Protein AF-A0A974NBP9-F1 (afdb_monomer_lite)

Radius of gyration: 50.94 Å; chains: 1; bounding box: 132×87×155 Å

pLDDT: mean 80.87, std 20.71, range [24.27, 98.38]

Sequence (770 aa):
MTFSFFDFTMAVTKWLSTAPDEARERLKPSSWKTIYSTADKQGEHLAFSPDTIARVALDGDAGLRDRVAVPLADMLNQRFGAPQASPSAEPPAASSPAAEPPAAESPASRQGTPPPAQVPPPRQEAAAPTPAPPAQPAPPQAAPAPQAPQARPVDGPAPVTGPAVPAPAALPEPAPEAPQPAPAWVFPDFDYSRPDRDQVGVDGGTHHAVTVQRVDGTLLYRWEDPGEDEVYRVVVSDTEDPYVPDDFEQVAVTEDLEARDTTPPTTAVRFVTVWGYTRPSSKTSVLGQGRRVASAVVVHPLQGWTLSFDTMTRAVEGRWNPPTAPADGQVTVLTARLPVDKPVGRYLRGMAWLSCQIPNNGAGFQDSDGLVGGRKHTYVAAVEVTVSGQTYTSAPQVAHITPELVREAVTDLSAHQQAQGAEGVRGTLLSVTWTQNPLSDVVVYRTDSPVDAAALAQGTLATSQLESAGLKESDVITSAAGLSATEDPNRQLRTLEKVVWPEGSQWDTCYLTPVTRHEDGTSTIGTPVQLKRAGGIRNATLRRRGSWDLVTFTWPGDATSVELRALPVDQPFDPDVPPLVSVNQDRYRTDGGCMVPGGLPAEGSTVYLNSLTYHGGQQITSAPVSLEAPPLWRYRYTLKWPLMKKVTLFGALVEVEVVSQVGITRQDDAVGMSLVYNPDHFPLHAGDGQPVPLYLERPTKDGGQETHTAVLLPPHGVPMSMWFDHKDLGPGYVRLLVNARPAVAGTEGHGHALECYALTDPPLSLLRKR

Structure (mmCIF, N/CA/C/O backbone):
data_AF-A0A974NBP9-F1
#
_entry.id   AF-A0A974NBP9-F1
#
loop_
_atom_site.group_PDB
_atom_site.id
_atom_site.type_symbol
_atom_site.label_atom_id
_atom_site.label_alt_id
_atom_site.label_comp_id
_atom_site.label_asym_id
_atom_site.label_entity_id
_atom_site.label_seq_id
_atom_site.pdbx_PDB_ins_code
_atom_site.Cartn_x
_atom_site.Cartn_y
_atom_site.Cartn_z
_atom_site.occupancy
_atom_site.B_iso_or_equiv
_atom_site.auth_seq_id
_atom_site.auth_comp_id
_atom_site.auth_asym_id
_atom_site.auth_atom_id
_atom_site.pdbx_PDB_model_num
ATOM 1 N N . MET A 1 1 ? 0.493 25.923 20.520 1.00 47.50 1 MET A N 1
ATOM 2 C CA . MET A 1 1 ? 0.220 24.508 20.807 1.00 47.50 1 MET A CA 1
ATOM 3 C C . MET A 1 1 ? 0.883 24.159 22.128 1.00 47.50 1 MET A C 1
ATOM 5 O O . MET A 1 1 ? 2.101 24.133 22.199 1.00 47.50 1 MET A O 1
ATOM 9 N N . THR A 1 2 ? 0.107 23.869 23.167 1.00 55.94 2 THR A N 1
ATOM 10 C CA . THR A 1 2 ? 0.637 23.285 24.401 1.00 55.94 2 THR A CA 1
ATOM 11 C C . THR A 1 2 ? 0.953 21.810 24.153 1.00 55.94 2 THR A C 1
ATOM 13 O O . THR A 1 2 ? 0.047 21.005 23.956 1.00 55.94 2 THR A O 1
ATOM 16 N N . PHE A 1 3 ? 2.237 21.446 24.120 1.00 71.38 3 PHE A N 1
ATOM 17 C CA . PHE A 1 3 ? 2.643 20.046 23.973 1.00 71.38 3 PHE A CA 1
ATOM 18 C C . PHE A 1 3 ? 2.135 19.224 25.160 1.00 71.38 3 PHE A C 1
ATOM 20 O O . PHE A 1 3 ? 2.307 19.617 26.315 1.00 71.38 3 PHE A O 1
ATOM 27 N N . SER A 1 4 ? 1.469 18.103 24.883 1.00 79.81 4 SER A N 1
ATOM 28 C CA . SER A 1 4 ? 0.936 17.234 25.929 1.00 79.81 4 SER A CA 1
ATOM 29 C C . SER A 1 4 ? 1.982 16.206 26.371 1.00 79.81 4 SER A C 1
ATOM 31 O O . SER A 1 4 ? 2.891 15.841 25.622 1.00 79.81 4 SER A O 1
ATOM 33 N N . PHE A 1 5 ? 1.832 15.667 27.586 1.00 81.50 5 PHE A N 1
ATOM 34 C CA . PHE A 1 5 ? 2.655 14.533 28.021 1.00 81.50 5 PHE A CA 1
ATOM 35 C C . PHE A 1 5 ? 2.480 13.318 27.090 1.00 81.50 5 PHE A C 1
ATOM 37 O O . PHE A 1 5 ? 3.430 12.572 26.868 1.00 81.50 5 PHE A O 1
ATOM 44 N N . PHE A 1 6 ? 1.301 13.155 26.481 1.00 66.94 6 PHE A N 1
ATOM 45 C CA . PHE A 1 6 ? 1.045 12.115 25.487 1.00 66.94 6 PHE A CA 1
ATOM 46 C C . PHE A 1 6 ? 1.960 12.259 24.257 1.00 66.94 6 PHE A C 1
ATOM 48 O O . PHE A 1 6 ? 2.633 11.294 23.884 1.00 66.94 6 PHE A O 1
ATOM 55 N N . ASP A 1 7 ? 2.096 13.466 23.699 1.00 79.00 7 ASP A N 1
ATOM 56 C CA . ASP A 1 7 ? 2.986 13.735 22.556 1.00 79.00 7 ASP A CA 1
ATOM 57 C C . ASP A 1 7 ? 4.450 13.419 22.882 1.00 79.00 7 ASP A C 1
ATOM 59 O O . ASP A 1 7 ? 5.169 12.827 22.068 1.00 79.00 7 ASP A O 1
ATOM 63 N N . PHE A 1 8 ? 4.878 13.761 24.101 1.00 88.06 8 PHE A N 1
ATOM 64 C CA . PHE A 1 8 ? 6.192 13.406 24.629 1.00 88.06 8 PHE A CA 1
ATOM 65 C C . PHE A 1 8 ? 6.388 11.885 24.691 1.00 88.06 8 PHE A C 1
ATOM 67 O O . PHE A 1 8 ? 7.379 11.372 24.167 1.00 88.06 8 PHE A O 1
ATOM 74 N N . THR A 1 9 ? 5.434 11.136 25.260 1.00 85.31 9 THR A N 1
ATOM 75 C CA . THR A 1 9 ? 5.545 9.669 25.347 1.00 85.31 9 THR A CA 1
ATOM 76 C C . THR A 1 9 ? 5.606 9.000 23.973 1.00 85.31 9 THR A C 1
ATOM 78 O O . THR A 1 9 ? 6.377 8.057 23.786 1.00 85.31 9 THR A O 1
ATOM 81 N N . MET A 1 10 ? 4.870 9.515 22.983 1.00 83.75 10 MET A N 1
ATOM 82 C CA . MET A 1 10 ? 4.924 9.027 21.603 1.00 83.75 10 MET A CA 1
ATOM 83 C C . MET A 1 10 ? 6.278 9.293 20.945 1.00 83.75 10 MET A C 1
ATOM 85 O O . MET A 1 10 ? 6.823 8.408 20.281 1.00 83.75 10 MET A O 1
ATOM 89 N N . ALA A 1 11 ? 6.859 10.475 21.165 1.00 86.00 11 ALA A N 1
ATOM 90 C CA . ALA A 1 11 ? 8.184 10.814 20.654 1.00 86.00 11 ALA A CA 1
ATOM 91 C C . ALA A 1 11 ? 9.279 9.904 21.235 1.00 86.00 11 ALA A C 1
ATOM 93 O O . ALA A 1 11 ? 10.072 9.340 20.479 1.00 86.00 11 ALA A O 1
ATOM 94 N N . VAL A 1 12 ? 9.276 9.692 22.556 1.00 86.50 12 VAL A N 1
ATOM 95 C CA . VAL A 1 12 ? 10.245 8.816 23.234 1.00 86.50 12 VAL A CA 1
ATOM 96 C C . VAL A 1 12 ? 10.066 7.357 22.806 1.00 86.50 12 VAL A C 1
ATOM 98 O O . VAL A 1 12 ? 11.048 6.696 22.476 1.00 86.50 12 VAL A O 1
ATOM 101 N N . THR A 1 13 ? 8.824 6.865 22.715 1.00 86.75 13 THR A N 1
ATOM 102 C CA . THR A 1 13 ? 8.528 5.493 22.256 1.00 86.75 13 THR A CA 1
ATOM 103 C C . THR A 1 13 ? 9.034 5.258 20.833 1.00 86.75 13 THR A C 1
ATOM 105 O O . THR A 1 13 ? 9.674 4.243 20.556 1.00 86.75 13 THR A O 1
ATOM 108 N N . LYS A 1 14 ? 8.797 6.215 19.927 1.00 87.50 14 LYS A N 1
ATOM 109 C CA . LYS A 1 14 ? 9.281 6.139 18.545 1.00 87.50 14 LYS A CA 1
ATOM 110 C C . LYS A 1 14 ? 10.806 6.146 18.488 1.00 87.50 14 LYS A C 1
ATOM 112 O O . LYS A 1 14 ? 11.384 5.324 17.785 1.00 87.50 14 LYS A O 1
ATOM 117 N N . TRP A 1 15 ? 11.459 7.028 19.239 1.00 91.75 15 TRP A N 1
ATOM 118 C CA . TRP A 1 15 ? 12.918 7.114 19.265 1.00 91.75 15 TRP A CA 1
ATOM 119 C C . TRP A 1 15 ? 13.574 5.847 19.835 1.00 91.75 15 TRP A C 1
ATOM 121 O O . TRP A 1 15 ? 14.538 5.350 19.257 1.00 91.75 15 TRP A O 1
ATOM 131 N N . LEU A 1 16 ? 13.001 5.247 20.887 1.00 88.31 16 LEU A N 1
ATOM 132 C CA . LEU A 1 16 ? 13.494 3.994 21.475 1.00 88.31 16 LEU A CA 1
ATOM 133 C C . LEU A 1 16 ? 13.474 2.808 20.495 1.00 88.31 16 LEU A C 1
ATOM 135 O O . LEU A 1 16 ? 14.290 1.895 20.631 1.00 88.31 16 LEU A O 1
ATOM 139 N N . SER A 1 17 ? 12.606 2.822 19.476 1.00 83.06 17 SER A N 1
ATOM 140 C CA . SER A 1 17 ? 12.603 1.786 18.429 1.00 83.06 17 SER A CA 1
ATOM 141 C C . SER A 1 17 ? 13.889 1.779 17.590 1.00 83.06 17 SER A C 1
ATOM 143 O O . SER A 1 17 ? 14.309 0.723 17.124 1.00 83.06 17 SER A O 1
ATOM 145 N N . THR A 1 18 ? 14.570 2.924 17.485 1.00 83.19 18 THR A N 1
ATOM 146 C CA . THR A 1 18 ? 15.807 3.117 16.709 1.00 83.19 18 THR A CA 1
ATOM 147 C C . THR A 1 18 ? 17.044 3.401 17.570 1.00 83.19 18 THR A C 1
ATOM 149 O O . THR A 1 18 ? 18.138 3.530 17.030 1.00 83.19 18 THR A O 1
ATOM 152 N N . ALA A 1 19 ? 16.884 3.526 18.891 1.00 84.56 19 ALA A N 1
ATOM 153 C CA . ALA A 1 19 ? 17.963 3.842 19.827 1.00 84.56 19 ALA A CA 1
ATOM 154 C C . ALA A 1 19 ? 18.819 2.605 20.198 1.00 84.56 19 ALA A C 1
ATOM 156 O O . ALA A 1 19 ? 18.340 1.475 20.050 1.00 84.56 19 ALA A O 1
ATOM 157 N N . PRO A 1 20 ? 20.054 2.802 20.711 1.00 78.94 20 PRO A N 1
ATOM 158 C CA . PRO A 1 20 ? 20.903 1.729 21.240 1.00 78.94 20 PRO A CA 1
ATOM 159 C C . PRO A 1 20 ? 20.236 0.950 22.383 1.00 78.94 20 PRO A C 1
ATOM 161 O O . PRO A 1 20 ? 19.397 1.497 23.106 1.00 78.94 20 PRO A O 1
ATOM 164 N N . ASP A 1 21 ? 20.632 -0.308 22.587 1.00 78.50 21 ASP A N 1
ATOM 165 C CA . ASP A 1 21 ? 20.047 -1.168 23.625 1.00 78.50 21 ASP A CA 1
ATOM 166 C C . ASP A 1 21 ? 20.217 -0.577 25.034 1.00 78.50 21 ASP A C 1
ATOM 168 O O . ASP A 1 21 ? 19.291 -0.654 25.845 1.00 78.50 21 ASP A O 1
ATOM 172 N N . GLU A 1 22 ? 21.316 0.144 25.299 1.00 80.19 22 GLU A N 1
ATOM 173 C CA . GLU A 1 22 ? 21.522 0.819 26.586 1.00 80.19 22 GLU A CA 1
ATOM 174 C C . GLU A 1 22 ? 20.442 1.877 26.879 1.00 80.19 22 GLU A C 1
ATOM 176 O O . GLU A 1 22 ? 20.064 2.080 28.035 1.00 80.19 22 GLU A O 1
ATOM 181 N N . ALA A 1 23 ? 19.894 2.529 25.846 1.00 82.75 23 ALA A N 1
ATOM 182 C CA . ALA A 1 23 ? 18.795 3.480 26.000 1.00 82.75 23 ALA A CA 1
ATOM 183 C C . ALA A 1 23 ? 17.492 2.768 26.394 1.00 82.75 23 ALA A C 1
ATOM 185 O O . ALA A 1 23 ? 16.765 3.259 27.255 1.00 82.75 23 ALA A O 1
ATOM 186 N N . ARG A 1 24 ? 17.211 1.591 25.819 1.00 80.25 24 ARG A N 1
ATOM 187 C CA . ARG A 1 24 ? 15.999 0.801 26.110 1.00 80.25 24 ARG A CA 1
ATOM 188 C C . ARG A 1 24 ? 16.023 0.193 27.509 1.00 80.25 24 ARG A C 1
ATOM 190 O O . ARG A 1 24 ? 14.988 0.140 28.168 1.00 80.25 24 ARG A O 1
ATOM 197 N N . GLU A 1 25 ? 17.193 -0.237 27.973 1.00 80.44 25 GLU A N 1
ATOM 198 C CA . GLU A 1 25 ? 17.358 -0.815 29.310 1.00 80.44 25 GLU A CA 1
ATOM 199 C C . GLU A 1 25 ? 17.275 0.234 30.428 1.00 80.44 25 GLU A C 1
ATOM 201 O O . GLU A 1 25 ? 16.779 -0.054 31.524 1.00 80.44 25 GLU A O 1
ATOM 206 N N . ARG A 1 26 ? 17.762 1.456 30.169 1.00 80.75 26 ARG A N 1
ATOM 207 C CA . ARG A 1 26 ? 17.920 2.498 31.196 1.00 80.75 26 ARG A CA 1
ATOM 208 C C . ARG A 1 26 ? 16.804 3.547 31.202 1.00 80.75 26 ARG A C 1
ATOM 210 O O . ARG A 1 26 ? 16.419 3.990 32.282 1.00 80.75 26 ARG A O 1
ATOM 217 N N . LEU A 1 27 ? 16.200 3.892 30.060 1.00 80.75 27 LEU A N 1
ATOM 218 C CA . LEU A 1 27 ? 15.061 4.828 29.995 1.00 80.75 27 LEU A CA 1
ATOM 219 C C . LEU A 1 27 ? 13.720 4.124 30.238 1.00 80.75 27 LEU A C 1
ATOM 221 O O . LEU A 1 27 ? 12.879 3.998 29.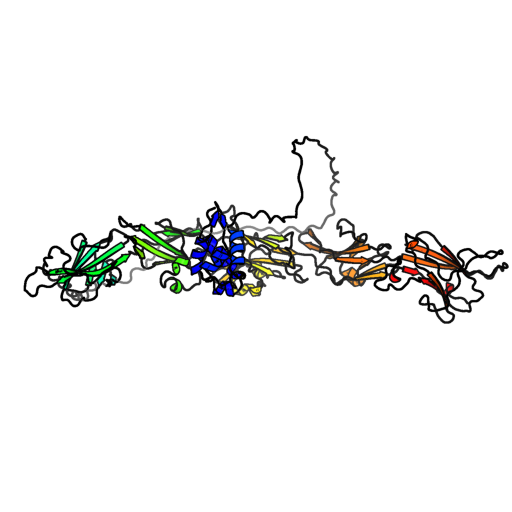344 1.00 80.75 27 LEU A O 1
ATOM 225 N N . LYS A 1 28 ? 13.496 3.691 31.480 1.00 78.25 28 LYS A N 1
ATOM 226 C CA . LYS A 1 28 ? 12.234 3.058 31.891 1.00 78.25 28 LYS A CA 1
ATOM 227 C C . LYS A 1 28 ? 11.048 4.028 31.748 1.00 78.25 28 LYS A C 1
ATOM 229 O O . LYS A 1 28 ? 11.196 5.196 32.095 1.00 78.25 28 LYS A O 1
ATOM 234 N N . PRO A 1 29 ? 9.840 3.562 31.372 1.00 76.88 29 PRO A N 1
ATOM 235 C CA . PRO A 1 29 ? 8.644 4.412 31.295 1.00 76.88 29 PRO A CA 1
ATOM 236 C C . PRO A 1 29 ? 8.350 5.230 32.563 1.00 76.88 29 PRO A C 1
ATOM 238 O O . PRO A 1 29 ? 7.790 6.321 32.491 1.00 76.88 29 PRO A O 1
ATOM 241 N N . SER A 1 30 ? 8.781 4.744 33.731 1.00 72.81 30 SER A N 1
ATOM 242 C CA . SER A 1 30 ? 8.669 5.451 35.008 1.00 72.81 30 SER A CA 1
ATOM 243 C C . SER A 1 30 ? 9.470 6.760 35.076 1.00 72.81 30 SER A C 1
ATOM 245 O O . SER A 1 30 ? 9.080 7.651 35.824 1.00 72.81 30 SER A O 1
ATOM 247 N N . SER A 1 31 ? 10.560 6.915 34.313 1.00 78.00 31 SER A N 1
ATOM 248 C CA . SER A 1 31 ? 11.373 8.144 34.302 1.00 78.00 31 SER A CA 1
ATOM 249 C C . SER A 1 31 ? 10.857 9.201 33.323 1.00 78.00 31 SER A C 1
ATOM 251 O O . SER A 1 31 ? 11.237 10.365 33.417 1.00 78.00 31 SER A O 1
ATOM 253 N N . TRP A 1 32 ? 9.950 8.842 32.410 1.00 86.44 32 TRP A N 1
ATOM 254 C CA . TRP A 1 32 ? 9.483 9.721 31.333 1.00 86.44 32 TRP A CA 1
ATOM 255 C C . TRP A 1 32 ? 8.728 10.939 31.857 1.00 86.44 32 TRP A C 1
ATOM 257 O O . TRP A 1 32 ? 8.945 12.051 31.382 1.00 86.44 32 TRP A O 1
ATOM 267 N N . LYS A 1 33 ? 7.885 10.750 32.879 1.00 81.75 33 LYS A N 1
ATOM 268 C CA . LYS A 1 33 ? 7.174 11.859 33.533 1.00 81.75 33 LYS A CA 1
ATOM 269 C C . LYS A 1 33 ? 8.150 12.830 34.197 1.00 81.75 33 LYS A C 1
ATOM 271 O O . LYS A 1 33 ? 7.977 14.041 34.084 1.00 81.75 33 LYS A O 1
ATOM 276 N N . THR A 1 34 ? 9.201 12.300 34.817 1.00 84.44 34 THR A N 1
ATOM 277 C CA . THR A 1 34 ? 10.263 13.094 35.439 1.00 84.44 34 THR A CA 1
ATOM 278 C C . THR A 1 34 ? 11.048 13.875 34.387 1.00 84.44 34 THR A C 1
ATOM 280 O O . THR A 1 34 ? 11.182 15.086 34.520 1.00 84.44 34 THR A O 1
ATOM 283 N N . ILE A 1 35 ? 11.475 13.237 33.292 1.00 86.31 35 ILE A N 1
ATOM 284 C CA . ILE A 1 35 ? 12.168 13.912 32.180 1.00 86.31 35 ILE A CA 1
ATOM 285 C C . ILE A 1 35 ? 11.296 15.026 31.591 1.00 86.31 35 ILE A C 1
ATOM 287 O O . ILE A 1 35 ? 11.756 16.156 31.443 1.00 86.31 35 ILE A O 1
ATOM 291 N N . TYR A 1 36 ? 10.024 14.742 31.310 1.00 87.25 36 TYR A N 1
ATOM 292 C CA . TYR A 1 36 ? 9.093 15.737 30.786 1.00 87.25 36 TYR A CA 1
ATOM 293 C C . TYR A 1 36 ? 8.952 16.947 31.717 1.00 87.25 36 TYR A C 1
ATOM 295 O O . TYR A 1 36 ? 8.978 18.089 31.267 1.00 87.25 36 TYR A O 1
ATOM 303 N N . SER A 1 37 ? 8.873 16.709 33.030 1.00 85.44 37 SER A N 1
ATOM 304 C CA . SER A 1 37 ? 8.779 17.784 34.024 1.00 85.44 37 SER A CA 1
ATOM 305 C C . SER A 1 37 ? 10.046 18.636 34.159 1.00 85.44 37 SER A C 1
ATOM 307 O O . SER A 1 37 ? 9.969 19.737 34.694 1.00 85.44 37 SER A O 1
ATOM 309 N N . THR A 1 38 ? 11.192 18.156 33.663 1.00 85.56 38 THR A N 1
ATOM 310 C CA . THR A 1 38 ? 12.460 18.908 33.669 1.00 85.56 38 THR A CA 1
ATOM 311 C C . THR A 1 38 ? 12.650 19.820 32.460 1.00 85.56 38 THR A C 1
ATOM 313 O O . THR A 1 38 ? 13.661 20.517 32.389 1.00 85.56 38 THR A O 1
ATOM 316 N N . ALA A 1 39 ? 11.710 19.814 31.513 1.00 87.62 39 ALA A N 1
ATOM 317 C CA . ALA A 1 39 ? 11.757 20.695 30.357 1.00 87.62 39 ALA A CA 1
ATOM 318 C C . ALA A 1 39 ? 11.651 22.166 30.780 1.00 87.62 39 ALA A C 1
ATOM 320 O O . ALA A 1 39 ? 10.725 22.545 31.504 1.00 87.62 39 ALA A O 1
ATOM 321 N N . ASP A 1 40 ? 12.562 22.998 30.283 1.00 85.81 40 ASP A N 1
ATOM 322 C CA . ASP A 1 40 ? 12.451 24.447 30.401 1.00 85.81 40 ASP A CA 1
ATOM 323 C C . ASP A 1 40 ? 11.389 24.952 29.416 1.00 85.81 40 ASP A C 1
ATOM 325 O O . ASP A 1 40 ? 11.420 24.633 28.223 1.00 85.81 40 ASP A O 1
ATOM 329 N N . LYS A 1 41 ? 10.405 25.696 29.924 1.00 83.88 41 LYS A N 1
ATOM 330 C CA . LYS A 1 41 ? 9.260 26.164 29.134 1.00 83.88 41 LYS A CA 1
ATOM 331 C C . LYS A 1 41 ? 9.570 27.542 28.565 1.00 83.88 41 LYS A C 1
ATOM 333 O O . LYS A 1 41 ? 9.526 28.536 29.284 1.00 83.88 41 LYS A O 1
ATOM 338 N N . GLN A 1 42 ? 9.824 27.604 27.261 1.00 79.00 42 GLN A N 1
ATOM 339 C CA . GLN A 1 42 ? 10.123 28.840 26.540 1.00 79.00 42 GLN A CA 1
ATOM 340 C C . GLN A 1 42 ? 8.940 29.211 25.640 1.00 79.00 42 GLN A C 1
ATOM 342 O O . GLN A 1 42 ? 8.890 28.866 24.459 1.00 79.00 42 GLN A O 1
ATOM 347 N N . GLY A 1 43 ? 7.946 29.888 26.221 1.00 75.12 43 GLY A N 1
ATOM 348 C CA . GLY A 1 43 ? 6.691 30.195 25.531 1.00 75.12 43 GLY A CA 1
ATOM 349 C C . GLY A 1 43 ? 5.932 28.918 25.160 1.00 75.12 43 GLY A C 1
ATOM 350 O O . GLY A 1 43 ? 5.579 28.134 26.037 1.00 75.12 43 GLY A O 1
ATOM 351 N N . GLU A 1 44 ? 5.709 28.701 23.862 1.00 77.75 44 GLU A N 1
ATOM 352 C CA . GLU A 1 44 ? 5.043 27.503 23.320 1.00 77.75 44 GLU A CA 1
ATOM 353 C C . GLU A 1 44 ? 6.014 26.332 23.060 1.00 77.75 44 GLU A C 1
ATOM 355 O O . GLU A 1 44 ? 5.601 25.311 22.517 1.00 77.75 44 GLU A O 1
ATOM 360 N N . HIS A 1 45 ? 7.295 26.460 23.425 1.00 85.81 45 HIS A N 1
ATOM 361 C CA . HIS A 1 45 ? 8.340 25.462 23.176 1.00 85.81 45 HIS A CA 1
ATOM 362 C C . HIS A 1 45 ? 8.902 24.862 24.469 1.00 85.81 45 HIS A C 1
ATOM 364 O O . HIS A 1 45 ? 8.866 25.476 25.538 1.00 85.81 45 HIS A O 1
ATOM 370 N N . LEU A 1 46 ? 9.453 23.653 24.355 1.00 88.62 46 LEU A N 1
ATOM 371 C CA . LEU A 1 46 ? 10.132 22.940 25.434 1.00 88.62 46 LEU A CA 1
ATOM 372 C C . LEU A 1 46 ? 11.611 22.757 25.093 1.00 88.62 46 LEU A C 1
ATOM 374 O O . LEU A 1 46 ? 11.941 22.288 24.004 1.00 88.62 46 LEU A O 1
ATOM 378 N N . ALA A 1 47 ? 12.485 23.082 26.043 1.00 89.50 47 ALA A N 1
ATOM 379 C CA . ALA A 1 47 ? 13.918 22.846 25.946 1.00 89.50 47 ALA A CA 1
ATOM 380 C C . ALA A 1 47 ? 14.367 21.798 26.974 1.00 89.50 47 ALA A C 1
ATOM 382 O O . ALA A 1 47 ? 14.113 21.906 28.173 1.00 89.50 47 ALA A O 1
ATOM 383 N N . PHE A 1 48 ? 15.059 20.773 26.495 1.00 92.81 48 PHE A N 1
ATOM 384 C CA . PHE A 1 48 ? 15.545 19.643 27.271 1.00 92.81 48 PHE A CA 1
ATOM 385 C C . PHE A 1 48 ? 17.070 19.682 27.355 1.00 92.81 48 PHE A C 1
ATOM 387 O O . PHE A 1 48 ? 17.764 19.751 26.341 1.00 92.81 48 PHE A O 1
ATOM 394 N N . SER A 1 49 ? 17.594 19.613 28.578 1.00 91.62 49 SER A N 1
ATOM 395 C CA . SER A 1 49 ? 19.033 19.584 28.846 1.00 91.62 49 SER A CA 1
ATOM 396 C C . SER A 1 49 ? 19.535 18.134 28.944 1.00 91.62 49 SER A C 1
ATOM 398 O O . SER A 1 49 ? 19.024 17.388 29.789 1.00 91.62 49 SER A O 1
ATOM 400 N N . PRO A 1 50 ? 20.563 17.735 28.164 1.00 90.75 50 PRO A N 1
ATOM 401 C CA . PRO A 1 50 ? 21.203 16.423 28.299 1.00 90.75 50 PRO A CA 1
ATOM 402 C C . PRO A 1 50 ? 21.696 16.150 29.727 1.00 90.75 50 PRO A C 1
ATOM 404 O O . PRO A 1 50 ? 21.519 15.059 30.258 1.00 90.75 50 PRO A O 1
ATOM 407 N N . ASP A 1 51 ? 22.264 17.160 30.383 1.00 87.56 51 ASP A N 1
ATOM 408 C CA . ASP A 1 51 ? 22.803 17.102 31.747 1.00 87.56 51 ASP A CA 1
ATOM 409 C C . ASP A 1 51 ? 21.709 16.783 32.759 1.00 87.56 51 ASP A C 1
ATOM 411 O O . ASP A 1 51 ? 21.886 15.979 33.676 1.00 87.56 51 ASP A O 1
ATOM 415 N N . THR A 1 52 ? 20.553 17.414 32.570 1.00 88.00 52 THR A N 1
ATOM 416 C CA . THR A 1 52 ? 19.406 17.221 33.447 1.00 88.00 52 THR A CA 1
ATOM 417 C C . THR A 1 52 ? 18.813 15.835 33.241 1.00 88.00 52 THR A C 1
ATOM 419 O O . THR A 1 52 ? 18.587 15.141 34.229 1.00 88.00 52 THR A O 1
ATOM 422 N N . ILE A 1 53 ? 18.663 15.390 31.988 1.00 88.62 53 ILE A N 1
ATOM 423 C CA . ILE A 1 53 ? 18.207 14.037 31.639 1.00 88.62 53 ILE A CA 1
ATOM 424 C C . ILE A 1 53 ? 19.134 12.974 32.230 1.00 88.62 53 ILE A C 1
ATOM 426 O O . ILE A 1 53 ? 18.657 12.043 32.879 1.00 88.62 53 ILE A O 1
ATOM 430 N N . ALA A 1 54 ? 20.450 13.123 32.060 1.00 88.81 54 ALA A N 1
ATOM 431 C CA . ALA A 1 54 ? 21.422 12.180 32.600 1.00 88.81 54 ALA A CA 1
ATOM 432 C C . ALA A 1 54 ? 21.300 12.061 34.125 1.00 88.81 54 ALA A C 1
ATOM 434 O O . ALA A 1 54 ? 21.312 10.960 34.670 1.00 88.81 54 ALA A O 1
ATOM 435 N N . ARG A 1 55 ? 21.094 13.186 34.817 1.00 86.06 55 ARG A N 1
ATOM 436 C CA . ARG A 1 55 ? 20.910 13.211 36.270 1.00 86.06 55 ARG A CA 1
ATOM 437 C C . ARG A 1 55 ? 19.589 12.584 36.727 1.00 86.06 55 ARG A C 1
ATOM 439 O O . ARG A 1 55 ? 19.593 11.881 37.729 1.00 86.06 55 ARG A O 1
ATOM 446 N N . VAL A 1 56 ? 18.467 12.858 36.053 1.00 83.44 56 VAL A N 1
ATOM 447 C CA . VAL A 1 56 ? 17.135 12.426 36.531 1.00 83.44 56 VAL A CA 1
ATOM 448 C C . VAL A 1 56 ? 16.700 11.048 36.041 1.00 83.44 56 VAL A C 1
ATOM 450 O O . VAL A 1 56 ? 15.785 10.466 36.618 1.00 83.44 56 VAL A O 1
ATOM 453 N N . ALA A 1 57 ? 17.314 10.538 34.972 1.00 83.81 57 ALA A N 1
ATOM 454 C CA . ALA A 1 57 ? 16.896 9.292 34.336 1.00 83.81 57 ALA A CA 1
ATOM 455 C C . ALA A 1 57 ? 18.016 8.264 34.150 1.00 83.81 57 ALA A C 1
ATOM 457 O O . ALA A 1 57 ? 17.702 7.107 33.886 1.00 83.81 57 ALA A O 1
ATOM 458 N N . LEU A 1 58 ? 19.289 8.663 34.271 1.00 85.62 58 LEU A N 1
ATOM 459 C CA . LEU A 1 58 ? 20.456 7.801 34.031 1.00 85.62 58 LEU A CA 1
ATOM 460 C C . LEU A 1 58 ? 21.447 7.817 35.211 1.00 85.62 58 LEU A C 1
ATOM 462 O O . LEU A 1 58 ? 22.637 7.577 35.018 1.00 85.62 58 LEU A O 1
ATOM 466 N N . ASP A 1 59 ? 20.969 8.147 36.415 1.00 80.88 59 ASP A N 1
ATOM 467 C CA . ASP A 1 59 ? 21.737 8.161 37.671 1.00 80.88 59 ASP A CA 1
ATOM 468 C C . ASP A 1 59 ? 23.035 9.004 37.645 1.00 80.88 59 ASP A C 1
ATOM 470 O O . ASP A 1 59 ? 23.923 8.825 38.476 1.00 80.88 59 ASP A O 1
ATOM 474 N N . GLY A 1 60 ? 23.163 9.950 36.705 1.00 70.94 60 GLY A N 1
ATOM 475 C CA . GLY A 1 60 ? 24.352 10.794 36.551 1.00 70.94 60 GLY A CA 1
ATOM 476 C C . GLY A 1 60 ? 25.562 10.111 35.898 1.00 70.94 60 GLY A C 1
ATOM 477 O O . GLY A 1 60 ? 26.666 10.649 35.982 1.00 70.94 60 GLY A O 1
ATOM 478 N N . ASP A 1 61 ? 25.385 8.961 35.238 1.00 77.19 61 ASP A N 1
ATOM 479 C CA . ASP A 1 61 ? 26.473 8.239 34.564 1.00 77.19 61 ASP A CA 1
ATOM 480 C C . ASP A 1 61 ? 27.008 9.014 33.340 1.00 77.19 61 ASP A C 1
ATOM 482 O O . ASP A 1 61 ? 26.318 9.209 32.332 1.00 77.19 61 ASP A O 1
ATOM 486 N N . ALA A 1 62 ? 28.276 9.435 33.413 1.00 73.31 62 ALA A N 1
ATOM 487 C CA . ALA A 1 62 ? 28.953 10.180 32.353 1.00 73.31 62 ALA A CA 1
ATOM 488 C C . ALA A 1 62 ? 29.066 9.390 31.034 1.00 73.31 62 ALA A C 1
ATOM 490 O O . ALA A 1 62 ? 29.031 9.990 29.963 1.00 73.31 62 ALA A O 1
ATOM 491 N N . GLY A 1 63 ? 29.147 8.056 31.084 1.00 75.38 63 GLY A N 1
ATOM 492 C CA . GLY A 1 63 ? 29.220 7.204 29.894 1.00 75.38 63 GLY A CA 1
ATOM 493 C C . GLY A 1 63 ? 27.888 7.068 29.151 1.00 75.38 63 GLY A C 1
ATOM 494 O O . GLY A 1 63 ? 27.891 6.817 27.940 1.00 75.38 63 GLY A O 1
ATOM 495 N N . LEU A 1 64 ? 26.765 7.253 29.857 1.00 82.25 64 LEU A N 1
ATOM 496 C CA . LEU A 1 64 ? 25.408 7.235 29.299 1.00 82.25 64 LEU A CA 1
ATOM 497 C C . LEU A 1 64 ? 24.924 8.624 28.879 1.00 82.25 64 LEU A C 1
ATOM 499 O O . LEU A 1 64 ? 24.036 8.734 28.033 1.00 82.25 64 LEU A O 1
ATOM 503 N N . ARG A 1 65 ? 25.523 9.692 29.409 1.00 86.88 65 ARG A N 1
ATOM 504 C CA . ARG A 1 65 ? 25.231 11.064 28.987 1.00 86.88 65 ARG A CA 1
ATOM 505 C C . ARG A 1 65 ? 25.403 11.237 27.476 1.00 86.88 65 ARG A C 1
ATOM 507 O O . ARG A 1 65 ? 24.443 11.595 26.801 1.00 86.88 65 ARG A O 1
ATOM 514 N N . ASP A 1 66 ? 26.581 10.923 26.944 1.00 86.31 66 ASP A N 1
ATOM 515 C CA . ASP A 1 66 ? 26.885 11.165 25.525 1.00 86.31 66 ASP A CA 1
ATOM 516 C C . ASP A 1 66 ? 26.173 10.175 24.593 1.00 86.31 66 ASP A C 1
ATOM 518 O O . ASP A 1 66 ? 25.835 10.508 23.461 1.00 86.31 66 ASP A O 1
ATOM 522 N N . ARG A 1 67 ? 25.905 8.954 25.073 1.00 84.12 67 ARG A N 1
ATOM 523 C CA . ARG A 1 67 ? 25.292 7.883 24.271 1.00 84.12 67 ARG A CA 1
ATOM 524 C C . ARG A 1 67 ? 23.766 7.860 24.304 1.00 84.12 67 ARG A C 1
ATOM 526 O O . ARG A 1 67 ? 23.153 7.352 23.371 1.00 84.12 67 ARG A O 1
ATOM 533 N N . VAL A 1 68 ? 23.153 8.379 25.367 1.00 87.88 68 VAL A N 1
ATOM 534 C CA . VAL A 1 68 ? 21.705 8.287 25.601 1.00 87.88 68 VAL A CA 1
ATOM 535 C C . VAL A 1 68 ? 21.094 9.661 25.852 1.00 87.88 68 VAL A C 1
ATOM 537 O O . VAL A 1 68 ? 20.133 10.018 25.177 1.00 87.88 68 VAL A O 1
ATOM 540 N N . ALA A 1 69 ? 21.639 10.458 26.776 1.00 89.75 69 ALA A N 1
ATOM 541 C CA . ALA A 1 69 ? 21.025 11.738 27.137 1.00 89.75 69 ALA A CA 1
ATOM 542 C C . ALA A 1 69 ? 21.153 12.808 26.042 1.00 89.75 69 ALA A C 1
ATOM 544 O O . ALA A 1 69 ? 20.182 13.519 25.795 1.00 89.75 69 ALA A O 1
ATOM 545 N N . VAL A 1 70 ? 22.311 12.910 25.378 1.00 90.00 70 VAL A N 1
ATOM 546 C CA . VAL A 1 70 ? 22.539 13.867 24.279 1.00 90.00 70 VAL A CA 1
ATOM 547 C C . VAL A 1 70 ? 21.638 13.552 23.076 1.00 90.00 70 VAL A C 1
ATOM 549 O O . VAL A 1 70 ? 20.837 14.416 22.719 1.00 90.00 70 VAL A O 1
ATOM 552 N N . PRO A 1 71 ? 21.620 12.322 22.519 1.00 91.38 71 PRO A N 1
ATOM 553 C CA . PRO A 1 71 ? 20.752 12.024 21.380 1.00 91.38 71 PRO A CA 1
ATOM 554 C C . PRO A 1 71 ? 19.255 12.103 21.718 1.00 91.38 71 PRO A C 1
ATOM 556 O O . PRO A 1 71 ? 18.445 12.461 20.861 1.00 91.38 71 PRO A O 1
ATOM 559 N N . LEU A 1 72 ? 18.870 11.790 22.965 1.00 91.62 72 LEU A N 1
ATOM 560 C CA . LEU A 1 72 ? 17.491 11.953 23.429 1.00 91.62 72 LEU A CA 1
ATOM 561 C C . LEU A 1 72 ? 17.103 13.435 23.509 1.00 91.62 72 LEU A C 1
ATOM 563 O O . LEU A 1 72 ? 16.037 13.806 23.022 1.00 91.62 72 LEU A O 1
ATOM 567 N N . ALA A 1 73 ? 17.949 14.280 24.103 1.00 92.75 73 ALA A N 1
ATOM 568 C CA . ALA A 1 73 ? 17.710 15.717 24.196 1.00 92.75 73 ALA A CA 1
ATOM 569 C C . ALA A 1 73 ? 17.630 16.368 22.810 1.00 92.75 73 ALA A C 1
ATOM 571 O O . ALA A 1 73 ? 16.720 17.156 22.576 1.00 92.75 73 ALA A O 1
ATOM 572 N N . ASP A 1 74 ? 18.515 16.001 21.879 1.00 91.75 74 ASP A N 1
ATOM 573 C CA . ASP A 1 74 ? 18.502 16.516 20.505 1.00 91.75 74 ASP A CA 1
ATOM 574 C C . ASP A 1 74 ? 17.195 16.173 19.790 1.00 91.75 74 ASP A C 1
ATOM 576 O O . ASP A 1 74 ? 16.555 17.046 19.206 1.00 91.75 74 ASP A O 1
ATOM 580 N N . MET A 1 75 ? 16.743 14.920 19.890 1.00 93.94 75 MET A N 1
ATOM 581 C CA . MET A 1 75 ? 15.463 14.495 19.321 1.00 93.94 75 MET A CA 1
ATOM 582 C C . MET A 1 75 ? 14.283 15.258 19.938 1.00 93.94 75 MET A C 1
ATOM 584 O O . MET A 1 75 ? 13.405 15.736 19.214 1.00 93.94 75 MET A O 1
ATOM 588 N N . LEU A 1 76 ? 14.260 15.404 21.267 1.00 92.44 76 LEU A N 1
ATOM 589 C CA . LEU A 1 76 ? 13.199 16.128 21.964 1.00 92.44 76 LEU A CA 1
ATOM 590 C C . LEU A 1 76 ? 13.206 17.620 21.602 1.00 92.44 76 LEU A C 1
ATOM 592 O O . LEU A 1 76 ? 12.148 18.184 21.344 1.00 92.44 76 LEU A O 1
ATOM 596 N N . ASN A 1 77 ? 14.376 18.247 21.505 1.00 92.00 77 ASN A N 1
ATOM 597 C CA . ASN A 1 77 ? 14.518 19.657 21.145 1.00 92.00 77 ASN A CA 1
ATOM 598 C C . ASN A 1 77 ? 14.197 19.918 19.669 1.00 92.00 77 ASN A C 1
ATOM 600 O O . ASN A 1 77 ? 13.611 20.947 19.357 1.00 92.00 77 ASN A O 1
ATOM 604 N N . GLN A 1 78 ? 14.490 18.987 18.757 1.00 88.81 78 GLN A N 1
ATOM 605 C CA . GLN A 1 78 ? 14.039 19.085 17.362 1.00 88.81 78 GLN A CA 1
ATOM 606 C C . GLN A 1 78 ? 12.514 19.005 17.238 1.00 88.81 78 GLN A C 1
ATOM 608 O O . GLN A 1 78 ? 11.934 19.597 16.329 1.00 88.81 78 GLN A O 1
ATOM 613 N N . ARG A 1 79 ? 11.858 18.247 18.124 1.00 88.81 79 ARG A N 1
ATOM 614 C CA . ARG A 1 79 ? 10.415 17.992 18.046 1.00 88.81 79 ARG A CA 1
ATOM 615 C C . ARG A 1 79 ? 9.562 18.971 18.851 1.00 88.81 79 ARG A C 1
ATOM 617 O O . ARG A 1 79 ? 8.442 19.255 18.439 1.00 88.81 79 ARG A O 1
ATOM 624 N N . PHE A 1 80 ? 10.072 19.450 19.980 1.00 89.06 80 PHE A N 1
ATOM 625 C CA . PHE A 1 80 ? 9.347 20.299 20.930 1.00 89.06 80 PHE A CA 1
ATOM 626 C C . PHE A 1 80 ? 9.994 21.678 21.134 1.00 89.06 80 PHE A C 1
ATOM 628 O O . PHE A 1 80 ? 9.354 22.572 21.688 1.00 89.06 80 PHE A O 1
ATOM 635 N N . GLY A 1 81 ? 11.241 21.866 20.697 1.00 84.75 81 GLY A N 1
ATOM 636 C CA . GLY A 1 81 ? 11.968 23.129 20.806 1.00 84.75 81 GLY A CA 1
ATOM 637 C C . GLY A 1 81 ? 11.586 24.140 19.725 1.00 84.75 81 GLY A C 1
ATOM 638 O O . GLY A 1 81 ? 10.806 23.860 18.813 1.00 84.75 81 GLY A O 1
ATOM 639 N N . ALA A 1 82 ? 12.128 25.351 19.846 1.00 75.25 82 ALA A N 1
ATOM 640 C CA . ALA A 1 82 ? 11.966 26.392 18.836 1.00 75.25 82 ALA A CA 1
ATOM 641 C C . ALA A 1 82 ? 12.734 26.028 17.545 1.00 75.25 82 ALA A C 1
ATOM 643 O O . ALA A 1 82 ? 13.780 25.377 17.634 1.00 75.25 82 ALA A O 1
ATOM 644 N N . PRO A 1 83 ? 12.277 26.465 16.351 1.00 61.91 83 PRO A N 1
ATOM 645 C CA . PRO A 1 83 ? 13.030 26.297 15.111 1.00 61.91 83 PRO A CA 1
ATOM 646 C C . PRO A 1 83 ? 14.417 26.923 15.271 1.00 61.91 83 PRO A C 1
ATOM 648 O O . PRO A 1 83 ? 14.540 28.139 15.426 1.00 61.91 83 PRO A O 1
ATOM 651 N N . GLN A 1 84 ? 15.465 26.101 15.288 1.00 50.16 84 GLN A N 1
ATOM 652 C CA . GLN A 1 84 ? 16.818 26.619 15.433 1.00 50.16 84 GLN A CA 1
ATOM 653 C C . GLN A 1 84 ? 17.209 27.390 14.169 1.00 50.16 84 GLN A C 1
ATOM 655 O O . GLN A 1 84 ? 17.241 26.829 13.074 1.00 50.16 84 GLN A O 1
ATOM 660 N N . ALA A 1 85 ? 17.525 28.678 14.325 1.00 37.88 85 ALA A N 1
ATOM 661 C CA . ALA A 1 85 ? 18.353 29.383 13.358 1.00 37.88 85 ALA A CA 1
ATOM 662 C C . ALA A 1 85 ? 19.700 28.650 13.286 1.00 37.88 85 ALA A C 1
ATOM 664 O O . ALA A 1 85 ? 20.279 28.325 14.323 1.00 37.88 85 ALA A O 1
ATOM 665 N N . SER A 1 86 ? 20.156 28.334 12.072 1.00 30.30 86 SER A N 1
ATOM 666 C CA . SER A 1 86 ? 21.398 27.597 11.823 1.00 30.30 86 SER A CA 1
ATOM 667 C C . SER A 1 86 ? 22.564 28.137 12.667 1.00 30.30 86 SER A C 1
ATOM 669 O O . SER A 1 86 ? 22.666 29.355 12.835 1.00 30.30 86 SER A O 1
ATOM 671 N N . PRO A 1 87 ? 23.460 27.276 13.185 1.00 32.00 87 PRO A N 1
ATOM 672 C CA . PRO A 1 87 ? 24.577 27.737 13.991 1.00 32.00 87 PRO A CA 1
ATOM 673 C C . PRO A 1 87 ? 25.483 28.637 13.149 1.00 32.00 87 PRO A C 1
ATOM 675 O O . PRO A 1 87 ? 26.020 28.236 12.115 1.00 32.00 87 PRO A O 1
ATOM 678 N N . SER A 1 88 ? 25.613 29.876 13.615 1.00 26.19 88 SER A N 1
ATOM 679 C CA . SER A 1 88 ? 26.528 30.876 13.091 1.00 26.19 88 SER A CA 1
ATOM 680 C C . SER A 1 88 ? 27.954 30.342 13.221 1.00 26.19 88 SER A C 1
ATOM 682 O O . SER A 1 88 ? 28.460 30.167 14.328 1.00 26.19 88 SER A O 1
ATOM 684 N N . ALA A 1 89 ? 28.604 30.073 12.090 1.00 30.70 89 ALA A N 1
ATOM 685 C CA . ALA A 1 89 ? 30.053 29.980 12.044 1.00 30.70 89 ALA A CA 1
ATOM 686 C C . ALA A 1 89 ? 30.602 31.366 12.401 1.00 30.70 89 ALA A C 1
ATOM 688 O O . ALA A 1 89 ? 30.324 32.339 11.703 1.00 30.70 89 ALA A O 1
ATOM 689 N N . GLU A 1 90 ? 31.320 31.469 13.514 1.00 27.31 90 GLU A N 1
ATOM 690 C CA . GLU A 1 90 ? 32.033 32.680 13.909 1.00 27.31 90 GLU A CA 1
ATOM 691 C C . GLU A 1 90 ? 33.396 32.707 13.182 1.00 27.31 90 GLU A C 1
ATOM 693 O O . GLU A 1 90 ? 34.207 31.797 13.373 1.00 27.31 90 GLU A O 1
ATOM 698 N N . PRO A 1 91 ? 33.664 33.694 12.307 1.00 30.94 91 PRO A N 1
ATOM 699 C CA . PRO A 1 91 ? 34.982 33.925 11.722 1.00 30.94 91 PRO A CA 1
ATOM 700 C C . PRO A 1 91 ? 35.820 34.859 12.617 1.00 30.94 91 PRO A C 1
ATOM 702 O O . PRO A 1 91 ? 35.258 35.697 13.328 1.00 30.94 91 PRO A O 1
ATOM 705 N N . PRO A 1 92 ? 37.166 34.802 12.578 1.00 29.30 92 PRO A N 1
ATOM 706 C CA . PRO A 1 92 ? 37.976 35.732 13.347 1.00 29.30 92 PRO A CA 1
ATOM 707 C C . PRO A 1 92 ? 38.043 37.112 12.668 1.00 29.30 92 PRO A C 1
ATOM 709 O O . PRO A 1 92 ? 38.399 37.232 11.500 1.00 29.30 92 PRO A O 1
ATOM 712 N N . ALA A 1 93 ? 37.697 38.126 13.465 1.00 27.25 93 ALA A N 1
ATOM 713 C CA . ALA A 1 93 ? 38.129 39.531 13.490 1.00 27.25 93 ALA A CA 1
ATOM 714 C C . ALA A 1 93 ? 38.553 40.246 12.183 1.00 27.25 93 ALA A C 1
ATOM 716 O O . ALA A 1 93 ? 39.614 39.967 11.634 1.00 27.25 93 ALA A O 1
ATOM 717 N N . ALA A 1 94 ? 37.839 41.330 11.833 1.00 27.02 94 ALA A N 1
ATOM 718 C CA . ALA A 1 94 ? 38.333 42.720 11.942 1.00 27.02 94 ALA A CA 1
ATOM 719 C C . ALA A 1 94 ? 37.366 43.752 11.301 1.00 27.02 94 ALA A C 1
ATOM 721 O O . ALA A 1 94 ? 37.023 43.645 10.132 1.00 27.02 94 ALA A O 1
ATOM 722 N N . SER A 1 95 ? 37.028 44.784 12.087 1.00 25.97 95 SER A N 1
ATOM 723 C CA . SER A 1 95 ? 36.799 46.198 11.709 1.00 25.97 95 SER A CA 1
ATOM 724 C C . SER A 1 95 ? 35.698 46.591 10.694 1.00 25.97 95 SER A C 1
ATOM 726 O O . SER A 1 95 ? 35.824 46.401 9.490 1.00 25.97 95 SER A O 1
ATOM 728 N N . SER A 1 96 ? 34.673 47.288 11.207 1.00 25.03 96 SER A N 1
ATOM 729 C CA . SER A 1 96 ? 33.642 48.098 10.511 1.00 25.03 96 SER A CA 1
ATOM 730 C C . SER A 1 96 ? 34.223 49.268 9.671 1.00 25.03 96 SER A C 1
ATOM 732 O O . SER A 1 96 ? 35.434 49.487 9.754 1.00 25.03 96 SER A O 1
ATOM 734 N N . PRO A 1 97 ? 33.424 50.156 9.011 1.00 45.06 97 PRO A N 1
ATOM 735 C CA . PRO A 1 97 ? 31.964 50.183 8.755 1.00 45.06 97 PRO A CA 1
ATOM 736 C C . PRO A 1 97 ? 31.577 50.575 7.294 1.00 45.06 97 PRO A C 1
ATOM 738 O O . PRO A 1 97 ? 32.428 51.006 6.524 1.00 45.06 97 PRO A O 1
ATOM 741 N N . ALA A 1 98 ? 30.282 50.518 6.935 1.00 24.27 98 ALA A N 1
ATOM 742 C CA . ALA A 1 98 ? 29.493 51.685 6.473 1.00 24.27 98 ALA A CA 1
ATOM 743 C C . ALA A 1 98 ? 28.261 51.342 5.600 1.00 24.27 98 ALA A C 1
ATOM 745 O O . ALA A 1 98 ? 28.348 50.590 4.636 1.00 24.27 98 ALA A O 1
ATOM 746 N N . ALA A 1 99 ? 27.194 52.091 5.902 1.00 25.88 99 ALA A N 1
ATOM 747 C CA . ALA A 1 99 ? 26.155 52.632 5.021 1.00 25.88 99 ALA A CA 1
ATOM 748 C C . ALA A 1 99 ? 24.830 51.866 4.806 1.00 25.88 99 ALA A C 1
ATOM 750 O O . ALA A 1 99 ? 24.761 50.705 4.422 1.00 25.88 99 ALA A O 1
ATOM 751 N N . GLU A 1 100 ? 23.786 52.648 5.078 1.00 24.83 100 GLU A N 1
ATOM 752 C CA . GLU A 1 100 ? 22.334 52.473 5.026 1.00 24.83 100 GLU A CA 1
ATOM 753 C C . GLU A 1 100 ? 21.741 52.485 3.580 1.00 24.83 100 GLU A C 1
ATOM 755 O O . GLU A 1 100 ? 22.490 52.672 2.621 1.00 24.83 100 GLU A O 1
ATOM 760 N N . PRO A 1 101 ? 20.409 52.268 3.417 1.00 42.66 101 PRO A N 1
ATOM 761 C CA . PRO A 1 101 ? 19.706 51.755 2.218 1.00 42.66 101 PRO A CA 1
ATOM 762 C C . PRO A 1 101 ? 19.161 52.927 1.333 1.00 42.66 101 PRO A C 1
ATOM 764 O O . PRO A 1 101 ? 19.629 54.037 1.595 1.00 42.66 101 PRO A O 1
ATOM 767 N N . PRO A 1 102 ? 18.242 52.826 0.313 1.00 38.38 102 PRO A N 1
ATOM 768 C CA . PRO A 1 102 ? 16.884 52.220 0.372 1.00 38.38 102 PRO A CA 1
ATOM 769 C C . PRO A 1 102 ? 16.202 51.745 -0.964 1.00 38.38 102 PRO A C 1
ATOM 771 O O . PRO A 1 102 ? 16.720 51.895 -2.062 1.00 38.38 102 PRO A O 1
ATOM 774 N N . ALA A 1 103 ? 14.982 51.203 -0.795 1.00 26.47 103 ALA A N 1
ATOM 775 C CA . ALA A 1 103 ? 13.712 51.426 -1.532 1.00 26.47 103 ALA A CA 1
ATOM 776 C C . ALA A 1 103 ? 13.448 51.020 -3.015 1.00 26.47 103 ALA A C 1
ATOM 778 O O . ALA A 1 103 ? 14.068 51.512 -3.945 1.00 26.47 103 ALA A O 1
ATOM 779 N N . ALA A 1 104 ? 12.349 50.245 -3.145 1.00 28.67 104 ALA A N 1
ATOM 780 C CA . ALA A 1 104 ? 11.136 50.400 -3.986 1.00 28.67 104 ALA A CA 1
ATOM 781 C C . ALA A 1 104 ? 11.205 50.486 -5.532 1.00 28.67 104 ALA A C 1
ATOM 783 O O . ALA A 1 104 ? 11.854 51.361 -6.080 1.00 28.67 104 ALA A O 1
ATOM 784 N N . GLU A 1 105 ? 10.398 49.665 -6.233 1.00 25.55 105 GLU A N 1
ATOM 785 C CA . GLU A 1 105 ? 9.143 50.067 -6.926 1.00 25.55 105 GLU A CA 1
ATOM 786 C C . GLU A 1 105 ? 8.549 48.948 -7.826 1.00 25.55 105 GLU A C 1
ATOM 788 O O . GLU A 1 105 ? 9.234 48.024 -8.261 1.00 25.55 105 GLU A O 1
ATOM 793 N N . SER A 1 106 ? 7.230 49.033 -8.044 1.00 27.03 106 SER A N 1
ATOM 794 C CA . SER A 1 106 ? 6.314 48.103 -8.737 1.00 27.03 106 SER A CA 1
ATOM 795 C C . SER A 1 106 ? 6.509 47.966 -10.266 1.00 27.03 106 SER A C 1
ATOM 797 O O . SER A 1 106 ? 7.070 48.864 -10.889 1.00 27.03 106 SER A O 1
ATOM 799 N N . PRO A 1 107 ? 5.944 46.923 -10.924 1.00 37.12 107 PRO A N 1
ATOM 800 C CA . PRO A 1 107 ? 6.002 46.763 -12.380 1.00 37.12 107 PRO A CA 1
ATOM 801 C C . PRO A 1 107 ? 4.717 47.191 -13.120 1.00 37.12 107 PRO A C 1
ATOM 803 O O . PRO A 1 107 ? 3.603 47.072 -12.609 1.00 37.12 107 PRO A O 1
ATOM 806 N N . ALA A 1 108 ? 4.891 47.615 -14.378 1.00 28.20 108 ALA A N 1
ATOM 807 C CA . ALA A 1 108 ? 3.838 47.856 -15.366 1.00 28.20 108 ALA A CA 1
ATOM 808 C C . ALA A 1 108 ? 4.080 47.056 -16.666 1.00 28.20 108 ALA A C 1
ATOM 810 O O . ALA A 1 108 ? 5.202 46.705 -17.020 1.00 28.20 108 ALA A O 1
ATOM 811 N N . SER A 1 109 ? 2.969 46.785 -17.347 1.00 29.62 109 SER A N 1
ATOM 812 C CA . SER A 1 109 ? 2.690 45.870 -18.462 1.00 29.62 109 SER A CA 1
ATOM 813 C C . SER A 1 109 ? 3.462 46.067 -19.778 1.00 29.62 109 SER A C 1
ATOM 815 O O . SER A 1 109 ? 3.794 47.195 -20.133 1.00 29.62 109 SER A O 1
ATOM 817 N N . ARG A 1 110 ? 3.526 45.005 -20.611 1.00 28.84 110 ARG A N 1
ATOM 818 C CA . ARG A 1 110 ? 3.187 45.052 -22.057 1.00 28.84 110 ARG A CA 1
ATOM 819 C C . ARG A 1 110 ? 2.987 43.666 -22.697 1.00 28.84 110 ARG A C 1
ATOM 821 O O . ARG A 1 110 ? 3.647 42.697 -22.350 1.00 28.84 110 ARG A O 1
ATOM 828 N N . GLN A 1 111 ? 2.031 43.643 -23.626 1.00 29.19 111 GLN A N 1
ATOM 829 C CA . GLN A 1 111 ? 1.505 42.532 -24.426 1.00 29.19 111 GLN A CA 1
ATOM 830 C C . GLN A 1 111 ? 2.390 42.169 -25.634 1.00 29.19 111 GLN A C 1
ATOM 832 O O . GLN A 1 111 ? 3.091 43.027 -26.167 1.00 29.19 111 GLN A O 1
ATOM 837 N N . GLY A 1 112 ? 2.222 40.940 -26.141 1.00 26.55 112 GLY A N 1
ATOM 838 C CA . GLY A 1 112 ? 2.618 40.514 -27.488 1.00 26.55 112 GLY A CA 1
ATOM 839 C C . GLY A 1 112 ? 2.055 39.127 -27.838 1.00 26.55 112 GLY A C 1
ATOM 840 O O . GLY A 1 112 ? 2.496 38.123 -27.293 1.00 26.55 112 GLY A O 1
ATOM 841 N N . THR A 1 113 ? 1.053 39.091 -28.714 1.00 29.98 113 THR A N 1
ATOM 842 C CA . THR A 1 113 ? 0.295 37.922 -29.210 1.00 29.98 113 THR A CA 1
ATOM 843 C C . THR A 1 113 ? 1.021 37.194 -30.360 1.00 29.98 113 THR A C 1
ATOM 845 O O . THR A 1 113 ? 1.626 37.885 -31.180 1.00 29.98 113 THR A O 1
ATOM 848 N N . PRO A 1 114 ? 0.883 35.860 -30.538 1.00 35.38 114 PRO A N 1
ATOM 849 C CA . PRO A 1 114 ? 1.204 35.177 -31.799 1.00 35.38 114 PRO A CA 1
ATOM 850 C C . PRO A 1 114 ? -0.055 34.712 -32.587 1.00 35.38 114 PRO A C 1
ATOM 852 O O . PRO A 1 114 ? -1.124 34.551 -31.993 1.00 35.38 114 PRO A O 1
ATOM 855 N N . PRO A 1 115 ? 0.036 34.515 -33.923 1.00 38.06 115 PRO A N 1
ATOM 856 C CA . PRO A 1 115 ? -1.094 34.165 -34.801 1.00 38.06 115 PRO A CA 1
ATOM 857 C C . PRO A 1 115 ? -1.379 32.642 -34.915 1.00 38.06 115 PRO A C 1
ATOM 859 O O . PRO A 1 115 ? -0.533 31.833 -34.533 1.00 38.06 115 PRO A O 1
ATOM 862 N N . PRO A 1 116 ? -2.564 32.236 -35.437 1.00 38.72 116 PRO A N 1
ATOM 863 C CA . PRO A 1 116 ? -3.121 30.889 -35.267 1.00 38.72 116 PRO A CA 1
ATOM 864 C C . PRO A 1 116 ? -2.737 29.858 -36.345 1.00 38.72 116 PRO A C 1
ATOM 866 O O . PRO A 1 116 ? -2.457 30.182 -37.500 1.00 38.72 116 PRO A O 1
ATOM 869 N N . ALA A 1 117 ? -2.799 28.591 -35.928 1.00 31.50 117 ALA A N 1
ATOM 870 C CA . ALA A 1 117 ? -2.531 27.379 -36.695 1.00 31.50 117 ALA A CA 1
ATOM 871 C C . ALA A 1 117 ? -3.573 27.099 -37.797 1.00 31.50 117 ALA A C 1
ATOM 873 O O . ALA A 1 117 ? -4.777 27.271 -37.605 1.00 31.50 117 ALA A O 1
ATOM 874 N N . GLN A 1 118 ? -3.093 26.616 -38.946 1.00 33.75 118 GLN A N 1
ATOM 875 C CA . GLN A 1 118 ? -3.904 26.153 -40.071 1.00 33.75 118 GLN A CA 1
ATOM 876 C C . GLN A 1 118 ? -4.320 24.687 -39.879 1.00 33.75 118 GLN A C 1
ATOM 878 O O . GLN A 1 118 ? -3.488 23.817 -39.632 1.00 33.75 118 GLN A O 1
ATOM 883 N N . VAL A 1 119 ? -5.619 24.428 -40.028 1.00 36.22 119 VAL A N 1
ATOM 884 C CA . VAL A 1 119 ? -6.257 23.104 -39.998 1.00 36.22 119 VAL A CA 1
ATOM 885 C C . VAL A 1 119 ? -6.316 22.540 -41.428 1.00 36.22 119 VAL A C 1
ATOM 887 O O . VAL A 1 119 ? -6.827 23.238 -42.308 1.00 36.22 119 VAL A O 1
ATOM 890 N N . PRO A 1 120 ? -5.857 21.304 -41.703 1.00 37.25 120 PRO A N 1
ATOM 891 C CA . PRO A 1 120 ? -6.128 20.635 -42.972 1.00 37.25 120 PRO A CA 1
ATOM 892 C C . PRO A 1 120 ? -7.496 19.913 -42.961 1.00 37.25 120 PRO A C 1
ATOM 894 O O . PRO A 1 120 ? -7.948 19.463 -41.908 1.00 37.25 120 PRO A O 1
ATOM 897 N N . PRO A 1 121 ? -8.166 19.781 -44.123 1.00 40.34 121 PRO A N 1
ATOM 898 C CA . PRO A 1 121 ? -9.523 19.240 -44.234 1.00 40.34 121 PRO A CA 1
ATOM 899 C C . PRO A 1 121 ? -9.576 17.701 -44.128 1.00 40.34 121 PRO A C 1
ATOM 901 O O . PRO A 1 121 ? -8.580 17.027 -44.408 1.00 40.34 121 PRO A O 1
ATOM 904 N N . PRO A 1 122 ? -10.741 17.117 -43.779 1.00 33.38 122 PRO A N 1
ATOM 905 C CA . PRO A 1 122 ? -10.902 15.671 -43.654 1.00 33.38 122 PRO A CA 1
ATOM 906 C C . PRO A 1 122 ? -10.939 14.994 -45.034 1.00 33.38 122 PRO A C 1
ATOM 908 O O . PRO A 1 122 ? -11.675 15.411 -45.928 1.00 33.38 122 PRO A O 1
ATOM 911 N N . ARG A 1 123 ? -10.158 13.919 -45.204 1.00 32.09 123 ARG A N 1
ATOM 912 C CA . ARG A 1 123 ? -10.280 12.997 -46.346 1.00 32.09 123 ARG A CA 1
ATOM 913 C C . ARG A 1 123 ? -11.408 11.997 -46.096 1.00 32.09 123 ARG A C 1
ATOM 915 O O . ARG A 1 123 ? -11.452 11.363 -45.046 1.00 32.09 123 ARG A O 1
ATOM 922 N N . GLN A 1 124 ? -12.274 11.854 -47.094 1.00 32.38 124 GLN A N 1
ATOM 923 C CA . GLN A 1 124 ? -13.301 10.821 -47.192 1.00 32.38 124 GLN A CA 1
ATOM 924 C C . GLN A 1 124 ? -12.705 9.437 -47.511 1.00 32.38 124 GLN A C 1
ATOM 926 O O . GLN A 1 124 ? -11.779 9.320 -48.310 1.00 32.38 124 GLN A O 1
ATOM 931 N N . GLU A 1 125 ? -13.309 8.436 -46.867 1.00 27.11 125 GLU A N 1
ATOM 932 C CA . GLU A 1 125 ? -13.610 7.061 -47.302 1.00 27.11 125 GLU A CA 1
ATOM 933 C C . GLU A 1 125 ? -12.536 6.192 -47.983 1.00 27.11 125 GLU A C 1
ATOM 935 O O . GLU A 1 125 ? -12.234 6.314 -49.167 1.00 27.11 125 GLU A O 1
ATOM 940 N N . ALA A 1 126 ? -12.137 5.139 -47.260 1.00 29.45 126 ALA A N 1
ATOM 941 C CA . ALA A 1 126 ? -11.965 3.808 -47.832 1.00 29.45 126 ALA A CA 1
ATOM 942 C C . ALA A 1 126 ? -12.697 2.796 -46.934 1.00 29.45 126 ALA A C 1
ATOM 944 O O . ALA A 1 126 ? -12.461 2.720 -45.729 1.00 29.45 126 ALA A O 1
ATOM 945 N N . ALA A 1 127 ? -13.639 2.079 -47.540 1.00 32.50 127 ALA A N 1
ATOM 946 C CA . ALA A 1 127 ? -14.569 1.159 -46.908 1.00 32.50 127 ALA A CA 1
ATOM 947 C C . ALA A 1 127 ? -13.877 -0.076 -46.302 1.00 32.50 127 ALA A C 1
ATOM 949 O O . ALA A 1 127 ? -13.085 -0.743 -46.966 1.00 32.50 127 ALA A O 1
ATOM 950 N N . ALA A 1 128 ? -14.255 -0.419 -45.070 1.00 31.64 128 ALA A N 1
ATOM 951 C CA . ALA A 1 128 ? -14.108 -1.758 -44.504 1.00 31.64 128 ALA A CA 1
ATOM 952 C C . ALA A 1 128 ? -15.472 -2.482 -44.575 1.00 31.64 128 ALA A C 1
ATOM 954 O O . ALA A 1 128 ? -16.512 -1.822 -44.497 1.00 31.64 128 ALA A O 1
ATOM 955 N N . PRO A 1 129 ? -15.496 -3.812 -44.768 1.00 36.66 129 PRO A N 1
ATOM 956 C CA . PRO A 1 129 ? -16.706 -4.548 -45.111 1.00 36.66 129 PRO A CA 1
ATOM 957 C C . PRO A 1 129 ? -17.679 -4.671 -43.931 1.00 36.66 129 PRO A C 1
ATOM 959 O O . PRO A 1 129 ? -17.298 -4.902 -42.786 1.00 36.66 129 PRO A O 1
ATOM 962 N N . THR A 1 130 ? -18.959 -4.542 -44.262 1.00 32.88 130 THR A N 1
ATOM 963 C CA . THR A 1 130 ? -20.143 -4.707 -43.416 1.00 32.88 130 THR A CA 1
ATOM 964 C C . THR A 1 130 ? -20.171 -6.054 -42.672 1.00 32.88 130 THR A C 1
ATOM 966 O O . THR A 1 130 ? -20.156 -7.098 -43.326 1.00 32.88 130 THR A O 1
ATOM 969 N N . PRO A 1 131 ? -20.322 -6.076 -41.334 1.00 38.50 131 PRO A N 1
ATOM 970 C CA . PRO A 1 131 ? -20.860 -7.224 -40.611 1.00 38.50 131 PRO A CA 1
ATOM 971 C C . PRO A 1 131 ? -22.391 -7.234 -40.724 1.00 38.50 131 PRO A C 1
ATOM 973 O O . PRO A 1 131 ? -23.043 -6.197 -40.597 1.00 38.50 131 PRO A O 1
ATOM 976 N N . ALA A 1 132 ? -22.964 -8.409 -40.979 1.00 35.94 132 ALA A N 1
ATOM 977 C CA . ALA A 1 132 ? -24.404 -8.614 -41.094 1.00 35.94 132 ALA A CA 1
ATOM 978 C C . ALA A 1 132 ? -25.160 -8.217 -39.800 1.00 35.94 132 ALA A C 1
ATOM 980 O O . ALA A 1 132 ? -24.659 -8.486 -38.705 1.00 35.94 132 ALA A O 1
ATOM 981 N N . PRO A 1 133 ? -26.366 -7.620 -39.894 1.00 41.81 133 PRO A N 1
ATOM 982 C CA . PRO A 1 133 ? -27.166 -7.268 -38.725 1.00 41.81 133 PRO A CA 1
ATOM 983 C C . PRO A 1 133 ? -27.713 -8.492 -37.966 1.00 41.81 133 PRO A C 1
ATOM 985 O O . PRO A 1 133 ? -27.960 -9.540 -38.569 1.00 41.81 133 PRO A O 1
ATOM 988 N N . PRO A 1 134 ? -27.959 -8.343 -36.653 1.00 36.59 134 PRO A N 1
ATOM 989 C CA . PRO A 1 134 ? -28.462 -9.392 -35.774 1.00 36.59 134 PRO A CA 1
ATOM 990 C C . PRO A 1 134 ? -29.928 -9.735 -36.068 1.00 36.59 134 PRO A C 1
ATOM 992 O O . PRO A 1 134 ? -30.759 -8.858 -36.303 1.00 36.59 134 PRO A O 1
ATOM 995 N N . ALA A 1 135 ? -30.264 -11.022 -35.984 1.00 32.88 135 ALA A N 1
ATOM 996 C CA . ALA A 1 135 ? -31.649 -11.469 -35.947 1.00 32.88 135 ALA A CA 1
ATOM 997 C C . ALA A 1 135 ? -32.285 -11.048 -34.610 1.00 32.88 135 ALA A C 1
ATOM 999 O O . ALA A 1 135 ? -31.894 -11.520 -33.543 1.00 32.88 135 ALA A O 1
ATOM 1000 N N . GLN A 1 136 ? -33.254 -10.140 -34.685 1.00 34.97 136 GLN A N 1
ATOM 1001 C CA . GLN A 1 136 ? -34.137 -9.736 -33.592 1.00 34.97 136 GLN A CA 1
ATOM 1002 C C . GLN A 1 136 ? -35.533 -10.394 -33.748 1.00 34.97 136 GLN A C 1
ATOM 1004 O O . GLN A 1 136 ? -35.818 -11.001 -34.780 1.00 34.97 136 GLN A O 1
ATOM 1009 N N . PRO A 1 137 ? -36.370 -10.363 -32.695 1.00 38.94 137 PRO A N 1
ATOM 1010 C CA . PRO A 1 137 ? -37.063 -11.526 -32.141 1.00 38.94 137 PRO A CA 1
ATOM 1011 C C . PRO A 1 137 ? -38.506 -11.703 -32.637 1.00 38.94 137 PRO A C 1
ATOM 1013 O O . PRO A 1 137 ? -39.160 -10.749 -33.053 1.00 38.94 137 PRO A O 1
ATOM 1016 N N . ALA A 1 138 ? -39.042 -12.917 -32.487 1.00 31.77 138 ALA A N 1
ATOM 1017 C CA . ALA A 1 138 ? -40.479 -13.177 -32.577 1.00 31.77 138 ALA A CA 1
ATOM 1018 C C . ALA A 1 138 ? -41.130 -13.134 -31.167 1.00 31.77 138 ALA A C 1
ATOM 1020 O O . ALA A 1 138 ? -40.609 -13.783 -30.258 1.00 31.77 138 ALA A O 1
ATOM 1021 N N . PRO A 1 139 ? -42.238 -12.386 -30.967 1.00 37.94 139 PRO A N 1
ATOM 1022 C CA . PRO A 1 139 ? -42.926 -12.209 -29.681 1.00 37.94 139 PRO A CA 1
ATOM 1023 C C . PRO A 1 139 ? -44.230 -13.054 -29.600 1.00 37.94 139 PRO A C 1
ATOM 1025 O O . PRO A 1 139 ? -44.448 -13.934 -30.429 1.00 37.94 139 PRO A O 1
ATOM 1028 N N . PRO A 1 140 ? -45.131 -12.791 -28.636 1.00 37.16 140 PRO A N 1
ATOM 1029 C CA . PRO A 1 140 ? -45.286 -13.471 -27.353 1.00 37.16 140 PRO A CA 1
ATOM 1030 C C . PRO A 1 140 ? -46.455 -14.481 -27.345 1.00 37.16 140 PRO A C 1
ATOM 1032 O O . PRO A 1 140 ? -47.429 -14.327 -28.081 1.00 37.16 140 PRO A O 1
ATOM 1035 N N . GLN A 1 141 ? -46.441 -15.455 -26.430 1.00 31.20 141 GLN A N 1
ATOM 1036 C CA . GLN A 1 141 ? -47.672 -16.149 -26.033 1.00 31.20 141 GLN A CA 1
ATOM 1037 C C . GLN A 1 141 ? -48.032 -15.818 -24.588 1.00 31.20 141 GLN A C 1
ATOM 1039 O O . GLN A 1 141 ? -47.253 -16.012 -23.658 1.00 31.20 141 GLN A O 1
ATOM 1044 N N . ALA A 1 142 ? -49.225 -15.241 -24.466 1.00 31.52 142 ALA A N 1
ATOM 1045 C CA . ALA A 1 142 ? -49.854 -14.769 -23.252 1.00 31.52 142 ALA A CA 1
ATOM 1046 C C . ALA A 1 142 ? -50.514 -15.909 -22.459 1.00 31.52 142 ALA A C 1
ATOM 1048 O O . ALA A 1 142 ? -50.851 -16.965 -22.990 1.00 31.52 142 ALA A O 1
ATOM 1049 N N . ALA A 1 143 ? -50.682 -15.613 -21.172 1.00 34.28 143 ALA A N 1
ATOM 1050 C CA . ALA A 1 143 ? -51.187 -16.426 -20.074 1.00 34.28 143 ALA A CA 1
ATOM 1051 C C . ALA A 1 143 ? -52.561 -17.089 -20.282 1.00 34.28 143 ALA A C 1
ATOM 1053 O O . ALA A 1 143 ? -53.349 -16.689 -21.140 1.00 34.28 143 ALA A O 1
ATOM 1054 N N . PRO A 1 144 ? -52.926 -17.961 -19.328 1.00 32.56 144 PRO A N 1
ATOM 1055 C CA . PRO A 1 144 ? -54.232 -17.801 -18.707 1.00 32.56 144 PRO A CA 1
ATOM 1056 C C . PRO A 1 144 ? -54.152 -17.756 -17.171 1.00 32.56 144 PRO A C 1
ATOM 1058 O O . PRO A 1 144 ? -53.676 -18.673 -16.511 1.00 32.56 144 PRO A O 1
ATOM 1061 N N . ALA A 1 145 ? -54.705 -16.685 -16.611 1.00 33.31 145 ALA A N 1
ATOM 1062 C CA . ALA A 1 145 ? -55.402 -16.644 -15.324 1.00 33.31 145 ALA A CA 1
ATOM 1063 C C . ALA A 1 145 ? -56.774 -16.013 -15.647 1.00 33.31 145 ALA A C 1
ATOM 1065 O O . ALA A 1 145 ? -56.802 -15.171 -16.551 1.00 33.31 145 ALA A O 1
ATOM 1066 N N . PRO A 1 146 ? -57.904 -16.369 -14.998 1.00 40.34 146 PRO A N 1
ATOM 1067 C CA . PRO A 1 146 ? -58.023 -16.406 -13.532 1.00 40.34 146 PRO A CA 1
ATOM 1068 C C . PRO A 1 146 ? -58.972 -17.495 -12.969 1.00 40.34 146 PRO A C 1
ATOM 1070 O O . PRO A 1 146 ? -59.802 -18.017 -13.702 1.00 40.34 146 PRO A O 1
ATOM 1073 N N . GLN A 1 147 ? -58.895 -17.781 -11.657 1.00 27.56 147 GLN A N 1
ATOM 1074 C CA . GLN A 1 147 ? -60.044 -17.903 -10.722 1.00 27.56 147 GLN A CA 1
ATOM 1075 C C . GLN A 1 147 ? -59.659 -18.573 -9.380 1.00 27.56 147 GLN A C 1
ATOM 1077 O O . GLN A 1 147 ? -59.289 -19.740 -9.321 1.00 27.56 147 GLN A O 1
ATOM 1082 N N . ALA A 1 148 ? -59.828 -17.820 -8.290 1.00 30.59 148 ALA A N 1
ATOM 1083 C CA . ALA A 1 148 ? -60.354 -18.295 -6.998 1.00 30.59 148 ALA A CA 1
ATOM 1084 C C . ALA A 1 148 ? -61.877 -17.971 -6.980 1.00 30.59 148 ALA A C 1
ATOM 1086 O O . ALA A 1 148 ? -62.280 -17.208 -7.866 1.00 30.59 148 ALA A O 1
ATOM 1087 N N . PRO A 1 149 ? -62.740 -18.406 -6.025 1.00 40.47 149 PRO A N 1
ATOM 1088 C CA . PRO A 1 149 ? -62.487 -19.076 -4.734 1.00 40.47 149 PRO A CA 1
ATOM 1089 C C . PRO A 1 149 ? -63.450 -20.255 -4.397 1.00 40.47 149 PRO A C 1
ATOM 1091 O O . PRO A 1 149 ? -64.522 -20.348 -4.981 1.00 40.47 149 PRO A O 1
ATOM 1094 N N . GLN A 1 150 ? -63.100 -21.102 -3.408 1.00 28.55 150 GLN A N 1
ATOM 1095 C CA . GLN A 1 150 ? -63.977 -21.844 -2.450 1.00 28.55 150 GLN A CA 1
ATOM 1096 C C . GLN A 1 150 ? -63.137 -22.945 -1.751 1.00 28.55 150 GLN A C 1
ATOM 1098 O O . GLN A 1 150 ? -62.526 -23.769 -2.414 1.00 28.55 150 GLN A O 1
ATOM 1103 N N . ALA A 1 151 ? -62.820 -22.836 -0.456 1.00 26.66 151 ALA A N 1
ATOM 1104 C CA . ALA A 1 151 ? -63.615 -23.210 0.728 1.00 26.66 151 ALA A CA 1
ATOM 1105 C C . ALA A 1 151 ? -63.428 -24.682 1.187 1.00 26.66 151 ALA A C 1
ATOM 1107 O O . ALA A 1 151 ? -64.110 -25.568 0.700 1.00 26.66 151 ALA A O 1
ATOM 1108 N N . ARG A 1 152 ? -62.519 -24.852 2.172 1.00 30.39 152 ARG A N 1
ATOM 1109 C CA . ARG A 1 152 ? -62.455 -25.786 3.335 1.00 30.39 152 ARG A CA 1
ATOM 1110 C C . ARG A 1 152 ? -62.849 -27.277 3.193 1.00 30.39 152 ARG A C 1
ATOM 1112 O O . ARG A 1 152 ? -63.900 -27.609 2.664 1.00 30.39 152 ARG A O 1
ATOM 1119 N N . PRO A 1 153 ? -62.070 -28.165 3.841 1.00 29.08 153 PRO A N 1
ATOM 1120 C CA . PRO A 1 153 ? -62.357 -28.577 5.232 1.00 29.08 153 PRO A CA 1
ATOM 1121 C C . PRO A 1 153 ? -61.125 -28.337 6.126 1.00 29.08 153 PRO A C 1
ATOM 1123 O O . PRO A 1 153 ? -60.019 -28.724 5.787 1.00 29.08 153 PRO A O 1
ATOM 1126 N N . VAL A 1 154 ? -61.187 -27.472 7.142 1.00 33.00 154 VAL A N 1
ATOM 1127 C CA . VAL A 1 154 ? -61.347 -27.856 8.563 1.00 33.00 154 VAL A CA 1
ATOM 1128 C C . VAL A 1 154 ? -61.130 -29.346 8.834 1.00 33.00 154 VAL A C 1
ATOM 1130 O O . VAL A 1 154 ? -62.084 -30.117 8.809 1.00 33.00 154 VAL A O 1
ATOM 1133 N N . ASP A 1 155 ? -59.900 -29.720 9.174 1.00 32.69 155 ASP A N 1
ATOM 1134 C CA . ASP A 1 155 ? -59.704 -30.822 10.108 1.00 32.69 155 ASP A CA 1
ATOM 1135 C C . ASP A 1 155 ? -59.986 -30.291 11.515 1.00 32.69 155 ASP A C 1
ATOM 1137 O O . ASP A 1 155 ? -59.369 -29.341 12.004 1.00 32.69 155 ASP A O 1
ATOM 1141 N N . GLY A 1 156 ? -61.043 -30.854 12.095 1.00 30.50 156 GLY A N 1
ATOM 1142 C CA . GLY A 1 156 ? -61.487 -30.622 13.456 1.00 30.50 156 GLY A CA 1
ATOM 1143 C C . GLY A 1 156 ? -60.585 -31.292 14.499 1.00 30.50 156 GLY A C 1
ATOM 1144 O O . GLY A 1 156 ? -59.568 -31.903 14.179 1.00 30.50 156 GLY A O 1
ATOM 1145 N N . PRO A 1 157 ? -60.952 -31.139 15.775 1.00 36.00 157 PRO A N 1
ATOM 1146 C CA . PRO A 1 157 ? -60.021 -31.059 16.887 1.00 36.00 157 PRO A CA 1
ATOM 1147 C C . PRO A 1 157 ? -59.558 -32.436 17.368 1.00 36.00 157 PRO A C 1
ATOM 1149 O O . PRO A 1 157 ? -60.359 -33.348 17.562 1.00 36.00 157 PRO A O 1
ATOM 1152 N N . ALA A 1 158 ? -58.264 -32.551 17.657 1.00 30.95 158 ALA A N 1
ATOM 1153 C CA . ALA A 1 158 ? -57.754 -33.563 18.576 1.00 30.95 158 ALA A CA 1
ATOM 1154 C C . ALA A 1 158 ? -57.996 -33.101 20.036 1.00 30.95 158 ALA A C 1
ATOM 1156 O O . ALA A 1 158 ? -58.186 -31.911 20.287 1.00 30.95 158 ALA A O 1
ATOM 1157 N N . PRO A 1 159 ? -58.089 -34.035 20.990 1.00 36.22 159 PRO A N 1
ATOM 1158 C CA . PRO A 1 159 ? -59.217 -34.138 21.908 1.00 36.22 159 PRO A CA 1
ATOM 1159 C C . PRO A 1 159 ? -59.178 -33.181 23.103 1.00 36.22 159 PRO A C 1
ATOM 1161 O O . PRO A 1 159 ? -58.150 -32.965 23.737 1.00 36.22 159 PRO A O 1
ATOM 1164 N N . VAL A 1 160 ? -60.375 -32.726 23.477 1.00 35.84 160 VAL A N 1
ATOM 1165 C CA . VAL A 1 160 ? -60.726 -32.301 24.835 1.00 35.84 160 VAL A CA 1
ATOM 1166 C C . VAL A 1 160 ? -60.470 -33.455 25.806 1.00 35.84 160 VAL A C 1
ATOM 1168 O O . VAL A 1 160 ? -61.290 -34.358 25.960 1.00 35.84 160 VAL A O 1
ATOM 1171 N N . THR A 1 161 ? -59.333 -33.418 26.491 1.00 33.00 161 THR A N 1
ATOM 1172 C CA . THR A 1 161 ? -59.207 -34.032 27.811 1.00 33.00 161 THR A CA 1
ATOM 1173 C C . THR A 1 161 ? -59.887 -33.113 28.816 1.00 33.00 161 THR A C 1
ATOM 1175 O O . THR A 1 161 ? -59.516 -31.948 28.961 1.00 33.00 161 THR A O 1
ATOM 1178 N N . GLY A 1 162 ? -60.915 -33.647 29.475 1.00 36.09 162 GLY A N 1
ATOM 1179 C CA . GLY A 1 162 ? -61.554 -33.034 30.631 1.00 36.09 162 GLY A CA 1
ATOM 1180 C C . GLY A 1 162 ? -60.567 -32.764 31.775 1.00 36.09 162 GLY A C 1
ATOM 1181 O O . GLY A 1 162 ? -59.396 -33.140 31.702 1.00 36.09 162 GLY A O 1
ATOM 1182 N N . PRO A 1 163 ? -61.042 -32.084 32.826 1.00 37.97 163 PRO A N 1
ATOM 1183 C CA . PRO A 1 163 ? -60.198 -31.457 33.828 1.00 37.97 163 PRO A CA 1
ATOM 1184 C C . PRO A 1 163 ? -59.333 -32.508 34.520 1.00 37.97 163 PRO A C 1
ATOM 1186 O O . PRO A 1 163 ? -59.844 -33.429 35.159 1.00 37.97 163 PRO A O 1
ATOM 1189 N N . ALA A 1 164 ? -58.015 -32.356 34.404 1.00 33.00 164 ALA A N 1
ATOM 1190 C CA . ALA A 1 164 ? -57.107 -33.031 35.306 1.00 33.00 164 ALA A CA 1
ATOM 1191 C C . ALA A 1 164 ? -57.419 -32.520 36.715 1.00 33.00 164 ALA A C 1
ATOM 1193 O O . ALA A 1 164 ? -57.249 -31.338 37.021 1.00 33.00 164 ALA A O 1
ATOM 1194 N N . VAL A 1 165 ? -57.933 -33.423 37.549 1.00 40.34 165 VAL A N 1
ATOM 1195 C CA . VAL A 1 165 ? -57.947 -33.271 39.001 1.00 40.34 165 VAL A CA 1
ATOM 1196 C C . VAL A 1 165 ? -56.544 -32.812 39.414 1.00 40.34 165 VAL A C 1
ATOM 1198 O O . VAL A 1 165 ? -55.568 -33.423 38.965 1.00 40.34 165 VAL A O 1
ATOM 1201 N N . PRO A 1 166 ? -56.413 -31.744 40.218 1.00 39.03 166 PRO A N 1
ATOM 1202 C CA . PRO A 1 166 ? -55.110 -31.307 40.676 1.00 39.03 166 PRO A CA 1
ATOM 1203 C C . PRO A 1 166 ? -54.455 -32.469 41.422 1.00 39.03 166 PRO A C 1
ATOM 1205 O O . PRO A 1 166 ? -55.043 -33.029 42.351 1.00 39.03 166 PRO A O 1
ATOM 1208 N N . ALA A 1 167 ? -53.237 -32.830 41.019 1.00 37.69 167 ALA A N 1
ATOM 1209 C CA . ALA A 1 167 ? -52.345 -33.560 41.906 1.00 37.69 167 ALA A CA 1
ATOM 1210 C C . ALA A 1 167 ? -52.266 -32.778 43.231 1.00 37.69 167 ALA A C 1
ATOM 1212 O O . ALA A 1 167 ? -52.334 -31.543 43.187 1.00 37.69 167 ALA A O 1
ATOM 1213 N N . PRO A 1 168 ? -52.185 -33.455 44.393 1.00 37.81 168 PRO A N 1
ATOM 1214 C CA . PRO A 1 168 ? -52.222 -32.785 45.682 1.00 37.81 168 PRO A CA 1
ATOM 1215 C C . PRO A 1 168 ? -51.193 -31.670 45.657 1.00 37.81 168 PRO A C 1
ATOM 1217 O O . PRO A 1 168 ? -50.036 -31.920 45.311 1.00 37.81 168 PRO A O 1
ATOM 1220 N N . ALA A 1 169 ? -51.639 -30.453 45.974 1.00 35.84 169 ALA A N 1
ATOM 1221 C CA . ALA A 1 169 ? -50.737 -29.374 46.309 1.00 35.84 169 ALA A CA 1
ATOM 1222 C C . ALA A 1 169 ? -49.671 -29.982 47.219 1.00 35.84 169 ALA A C 1
ATOM 1224 O O . ALA A 1 169 ? -50.006 -30.539 48.271 1.00 35.84 169 ALA A O 1
ATOM 1225 N N . ALA A 1 170 ? -48.412 -29.952 46.773 1.00 39.31 170 ALA A N 1
ATOM 1226 C CA . ALA A 1 170 ? -47.317 -30.080 47.706 1.00 39.31 170 ALA A CA 1
ATOM 1227 C C . ALA A 1 170 ? -47.672 -29.115 48.834 1.00 39.31 170 ALA A C 1
ATOM 1229 O O . ALA A 1 170 ? -47.975 -27.946 48.564 1.00 39.31 170 ALA A O 1
ATOM 1230 N N . LEU A 1 171 ? -47.799 -29.658 50.049 1.00 39.66 171 LEU A N 1
ATOM 1231 C CA . LEU A 1 171 ? -48.000 -28.858 51.246 1.00 39.66 171 LEU A CA 1
ATOM 1232 C C . LEU A 1 171 ? -47.081 -27.644 51.110 1.00 39.66 171 LEU A C 1
ATOM 1234 O O . LEU A 1 171 ? -45.917 -27.855 50.749 1.00 39.66 171 LEU A O 1
ATOM 1238 N N . PRO A 1 172 ? -47.592 -26.416 51.310 1.00 40.94 172 PRO A N 1
ATOM 1239 C CA . PRO A 1 172 ? -46.739 -25.247 51.328 1.00 40.94 172 PRO A CA 1
ATOM 1240 C C . PRO A 1 172 ? -45.546 -25.605 52.198 1.00 40.94 172 PRO A C 1
ATOM 1242 O O . PRO A 1 172 ? -45.731 -26.062 53.333 1.00 40.94 172 PRO A O 1
ATOM 1245 N N . GLU A 1 173 ? -44.345 -25.480 51.638 1.00 41.09 173 GLU A N 1
ATOM 1246 C CA . GLU A 1 173 ? -43.152 -25.397 52.461 1.00 41.09 173 GLU A CA 1
ATOM 1247 C C . GLU A 1 173 ? -43.511 -24.402 53.571 1.00 41.09 173 GLU A C 1
ATOM 1249 O O . GLU A 1 173 ? -44.084 -23.351 53.243 1.00 41.09 173 GLU A O 1
ATOM 1254 N N . PRO A 1 174 ? -43.385 -24.780 54.859 1.00 37.56 174 PRO A N 1
ATOM 1255 C CA . PRO A 1 174 ? -43.829 -23.920 55.939 1.00 37.56 174 PRO A CA 1
ATOM 1256 C C . PRO A 1 174 ? -43.229 -22.550 55.669 1.00 37.56 174 PRO A C 1
ATOM 1258 O O . PRO A 1 174 ? -42.014 -22.433 55.505 1.00 37.56 174 PRO A O 1
ATOM 1261 N N . ALA A 1 175 ? -44.105 -21.548 55.515 1.00 41.81 175 ALA A N 1
ATOM 1262 C CA . ALA A 1 175 ? -43.675 -20.168 55.387 1.00 41.81 175 ALA A CA 1
ATOM 1263 C C . ALA A 1 175 ? -42.616 -19.954 56.472 1.00 41.81 175 ALA A C 1
ATOM 1265 O O . ALA A 1 175 ? -42.878 -20.394 57.601 1.00 41.81 175 ALA A O 1
ATOM 1266 N N . PRO A 1 176 ? -41.438 -19.385 56.144 1.00 41.62 176 PRO A N 1
ATOM 1267 C CA . PRO A 1 176 ? -40.422 -19.132 57.149 1.00 41.62 176 PRO A CA 1
ATOM 1268 C C . PRO A 1 176 ? -41.135 -18.475 58.319 1.00 41.62 176 PRO A C 1
ATOM 1270 O O . PRO A 1 176 ? -41.873 -17.502 58.128 1.00 41.62 176 PRO A O 1
ATOM 1273 N N . GLU A 1 177 ? -41.034 -19.127 59.477 1.00 35.12 177 GLU A N 1
ATOM 1274 C CA . GLU A 1 177 ? -41.613 -18.651 60.720 1.00 35.12 177 GLU A CA 1
ATOM 1275 C C . GLU A 1 177 ? -41.288 -17.163 60.786 1.00 35.12 177 GLU A C 1
ATOM 1277 O O . GLU A 1 177 ? -40.120 -16.792 60.641 1.00 35.12 177 GLU A O 1
ATOM 1282 N N . ALA A 1 178 ? -42.328 -16.317 60.830 1.00 38.34 178 ALA A N 1
ATOM 1283 C CA . ALA A 1 178 ? -42.138 -14.874 60.841 1.00 38.34 178 ALA A CA 1
ATOM 1284 C C . ALA A 1 178 ? -41.067 -14.593 61.899 1.00 38.34 178 ALA A C 1
ATOM 1286 O O . ALA A 1 178 ? -41.261 -15.060 63.029 1.00 38.34 178 ALA A O 1
ATOM 1287 N N . PRO A 1 179 ? -39.934 -13.951 61.543 1.00 39.62 179 PRO A N 1
ATOM 1288 C CA . PRO A 1 179 ? -38.846 -13.770 62.485 1.00 39.62 179 PRO A CA 1
ATOM 1289 C C . PRO A 1 179 ? -39.459 -13.190 63.749 1.00 39.62 179 PRO A C 1
ATOM 1291 O O . PRO A 1 179 ? -40.196 -12.199 63.678 1.00 39.62 179 PRO A O 1
ATOM 1294 N N . GLN A 1 180 ? -39.246 -13.872 64.882 1.00 36.88 180 GLN A N 1
ATOM 1295 C CA . GLN A 1 180 ? -39.609 -13.308 66.175 1.00 36.88 180 GLN A CA 1
ATOM 1296 C C . GLN A 1 180 ? -39.100 -11.866 66.156 1.00 36.88 180 GLN A C 1
ATOM 1298 O O . GLN A 1 180 ? -37.947 -11.672 65.755 1.00 36.88 180 GLN A O 1
ATOM 1303 N N . PRO A 1 181 ? -39.938 -10.858 66.471 1.00 44.84 181 PRO A N 1
ATOM 1304 C CA . PRO A 1 181 ? -39.488 -9.478 66.435 1.00 44.84 181 PRO A CA 1
ATOM 1305 C C . PRO A 1 181 ? -38.209 -9.421 67.257 1.00 44.84 181 PRO A C 1
ATOM 1307 O O . PRO A 1 181 ? -38.225 -9.816 68.428 1.00 44.84 181 PRO A O 1
ATOM 1310 N N . ALA A 1 182 ? -37.106 -9.041 66.602 1.00 52.28 182 ALA A N 1
ATOM 1311 C CA . ALA A 1 182 ? -35.814 -8.948 67.254 1.00 52.28 182 ALA A CA 1
ATOM 1312 C C . ALA A 1 182 ? -36.018 -8.178 68.566 1.00 52.28 182 ALA A C 1
ATOM 1314 O O . ALA A 1 182 ? -36.809 -7.221 68.576 1.00 52.28 182 ALA A O 1
ATOM 1315 N N . PRO A 1 183 ? -35.400 -8.608 69.681 1.00 57.28 183 PRO A N 1
ATOM 1316 C CA . PRO A 1 183 ? -35.509 -7.869 70.928 1.00 57.28 183 PRO A CA 1
ATOM 1317 C C . PRO A 1 183 ? -35.239 -6.395 70.625 1.00 57.28 183 PRO A C 1
ATOM 1319 O O . PRO A 1 183 ? -34.260 -6.072 69.956 1.00 57.28 183 PRO A O 1
ATOM 1322 N N . ALA A 1 184 ? -36.166 -5.517 71.022 1.00 73.19 184 ALA A N 1
ATOM 1323 C CA . ALA A 1 184 ? -36.056 -4.087 70.769 1.00 73.19 184 ALA A CA 1
ATOM 1324 C C . ALA A 1 184 ? -34.883 -3.549 71.595 1.00 73.19 184 ALA A C 1
ATOM 1326 O O . ALA A 1 184 ? -35.044 -3.138 72.749 1.00 73.19 184 ALA A O 1
ATOM 1327 N N . TRP A 1 185 ? -33.689 -3.657 71.022 1.00 86.19 185 TRP A N 1
ATOM 1328 C CA . TRP A 1 185 ? -32.463 -3.150 71.593 1.00 86.19 185 TRP A CA 1
ATOM 1329 C C . TRP A 1 185 ? -32.550 -1.630 71.663 1.00 86.19 185 TRP A C 1
ATOM 1331 O O . TRP A 1 185 ? -32.961 -0.963 70.714 1.00 86.19 185 TRP A O 1
ATOM 1341 N N . VAL A 1 186 ? -32.182 -1.087 72.815 1.00 87.06 186 VAL A N 1
ATOM 1342 C CA . VAL A 1 186 ? -32.075 0.348 73.039 1.00 87.06 186 VAL A CA 1
ATOM 1343 C C . VAL A 1 186 ? -30.601 0.699 72.936 1.00 87.06 186 VAL A C 1
ATOM 1345 O O . VAL A 1 186 ? -29.796 0.245 73.753 1.00 87.06 186 VAL A O 1
ATOM 1348 N N . PHE A 1 187 ? -30.256 1.474 71.913 1.00 89.19 187 PHE A N 1
ATOM 1349 C CA . PHE A 1 187 ? -28.899 1.961 71.693 1.00 89.19 187 PHE A CA 1
ATOM 1350 C C . PHE A 1 187 ? -28.623 3.162 72.610 1.00 89.19 187 PHE A C 1
ATOM 1352 O O . PHE A 1 187 ? -29.495 4.026 72.734 1.00 89.19 187 PHE A O 1
ATOM 1359 N N . PRO A 1 188 ? -27.458 3.224 73.278 1.00 88.69 188 PRO A N 1
ATOM 1360 C CA . PRO A 1 188 ? -27.024 4.444 73.948 1.00 88.69 188 PRO A CA 1
ATOM 1361 C C . PRO A 1 188 ? -26.594 5.496 72.916 1.00 88.69 188 PRO A C 1
ATOM 1363 O O . PRO A 1 188 ? -26.216 5.136 71.799 1.00 88.69 188 PRO A O 1
ATOM 1366 N N . ASP A 1 189 ? -26.590 6.771 73.316 1.00 86.25 189 ASP A N 1
ATOM 1367 C CA . ASP A 1 189 ? -25.965 7.838 72.525 1.00 86.25 189 ASP A CA 1
ATOM 1368 C C . ASP A 1 189 ? -24.492 7.485 72.287 1.00 86.25 189 ASP A C 1
ATOM 1370 O O . ASP A 1 189 ? -23.762 7.156 73.233 1.00 86.25 189 ASP A O 1
ATOM 1374 N N . PHE A 1 190 ? -24.061 7.533 71.027 1.00 87.75 190 PHE A N 1
ATOM 1375 C CA . PHE A 1 190 ? -22.709 7.147 70.651 1.00 87.75 190 PHE A CA 1
ATOM 1376 C C . PHE A 1 190 ? -21.673 8.137 71.211 1.00 87.75 190 PHE A C 1
ATOM 1378 O O . PHE A 1 190 ? -21.719 9.331 70.913 1.00 87.75 190 PHE A O 1
ATOM 1385 N N . ASP A 1 191 ? -20.725 7.650 72.021 1.00 85.44 191 ASP A N 1
ATOM 1386 C CA . ASP A 1 191 ? -19.798 8.504 72.788 1.00 85.44 191 ASP A CA 1
ATOM 1387 C C . ASP A 1 191 ? -1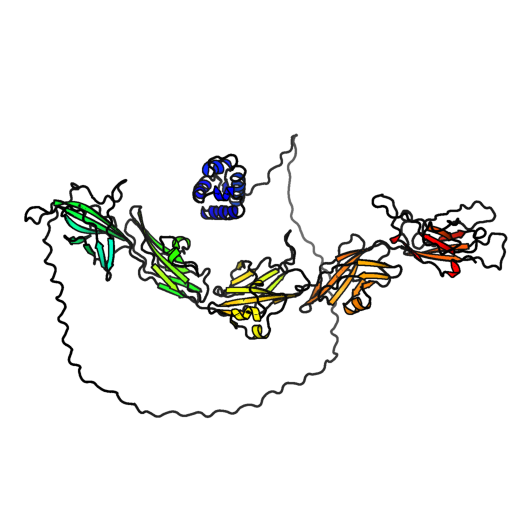8.304 8.304 72.474 1.00 85.44 191 ASP A C 1
ATOM 1389 O O . ASP A 1 191 ? -17.454 8.891 73.148 1.00 85.44 191 ASP A O 1
ATOM 1393 N N . TYR A 1 192 ? -17.968 7.505 71.454 1.00 84.94 192 TYR A N 1
ATOM 1394 C CA . TYR A 1 192 ? -16.589 7.196 71.038 1.00 84.94 192 TYR A CA 1
ATOM 1395 C C . TYR A 1 192 ? -15.721 6.521 72.122 1.00 84.94 192 TYR A C 1
ATOM 1397 O O . TYR A 1 192 ? -14.496 6.465 71.998 1.00 84.94 192 TYR A O 1
ATOM 1405 N N . SER A 1 193 ? -16.316 5.997 73.201 1.00 87.19 193 SER A N 1
ATOM 1406 C CA . SER A 1 193 ? -15.563 5.390 74.310 1.00 87.19 193 SER A CA 1
ATOM 1407 C C . SER A 1 193 ? -14.917 4.047 73.964 1.00 87.19 193 SER A C 1
ATOM 1409 O O . SER A 1 193 ? -13.944 3.653 74.617 1.00 87.19 193 SER A O 1
ATOM 1411 N N . ARG A 1 194 ? -15.428 3.337 72.949 1.00 90.06 194 ARG A N 1
ATOM 1412 C CA . ARG A 1 194 ? -14.814 2.110 72.431 1.00 90.06 194 ARG A CA 1
ATOM 1413 C C . ARG A 1 194 ? -14.023 2.408 71.157 1.00 90.06 194 ARG A C 1
ATOM 1415 O O . ARG A 1 194 ? -14.553 3.047 70.255 1.00 90.06 194 ARG A O 1
ATOM 1422 N N . PRO A 1 195 ? -12.773 1.924 71.056 1.00 87.62 195 PRO A N 1
ATOM 1423 C CA . PRO A 1 195 ? -11.978 2.105 69.854 1.00 87.62 195 PRO A CA 1
ATOM 1424 C C . PRO A 1 195 ? -12.553 1.286 68.697 1.00 87.62 195 PRO A C 1
ATOM 1426 O O . PRO A 1 195 ? -12.888 0.107 68.865 1.00 87.62 195 PRO A O 1
ATOM 1429 N N . ASP A 1 196 ? -12.600 1.904 67.520 1.00 91.81 196 ASP A N 1
ATOM 1430 C CA . ASP A 1 196 ? -13.005 1.240 66.288 1.00 91.81 196 ASP A CA 1
ATOM 1431 C C . ASP A 1 196 ? -12.056 0.095 65.939 1.00 91.81 196 ASP A C 1
ATOM 1433 O O . ASP A 1 196 ? -10.825 0.208 66.016 1.00 91.81 196 ASP A O 1
ATOM 1437 N N . ARG A 1 197 ? -12.656 -1.026 65.543 1.00 92.06 197 ARG A N 1
ATOM 1438 C CA . ARG A 1 197 ? -11.938 -2.172 64.990 1.00 92.06 197 ARG A CA 1
ATOM 1439 C C . ARG A 1 197 ? -11.569 -1.895 63.534 1.00 92.06 197 ARG A C 1
ATOM 1441 O O . ARG A 1 197 ? -10.440 -2.156 63.133 1.00 92.06 197 ARG A O 1
ATOM 1448 N N . ASP A 1 198 ? -12.515 -1.362 62.766 1.00 91.75 198 ASP A N 1
ATOM 1449 C CA . ASP A 1 198 ? -12.315 -0.950 61.378 1.00 91.75 198 ASP A CA 1
ATOM 1450 C C . ASP A 1 198 ? -11.914 0.529 61.317 1.00 91.75 198 ASP A C 1
ATOM 1452 O O . ASP A 1 198 ? -12.736 1.417 61.512 1.00 91.75 198 ASP A O 1
ATOM 1456 N N . GLN A 1 199 ? -10.631 0.786 61.070 1.00 86.81 199 GLN A N 1
ATOM 1457 C CA . GLN A 1 199 ? -10.001 2.110 61.106 1.00 86.81 199 GLN A CA 1
ATOM 1458 C C . GLN A 1 199 ? -9.676 2.601 59.689 1.00 86.81 199 GLN A C 1
ATOM 1460 O O . GLN A 1 199 ? -8.534 2.939 59.365 1.00 86.81 199 GLN A O 1
ATOM 1465 N N . VAL A 1 200 ? -10.682 2.599 58.811 1.00 82.19 200 VAL A N 1
ATOM 1466 C CA . VAL A 1 200 ? -10.542 3.083 57.428 1.00 82.19 200 VAL A CA 1
ATOM 1467 C C . VAL A 1 200 ? -10.158 4.561 57.417 1.00 82.19 200 VAL A C 1
ATOM 1469 O O . VAL A 1 200 ? -10.730 5.370 58.138 1.00 82.19 200 VAL A O 1
ATOM 1472 N N . GLY A 1 201 ? -9.175 4.919 56.587 1.00 73.31 201 GLY A N 1
ATOM 1473 C CA . GLY A 1 201 ? -8.701 6.301 56.449 1.00 73.31 201 GLY A CA 1
ATOM 1474 C C . GLY A 1 201 ? -7.708 6.756 57.526 1.00 73.31 201 GLY A C 1
ATOM 1475 O O . GLY A 1 201 ? -7.196 7.870 57.433 1.00 73.31 201 GLY A O 1
ATOM 1476 N N . VAL A 1 202 ? -7.386 5.902 58.504 1.00 80.00 202 VAL A N 1
ATOM 1477 C CA . VAL A 1 202 ? -6.345 6.154 59.511 1.00 80.00 202 VAL A CA 1
ATOM 1478 C C . VAL A 1 202 ? -5.017 5.562 59.037 1.00 80.00 202 VAL A C 1
ATOM 1480 O O . VAL A 1 202 ? -4.953 4.398 58.642 1.00 80.00 202 VAL A O 1
ATOM 1483 N N . ASP A 1 203 ? -3.940 6.351 59.078 1.00 77.75 203 ASP A N 1
ATOM 1484 C CA . ASP A 1 203 ? -2.606 5.884 58.682 1.00 77.75 203 ASP A CA 1
ATOM 1485 C C . ASP A 1 203 ? -2.127 4.753 59.612 1.00 77.75 203 ASP A C 1
ATOM 1487 O O . ASP A 1 203 ? -2.092 4.907 60.834 1.00 77.75 203 ASP A O 1
ATOM 1491 N N . GLY A 1 204 ? -1.811 3.590 59.037 1.00 79.44 204 GLY A N 1
ATOM 1492 C CA . GLY A 1 204 ? -1.515 2.359 59.783 1.00 79.44 204 GLY A CA 1
ATOM 1493 C C . GLY A 1 204 ? -2.726 1.654 60.420 1.00 79.44 204 GLY A C 1
ATOM 1494 O O . GLY A 1 204 ? -2.531 0.681 61.149 1.00 79.44 204 GLY A O 1
ATOM 1495 N N . GLY A 1 205 ? -3.954 2.113 60.154 1.00 83.06 205 GLY A N 1
ATOM 1496 C CA . GLY A 1 205 ? -5.197 1.505 60.633 1.00 83.06 205 GLY A CA 1
ATOM 1497 C C . GLY A 1 205 ? -5.500 0.145 59.991 1.00 83.06 205 GLY A C 1
ATOM 1498 O O . GLY A 1 205 ? -5.052 -0.166 58.886 1.00 83.06 205 GLY A O 1
ATOM 1499 N N . THR A 1 206 ? -6.275 -0.688 60.691 1.00 89.88 206 THR A N 1
ATOM 1500 C CA . THR A 1 206 ? -6.729 -1.992 60.174 1.00 89.88 206 THR A CA 1
ATOM 1501 C C . THR A 1 206 ? -8.081 -1.837 59.484 1.00 89.88 206 THR A C 1
ATOM 1503 O O . THR A 1 206 ? -8.993 -1.268 60.074 1.00 89.88 206 THR A O 1
ATOM 1506 N N . HIS A 1 207 ? -8.225 -2.356 58.261 1.00 91.50 207 HIS A N 1
ATOM 1507 C CA . HIS A 1 207 ? -9.510 -2.395 57.558 1.00 91.50 207 HIS A CA 1
ATOM 1508 C C . HIS A 1 207 ? -10.140 -3.792 57.625 1.00 91.50 207 HIS A C 1
ATOM 1510 O O . HIS A 1 207 ? -9.504 -4.779 57.250 1.00 91.50 207 HIS A O 1
ATOM 1516 N N . HIS A 1 208 ? -11.402 -3.859 58.044 1.00 93.31 208 HIS A N 1
ATOM 1517 C CA . HIS A 1 208 ? -12.236 -5.056 58.013 1.00 93.31 208 HIS A CA 1
ATOM 1518 C C . HIS A 1 208 ? -13.369 -4.867 57.001 1.00 93.31 208 HIS A C 1
ATOM 1520 O O . HIS A 1 208 ? -14.283 -4.068 57.202 1.00 93.31 208 HIS A O 1
ATOM 1526 N N . ALA A 1 209 ? -13.303 -5.607 55.895 1.00 93.25 209 ALA A N 1
ATOM 1527 C CA . ALA A 1 209 ? -14.226 -5.434 54.782 1.00 93.25 209 ALA A CA 1
ATOM 1528 C C . ALA A 1 209 ? -15.572 -6.139 55.014 1.00 93.25 209 ALA A C 1
ATOM 1530 O O . ALA A 1 209 ? -15.623 -7.296 55.438 1.00 93.25 209 ALA A O 1
ATOM 1531 N N . VAL A 1 210 ? -16.665 -5.480 54.627 1.00 96.50 210 VAL A N 1
ATOM 1532 C CA . VAL A 1 210 ? -17.965 -6.134 54.427 1.00 96.50 210 VAL A CA 1
ATOM 1533 C C . VAL A 1 210 ? -17.976 -6.791 53.046 1.00 96.50 210 VAL A C 1
ATOM 1535 O O . VAL A 1 210 ? -17.782 -6.146 52.016 1.00 96.50 210 VAL A O 1
ATOM 1538 N N . THR A 1 211 ? -18.238 -8.092 53.002 1.00 95.69 211 THR A N 1
ATOM 1539 C CA . THR A 1 211 ? -18.490 -8.809 51.751 1.00 95.69 211 THR A CA 1
ATOM 1540 C C . THR A 1 211 ? -19.901 -8.499 51.269 1.00 95.69 211 THR A C 1
ATOM 1542 O O . THR A 1 211 ? -20.870 -8.700 51.999 1.00 95.69 211 THR A O 1
ATOM 1545 N N . VAL A 1 212 ? -20.023 -8.052 50.019 1.00 94.75 212 VAL A N 1
ATOM 1546 C CA . VAL A 1 212 ? -21.306 -7.663 49.422 1.00 94.75 212 VAL A CA 1
ATOM 1547 C C . VAL A 1 212 ? -21.681 -8.614 48.293 1.00 94.75 212 VAL A C 1
ATOM 1549 O O . VAL A 1 212 ? -20.915 -8.817 47.350 1.00 94.75 212 VAL A O 1
ATOM 1552 N N . GLN A 1 213 ? -22.884 -9.179 48.366 1.00 93.06 213 GLN A N 1
ATOM 1553 C CA . GLN A 1 213 ? -23.464 -10.027 47.326 1.00 93.06 213 GLN A CA 1
ATOM 1554 C C . GLN A 1 213 ? -24.772 -9.415 46.821 1.00 93.06 213 GLN A C 1
ATOM 1556 O O . GLN A 1 213 ? -25.554 -8.878 47.597 1.00 93.06 213 GLN A O 1
ATOM 1561 N N . ARG A 1 214 ? -25.031 -9.489 45.512 1.00 89.19 214 ARG A N 1
ATOM 1562 C CA . ARG A 1 214 ? -26.318 -9.086 44.924 1.00 89.19 214 ARG A CA 1
ATOM 1563 C C . ARG A 1 214 ? -27.196 -10.322 44.763 1.00 89.19 214 ARG A C 1
ATOM 1565 O O . ARG A 1 214 ? -26.806 -11.240 44.046 1.00 89.19 214 ARG A O 1
ATOM 1572 N N . VAL A 1 215 ? -28.359 -10.332 45.411 1.00 87.00 215 VAL A N 1
ATOM 1573 C CA . VAL A 1 215 ? -29.319 -11.449 45.399 1.00 87.00 215 VAL A CA 1
ATOM 1574 C C . VAL A 1 215 ? -30.717 -10.885 45.155 1.00 87.00 215 VAL A C 1
ATOM 1576 O O . VAL A 1 215 ? -31.171 -10.033 45.913 1.00 87.00 215 VAL A O 1
ATOM 1579 N N . ASP A 1 216 ? -31.385 -11.313 44.082 1.00 82.56 216 ASP A N 1
ATOM 1580 C CA . ASP A 1 216 ? -32.756 -10.903 43.719 1.00 82.56 216 ASP A CA 1
ATOM 1581 C C . ASP A 1 216 ? -33.009 -9.381 43.749 1.00 82.56 216 ASP A C 1
ATOM 1583 O O . ASP A 1 216 ? -34.034 -8.911 44.233 1.00 82.56 216 ASP A O 1
ATOM 1587 N N . GLY A 1 217 ? -32.044 -8.584 43.275 1.00 77.94 217 GLY A N 1
ATOM 1588 C CA . GLY A 1 217 ? -32.148 -7.116 43.260 1.00 77.94 217 GLY A CA 1
ATOM 1589 C C . GLY A 1 217 ? -31.888 -6.427 44.607 1.00 77.94 217 GLY A C 1
ATOM 1590 O O . GLY A 1 217 ? -31.953 -5.205 44.677 1.00 77.94 217 GLY A O 1
ATOM 1591 N N . THR A 1 218 ? -31.542 -7.186 45.647 1.00 88.25 218 THR A N 1
ATOM 1592 C CA . THR A 1 218 ? -31.182 -6.696 46.990 1.00 88.25 218 THR A CA 1
ATOM 1593 C C . THR A 1 218 ? -29.692 -6.909 47.265 1.00 88.25 218 THR A C 1
ATOM 1595 O O . THR A 1 218 ? -29.056 -7.752 46.618 1.00 88.25 218 THR A O 1
ATOM 1598 N N . LEU A 1 219 ? -29.118 -6.154 48.203 1.00 93.75 219 LEU A N 1
ATOM 1599 C CA . LEU A 1 219 ? -27.735 -6.355 48.645 1.00 93.75 219 LEU A CA 1
ATOM 1600 C C . LEU A 1 219 ? -27.723 -7.202 49.920 1.00 93.75 219 LEU A C 1
ATOM 1602 O O . LEU A 1 219 ? -28.492 -6.969 50.843 1.00 93.75 219 LEU A O 1
ATOM 1606 N N . LEU A 1 220 ? -26.860 -8.209 49.960 1.00 95.50 220 LEU A N 1
ATOM 1607 C CA . LEU A 1 220 ? -26.584 -9.019 51.139 1.00 95.50 220 LEU A CA 1
ATOM 1608 C C . LEU A 1 220 ? -25.187 -8.665 51.640 1.00 95.50 220 LEU A C 1
ATOM 1610 O O . LEU A 1 220 ? -24.202 -8.826 50.914 1.00 95.50 220 LEU A O 1
ATOM 1614 N N . TYR A 1 221 ? -25.125 -8.185 52.872 1.00 97.00 221 TYR A N 1
ATOM 1615 C CA . TYR A 1 221 ? -23.909 -7.799 53.570 1.00 97.00 221 TYR A CA 1
ATOM 1616 C C . TYR A 1 221 ? -23.482 -8.912 54.515 1.00 97.00 221 TYR A C 1
ATOM 1618 O O . TYR A 1 221 ? -24.323 -9.464 55.219 1.00 97.00 221 TYR A O 1
ATOM 1626 N N . ARG A 1 222 ? -22.187 -9.237 54.532 1.00 97.06 222 ARG A N 1
ATOM 1627 C CA . ARG A 1 222 ? -21.575 -10.217 55.440 1.00 97.06 222 ARG A CA 1
ATOM 1628 C C . ARG A 1 222 ? -20.264 -9.687 55.995 1.00 97.06 222 ARG A C 1
ATOM 1630 O O . ARG A 1 222 ? -19.478 -9.126 55.234 1.00 97.06 222 ARG A O 1
ATOM 1637 N N . TRP A 1 223 ? -20.003 -9.890 57.278 1.00 96.69 223 TRP A N 1
ATOM 1638 C CA . TRP A 1 223 ? -18.762 -9.455 57.927 1.00 96.69 223 TRP A CA 1
ATOM 1639 C C . TRP A 1 223 ? -18.182 -10.553 58.819 1.00 96.69 223 TRP A C 1
ATOM 1641 O O . TRP A 1 223 ? -18.844 -11.538 59.137 1.00 96.69 223 TRP A O 1
ATOM 1651 N N . GLU A 1 224 ? -16.908 -10.408 59.173 1.00 94.62 224 GLU A N 1
ATOM 1652 C CA . GLU A 1 224 ? -16.240 -11.331 60.089 1.00 94.62 224 GLU A CA 1
ATOM 1653 C C . GLU A 1 224 ? -16.665 -11.071 61.537 1.00 94.62 224 GLU A C 1
ATOM 1655 O O . GLU A 1 224 ? -16.829 -9.920 61.945 1.00 94.62 224 GLU A O 1
ATOM 1660 N N . ASP A 1 225 ? -16.787 -12.142 62.324 1.00 91.19 225 ASP A N 1
ATOM 1661 C CA . ASP A 1 225 ? -17.065 -12.048 63.757 1.00 91.19 225 ASP A CA 1
ATOM 1662 C C . ASP A 1 225 ? -15.896 -11.371 64.498 1.00 91.19 225 ASP A C 1
ATOM 1664 O O . ASP A 1 225 ? -14.760 -11.863 64.443 1.00 91.19 225 ASP A O 1
ATOM 1668 N N . PRO A 1 226 ? -16.130 -10.270 65.231 1.00 89.00 226 PRO A N 1
ATOM 1669 C CA . PRO A 1 226 ? -15.122 -9.655 66.075 1.00 89.00 226 PRO A CA 1
ATOM 1670 C C . PRO A 1 226 ? -14.724 -10.495 67.286 1.00 89.00 226 PRO A C 1
ATOM 1672 O O . PRO A 1 226 ? -13.634 -10.268 67.816 1.00 89.00 226 PRO A O 1
ATOM 1675 N N . GLY A 1 227 ? -15.573 -11.439 67.712 1.00 84.56 227 GLY A N 1
ATOM 1676 C CA . GLY A 1 227 ? -15.344 -12.320 68.859 1.00 84.56 227 GLY A CA 1
ATOM 1677 C C . GLY A 1 227 ? -15.653 -11.693 70.224 1.00 84.56 227 GLY A C 1
ATOM 1678 O O . GLY A 1 227 ? -15.160 -12.185 71.237 1.00 84.56 227 GLY A O 1
ATOM 1679 N N . GLU A 1 228 ? -16.436 -10.609 70.268 1.00 85.31 228 GLU A N 1
ATOM 1680 C CA . GLU A 1 228 ? -16.744 -9.848 71.496 1.00 85.31 228 GLU A CA 1
ATOM 1681 C C . GLU A 1 228 ? -18.226 -9.921 71.930 1.00 85.31 228 GLU A C 1
ATOM 1683 O O . GLU A 1 228 ? -18.650 -9.111 72.750 1.00 85.31 228 GLU A O 1
ATOM 1688 N N . ASP A 1 229 ? -18.996 -10.898 71.419 1.00 87.12 229 ASP A N 1
ATOM 1689 C CA . ASP A 1 229 ? -20.439 -11.088 71.700 1.00 87.12 229 ASP A CA 1
ATOM 1690 C C . ASP A 1 229 ? -21.235 -9.772 71.576 1.00 87.12 229 ASP A C 1
ATOM 1692 O O . ASP A 1 229 ? -21.750 -9.208 72.546 1.00 87.12 229 ASP A O 1
ATOM 1696 N N . GLU A 1 230 ? -21.269 -9.238 70.353 1.00 92.38 230 GLU A N 1
ATOM 1697 C CA . GLU A 1 230 ? -21.839 -7.929 70.030 1.00 92.38 230 GLU A CA 1
ATOM 1698 C C . GLU A 1 230 ? -23.193 -8.066 69.314 1.00 92.38 230 GLU A C 1
ATOM 1700 O O . GLU A 1 230 ? -23.461 -9.050 68.62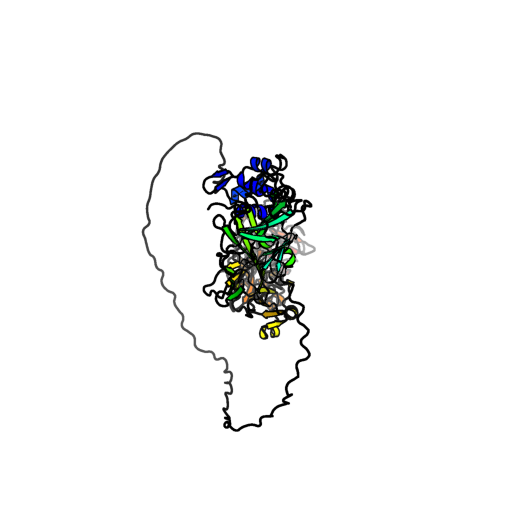6 1.00 92.38 230 GLU A O 1
ATOM 1705 N N . VAL A 1 231 ? -24.049 -7.054 69.464 1.00 92.81 231 VAL A N 1
ATOM 1706 C CA . VAL A 1 231 ? -25.232 -6.853 68.614 1.00 92.81 231 VAL A CA 1
ATOM 1707 C C . VAL A 1 231 ? -24.863 -5.854 67.524 1.00 92.81 231 VAL A C 1
ATOM 1709 O O . VAL A 1 231 ? -24.301 -4.797 67.822 1.00 92.81 231 VAL A O 1
ATOM 1712 N N . TYR A 1 232 ? -25.180 -6.167 66.271 1.00 94.56 232 TYR A N 1
ATOM 1713 C CA . TYR A 1 232 ? -24.760 -5.375 65.121 1.00 94.56 232 TYR A CA 1
ATOM 1714 C C . TYR A 1 232 ? -25.871 -4.463 64.620 1.00 94.56 232 TYR A C 1
ATOM 1716 O O . TYR A 1 232 ? -26.996 -4.898 64.370 1.00 94.56 232 TYR A O 1
ATOM 1724 N N . ARG A 1 233 ? -25.523 -3.197 64.404 1.00 94.94 233 ARG A N 1
ATOM 1725 C CA . ARG A 1 233 ? -26.335 -2.217 63.682 1.00 94.94 233 ARG A CA 1
ATOM 1726 C C . ARG A 1 233 ? -25.681 -1.951 62.331 1.00 94.94 233 ARG A C 1
ATOM 1728 O O . ARG A 1 233 ? -24.527 -1.528 62.275 1.00 94.94 233 ARG A O 1
ATOM 1735 N N . VAL A 1 234 ? -26.409 -2.213 61.250 1.00 96.19 234 VAL A N 1
ATOM 1736 C CA . VAL A 1 234 ? -25.936 -1.992 59.879 1.00 96.19 234 VAL A CA 1
ATOM 1737 C C . VAL A 1 234 ? -26.541 -0.706 59.349 1.00 96.19 234 VAL A C 1
ATOM 1739 O O . VAL A 1 234 ? -27.765 -0.561 59.291 1.00 96.19 234 VAL A O 1
ATOM 1742 N N . VAL A 1 235 ? -25.665 0.216 58.973 1.00 95.50 235 VAL A N 1
ATOM 1743 C CA . VAL A 1 235 ? -26.005 1.578 58.582 1.00 95.50 235 VAL A CA 1
ATOM 1744 C C . VAL A 1 235 ? -25.459 1.848 57.187 1.00 95.50 235 VAL A C 1
ATOM 1746 O O . VAL A 1 235 ? -24.323 1.473 56.877 1.00 95.50 235 VAL A O 1
ATOM 1749 N N . VAL A 1 236 ? -26.270 2.481 56.343 1.00 95.06 236 VAL A N 1
ATOM 1750 C CA . VAL A 1 236 ? -25.910 2.822 54.967 1.00 95.06 236 VAL A CA 1
ATOM 1751 C C . VAL A 1 236 ? -26.063 4.308 54.691 1.00 95.06 236 VAL A C 1
ATOM 1753 O O . VAL A 1 236 ? -26.829 5.016 55.343 1.00 95.06 236 VAL A O 1
ATOM 1756 N N . SER A 1 237 ? -25.322 4.767 53.694 1.00 92.38 237 SER A N 1
ATOM 1757 C CA . SER A 1 237 ? -25.386 6.129 53.183 1.00 92.38 237 SER A CA 1
ATOM 1758 C C . SER A 1 237 ? -25.052 6.124 51.702 1.00 92.38 237 SER A C 1
ATOM 1760 O O . SER A 1 237 ? -24.124 5.440 51.275 1.00 92.38 237 SER A O 1
ATOM 1762 N N . ASP A 1 238 ? -25.784 6.902 50.915 1.00 92.25 238 ASP A N 1
ATOM 1763 C CA . ASP A 1 238 ? -25.526 7.041 49.478 1.00 92.25 238 ASP A CA 1
ATOM 1764 C C . ASP A 1 238 ? -24.721 8.311 49.155 1.00 92.25 238 ASP A C 1
ATOM 1766 O O . ASP A 1 238 ? -24.467 8.613 47.989 1.00 92.25 238 ASP A O 1
ATOM 1770 N N . THR A 1 239 ? -24.331 9.090 50.166 1.00 86.19 239 THR A N 1
ATOM 1771 C CA . THR A 1 239 ? -23.675 10.393 49.979 1.00 86.19 239 THR A CA 1
ATOM 1772 C C . THR A 1 239 ? -22.258 10.428 50.529 1.00 86.19 239 THR A C 1
ATOM 1774 O O . THR A 1 239 ? -21.372 10.964 49.867 1.00 86.19 239 THR A O 1
ATOM 1777 N N . GLU A 1 240 ? -22.027 9.836 51.698 1.00 87.25 240 GLU A N 1
ATOM 1778 C CA . GLU A 1 240 ? -20.749 9.896 52.415 1.00 87.25 240 GLU A CA 1
ATOM 1779 C C . GLU A 1 240 ? -20.537 8.681 53.327 1.00 87.25 240 GLU A C 1
ATOM 1781 O O . GLU A 1 240 ? -21.491 7.970 53.639 1.00 87.25 240 GLU A O 1
ATOM 1786 N N . ASP A 1 241 ? -19.295 8.444 53.759 1.00 87.50 241 ASP A N 1
ATOM 1787 C CA . ASP A 1 241 ? -18.973 7.377 54.715 1.00 87.50 241 ASP A CA 1
ATOM 1788 C C . ASP A 1 241 ? -19.558 7.713 56.100 1.00 87.50 241 ASP A C 1
ATOM 1790 O O . ASP A 1 241 ? -19.210 8.760 56.654 1.00 87.50 241 ASP A O 1
ATOM 1794 N N . PRO A 1 242 ? -20.423 6.860 56.679 1.00 87.88 242 PRO A N 1
ATOM 1795 C CA . PRO A 1 242 ? -20.999 7.110 57.992 1.00 87.88 242 PRO A CA 1
ATOM 1796 C C . PRO A 1 242 ? -19.937 7.260 59.087 1.00 87.88 242 PRO A C 1
ATOM 1798 O O . PRO A 1 242 ? -19.240 6.303 59.428 1.00 87.88 242 PRO A O 1
ATOM 1801 N N . TYR A 1 243 ? -19.843 8.457 59.673 1.00 84.06 243 TYR A N 1
ATOM 1802 C CA . TYR A 1 243 ? -18.926 8.732 60.786 1.00 84.06 243 TYR A CA 1
ATOM 1803 C C . TYR A 1 243 ? -19.487 8.300 62.152 1.00 84.06 243 TYR A C 1
ATOM 1805 O O . TYR A 1 243 ? -18.736 7.906 63.038 1.00 84.06 243 TYR A O 1
ATOM 1813 N N . VAL A 1 244 ? -20.811 8.350 62.315 1.00 88.12 244 VAL A N 1
ATOM 1814 C CA . VAL A 1 244 ? -21.554 7.968 63.526 1.00 88.12 244 VAL A CA 1
ATOM 1815 C C . VAL A 1 244 ? -22.802 7.183 63.100 1.00 88.12 244 VAL A C 1
ATOM 1817 O O . VAL A 1 244 ? -23.417 7.545 62.100 1.00 88.12 244 VAL A O 1
ATOM 1820 N N . PRO A 1 245 ? -23.213 6.115 63.805 1.00 88.38 245 PRO A N 1
ATOM 1821 C CA . PRO A 1 245 ? -24.347 5.286 63.381 1.00 88.38 245 PRO A CA 1
ATOM 1822 C C . PRO A 1 245 ? -25.721 5.974 63.465 1.00 88.38 245 PRO A C 1
ATOM 1824 O O . PRO A 1 245 ? -26.692 5.446 62.924 1.00 88.38 245 PRO A O 1
ATOM 1827 N N . ASP A 1 246 ? -25.826 7.108 64.160 1.00 86.94 246 ASP A N 1
ATOM 1828 C CA . ASP A 1 246 ? -27.101 7.758 64.487 1.00 86.94 246 ASP A CA 1
ATOM 1829 C C . ASP A 1 246 ? -27.641 8.682 63.384 1.00 86.94 246 ASP A C 1
ATOM 1831 O O . ASP A 1 246 ? -28.854 8.863 63.294 1.00 86.94 246 ASP A O 1
ATOM 1835 N N . ASP A 1 247 ? -26.771 9.197 62.512 1.00 84.75 247 ASP A N 1
ATOM 1836 C CA . ASP A 1 247 ? -27.125 10.223 61.517 1.00 84.75 247 ASP A CA 1
ATOM 1837 C C . ASP A 1 247 ? -27.554 9.651 60.150 1.00 84.75 247 ASP A C 1
ATOM 1839 O O . ASP A 1 247 ? -27.931 10.399 59.247 1.00 84.75 247 ASP A O 1
ATOM 1843 N N . PHE A 1 248 ? -27.517 8.327 59.981 1.00 88.62 248 PHE A N 1
ATOM 1844 C CA . PHE A 1 248 ? -27.660 7.663 58.680 1.00 88.62 248 PHE A CA 1
ATOM 1845 C C . PHE A 1 248 ? -28.727 6.557 58.685 1.00 88.62 248 PHE A C 1
ATOM 1847 O O . PHE A 1 248 ? -29.298 6.196 59.718 1.00 88.62 248 PHE A O 1
ATOM 1854 N N . GLU A 1 249 ? -29.030 6.013 57.504 1.00 90.62 249 GLU A N 1
ATOM 1855 C CA . GLU A 1 249 ? -30.118 5.053 57.328 1.00 90.62 249 GLU A CA 1
ATOM 1856 C C . GLU A 1 249 ? -29.759 3.686 57.925 1.00 90.62 249 GLU A C 1
ATOM 1858 O O . GLU A 1 249 ? -28.813 3.020 57.504 1.00 90.62 249 GLU A O 1
ATOM 1863 N N . GLN A 1 250 ? -30.545 3.236 58.903 1.00 93.12 250 GLN A N 1
ATOM 1864 C CA . GLN A 1 250 ? -30.402 1.903 59.477 1.00 93.12 250 GLN A CA 1
ATOM 1865 C C . GLN A 1 250 ? -31.115 0.867 58.605 1.00 93.12 250 GLN A C 1
ATOM 1867 O O . GLN A 1 250 ? -32.341 0.866 58.504 1.00 93.12 250 GLN A O 1
ATOM 1872 N N . VAL A 1 251 ? -30.347 -0.080 58.072 1.00 92.19 251 VAL A N 1
ATOM 1873 C CA . VAL A 1 251 ? -30.869 -1.182 57.253 1.00 92.19 251 VAL A CA 1
ATOM 1874 C C . VAL A 1 251 ? -31.275 -2.376 58.107 1.00 92.19 251 VAL A C 1
ATOM 1876 O O . VAL A 1 251 ? -32.291 -3.016 57.841 1.00 92.19 251 VAL A O 1
ATOM 1879 N N . ALA A 1 252 ? -30.490 -2.695 59.138 1.00 92.75 252 ALA A N 1
ATOM 1880 C CA . ALA A 1 252 ? -30.746 -3.850 59.988 1.00 92.75 252 ALA A CA 1
ATOM 1881 C C . ALA A 1 252 ? -30.163 -3.681 61.394 1.00 92.75 252 ALA A C 1
ATOM 1883 O O . ALA A 1 252 ? -29.154 -3.001 61.593 1.00 92.75 252 ALA A O 1
ATOM 1884 N N . VAL A 1 253 ? -30.783 -4.371 62.350 1.00 92.88 253 VAL A N 1
ATOM 1885 C CA . VAL A 1 253 ? -30.211 -4.686 63.663 1.00 92.88 253 VAL A CA 1
ATOM 1886 C C . VAL A 1 253 ? -30.274 -6.195 63.811 1.00 92.88 253 VAL A C 1
ATOM 1888 O O . VAL A 1 253 ? -31.348 -6.774 63.655 1.00 92.88 253 VAL A O 1
ATOM 1891 N N . THR A 1 254 ? -29.135 -6.831 64.055 1.00 91.62 254 THR A N 1
ATOM 1892 C CA . THR A 1 254 ? -29.023 -8.288 64.015 1.00 91.62 254 THR A CA 1
ATOM 1893 C C . THR A 1 254 ? -27.976 -8.805 64.996 1.00 91.62 254 THR A C 1
ATOM 1895 O O . THR A 1 254 ? -27.036 -8.099 65.357 1.00 91.62 254 THR A O 1
ATOM 1898 N N . GLU A 1 255 ? -28.158 -10.044 65.439 1.00 90.12 255 GLU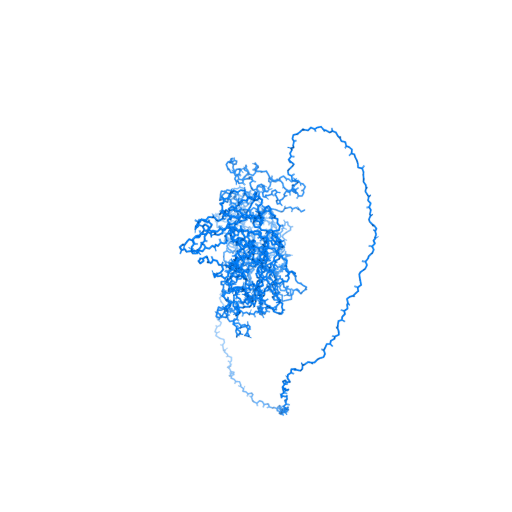 A N 1
ATOM 1899 C CA . GLU A 1 255 ? -27.142 -10.811 66.171 1.00 90.12 255 GLU A CA 1
ATOM 1900 C C . GLU A 1 255 ? -26.345 -11.729 65.228 1.00 90.12 255 GLU A C 1
ATOM 1902 O O . GLU A 1 255 ? -25.293 -12.241 65.604 1.00 90.12 255 GLU A O 1
ATOM 1907 N N . ASP A 1 256 ? -26.826 -11.913 63.996 1.00 92.00 256 ASP A N 1
ATOM 1908 C CA . ASP A 1 256 ? -26.134 -12.655 62.949 1.00 92.00 256 ASP A CA 1
ATOM 1909 C C . ASP A 1 256 ? -25.030 -11.805 62.302 1.00 92.00 256 ASP A C 1
ATOM 1911 O O . ASP A 1 256 ? -24.985 -10.582 62.424 1.00 92.00 256 ASP A O 1
ATOM 1915 N N . LEU A 1 257 ? -24.155 -12.460 61.541 1.00 94.81 257 LEU A N 1
ATOM 1916 C CA . LEU A 1 257 ? -23.061 -11.822 60.794 1.00 94.81 257 LEU A CA 1
ATOM 1917 C C . LEU A 1 257 ? -23.458 -11.456 59.356 1.00 94.81 257 LEU A C 1
ATOM 1919 O O . LEU A 1 257 ? -22.605 -11.336 58.470 1.00 94.81 257 LEU A O 1
ATOM 1923 N N . GLU A 1 258 ? -24.763 -11.339 59.103 1.00 95.56 258 GLU A N 1
ATOM 1924 C CA . GLU A 1 258 ? -25.303 -10.951 57.810 1.00 95.56 258 GLU A CA 1
ATOM 1925 C C . GLU A 1 258 ? -26.538 -10.051 57.917 1.00 95.56 258 GLU A C 1
ATOM 1927 O O . GLU A 1 258 ? -27.318 -10.132 58.865 1.00 95.56 258 GLU A O 1
ATOM 1932 N N . ALA A 1 259 ? -26.716 -9.178 56.923 1.00 95.06 259 ALA A N 1
ATOM 1933 C CA . ALA A 1 259 ? -27.859 -8.275 56.822 1.00 95.06 259 ALA A CA 1
ATOM 1934 C C . ALA A 1 259 ? -28.295 -8.092 55.366 1.00 95.06 259 ALA A C 1
ATOM 1936 O O . ALA A 1 259 ? -27.462 -7.984 54.464 1.00 95.06 259 ALA A O 1
ATOM 1937 N N . ARG A 1 260 ? -29.612 -8.029 55.138 1.00 94.50 260 ARG A N 1
ATOM 1938 C CA . ARG A 1 260 ? -30.200 -7.808 53.813 1.00 94.50 260 ARG A CA 1
ATOM 1939 C C . ARG A 1 260 ? -30.673 -6.368 53.669 1.00 94.50 260 ARG A C 1
ATOM 1941 O O . ARG A 1 260 ? -31.484 -5.899 54.457 1.00 94.50 260 ARG A O 1
ATOM 1948 N N . ASP A 1 261 ? -30.210 -5.715 52.616 1.00 94.19 261 ASP A N 1
ATOM 1949 C CA . ASP A 1 261 ? -30.586 -4.368 52.221 1.00 94.19 261 ASP A CA 1
ATOM 1950 C C . ASP A 1 261 ? -31.535 -4.392 51.022 1.00 94.19 261 ASP A C 1
ATOM 1952 O O . ASP A 1 261 ? -31.173 -4.782 49.906 1.00 94.19 261 ASP A O 1
ATOM 1956 N N . THR A 1 262 ? -32.772 -3.979 51.279 1.00 90.75 262 THR A N 1
ATOM 1957 C CA . THR A 1 262 ? -33.838 -3.839 50.282 1.00 90.75 262 THR A CA 1
ATOM 1958 C C . THR A 1 262 ? -34.071 -2.388 49.867 1.00 90.75 262 THR A C 1
ATOM 1960 O O . THR A 1 262 ? -34.976 -2.123 49.077 1.00 90.75 262 THR A O 1
ATOM 1963 N N . THR A 1 263 ? -33.318 -1.441 50.431 1.00 89.81 263 THR A N 1
ATOM 1964 C CA . THR A 1 263 ? -33.505 -0.013 50.168 1.00 89.81 263 THR A CA 1
ATOM 1965 C C . THR A 1 263 ? -32.946 0.318 48.780 1.00 89.81 263 THR A C 1
ATOM 1967 O O . THR A 1 263 ? -31.836 -0.112 48.448 1.00 89.81 263 THR A O 1
ATOM 1970 N N . PRO A 1 264 ? -33.692 1.027 47.914 1.00 86.56 264 PRO A N 1
ATOM 1971 C CA . PRO A 1 264 ? -33.199 1.374 46.588 1.00 86.56 264 PRO A CA 1
ATOM 1972 C C . PRO A 1 264 ? -32.056 2.391 46.699 1.00 86.56 264 PRO A C 1
ATOM 1974 O O . PRO A 1 264 ? -32.196 3.350 47.456 1.00 86.56 264 PRO A O 1
ATOM 1977 N N . PRO A 1 265 ? -30.972 2.246 45.922 1.00 86.31 265 PRO A N 1
ATOM 1978 C CA . PRO A 1 265 ? -29.914 3.243 45.909 1.00 86.31 265 PRO A CA 1
ATOM 1979 C C . PRO A 1 265 ? -30.395 4.535 45.242 1.00 86.31 265 PRO A C 1
ATOM 1981 O O . PRO A 1 265 ? -31.080 4.512 44.214 1.00 86.31 265 PRO A O 1
ATOM 1984 N N . THR A 1 266 ? -30.002 5.665 45.814 1.00 90.44 266 THR A N 1
ATOM 1985 C CA . THR A 1 266 ? -30.312 7.016 45.328 1.00 90.44 266 THR A CA 1
ATOM 1986 C C . THR A 1 266 ? -29.162 7.631 44.526 1.00 90.44 266 THR A C 1
ATOM 1988 O O . THR A 1 266 ? -29.398 8.493 43.674 1.00 90.44 266 THR A O 1
ATOM 1991 N N . THR A 1 267 ? -27.931 7.147 44.728 1.00 93.69 267 THR A N 1
ATOM 1992 C CA . THR A 1 267 ? -26.734 7.554 43.978 1.00 93.69 267 THR A CA 1
ATOM 1993 C C . THR A 1 267 ? -25.974 6.342 43.415 1.00 93.69 267 THR A C 1
ATOM 1995 O O . THR A 1 267 ? -26.361 5.185 43.585 1.00 93.69 267 THR A O 1
ATOM 1998 N N . ALA A 1 268 ? -24.892 6.598 42.679 1.00 93.69 268 ALA A N 1
ATOM 1999 C CA . ALA A 1 268 ? -24.021 5.581 42.098 1.00 93.69 268 ALA A CA 1
ATOM 2000 C C . ALA A 1 268 ? -23.190 4.801 43.132 1.00 93.69 268 ALA A C 1
ATOM 2002 O O . ALA A 1 268 ? -22.615 3.762 42.790 1.00 93.69 268 ALA A O 1
ATOM 2003 N N . VAL A 1 269 ? -23.109 5.295 44.368 1.00 94.81 269 VAL A N 1
ATOM 2004 C CA . VAL A 1 269 ? -22.307 4.727 45.450 1.00 94.81 269 VAL A CA 1
ATOM 2005 C C . VAL A 1 269 ? -23.168 4.501 46.682 1.00 94.81 269 VAL A C 1
ATOM 2007 O O . VAL A 1 269 ? -24.064 5.281 46.975 1.00 94.81 269 VAL A O 1
ATOM 2010 N N . ARG A 1 270 ? -22.863 3.439 47.419 1.00 94.06 270 ARG A N 1
ATOM 2011 C CA . ARG A 1 270 ? -23.437 3.163 48.727 1.00 94.06 270 ARG A CA 1
ATOM 2012 C C . ARG A 1 270 ? -22.336 2.763 49.694 1.00 94.06 270 ARG A C 1
ATOM 2014 O O . ARG A 1 270 ? -21.623 1.784 49.471 1.00 94.06 270 ARG A O 1
ATOM 2021 N N . PHE A 1 271 ? -22.197 3.533 50.757 1.00 93.81 271 PHE A N 1
ATOM 2022 C CA . PHE A 1 271 ? -21.352 3.238 51.901 1.00 93.81 271 PHE A CA 1
ATOM 2023 C C . PHE A 1 271 ? -22.121 2.348 52.866 1.00 93.81 271 PHE A C 1
ATOM 2025 O O . PHE A 1 271 ? -23.294 2.592 53.143 1.00 93.81 271 PHE A O 1
ATOM 2032 N N . VAL A 1 272 ? -21.461 1.311 53.369 1.00 95.62 272 VAL A N 1
ATOM 2033 C CA . VAL A 1 272 ? -22.026 0.359 54.325 1.00 95.62 272 VAL A CA 1
ATOM 2034 C C . VAL A 1 272 ? -21.088 0.291 55.515 1.00 95.62 272 VAL A C 1
ATOM 2036 O O . VAL A 1 272 ? -19.901 0.008 55.350 1.00 95.62 272 VAL A O 1
ATOM 2039 N N . THR A 1 273 ? -21.620 0.515 56.711 1.00 96.06 273 THR A N 1
ATOM 2040 C CA . THR A 1 273 ? -20.880 0.403 57.971 1.00 96.06 273 THR A CA 1
ATOM 2041 C C . THR A 1 273 ? -21.617 -0.518 58.931 1.00 96.06 273 THR A C 1
ATOM 2043 O O . THR A 1 273 ? -22.846 -0.515 59.016 1.00 96.06 273 THR A O 1
ATOM 2046 N N . VAL A 1 274 ? -20.852 -1.341 59.640 1.00 96.94 274 VAL A N 1
ATOM 2047 C CA . VAL A 1 274 ? -21.357 -2.262 60.656 1.00 96.94 274 VAL A CA 1
ATOM 2048 C C . VAL A 1 274 ? -20.827 -1.807 62.005 1.00 96.94 274 VAL A C 1
ATOM 2050 O O . VAL A 1 274 ? -19.615 -1.686 62.186 1.00 96.94 274 VAL A O 1
ATOM 2053 N N . TRP A 1 275 ? -21.733 -1.582 62.950 1.00 95.31 275 TRP A N 1
ATOM 2054 C CA . TRP A 1 275 ? -21.426 -1.094 64.290 1.00 95.31 275 TRP A CA 1
ATOM 2055 C C . TRP A 1 275 ? -21.761 -2.167 65.321 1.00 95.31 275 TRP A C 1
ATOM 2057 O O . TRP A 1 275 ? -22.908 -2.603 65.405 1.00 95.31 275 TRP A O 1
ATOM 2067 N N . GLY A 1 276 ? -20.762 -2.609 66.083 1.00 94.88 276 GLY A N 1
ATOM 2068 C CA . GLY A 1 276 ? -20.898 -3.644 67.107 1.00 94.88 276 GLY A CA 1
ATOM 2069 C C . GLY A 1 276 ? -21.075 -3.032 68.490 1.00 94.88 276 GLY A C 1
ATOM 2070 O O . GLY A 1 276 ? -20.207 -2.298 68.966 1.00 94.88 276 GLY A O 1
ATOM 2071 N N . TYR A 1 277 ? -22.194 -3.339 69.138 1.00 93.94 277 TYR A N 1
ATOM 2072 C CA . TYR A 1 277 ? -22.536 -2.860 70.474 1.00 93.94 277 TYR A CA 1
ATOM 2073 C C . TYR A 1 277 ? -22.388 -3.982 71.497 1.00 93.94 277 TYR A C 1
ATOM 2075 O O . TYR A 1 277 ? -22.851 -5.100 71.271 1.00 93.94 277 TYR A O 1
ATOM 2083 N N . THR A 1 278 ? -21.765 -3.690 72.641 1.00 90.25 278 THR A N 1
ATOM 2084 C CA . THR A 1 278 ? -21.545 -4.700 73.685 1.00 90.25 278 THR A CA 1
ATOM 2085 C C . THR A 1 278 ? -22.871 -5.206 74.248 1.00 90.25 278 THR A C 1
ATOM 2087 O O . THR A 1 278 ? -23.704 -4.415 74.711 1.00 90.25 278 THR A O 1
ATOM 2090 N N . ARG A 1 279 ? -23.043 -6.532 74.267 1.00 86.75 279 ARG A N 1
ATOM 2091 C CA . ARG A 1 279 ? -24.210 -7.170 74.872 1.00 86.75 279 ARG A CA 1
ATOM 2092 C C . ARG A 1 279 ? -24.151 -7.055 76.403 1.00 86.75 279 ARG A C 1
ATOM 2094 O O . ARG A 1 279 ? -23.120 -7.346 77.015 1.00 86.75 279 ARG A O 1
ATOM 2101 N N . PRO A 1 280 ? -25.248 -6.664 77.068 1.00 80.00 280 PRO A N 1
ATOM 2102 C CA . PRO A 1 280 ? -25.311 -6.678 78.521 1.00 80.00 280 PRO A CA 1
ATOM 2103 C C . PRO A 1 280 ? -25.268 -8.112 79.047 1.00 80.00 280 PRO A C 1
ATOM 2105 O O . PRO A 1 280 ? -25.973 -8.989 78.557 1.00 80.00 280 PRO A O 1
ATOM 2108 N N . SER A 1 281 ? -24.530 -8.339 80.132 1.00 69.50 281 SER A N 1
ATOM 2109 C CA . SER A 1 281 ? -24.534 -9.624 80.849 1.00 69.50 281 SER A CA 1
ATOM 2110 C C . SER A 1 281 ? -25.827 -9.882 81.645 1.00 69.50 281 SER A C 1
ATOM 2112 O O . SER A 1 281 ? -26.040 -10.978 82.162 1.00 69.50 281 SER A O 1
ATOM 2114 N N . SER A 1 282 ? -26.699 -8.875 81.759 1.00 66.31 282 SER A N 1
ATOM 2115 C CA . SER A 1 282 ? -27.979 -8.925 82.475 1.00 66.31 282 SER A CA 1
ATOM 2116 C C . SER A 1 282 ? -29.167 -8.934 81.500 1.00 66.31 282 SER A C 1
ATOM 2118 O O . SER A 1 282 ? -29.010 -8.563 80.344 1.00 66.31 282 SER A O 1
ATOM 2120 N N . LYS A 1 283 ? -30.373 -9.332 81.941 1.00 63.88 283 LYS A N 1
ATOM 2121 C CA . LYS A 1 283 ? -31.601 -9.390 81.105 1.00 63.88 283 LYS A CA 1
ATOM 2122 C C . LYS A 1 283 ? -32.172 -8.002 80.728 1.00 63.88 283 LYS A C 1
ATOM 2124 O O . LYS A 1 283 ? -33.384 -7.804 80.759 1.00 63.88 283 LYS A O 1
ATOM 2129 N N . THR A 1 284 ? -31.321 -7.024 80.440 1.00 77.31 284 THR A N 1
ATOM 2130 C CA . THR A 1 284 ? -31.693 -5.674 79.999 1.00 77.31 284 THR A CA 1
ATOM 2131 C C . THR A 1 284 ? -31.583 -5.571 78.483 1.00 77.31 284 THR A C 1
ATOM 2133 O O . THR A 1 284 ? -30.628 -6.082 77.910 1.00 77.31 284 THR A O 1
ATOM 2136 N N . SER A 1 285 ? -32.504 -4.856 77.838 1.00 81.75 285 SER A N 1
ATOM 2137 C CA . SER A 1 285 ? -32.447 -4.572 76.396 1.00 81.75 285 SER A CA 1
ATOM 2138 C C . SER A 1 285 ? -31.637 -3.314 76.043 1.00 81.75 285 SER A C 1
ATOM 2140 O O . SER A 1 285 ? -31.629 -2.905 74.890 1.00 81.75 285 SER A O 1
ATOM 2142 N N . VAL A 1 286 ? -30.979 -2.673 77.014 1.00 87.88 286 VAL A N 1
ATOM 2143 C CA . VAL A 1 286 ? -30.136 -1.485 76.791 1.00 87.88 286 VAL A CA 1
ATOM 2144 C C . VAL A 1 286 ? -28.712 -1.932 76.504 1.00 87.88 286 VAL A C 1
ATOM 2146 O O . VAL A 1 286 ? -28.104 -2.548 77.373 1.00 87.88 286 VAL A O 1
ATOM 2149 N N . LEU A 1 287 ? -28.203 -1.640 75.310 1.00 90.75 287 LEU A N 1
ATOM 2150 C CA . LEU A 1 287 ? -26.863 -2.027 74.869 1.00 90.75 287 LEU A CA 1
ATOM 2151 C C . LEU A 1 287 ? -25.767 -1.169 75.524 1.00 90.75 287 LEU A C 1
ATOM 2153 O O . LEU A 1 287 ? -26.012 -0.047 75.966 1.00 90.75 287 LEU A O 1
ATOM 2157 N N . GLY A 1 288 ? -24.545 -1.707 75.586 1.00 90.06 288 GLY A N 1
ATOM 2158 C CA . GLY A 1 288 ? -23.345 -0.921 75.890 1.00 90.06 288 GLY A CA 1
ATOM 2159 C C . GLY A 1 288 ? -22.919 -0.050 74.706 1.00 90.06 288 GLY A C 1
ATOM 2160 O O . GLY A 1 288 ? -23.588 -0.029 73.680 1.00 90.06 288 GLY A O 1
ATOM 2161 N N . GLN A 1 289 ? -21.795 0.656 74.828 1.00 92.44 289 GLN A N 1
ATOM 2162 C CA . GLN A 1 289 ? -21.299 1.532 73.760 1.00 92.44 289 GLN A CA 1
ATOM 2163 C C . GLN A 1 289 ? -20.879 0.761 72.498 1.00 92.44 289 GLN A C 1
ATOM 2165 O O . GLN A 1 289 ? -20.395 -0.377 72.568 1.00 92.44 289 GLN A O 1
ATOM 2170 N N . GLY A 1 290 ? -21.098 1.389 71.342 1.00 92.31 290 GLY A N 1
ATOM 2171 C CA . GLY A 1 290 ? -20.790 0.835 70.024 1.00 92.31 290 GLY A CA 1
ATOM 2172 C C . GLY A 1 290 ? -19.364 1.136 69.563 1.00 92.31 290 GLY A C 1
ATOM 2173 O O . GLY A 1 290 ? -18.706 2.025 70.095 1.00 92.31 290 GLY A O 1
ATOM 2174 N N . ARG A 1 291 ? -18.903 0.414 68.541 1.00 93.12 291 ARG A N 1
ATOM 2175 C CA . ARG A 1 291 ? -17.696 0.726 67.752 1.00 93.12 291 ARG A CA 1
ATOM 2176 C C . ARG A 1 291 ? -17.877 0.289 66.300 1.00 93.12 291 ARG A C 1
ATOM 2178 O O . ARG A 1 291 ? -18.645 -0.644 66.044 1.00 93.12 291 ARG A O 1
ATOM 2185 N N . ARG A 1 292 ? -17.145 0.882 65.359 1.00 94.75 292 ARG A N 1
ATOM 2186 C CA . ARG A 1 292 ? -17.116 0.441 63.957 1.00 94.75 292 ARG A CA 1
ATOM 2187 C C . ARG A 1 292 ? -16.376 -0.892 63.850 1.00 94.75 292 ARG A C 1
ATOM 2189 O O . ARG A 1 292 ? -15.226 -1.027 64.273 1.00 94.75 292 ARG A O 1
ATOM 2196 N N . VAL A 1 293 ? -17.053 -1.894 63.299 1.00 95.50 293 VAL A N 1
ATOM 2197 C CA . VAL A 1 293 ? -16.572 -3.279 63.190 1.00 95.50 293 VAL A CA 1
ATOM 2198 C C . VAL A 1 293 ? -16.071 -3.606 61.792 1.00 95.50 293 VAL A C 1
ATOM 2200 O O . VAL A 1 293 ? -15.053 -4.283 61.660 1.00 95.50 293 VAL A O 1
ATOM 2203 N N . ALA A 1 294 ? -16.792 -3.153 60.769 1.00 96.56 294 ALA A N 1
ATOM 2204 C CA . ALA A 1 294 ? -16.475 -3.409 59.372 1.00 96.56 294 ALA A CA 1
ATOM 2205 C C . ALA A 1 294 ? -17.115 -2.353 58.469 1.00 96.56 294 ALA A C 1
ATOM 2207 O O . ALA A 1 294 ? -18.117 -1.728 58.837 1.00 96.56 294 ALA A O 1
ATOM 2208 N N . SER A 1 295 ? -16.584 -2.201 57.259 1.00 95.56 295 SER A N 1
ATOM 2209 C CA . SER A 1 295 ? -17.199 -1.354 56.240 1.00 95.56 295 SER A CA 1
ATOM 2210 C C . SER A 1 295 ? -16.955 -1.820 54.811 1.00 95.56 295 SER A C 1
ATOM 2212 O O . SER A 1 295 ? -16.080 -2.641 54.538 1.00 95.56 295 SER A O 1
ATOM 2214 N N . ALA A 1 296 ? -17.763 -1.314 53.883 1.00 94.69 296 ALA A N 1
ATOM 2215 C CA . ALA A 1 296 ? -17.535 -1.451 52.451 1.00 94.69 296 ALA A CA 1
ATOM 2216 C C . ALA A 1 296 ? -18.105 -0.262 51.679 1.00 94.69 296 ALA A C 1
ATOM 2218 O O . ALA A 1 296 ? -19.060 0.385 52.104 1.00 94.69 296 ALA A O 1
ATOM 2219 N N . VAL A 1 297 ? -17.547 -0.041 50.491 1.00 94.19 297 VAL A N 1
ATOM 2220 C CA . VAL A 1 297 ? -18.078 0.896 49.501 1.00 94.19 297 VAL A CA 1
ATOM 2221 C C . VAL A 1 297 ? -18.565 0.102 48.298 1.00 94.19 297 VAL A C 1
ATOM 2223 O O . VAL A 1 297 ? -17.811 -0.641 47.667 1.00 94.19 297 VAL A O 1
ATOM 2226 N N . VAL A 1 298 ? -19.845 0.247 47.980 1.00 94.00 298 VAL A N 1
ATOM 2227 C CA . VAL A 1 298 ? -20.511 -0.433 46.874 1.00 94.00 298 VAL A CA 1
ATOM 2228 C C . VAL A 1 298 ? -20.729 0.566 45.754 1.00 94.00 298 VAL A C 1
ATOM 2230 O O . VAL A 1 298 ? -21.534 1.479 45.882 1.00 94.00 298 VAL A O 1
ATOM 2233 N N . VAL A 1 299 ? -20.069 0.362 44.616 1.00 94.81 299 VAL A N 1
ATOM 2234 C CA . VAL A 1 299 ? -20.417 1.085 43.386 1.00 94.81 299 VAL A CA 1
ATOM 2235 C C . VAL A 1 299 ? -21.453 0.273 42.613 1.00 94.81 299 VAL A C 1
ATOM 2237 O O . VAL A 1 299 ? -21.287 -0.935 42.370 1.00 94.81 299 VAL A O 1
ATOM 2240 N N . HIS A 1 300 ? -22.560 0.913 42.253 1.00 92.88 300 HIS A N 1
ATOM 2241 C CA . HIS A 1 300 ? -23.626 0.279 41.488 1.00 92.88 300 HIS A CA 1
ATOM 2242 C C . HIS A 1 300 ? -23.204 0.095 40.020 1.00 92.88 300 HIS A C 1
ATOM 2244 O O . HIS A 1 300 ? -22.590 0.989 39.440 1.00 92.88 300 HIS A O 1
ATOM 2250 N N . PRO A 1 301 ? -23.490 -1.070 39.401 1.00 91.62 301 PRO A N 1
ATOM 2251 C CA . PRO A 1 301 ? -23.191 -1.285 37.991 1.00 91.62 301 PRO A CA 1
ATOM 2252 C C . PRO A 1 301 ? -24.051 -0.369 37.117 1.00 91.62 301 PRO A C 1
ATOM 2254 O O . PRO A 1 301 ? -25.140 0.054 37.520 1.00 91.62 301 PRO A O 1
ATOM 2257 N N . LEU A 1 302 ? -23.582 -0.126 35.896 1.00 94.06 302 LEU A N 1
ATOM 2258 C CA . LEU A 1 302 ? -24.261 0.704 34.913 1.00 94.06 302 LEU A CA 1
ATOM 2259 C C . LEU A 1 302 ? -25.637 0.113 34.569 1.00 94.06 302 LEU A C 1
ATOM 2261 O O . LEU A 1 302 ? -25.771 -1.072 34.242 1.00 94.06 302 LEU A O 1
ATOM 2265 N N . GLN A 1 303 ? -26.670 0.950 34.654 1.00 92.75 303 GLN A N 1
ATOM 2266 C CA . GLN A 1 303 ? -28.060 0.556 34.431 1.00 92.75 303 GLN A CA 1
ATOM 2267 C C . GLN A 1 303 ? -28.508 0.872 33.004 1.00 92.75 303 GLN A C 1
ATOM 2269 O O . GLN A 1 303 ? -28.120 1.885 32.428 1.00 92.75 303 GLN A O 1
ATOM 2274 N N . GLY A 1 304 ? -29.362 0.018 32.435 1.00 92.44 304 GLY A N 1
ATOM 2275 C CA . GLY A 1 304 ? -29.933 0.237 31.100 1.00 92.44 304 GLY A CA 1
ATOM 2276 C C . GLY A 1 304 ? -28.914 0.191 29.956 1.00 92.44 304 GLY A C 1
ATOM 2277 O O . GLY A 1 304 ? -29.188 0.727 28.886 1.00 92.44 304 GLY A O 1
ATOM 2278 N N . TRP A 1 305 ? -27.740 -0.414 30.169 1.00 95.94 305 TRP A N 1
ATOM 2279 C CA . TRP A 1 305 ? -26.699 -0.462 29.150 1.00 95.94 305 TRP A CA 1
ATOM 2280 C C . TRP A 1 305 ? -27.102 -1.339 27.961 1.00 95.94 305 TRP A C 1
ATOM 2282 O O . TRP A 1 305 ? -27.356 -2.535 28.100 1.00 95.94 305 TRP A O 1
ATOM 2292 N N . THR A 1 306 ? -27.134 -0.728 26.780 1.00 96.44 306 THR A N 1
ATOM 2293 C CA . THR A 1 306 ? -27.455 -1.369 25.505 1.00 96.44 306 THR A CA 1
ATOM 2294 C C . THR A 1 306 ? -26.475 -0.932 24.421 1.00 96.44 306 THR A C 1
ATOM 2296 O O . THR A 1 306 ? -25.888 0.149 24.498 1.00 96.44 306 THR A O 1
ATOM 2299 N N . LEU A 1 307 ? -26.292 -1.792 23.416 1.00 97.56 307 LEU A N 1
ATOM 2300 C CA . LEU A 1 307 ? -25.551 -1.491 22.195 1.00 97.56 307 LEU A CA 1
ATOM 2301 C C . LEU A 1 307 ? -26.486 -1.618 20.997 1.00 97.56 307 LEU A C 1
ATOM 2303 O O . LEU A 1 307 ? -27.274 -2.561 20.915 1.00 97.56 307 LEU A O 1
ATOM 2307 N N . SER A 1 308 ? -26.346 -0.709 20.043 1.00 95.81 308 SER A N 1
ATOM 2308 C CA . SER A 1 308 ? -26.996 -0.789 18.737 1.00 95.81 308 SER A CA 1
ATOM 2309 C C . SER A 1 308 ? -26.031 -0.327 17.650 1.00 95.81 308 SER A C 1
ATOM 2311 O O . SER A 1 308 ? -25.059 0.364 17.941 1.00 95.81 308 SER A O 1
ATOM 2313 N N . PHE A 1 309 ? -26.257 -0.757 16.413 1.00 93.88 309 PHE A N 1
ATOM 2314 C CA . PHE A 1 309 ? -25.471 -0.326 15.264 1.00 93.88 309 PHE A CA 1
ATOM 2315 C C . PHE A 1 309 ? -26.378 0.511 14.372 1.00 93.88 309 PHE A C 1
ATOM 2317 O O . PHE A 1 309 ? -27.390 0.005 13.884 1.00 93.88 309 PHE A O 1
ATOM 2324 N N . ASP A 1 310 ? -26.034 1.781 14.192 1.00 88.69 310 ASP A N 1
ATOM 2325 C CA . ASP A 1 310 ? -26.737 2.656 13.265 1.00 88.69 310 ASP A CA 1
ATOM 2326 C C . ASP A 1 310 ? -26.108 2.511 11.880 1.00 88.69 310 ASP A C 1
ATOM 2328 O O . ASP A 1 310 ? -24.965 2.902 11.658 1.00 88.69 310 ASP A O 1
ATOM 2332 N N . THR A 1 311 ? -26.858 1.957 10.931 1.00 80.06 311 THR A N 1
ATOM 2333 C CA . THR A 1 311 ? -26.398 1.749 9.554 1.00 80.06 311 THR A CA 1
ATOM 2334 C C . THR A 1 311 ? -26.158 3.057 8.798 1.00 80.06 311 THR A C 1
ATOM 2336 O O . THR A 1 311 ? -25.364 3.063 7.862 1.00 80.06 311 THR A O 1
ATOM 2339 N N . MET A 1 312 ? -26.814 4.160 9.180 1.00 78.19 312 MET A N 1
ATOM 2340 C CA . MET A 1 312 ? -26.679 5.461 8.511 1.00 78.19 312 MET A CA 1
ATOM 2341 C C . MET A 1 312 ? -25.390 6.170 8.925 1.00 78.19 312 MET A C 1
ATOM 2343 O O . MET A 1 312 ? -24.636 6.637 8.074 1.00 78.19 312 MET A O 1
ATOM 2347 N N . THR A 1 313 ? -25.116 6.239 10.231 1.00 79.56 313 THR A N 1
ATOM 2348 C CA . THR A 1 313 ? -23.867 6.827 10.746 1.00 79.56 313 THR A CA 1
ATOM 2349 C C . THR A 1 313 ? -22.706 5.828 10.758 1.00 79.56 313 THR A C 1
ATOM 2351 O O . THR A 1 313 ? -21.548 6.235 10.832 1.00 79.56 313 THR A O 1
ATOM 2354 N N . ARG A 1 314 ? -23.004 4.526 10.619 1.00 81.00 314 ARG A N 1
ATOM 2355 C CA . ARG A 1 314 ? -22.083 3.373 10.709 1.00 81.00 314 ARG A CA 1
ATOM 2356 C C . ARG A 1 314 ? -21.287 3.368 12.000 1.00 81.00 314 ARG A C 1
ATOM 2358 O O . ARG A 1 314 ? -20.118 2.987 12.031 1.00 81.00 314 ARG A O 1
ATOM 2365 N N . ALA A 1 315 ? -21.943 3.796 13.062 1.00 89.94 315 ALA A N 1
ATOM 2366 C CA . ALA A 1 315 ? -21.375 3.802 14.383 1.00 89.94 315 ALA A CA 1
ATOM 2367 C C . ALA A 1 315 ? -22.097 2.793 15.267 1.00 89.94 315 ALA A C 1
ATOM 2369 O O . ALA A 1 315 ? -23.303 2.558 15.149 1.00 89.94 315 ALA A O 1
ATOM 2370 N N . VAL A 1 316 ? -21.342 2.213 16.190 1.00 94.62 316 VAL A N 1
ATOM 2371 C CA . VAL A 1 316 ? -21.925 1.551 17.345 1.00 94.62 316 VAL A CA 1
ATOM 2372 C C . VAL A 1 316 ? -22.321 2.630 18.343 1.00 94.62 316 VAL A C 1
ATOM 2374 O O . VAL A 1 316 ? -21.485 3.413 18.793 1.00 94.62 316 VAL A O 1
ATOM 2377 N N . GLU A 1 317 ? -23.598 2.648 18.705 1.00 96.00 317 GLU A N 1
ATOM 2378 C CA . GLU A 1 317 ? -24.127 3.481 19.774 1.00 96.00 317 GLU A CA 1
ATOM 2379 C C . GLU A 1 317 ? -24.264 2.658 21.052 1.00 96.00 317 GLU A C 1
ATOM 2381 O O . GLU A 1 317 ? -25.017 1.678 21.102 1.00 96.00 317 GLU A O 1
ATOM 2386 N N . GLY A 1 318 ? -23.556 3.080 22.097 1.00 96.88 318 GLY A N 1
ATOM 2387 C CA . GLY A 1 318 ? -23.785 2.618 23.459 1.00 96.88 318 GLY A CA 1
ATOM 2388 C C . GLY A 1 318 ? -24.673 3.602 24.205 1.00 96.88 318 GLY A C 1
ATOM 2389 O O . GLY A 1 318 ? -24.391 4.796 24.197 1.00 96.88 318 GLY A O 1
ATOM 2390 N N . ARG A 1 319 ? -25.732 3.118 24.860 1.00 97.00 319 ARG A N 1
ATOM 2391 C CA . ARG A 1 319 ? -26.652 3.950 25.656 1.00 97.00 319 ARG A CA 1
ATOM 2392 C C . ARG A 1 319 ? -26.893 3.335 27.025 1.00 97.00 319 ARG A C 1
ATOM 2394 O O . ARG A 1 319 ? -26.929 2.111 27.135 1.00 97.00 319 ARG A O 1
ATOM 2401 N N . TRP A 1 320 ? -27.068 4.172 28.042 1.00 97.19 320 TRP A N 1
ATOM 2402 C CA . TRP A 1 320 ? -27.389 3.767 29.413 1.00 97.19 320 TRP A CA 1
ATOM 2403 C C . TRP A 1 320 ? -28.152 4.867 30.158 1.00 97.19 320 TRP A C 1
ATOM 2405 O O . TRP A 1 320 ? -28.266 5.998 29.687 1.00 97.19 320 TRP A O 1
ATOM 2415 N N . ASN A 1 321 ? -28.656 4.536 31.347 1.00 94.94 321 ASN A N 1
ATOM 2416 C CA . ASN A 1 321 ? -29.217 5.518 32.269 1.00 94.94 321 ASN A CA 1
ATOM 2417 C C . ASN A 1 321 ? -28.060 6.216 33.006 1.00 94.94 321 ASN A C 1
ATOM 2419 O O . ASN A 1 321 ? -27.280 5.514 33.660 1.00 94.94 321 ASN A O 1
ATOM 2423 N N . PRO A 1 322 ? -27.914 7.553 32.913 1.00 94.00 322 PRO A N 1
ATOM 2424 C CA . PRO A 1 322 ? -26.836 8.265 33.592 1.00 94.00 322 PRO A CA 1
ATOM 2425 C C . PRO A 1 322 ? -26.865 8.005 35.105 1.00 94.00 322 PRO A C 1
ATOM 2427 O O . PRO A 1 322 ? -27.914 8.195 35.726 1.00 94.00 322 PRO A O 1
ATOM 2430 N N . PRO A 1 323 ? -25.753 7.555 35.708 1.00 94.25 323 PRO A N 1
ATOM 2431 C CA . PRO A 1 323 ? -25.690 7.334 37.146 1.00 94.25 323 PRO A CA 1
ATOM 2432 C C . PRO A 1 323 ? -25.719 8.669 37.909 1.00 94.25 323 PRO A C 1
ATOM 2434 O O . PRO A 1 323 ? -25.082 9.643 37.507 1.00 94.25 323 PRO A O 1
ATOM 2437 N N . THR A 1 324 ? -26.453 8.713 39.021 1.00 94.00 324 THR A N 1
ATOM 2438 C CA . THR A 1 324 ? -26.576 9.911 39.867 1.00 94.00 324 THR A CA 1
ATOM 2439 C C . THR A 1 324 ? -25.349 10.071 40.764 1.00 94.00 324 THR A C 1
ATOM 2441 O O . THR A 1 324 ? -24.955 9.123 41.443 1.00 94.00 324 THR A O 1
ATOM 2444 N N . ALA A 1 325 ? -24.754 11.265 40.798 1.00 91.06 325 ALA A N 1
ATOM 2445 C CA . ALA A 1 325 ? -23.619 11.557 41.671 1.00 91.06 325 ALA A CA 1
ATOM 2446 C C . ALA A 1 325 ? -24.036 11.837 43.126 1.00 91.06 325 ALA A C 1
ATOM 2448 O O . ALA A 1 325 ? -25.097 12.428 43.340 1.00 91.06 325 ALA A O 1
ATOM 2449 N N . PRO A 1 326 ? -23.217 11.446 44.123 1.00 89.62 326 PRO A N 1
ATOM 2450 C CA . PRO A 1 326 ? -23.379 11.929 45.493 1.00 89.62 326 PRO A CA 1
ATOM 2451 C C . PRO A 1 326 ? -23.089 13.438 45.572 1.00 89.62 326 PRO A C 1
ATOM 2453 O O . PRO A 1 326 ? -22.358 13.970 44.736 1.00 89.62 326 PRO A O 1
ATOM 2456 N N . ALA A 1 327 ? -23.660 14.126 46.569 1.00 82.38 327 ALA A N 1
ATOM 2457 C CA . ALA A 1 327 ? -23.653 15.594 46.665 1.00 82.38 327 ALA A CA 1
ATOM 2458 C C . ALA A 1 327 ? -22.246 16.222 46.589 1.00 82.38 327 ALA A C 1
ATOM 2460 O O . ALA A 1 327 ? -22.059 17.204 45.873 1.00 82.38 327 ALA A O 1
ATOM 2461 N N . ASP A 1 328 ? -21.265 15.607 47.254 1.00 84.19 328 ASP A N 1
ATOM 2462 C CA . ASP A 1 328 ? -19.870 16.068 47.310 1.00 84.19 328 ASP A CA 1
ATOM 2463 C C . ASP A 1 328 ? -18.911 15.179 46.499 1.00 84.19 328 ASP A C 1
ATOM 2465 O O . ASP A 1 328 ? -17.711 15.099 46.779 1.00 84.19 328 ASP A O 1
ATOM 2469 N N . GLY A 1 329 ? -19.426 14.480 45.484 1.00 88.75 329 GLY A N 1
ATOM 2470 C CA . GLY A 1 329 ? -18.619 13.610 44.635 1.00 88.75 329 GLY A CA 1
ATOM 2471 C C . GLY A 1 329 ? -18.841 13.804 43.142 1.00 88.75 329 GLY A C 1
ATOM 2472 O O . GLY A 1 329 ? -19.656 14.598 42.677 1.00 88.75 329 GLY A O 1
ATOM 2473 N N . GLN A 1 330 ? -18.066 13.056 42.368 1.00 93.00 330 GLN A N 1
ATOM 2474 C CA . GLN A 1 330 ? -18.152 13.000 40.916 1.00 93.00 330 GLN A CA 1
ATOM 2475 C C . GLN A 1 330 ? -18.389 11.567 40.473 1.00 93.00 330 GLN A C 1
ATOM 2477 O O . GLN A 1 330 ? -17.867 10.629 41.071 1.00 93.00 330 GLN A O 1
ATOM 2482 N N . VAL A 1 331 ? -19.170 11.412 39.407 1.00 94.69 331 VAL A N 1
ATOM 2483 C CA . VAL A 1 331 ? -19.403 10.119 38.772 1.00 94.69 331 VAL A CA 1
ATOM 2484 C C . VAL A 1 331 ? -19.035 10.218 37.308 1.00 94.69 331 VAL A C 1
ATOM 2486 O O . VAL A 1 331 ? -19.466 11.129 36.601 1.00 94.69 331 VAL A O 1
ATOM 2489 N N . THR A 1 332 ? -18.250 9.253 36.856 1.00 95.38 332 THR A N 1
ATOM 2490 C CA . THR A 1 332 ? -17.852 9.084 35.466 1.00 95.38 332 THR A CA 1
ATOM 2491 C C . THR A 1 332 ? -18.211 7.672 35.019 1.00 95.38 332 THR A C 1
ATOM 2493 O O . THR A 1 332 ? -18.222 6.716 35.795 1.00 95.38 332 THR A O 1
ATOM 2496 N N . VAL A 1 333 ? -18.545 7.527 33.739 1.00 97.00 333 VAL A N 1
ATOM 2497 C CA . VAL A 1 333 ? -18.670 6.208 33.119 1.00 97.00 333 VAL A CA 1
ATOM 2498 C C . VAL A 1 333 ? -17.392 5.965 32.337 1.00 97.00 333 VAL A C 1
ATOM 2500 O O . VAL A 1 333 ? -16.998 6.774 31.501 1.00 97.00 333 VAL A O 1
ATOM 2503 N N . LEU A 1 334 ? -16.721 4.858 32.620 1.00 96.50 334 LEU A N 1
ATOM 2504 C CA . LEU A 1 334 ? -15.535 4.416 31.904 1.00 96.50 334 LEU A CA 1
ATOM 2505 C C . LEU A 1 334 ? -15.974 3.444 30.814 1.00 96.50 334 LEU A C 1
ATOM 2507 O O . LEU A 1 334 ? -16.662 2.469 31.105 1.00 96.50 334 LEU A O 1
ATOM 2511 N N . THR A 1 335 ? -15.574 3.690 29.569 1.00 97.31 335 THR A N 1
ATOM 2512 C CA . THR A 1 335 ? -15.973 2.890 28.401 1.00 97.31 335 THR A CA 1
ATOM 2513 C C . THR A 1 335 ? -14.771 2.481 27.576 1.00 97.31 335 THR A C 1
ATOM 2515 O O . THR A 1 335 ? -13.865 3.282 27.388 1.00 97.31 335 THR A O 1
ATOM 2518 N N . ALA A 1 336 ? -14.757 1.264 27.040 1.00 96.75 336 ALA A N 1
ATOM 2519 C CA . ALA A 1 336 ? -13.693 0.788 26.159 1.00 96.75 336 ALA A CA 1
ATOM 2520 C C . ALA A 1 336 ? -14.227 -0.142 25.072 1.00 96.75 336 ALA A C 1
ATOM 2522 O O . ALA A 1 336 ? -15.190 -0.877 25.303 1.00 96.75 336 ALA A O 1
ATOM 2523 N N . ARG A 1 337 ? -13.538 -0.180 23.928 1.00 96.62 337 ARG A N 1
ATOM 2524 C CA . ARG A 1 337 ? -13.703 -1.235 22.921 1.00 96.62 337 ARG A CA 1
ATOM 2525 C C . ARG A 1 337 ? -12.473 -2.126 22.929 1.00 96.62 337 ARG A C 1
ATOM 2527 O O . ARG A 1 337 ? -11.371 -1.681 22.618 1.00 96.62 337 ARG A O 1
ATOM 2534 N N . LEU A 1 338 ? -12.653 -3.396 23.274 1.00 95.31 338 LEU A N 1
ATOM 2535 C CA . LEU A 1 338 ? -11.546 -4.344 23.311 1.00 95.31 338 LEU A CA 1
ATOM 2536 C C . LEU A 1 338 ? -11.083 -4.701 21.890 1.00 95.31 338 LEU A C 1
ATOM 2538 O O . LEU A 1 338 ? -11.921 -4.802 20.991 1.00 95.31 338 LEU A O 1
ATOM 2542 N N . PRO A 1 339 ? -9.777 -4.948 21.678 1.00 92.25 339 PRO A N 1
ATOM 2543 C CA . PRO A 1 339 ? -9.267 -5.372 20.383 1.00 92.25 339 PRO A CA 1
ATOM 2544 C C . PRO A 1 339 ? -9.933 -6.661 19.903 1.00 92.25 339 PRO A C 1
ATOM 2546 O O . PRO A 1 339 ? -10.061 -7.631 20.657 1.00 92.25 339 PRO A O 1
ATOM 2549 N N . VAL A 1 340 ? -10.309 -6.669 18.627 1.00 86.94 340 VAL A N 1
ATOM 2550 C CA . VAL A 1 340 ? -10.876 -7.842 17.959 1.00 86.94 340 VAL A CA 1
ATOM 2551 C C . VAL A 1 340 ? -9.830 -8.967 17.917 1.00 86.94 340 VAL A C 1
ATOM 2553 O O . VAL A 1 340 ? -8.623 -8.711 17.938 1.00 86.94 340 VAL A O 1
ATOM 2556 N N . ASP A 1 341 ? -10.286 -10.221 17.940 1.00 81.69 341 ASP A N 1
ATOM 2557 C CA . ASP A 1 341 ? -9.445 -11.429 17.869 1.00 81.69 341 ASP A CA 1
ATOM 2558 C C . ASP A 1 341 ? -8.421 -11.594 19.012 1.00 81.69 341 ASP A C 1
ATOM 2560 O O . ASP A 1 341 ? -7.502 -12.417 18.945 1.00 81.69 341 ASP A O 1
ATOM 2564 N N . LYS A 1 342 ? -8.574 -10.839 20.109 1.00 86.25 342 LYS A N 1
ATOM 2565 C CA . LYS A 1 342 ? -7.805 -11.028 21.346 1.00 86.25 342 LYS A CA 1
ATOM 2566 C C . LYS A 1 342 ? -8.664 -11.668 22.442 1.00 86.25 342 LYS A C 1
ATOM 2568 O O . LYS A 1 342 ? -9.854 -11.373 22.549 1.00 86.25 342 LYS A O 1
ATOM 2573 N N . PRO A 1 343 ? -8.078 -12.507 23.320 1.00 87.44 343 PRO A N 1
ATOM 2574 C CA . PRO A 1 343 ? -8.815 -13.083 24.440 1.00 87.44 343 PRO A CA 1
ATOM 2575 C C . PRO A 1 343 ? -9.328 -11.994 25.392 1.00 87.44 343 PRO A C 1
ATOM 2577 O O . PRO A 1 343 ? -8.548 -11.381 26.123 1.00 87.44 343 PRO A O 1
ATOM 2580 N N . VAL A 1 344 ? -10.648 -11.798 25.426 1.00 89.31 344 VAL A N 1
ATOM 2581 C CA . VAL A 1 344 ? -11.333 -10.805 26.276 1.00 89.31 344 VAL A CA 1
ATOM 2582 C C . VAL A 1 344 ? -10.922 -10.936 27.747 1.00 89.31 344 VAL A C 1
ATOM 2584 O O . VAL A 1 344 ? -10.634 -9.941 28.409 1.00 89.31 344 VAL A O 1
ATOM 2587 N N . GLY A 1 345 ? -10.790 -12.171 28.245 1.00 88.56 345 GLY A N 1
ATOM 2588 C CA . GLY A 1 345 ? -10.419 -12.444 29.636 1.00 88.56 345 GLY A CA 1
ATOM 2589 C C . GLY A 1 345 ? -9.071 -11.855 30.069 1.00 88.56 345 GLY A C 1
ATOM 2590 O O . GLY A 1 345 ? -8.881 -11.612 31.256 1.00 88.56 345 GLY A O 1
ATOM 2591 N N . ARG A 1 346 ? -8.143 -11.574 29.141 1.00 88.44 346 ARG A N 1
ATOM 2592 C CA . ARG A 1 346 ? -6.880 -10.883 29.462 1.00 88.44 346 ARG A CA 1
ATOM 2593 C C . ARG A 1 346 ? -7.122 -9.443 29.922 1.00 88.44 346 ARG A C 1
ATOM 2595 O O . ARG A 1 346 ? -6.407 -8.972 30.797 1.00 88.44 346 ARG A O 1
ATOM 2602 N N . TYR A 1 347 ? -8.101 -8.765 29.328 1.00 90.25 347 TYR A N 1
ATOM 2603 C CA . TYR A 1 347 ? -8.403 -7.358 29.594 1.00 90.25 347 TYR A CA 1
ATOM 2604 C C . TYR A 1 347 ? -9.307 -7.173 30.812 1.00 90.25 347 TYR A C 1
ATOM 2606 O O . TYR A 1 347 ? -9.190 -6.172 31.511 1.00 90.25 347 TYR A O 1
ATOM 2614 N N . LEU A 1 348 ? -10.172 -8.156 31.086 1.00 89.88 348 LEU A N 1
ATOM 2615 C CA . LEU A 1 348 ? -11.081 -8.142 32.237 1.00 89.88 348 LEU A CA 1
ATOM 2616 C C . LEU A 1 348 ? -10.404 -8.523 33.562 1.00 89.88 348 LEU A C 1
ATOM 2618 O O . LEU A 1 348 ? -11.010 -8.382 34.621 1.00 89.88 348 LEU A O 1
ATOM 2622 N N . ARG A 1 349 ? -9.154 -9.009 33.536 1.00 85.00 349 ARG A N 1
ATOM 2623 C CA . ARG A 1 349 ? -8.355 -9.147 34.760 1.00 85.00 349 ARG A CA 1
ATOM 2624 C C . ARG A 1 349 ? -7.895 -7.759 35.207 1.00 85.00 349 ARG A C 1
ATOM 2626 O O . ARG A 1 349 ? -6.978 -7.187 34.619 1.00 85.00 349 ARG A O 1
ATOM 2633 N N . GLY A 1 350 ? -8.526 -7.238 36.256 1.00 83.19 350 GLY A N 1
ATOM 2634 C CA . GLY A 1 350 ? -8.255 -5.893 36.763 1.00 83.19 350 GLY A CA 1
ATOM 2635 C C . GLY A 1 350 ? -8.706 -4.808 35.782 1.00 83.19 350 GLY A C 1
ATOM 2636 O O . GLY A 1 350 ? -9.738 -4.942 35.129 1.00 83.19 350 GLY A O 1
ATOM 2637 N N . MET A 1 351 ? -7.924 -3.732 35.665 1.00 86.94 351 MET A N 1
ATOM 2638 C CA . MET A 1 351 ? -8.276 -2.552 34.859 1.00 86.94 351 MET A CA 1
ATOM 2639 C C . MET A 1 351 ? -7.542 -2.473 33.507 1.00 86.94 351 MET A C 1
ATOM 2641 O O . MET A 1 351 ? -7.446 -1.405 32.911 1.00 86.94 351 MET A O 1
ATOM 2645 N N . ALA A 1 352 ? -7.006 -3.587 32.990 1.00 91.56 352 ALA A N 1
ATOM 2646 C CA . ALA A 1 352 ? -6.226 -3.589 31.743 1.00 91.56 352 ALA A CA 1
ATOM 2647 C C . ALA A 1 352 ? -7.030 -3.120 30.512 1.00 91.56 352 ALA A C 1
ATOM 2649 O O . ALA A 1 352 ? -6.461 -2.578 29.561 1.00 91.56 352 ALA A O 1
ATOM 2650 N N . TRP A 1 353 ? -8.351 -3.296 30.534 1.00 93.38 353 TRP A N 1
ATOM 2651 C CA . TRP A 1 353 ? -9.276 -2.805 29.511 1.00 93.38 353 TRP A CA 1
ATOM 2652 C C . TRP A 1 353 ? -9.287 -1.273 29.355 1.00 93.38 353 TRP A C 1
ATOM 2654 O O . TRP A 1 353 ? -9.613 -0.792 28.272 1.00 93.38 353 TRP A O 1
ATOM 2664 N N . LEU A 1 354 ? -8.852 -0.505 30.365 1.00 93.56 354 LEU A N 1
ATOM 2665 C CA . LEU A 1 354 ? -8.727 0.957 30.266 1.00 93.56 354 LEU A CA 1
ATOM 2666 C C . LEU A 1 354 ? -7.669 1.411 29.252 1.00 93.56 354 LEU A C 1
ATOM 2668 O O . LEU A 1 354 ? -7.715 2.539 28.777 1.00 93.56 354 LEU A O 1
ATOM 2672 N N . SER A 1 355 ? -6.750 0.530 28.848 1.00 92.88 355 SER A N 1
ATOM 2673 C CA . SER A 1 355 ? -5.823 0.820 27.744 1.00 92.88 355 SER A CA 1
ATOM 2674 C C . SER A 1 355 ? -6.512 0.960 26.379 1.00 92.88 355 SER A C 1
ATOM 2676 O O . SER A 1 355 ? -5.876 1.374 25.414 1.00 92.88 355 SER A O 1
ATOM 2678 N N . CYS A 1 356 ? -7.798 0.610 26.285 1.00 92.94 356 CYS A N 1
ATOM 2679 C CA . CYS A 1 356 ? -8.602 0.658 25.064 1.00 92.94 356 CYS A CA 1
ATOM 2680 C C . CYS A 1 356 ? -9.820 1.590 25.214 1.00 92.94 356 CYS A C 1
ATOM 2682 O O . CYS A 1 356 ? -10.876 1.336 24.629 1.00 92.94 356 CYS A O 1
ATOM 2684 N N . GLN A 1 357 ? -9.693 2.620 26.058 1.00 95.06 357 GLN A N 1
ATOM 2685 C CA . GLN A 1 357 ? -10.782 3.527 26.404 1.00 95.06 357 GLN A CA 1
ATOM 2686 C C . GLN A 1 357 ? -11.309 4.281 25.175 1.00 95.06 357 GLN A C 1
ATOM 2688 O O . GLN A 1 357 ? -10.540 4.726 24.324 1.00 95.06 357 GLN A O 1
ATOM 2693 N N . ILE A 1 358 ? -12.627 4.443 25.116 1.00 95.81 358 ILE A N 1
ATOM 2694 C CA . ILE A 1 358 ? -13.327 5.287 24.146 1.00 95.81 358 ILE A CA 1
ATOM 2695 C C . ILE A 1 358 ? -14.067 6.396 24.902 1.00 95.81 358 ILE A C 1
ATOM 2697 O O . ILE A 1 358 ? -14.520 6.155 26.027 1.00 95.81 358 ILE A O 1
ATOM 2701 N N . PRO A 1 359 ? -14.188 7.604 24.329 1.00 94.94 359 PRO A N 1
ATOM 2702 C CA . PRO A 1 359 ? -14.902 8.700 24.970 1.00 94.94 359 PRO A CA 1
ATOM 2703 C C . PRO A 1 359 ? -16.412 8.433 25.025 1.00 94.94 359 PRO A C 1
ATOM 2705 O O . PRO A 1 359 ? -16.974 7.745 24.176 1.00 94.94 359 PRO A O 1
ATOM 2708 N N . ASN A 1 360 ? -17.076 9.023 26.016 1.00 95.25 360 ASN A N 1
ATOM 2709 C CA . ASN A 1 360 ? -18.530 9.038 26.151 1.00 95.25 360 ASN A CA 1
ATOM 2710 C C . ASN A 1 360 ? -18.991 10.402 26.688 1.00 95.25 360 ASN A C 1
ATOM 2712 O O . ASN A 1 360 ? -18.180 11.195 27.164 1.00 95.25 360 ASN A O 1
ATOM 2716 N N . ASN A 1 361 ? -20.291 10.682 26.602 1.00 93.50 361 ASN A N 1
ATOM 2717 C CA . ASN A 1 361 ? -20.892 11.942 27.054 1.00 93.50 361 ASN A CA 1
ATOM 2718 C C . ASN A 1 361 ? -21.629 11.821 28.405 1.00 93.50 361 ASN A C 1
ATOM 2720 O O . ASN A 1 361 ? -22.483 12.649 28.715 1.00 93.50 361 ASN A O 1
ATOM 2724 N N . GLY A 1 362 ? -21.359 10.767 29.182 1.00 90.75 362 GLY A N 1
ATOM 2725 C CA . GLY A 1 362 ? -22.038 10.460 30.445 1.00 90.75 362 GLY A CA 1
ATOM 2726 C C . GLY A 1 362 ? -23.363 9.696 30.309 1.00 90.75 362 GLY A C 1
ATOM 2727 O O . GLY A 1 362 ? -23.751 9.015 31.256 1.00 90.75 362 GLY A O 1
ATOM 2728 N N . ALA A 1 363 ? -24.023 9.733 29.145 1.00 93.62 363 ALA A N 1
ATOM 2729 C CA . ALA A 1 363 ? -25.259 8.985 28.855 1.00 93.62 363 ALA A CA 1
ATOM 2730 C C . ALA A 1 363 ? -25.087 7.905 27.768 1.00 93.62 363 ALA A C 1
ATOM 2732 O O . ALA A 1 363 ? -25.921 7.009 27.620 1.00 93.62 363 ALA A O 1
ATOM 2733 N N . GLY A 1 364 ? -24.015 8.001 26.987 1.00 95.94 364 GLY A N 1
ATOM 2734 C CA . GLY A 1 364 ? -23.722 7.083 25.902 1.00 95.94 364 GLY A CA 1
ATOM 2735 C C . GLY A 1 364 ? -22.412 7.398 25.189 1.00 95.94 364 GLY A C 1
ATOM 2736 O O . GLY A 1 364 ? -21.747 8.397 25.473 1.00 95.94 364 GLY A O 1
ATOM 2737 N N . PHE A 1 365 ? -22.059 6.556 24.225 1.00 96.44 365 PHE A N 1
ATOM 2738 C CA . PHE A 1 365 ? -20.971 6.805 23.281 1.00 96.44 365 PHE A CA 1
ATOM 2739 C C . PHE A 1 365 ? -21.414 6.502 21.851 1.00 96.44 365 PHE A C 1
ATOM 2741 O O . PHE A 1 365 ? -22.352 5.735 21.628 1.00 96.44 365 PHE A O 1
ATOM 2748 N N . GLN A 1 366 ? -20.680 7.069 20.899 1.00 94.94 366 GLN A N 1
ATOM 2749 C CA . GLN A 1 366 ? -20.741 6.720 19.488 1.00 94.94 366 GLN A CA 1
ATOM 2750 C C . GLN A 1 366 ? -19.329 6.338 19.042 1.00 94.94 366 GLN A C 1
ATOM 2752 O O . GLN A 1 366 ? -18.386 7.090 19.279 1.00 94.94 366 GLN A O 1
ATOM 2757 N N . ASP A 1 367 ? -19.180 5.164 18.440 1.00 93.56 367 ASP A N 1
ATOM 2758 C CA . ASP A 1 367 ? -17.892 4.634 17.996 1.00 93.56 367 ASP A CA 1
ATOM 2759 C C . ASP A 1 367 ? -17.980 4.202 16.532 1.00 93.56 367 ASP A C 1
ATOM 2761 O O . ASP A 1 367 ? -18.730 3.286 16.208 1.00 93.56 367 ASP A O 1
ATOM 2765 N N . SER A 1 368 ? -17.234 4.873 15.657 1.00 87.19 368 SER A N 1
ATOM 2766 C CA . SER A 1 368 ? -17.174 4.610 14.211 1.00 87.19 368 SER A CA 1
ATOM 2767 C C . SER A 1 368 ? -15.805 4.119 13.740 1.00 87.19 368 SER A C 1
ATOM 2769 O O . SER A 1 368 ? -15.678 3.561 12.650 1.00 87.19 368 SER A O 1
ATOM 2771 N N . ASP A 1 369 ? -14.759 4.336 14.532 1.00 82.81 369 ASP A N 1
ATOM 2772 C CA . ASP A 1 369 ? -13.385 4.253 14.046 1.00 82.81 369 ASP A CA 1
ATOM 2773 C C . ASP A 1 369 ? -12.880 2.820 14.099 1.00 82.81 369 ASP A C 1
ATOM 2775 O O . ASP A 1 369 ? -12.901 2.195 15.152 1.00 82.81 369 ASP A O 1
ATOM 2779 N N . GLY A 1 370 ? -12.376 2.273 12.992 1.00 81.00 370 GLY A N 1
ATOM 2780 C CA . GLY A 1 370 ? -11.794 0.923 12.973 1.00 81.00 370 GLY A CA 1
ATOM 2781 C C . GLY A 1 370 ? -12.801 -0.210 13.217 1.00 81.00 370 GLY A C 1
ATOM 2782 O O . GLY A 1 370 ? -12.409 -1.294 13.653 1.00 81.00 370 GLY A O 1
ATOM 2783 N N . LEU A 1 371 ? -14.088 0.036 12.957 1.00 88.44 371 LEU A N 1
ATOM 2784 C CA . LEU A 1 371 ? -15.098 -1.015 12.892 1.00 88.44 371 LEU A CA 1
ATOM 2785 C C . LEU A 1 371 ? -14.922 -1.848 11.620 1.00 88.44 371 LEU A C 1
ATOM 2787 O O . LEU A 1 371 ? -14.698 -1.317 10.538 1.00 88.44 371 LEU A O 1
ATOM 2791 N N . VAL A 1 372 ? -15.084 -3.161 11.758 1.00 86.69 372 VAL A N 1
ATOM 2792 C CA . VAL A 1 372 ? -15.083 -4.115 10.640 1.00 86.69 372 VAL A CA 1
ATOM 2793 C C . VAL A 1 372 ? -16.420 -4.843 10.630 1.00 86.69 372 VAL A C 1
ATOM 2795 O O . VAL A 1 372 ? -16.845 -5.361 11.670 1.00 86.69 372 VAL A O 1
ATOM 2798 N N . GLY A 1 373 ? -17.076 -4.856 9.469 1.00 88.06 373 GLY A N 1
ATOM 2799 C CA . GLY A 1 373 ? -18.349 -5.536 9.249 1.00 88.06 373 GLY A CA 1
ATOM 2800 C C . GLY A 1 373 ? -18.230 -7.049 9.420 1.00 88.06 373 GLY A C 1
ATOM 2801 O O . GLY A 1 373 ? -17.206 -7.642 9.098 1.00 88.06 373 GLY A O 1
ATOM 2802 N N . GLY A 1 374 ? -19.259 -7.693 9.966 1.00 88.19 374 GLY A N 1
ATOM 2803 C CA . GLY A 1 374 ? -19.262 -9.137 10.219 1.00 88.19 374 GLY A CA 1
ATOM 2804 C C . GLY A 1 374 ? -18.384 -9.603 11.390 1.00 88.19 374 GLY A C 1
ATOM 2805 O O . GLY A 1 374 ? -18.508 -10.758 11.796 1.00 88.19 374 GLY A O 1
ATOM 2806 N N . ARG A 1 375 ? -17.556 -8.731 11.991 1.00 89.12 375 ARG A N 1
ATOM 2807 C CA . ARG A 1 375 ? -16.759 -9.059 13.188 1.00 89.12 375 ARG A CA 1
ATOM 2808 C C . ARG A 1 375 ? -17.499 -8.755 14.482 1.00 89.12 375 ARG A C 1
ATOM 2810 O O . ARG A 1 375 ? -18.140 -7.716 14.623 1.00 89.12 375 ARG A O 1
ATOM 2817 N N . LYS A 1 376 ? -17.341 -9.635 15.476 1.00 92.00 376 LYS A N 1
ATOM 2818 C CA . LYS A 1 376 ? -17.850 -9.417 16.836 1.00 92.00 376 LYS A CA 1
ATOM 2819 C C . LYS A 1 376 ? -16.974 -8.399 17.573 1.00 92.00 376 LYS A C 1
ATOM 2821 O O . LYS A 1 376 ? -15.876 -8.725 18.022 1.00 92.00 376 LYS A O 1
ATOM 2826 N N . HIS A 1 377 ? -17.499 -7.197 17.782 1.00 94.38 377 HIS A N 1
ATOM 2827 C CA . HIS A 1 377 ? -16.879 -6.168 18.618 1.00 94.38 377 HIS A CA 1
ATOM 2828 C C . HIS A 1 377 ? -17.338 -6.312 20.069 1.00 94.38 377 HIS A C 1
ATOM 2830 O O . HIS A 1 377 ? -18.495 -6.639 20.345 1.00 94.38 377 HIS A O 1
ATOM 2836 N N . THR A 1 378 ? -16.414 -6.106 21.009 1.00 96.44 378 THR A N 1
ATOM 2837 C CA . THR A 1 378 ? -16.670 -6.241 22.449 1.00 96.44 378 THR A CA 1
ATOM 2838 C C . THR A 1 378 ? -16.432 -4.917 23.148 1.00 96.44 378 THR A C 1
ATOM 2840 O O . THR A 1 378 ? -15.324 -4.385 23.097 1.00 96.44 378 THR A O 1
ATOM 2843 N N . TYR A 1 379 ? -17.453 -4.430 23.842 1.00 97.31 379 TYR A N 1
ATOM 2844 C CA . TYR A 1 379 ? -17.397 -3.205 24.625 1.00 97.31 379 TYR A CA 1
ATOM 2845 C C . TYR A 1 379 ? -17.432 -3.525 26.110 1.00 97.31 379 TYR A C 1
ATOM 2847 O O . TYR A 1 379 ? -18.052 -4.503 26.536 1.00 97.31 379 TYR A O 1
ATOM 2855 N N . VAL A 1 380 ? -16.755 -2.688 26.884 1.00 96.81 380 VAL A N 1
ATOM 2856 C CA . VAL A 1 380 ? -16.702 -2.755 28.341 1.00 96.81 380 VAL A CA 1
ATOM 2857 C C . VAL A 1 380 ? -17.128 -1.411 28.900 1.00 96.81 380 VAL A C 1
ATOM 2859 O O . VAL A 1 380 ? -16.692 -0.377 28.391 1.00 96.81 380 VAL A O 1
ATOM 2862 N N . ALA A 1 381 ? -17.960 -1.431 29.936 1.00 96.88 381 ALA A N 1
ATOM 2863 C CA . ALA A 1 381 ? -18.346 -0.237 30.670 1.00 96.88 381 ALA A CA 1
ATOM 2864 C C . ALA A 1 381 ? -18.279 -0.474 32.184 1.00 96.88 381 ALA A C 1
ATOM 2866 O O . ALA A 1 381 ? -18.592 -1.566 32.662 1.00 96.88 381 ALA A O 1
ATOM 2867 N N . ALA A 1 382 ? -17.871 0.544 32.938 1.00 95.88 382 ALA A N 1
ATOM 2868 C CA . ALA A 1 382 ? -17.893 0.548 34.399 1.00 95.88 382 ALA A CA 1
ATOM 2869 C C . ALA A 1 382 ? -18.233 1.947 34.920 1.00 95.88 382 ALA A C 1
ATOM 2871 O O . ALA A 1 382 ? -17.969 2.943 34.249 1.00 95.88 382 ALA A O 1
ATOM 2872 N N . VAL A 1 383 ? -18.806 2.019 36.118 1.00 96.50 383 VAL A N 1
ATOM 2873 C CA . VAL A 1 383 ? -19.058 3.281 36.818 1.00 96.50 383 VAL A CA 1
ATOM 2874 C C . VAL A 1 383 ? -17.882 3.557 37.742 1.00 96.50 383 VAL A C 1
ATOM 2876 O O . VAL A 1 383 ? -17.461 2.670 38.483 1.00 96.50 383 VAL A O 1
ATOM 2879 N N . GLU A 1 384 ? -17.354 4.770 37.698 1.00 95.88 384 GLU A N 1
ATOM 2880 C CA . GLU A 1 384 ? -16.334 5.265 38.611 1.00 95.88 384 GLU A CA 1
ATOM 2881 C C . GLU A 1 384 ? -16.912 6.425 39.421 1.00 95.88 384 GLU A C 1
ATOM 2883 O O . GLU A 1 384 ? -17.600 7.296 38.888 1.00 95.88 384 GLU A O 1
ATOM 2888 N N . VAL A 1 385 ? -16.674 6.399 40.728 1.00 95.56 385 VAL A N 1
ATOM 2889 C CA . VAL A 1 385 ? -17.153 7.406 41.670 1.00 95.56 385 VAL A CA 1
ATOM 2890 C C . VAL A 1 385 ? -15.972 7.928 42.463 1.00 95.56 385 VAL A C 1
ATOM 2892 O O . VAL A 1 385 ? -15.253 7.147 43.087 1.00 95.56 385 VAL A O 1
ATOM 2895 N N . THR A 1 386 ? -15.803 9.245 42.478 1.00 94.44 386 THR A N 1
ATOM 2896 C CA . THR A 1 386 ? -14.844 9.929 43.341 1.00 94.44 386 THR A CA 1
ATOM 2897 C C . THR A 1 386 ? -15.598 10.699 44.412 1.00 94.44 386 THR A C 1
ATOM 2899 O O . THR A 1 386 ? -16.406 11.568 44.099 1.00 94.44 386 THR A O 1
ATOM 2902 N N . VAL A 1 387 ? -15.335 10.396 45.676 1.00 90.44 387 VAL A N 1
ATOM 2903 C CA . VAL A 1 387 ? -16.016 10.987 46.834 1.00 90.44 387 VAL A CA 1
ATOM 2904 C C . VAL A 1 387 ? -15.025 11.064 47.990 1.00 90.44 387 VAL A C 1
ATOM 2906 O O . VAL A 1 387 ? -14.237 10.140 48.202 1.00 90.44 387 VAL A O 1
ATOM 2909 N N . SER A 1 388 ? -14.986 12.204 48.682 1.00 83.75 388 SER A N 1
ATOM 2910 C CA . SER A 1 388 ? -14.033 12.470 49.776 1.00 83.75 388 SER A CA 1
ATOM 2911 C C . SER A 1 388 ? -12.562 12.200 49.406 1.00 83.75 388 SER A C 1
ATOM 2913 O O . SER A 1 388 ? -11.772 11.712 50.211 1.00 83.75 388 SER A O 1
ATOM 2915 N N . GLY A 1 389 ? -12.186 12.483 48.152 1.00 83.50 389 GLY A N 1
ATOM 2916 C CA . GLY A 1 389 ? -10.826 12.284 47.631 1.00 83.50 389 GLY A CA 1
ATOM 2917 C C . GLY A 1 389 ? -10.443 10.830 47.319 1.00 83.50 389 GLY A C 1
ATOM 2918 O O . GLY A 1 389 ? -9.331 10.597 46.849 1.00 83.50 389 GLY A O 1
ATOM 2919 N N . GLN A 1 390 ? -11.343 9.866 47.530 1.00 88.31 390 GLN A N 1
ATOM 2920 C CA . GLN A 1 390 ? -11.150 8.455 47.186 1.00 88.31 390 GLN A CA 1
ATOM 2921 C C . GLN A 1 390 ? -11.916 8.097 45.916 1.00 88.31 390 GLN A C 1
ATOM 2923 O O . GLN A 1 390 ? -12.979 8.656 45.657 1.00 88.31 390 GLN A O 1
ATOM 2928 N N . THR A 1 391 ? -11.375 7.173 45.119 1.00 92.75 391 THR A N 1
ATOM 2929 C CA . THR A 1 391 ? -11.991 6.726 43.860 1.00 92.75 391 THR A CA 1
ATOM 2930 C C . THR A 1 391 ? -12.330 5.245 43.927 1.00 92.75 391 THR A C 1
ATOM 2932 O O . THR A 1 391 ? -11.483 4.422 44.270 1.00 92.75 391 THR A O 1
ATOM 2935 N N . TYR A 1 392 ? -13.565 4.917 43.564 1.00 92.06 392 TYR A N 1
ATOM 2936 C CA . TYR A 1 392 ? -14.117 3.570 43.571 1.00 92.06 392 TYR A CA 1
ATOM 2937 C C . TYR A 1 392 ? -14.664 3.230 42.187 1.00 92.06 392 TYR A C 1
ATOM 2939 O O . TYR A 1 392 ? -15.264 4.077 41.530 1.00 92.06 392 TYR A O 1
ATOM 2947 N N . THR A 1 393 ? -14.512 1.980 41.751 1.00 93.94 393 THR A N 1
ATOM 2948 C CA . THR A 1 393 ? -14.995 1.529 40.438 1.00 93.94 393 THR A CA 1
ATOM 2949 C C . THR A 1 393 ? -15.882 0.298 40.583 1.00 93.94 393 THR A C 1
ATOM 2951 O O . THR A 1 393 ? -15.577 -0.615 41.352 1.00 93.94 393 THR A O 1
ATOM 2954 N N . SER A 1 394 ? -16.977 0.244 39.827 1.00 93.69 394 SER A N 1
ATOM 2955 C CA . SER A 1 394 ? -17.823 -0.945 39.733 1.00 93.69 394 SER A CA 1
ATOM 2956 C C . SER A 1 394 ? -17.094 -2.099 39.039 1.00 93.69 394 SER A C 1
ATOM 2958 O O . SER A 1 394 ? -16.113 -1.913 38.316 1.00 93.69 394 SER A O 1
ATOM 2960 N N . ALA A 1 395 ? -17.637 -3.313 39.165 1.00 90.75 395 ALA A N 1
ATOM 2961 C CA . ALA A 1 395 ? -17.231 -4.406 38.287 1.00 90.75 395 ALA A CA 1
ATOM 2962 C C . ALA A 1 395 ? -17.487 -4.024 36.810 1.00 90.75 395 ALA A C 1
ATOM 2964 O O . ALA A 1 395 ? -18.530 -3.422 36.521 1.00 90.75 395 ALA A O 1
ATOM 2965 N N . PRO A 1 396 ? -16.573 -4.363 35.881 1.00 93.81 396 PRO A N 1
ATOM 2966 C CA . PRO A 1 396 ? -16.765 -4.089 34.465 1.00 93.81 396 PRO A CA 1
ATOM 2967 C C . PRO A 1 396 ? -17.882 -4.968 33.905 1.00 93.81 396 PRO A C 1
ATOM 2969 O O . PRO A 1 396 ? -17.882 -6.188 34.081 1.00 93.81 396 PRO A O 1
ATOM 2972 N N . GLN A 1 397 ? -18.819 -4.357 33.191 1.00 94.69 397 GLN A N 1
ATOM 2973 C CA . GLN A 1 397 ? -19.819 -5.073 32.413 1.00 94.69 397 GLN A CA 1
ATOM 2974 C C . GLN A 1 397 ? -19.305 -5.239 30.978 1.00 94.69 397 GLN A C 1
ATOM 2976 O O . GLN A 1 397 ? -18.567 -4.394 30.474 1.00 94.69 397 GLN A O 1
ATOM 2981 N N . VAL A 1 398 ? -19.727 -6.311 30.298 1.00 95.44 398 VAL A N 1
ATOM 2982 C CA . VAL A 1 398 ? -19.346 -6.610 28.909 1.00 95.44 398 VAL A CA 1
ATOM 2983 C C . VAL A 1 398 ? -20.581 -6.703 28.018 1.00 95.44 398 VAL A C 1
ATOM 2985 O O . VAL A 1 398 ? -21.549 -7.371 28.377 1.00 95.44 398 VAL A O 1
ATOM 2988 N N . ALA A 1 399 ? -20.519 -6.093 26.837 1.00 95.81 399 ALA A N 1
ATOM 2989 C CA . ALA A 1 399 ? -21.540 -6.198 25.800 1.00 95.81 399 ALA A CA 1
ATOM 2990 C C . ALA A 1 399 ? -20.895 -6.432 24.427 1.00 95.81 399 ALA A C 1
ATOM 2992 O O . ALA A 1 399 ? -19.715 -6.141 24.211 1.00 95.81 399 ALA A O 1
ATOM 2993 N N . HIS A 1 400 ? -21.666 -6.983 23.491 1.00 95.38 400 HIS A N 1
ATOM 2994 C CA . HIS A 1 400 ? -21.173 -7.349 22.167 1.00 95.38 400 HIS A CA 1
ATOM 2995 C C . HIS A 1 400 ? -22.119 -6.900 21.064 1.00 95.38 400 HIS A C 1
ATOM 2997 O O . HIS A 1 400 ? -23.334 -6.918 21.244 1.00 95.38 400 HIS A O 1
ATOM 3003 N N . ILE A 1 401 ? -21.552 -6.589 19.902 1.00 94.94 401 ILE A N 1
ATOM 3004 C CA . ILE A 1 401 ? -22.306 -6.301 18.684 1.00 94.94 401 ILE A CA 1
ATOM 3005 C C . ILE A 1 401 ? -21.517 -6.760 17.457 1.00 94.94 401 ILE A C 1
ATOM 3007 O O . ILE A 1 401 ? -20.289 -6.807 17.486 1.00 94.94 401 ILE A O 1
ATOM 3011 N N . THR A 1 402 ? -22.219 -7.140 16.392 1.00 93.31 402 THR A N 1
ATOM 3012 C CA . THR A 1 402 ? -21.618 -7.506 15.102 1.00 93.31 402 THR A CA 1
ATOM 3013 C C . THR A 1 402 ? -22.205 -6.583 14.036 1.00 93.31 402 THR A C 1
ATOM 3015 O O . THR A 1 402 ? -23.368 -6.776 13.678 1.00 93.31 402 THR A O 1
ATOM 3018 N N . PRO A 1 403 ? -21.466 -5.552 13.586 1.00 89.50 403 PRO A N 1
ATOM 3019 C CA . PRO A 1 403 ? -21.893 -4.679 12.497 1.00 89.50 403 PRO A CA 1
ATOM 3020 C C . PRO A 1 403 ? -22.162 -5.466 11.210 1.00 89.50 403 PRO A C 1
ATOM 3022 O O . PRO A 1 403 ? -21.642 -6.568 11.023 1.00 89.50 403 PRO A O 1
ATOM 3025 N N . GLU A 1 404 ? -22.956 -4.896 10.308 1.00 85.00 404 GLU A N 1
ATOM 3026 C CA . GLU A 1 404 ? -23.318 -5.542 9.043 1.00 85.00 404 GLU A CA 1
ATOM 3027 C C . GLU A 1 404 ? -22.091 -5.821 8.155 1.00 85.00 404 GLU A C 1
ATOM 3029 O O . GLU A 1 404 ? -21.159 -5.020 8.080 1.00 85.00 404 GLU A O 1
ATOM 3034 N N . LEU A 1 405 ? -22.088 -6.976 7.481 1.00 84.38 405 LEU A N 1
ATOM 3035 C CA . LEU A 1 405 ? -21.037 -7.382 6.546 1.00 84.38 405 LEU A CA 1
ATOM 3036 C C . LEU A 1 405 ? -21.313 -6.820 5.145 1.00 84.38 405 LEU A C 1
ATOM 3038 O O . LEU A 1 405 ? -22.284 -7.212 4.495 1.00 84.38 405 LEU A O 1
ATOM 3042 N N . VAL A 1 406 ? -20.421 -5.959 4.657 1.00 83.88 406 VAL A N 1
ATOM 3043 C CA . VAL A 1 406 ? -20.526 -5.323 3.337 1.00 83.88 406 VAL A CA 1
ATOM 3044 C C . VAL A 1 406 ? -19.763 -6.138 2.291 1.00 83.88 406 VAL A C 1
ATOM 3046 O O . VAL A 1 406 ? -18.578 -6.409 2.459 1.00 83.88 406 VAL A O 1
ATOM 3049 N N . ARG A 1 407 ? -20.433 -6.506 1.190 1.00 87.94 407 ARG A N 1
ATOM 3050 C CA . ARG A 1 407 ? -19.832 -7.236 0.060 1.00 87.94 407 ARG A CA 1
ATOM 3051 C C . ARG A 1 407 ? -19.818 -6.376 -1.191 1.00 87.94 407 ARG A C 1
ATOM 3053 O O . ARG A 1 407 ? -20.773 -6.380 -1.961 1.00 87.94 407 ARG A O 1
ATOM 3060 N N . GLU A 1 408 ? -18.731 -5.646 -1.385 1.00 89.69 408 GLU A N 1
ATOM 3061 C CA . GLU A 1 408 ? -18.548 -4.789 -2.553 1.00 89.69 408 GLU A CA 1
ATOM 3062 C C . GLU A 1 408 ? -17.241 -5.091 -3.284 1.00 89.69 408 GLU A C 1
ATOM 3064 O O . GLU A 1 408 ? -16.224 -5.438 -2.678 1.00 89.69 408 GLU A O 1
ATOM 3069 N N . ALA A 1 409 ? -17.290 -4.955 -4.607 1.00 94.69 409 ALA A N 1
ATOM 3070 C CA . ALA A 1 409 ? -16.126 -4.998 -5.472 1.00 94.69 409 ALA A CA 1
ATOM 3071 C C . ALA A 1 409 ? -15.584 -3.576 -5.643 1.00 94.69 409 ALA A C 1
ATOM 3073 O O . ALA A 1 409 ? -16.335 -2.657 -5.972 1.00 94.69 409 ALA A O 1
ATOM 3074 N N . VAL A 1 410 ? -14.278 -3.396 -5.465 1.00 96.81 410 VAL A N 1
ATOM 3075 C CA . VAL A 1 410 ? -13.612 -2.124 -5.768 1.00 96.81 410 VAL A CA 1
ATOM 3076 C C . VAL A 1 410 ? -13.478 -1.988 -7.282 1.00 96.81 410 VAL A C 1
ATOM 3078 O O . VAL A 1 410 ? -12.823 -2.807 -7.922 1.00 96.81 410 VAL A O 1
ATOM 3081 N N . THR A 1 411 ? -14.089 -0.963 -7.870 1.00 96.50 411 THR A N 1
ATOM 3082 C CA . THR A 1 411 ? -14.116 -0.772 -9.334 1.00 96.50 411 THR A CA 1
ATOM 3083 C C . THR A 1 411 ? -13.286 0.410 -9.821 1.00 96.50 411 THR A C 1
ATOM 3085 O O . THR A 1 411 ? -13.098 0.561 -11.023 1.00 96.50 411 THR A O 1
ATOM 3088 N N . ASP A 1 412 ? -12.826 1.263 -8.909 1.00 96.44 412 ASP A N 1
ATOM 3089 C CA . ASP A 1 412 ? -12.179 2.548 -9.182 1.00 96.44 412 ASP A CA 1
ATOM 3090 C C . ASP A 1 412 ? -10.704 2.579 -8.752 1.00 96.44 412 ASP A C 1
ATOM 3092 O O . ASP A 1 412 ? -10.136 3.654 -8.560 1.00 96.44 412 ASP A O 1
ATOM 3096 N N . LEU A 1 413 ? -10.078 1.405 -8.601 1.00 97.69 413 LEU A N 1
ATOM 3097 C CA . LEU A 1 413 ? -8.643 1.318 -8.354 1.00 97.69 413 LEU A CA 1
ATOM 3098 C C . LEU A 1 413 ? -7.896 2.053 -9.472 1.00 97.69 413 LEU A C 1
ATOM 3100 O O . LEU A 1 413 ? -8.141 1.836 -10.658 1.00 97.69 413 LEU A O 1
ATOM 3104 N N . SER A 1 414 ? -6.955 2.904 -9.089 1.00 96.06 414 SER A N 1
ATOM 3105 C CA . SER A 1 414 ? -6.087 3.623 -10.008 1.00 96.06 414 SER A CA 1
ATOM 3106 C C . SER A 1 414 ? -4.651 3.602 -9.502 1.00 96.06 414 SER A C 1
ATOM 3108 O O . SER A 1 414 ? -4.395 3.459 -8.305 1.00 96.06 414 SER A O 1
ATOM 3110 N N . ALA A 1 415 ? -3.694 3.690 -10.422 1.00 95.12 415 ALA A N 1
ATOM 3111 C CA . ALA A 1 415 ? -2.282 3.679 -10.084 1.00 95.12 415 ALA A CA 1
ATOM 3112 C C . ALA A 1 415 ? -1.503 4.636 -10.983 1.00 95.12 415 ALA A C 1
ATOM 3114 O O . ALA A 1 415 ? -1.657 4.634 -12.206 1.00 95.12 415 ALA A O 1
ATOM 3115 N N . HIS A 1 416 ? -0.637 5.430 -10.361 1.00 90.44 416 HIS A N 1
ATOM 3116 C CA . HIS A 1 416 ? 0.172 6.438 -11.029 1.00 90.44 416 HIS A CA 1
ATOM 3117 C C . HIS A 1 416 ? 1.640 6.286 -10.647 1.00 90.44 416 HIS A C 1
ATOM 3119 O O . HIS A 1 416 ? 1.977 6.082 -9.481 1.00 90.44 416 HIS A O 1
ATOM 3125 N N . GLN A 1 417 ? 2.527 6.412 -11.633 1.00 86.12 417 GLN A N 1
ATOM 3126 C CA . GLN A 1 417 ? 3.965 6.428 -11.399 1.00 86.12 417 GLN A CA 1
ATOM 3127 C C . GLN A 1 417 ? 4.390 7.750 -10.752 1.00 86.12 417 GLN A C 1
ATOM 3129 O O . GLN A 1 417 ? 4.014 8.826 -11.215 1.00 86.12 417 GLN A O 1
ATOM 3134 N N . GLN A 1 418 ? 5.199 7.676 -9.696 1.00 79.19 418 GLN A N 1
ATOM 3135 C CA . GLN A 1 418 ? 5.736 8.861 -9.032 1.00 79.19 418 GLN A CA 1
ATOM 3136 C C . GLN A 1 418 ? 6.979 9.384 -9.760 1.00 79.19 418 GLN A C 1
ATOM 3138 O O . GLN A 1 418 ? 7.865 8.617 -10.135 1.00 79.19 418 GLN A O 1
ATOM 3143 N N . ALA A 1 419 ? 7.051 10.706 -9.940 1.00 56.09 419 ALA A N 1
ATOM 3144 C CA . ALA A 1 419 ? 8.086 11.377 -10.729 1.00 56.09 419 ALA A CA 1
ATOM 3145 C C . ALA A 1 419 ? 9.466 11.486 -10.037 1.00 56.09 419 ALA A C 1
ATOM 3147 O O . ALA A 1 419 ? 10.416 11.955 -10.656 1.00 56.09 419 ALA A O 1
ATOM 3148 N N . GLN A 1 420 ? 9.615 11.045 -8.783 1.00 51.72 420 GLN A N 1
ATOM 3149 C CA . GLN A 1 420 ? 10.889 11.072 -8.054 1.00 51.72 420 GLN A CA 1
ATOM 3150 C C . GLN A 1 420 ? 11.092 9.783 -7.253 1.00 51.72 420 GLN A C 1
ATOM 3152 O O . GLN A 1 420 ? 10.375 9.510 -6.291 1.00 51.72 420 GLN A O 1
ATOM 3157 N N . GLY A 1 421 ? 12.109 9.005 -7.628 1.00 48.66 421 GLY A N 1
ATOM 3158 C CA . GLY A 1 421 ? 12.690 8.007 -6.738 1.00 48.66 421 GLY A CA 1
ATOM 3159 C C . GLY A 1 421 ? 13.473 8.732 -5.647 1.00 48.66 421 GLY A C 1
ATOM 3160 O O . GLY A 1 421 ? 14.414 9.461 -5.949 1.00 48.66 421 GLY A O 1
ATOM 3161 N N . ALA A 1 422 ? 13.068 8.575 -4.387 1.00 41.22 422 ALA A N 1
ATOM 3162 C CA . ALA A 1 422 ? 13.877 9.024 -3.258 1.00 41.22 422 ALA A CA 1
ATOM 3163 C C . ALA A 1 422 ? 15.247 8.322 -3.301 1.00 41.22 422 ALA A C 1
ATOM 3165 O O . ALA A 1 422 ? 15.308 7.122 -3.595 1.00 41.22 422 ALA A O 1
ATOM 3166 N N . GLU A 1 423 ? 16.330 9.054 -3.015 1.00 41.81 423 GLU A N 1
ATOM 3167 C CA . GLU A 1 423 ? 17.686 8.497 -2.956 1.00 41.81 423 GLU A CA 1
ATOM 3168 C C . GLU A 1 423 ? 17.702 7.197 -2.132 1.00 41.81 423 GLU A C 1
ATOM 3170 O O . GLU A 1 423 ? 17.275 7.164 -0.978 1.00 41.81 423 GLU A O 1
ATOM 3175 N N . GLY A 1 424 ? 18.160 6.106 -2.752 1.00 46.00 424 GLY A N 1
ATOM 3176 C CA . GLY A 1 424 ? 18.300 4.795 -2.110 1.00 46.00 424 GLY A CA 1
ATOM 3177 C C . GLY A 1 424 ? 17.230 3.748 -2.449 1.00 46.00 424 GLY A C 1
ATOM 3178 O O . GLY A 1 424 ? 17.439 2.578 -2.128 1.00 46.00 424 GLY A O 1
ATOM 3179 N N . VAL A 1 425 ? 16.132 4.095 -3.136 1.00 49.19 425 VAL A N 1
ATOM 3180 C CA . VAL A 1 425 ? 15.132 3.103 -3.585 1.00 49.19 425 VAL A CA 1
ATOM 3181 C C . VAL A 1 425 ? 15.407 2.675 -5.030 1.00 49.19 425 VAL A C 1
ATOM 3183 O O . VAL A 1 425 ? 15.312 3.483 -5.950 1.00 49.19 425 VAL A O 1
ATOM 3186 N N . ARG A 1 426 ? 15.747 1.395 -5.248 1.00 52.22 426 ARG A N 1
ATOM 3187 C CA . ARG A 1 426 ? 15.830 0.812 -6.601 1.00 52.22 426 ARG A CA 1
ATOM 3188 C C . ARG A 1 426 ? 14.431 0.429 -7.088 1.00 52.22 426 ARG A C 1
ATOM 3190 O O . ARG A 1 426 ? 13.744 -0.335 -6.411 1.00 52.22 426 ARG A O 1
ATOM 3197 N N . GLY A 1 427 ? 14.041 0.931 -8.257 1.00 63.62 427 GLY A N 1
ATOM 3198 C CA . GLY A 1 427 ? 12.797 0.577 -8.944 1.00 63.62 427 GLY A CA 1
ATOM 3199 C C . GLY A 1 427 ? 11.806 1.733 -9.099 1.00 63.62 427 GLY A C 1
ATOM 3200 O O . GLY A 1 427 ? 11.921 2.784 -8.470 1.00 63.62 427 GLY A O 1
ATOM 3201 N N . THR A 1 428 ? 10.815 1.529 -9.965 1.00 80.25 428 THR A N 1
ATOM 3202 C CA . THR A 1 428 ? 9.722 2.482 -10.189 1.00 80.25 428 THR A CA 1
ATOM 3203 C C . THR A 1 428 ? 8.755 2.457 -9.005 1.0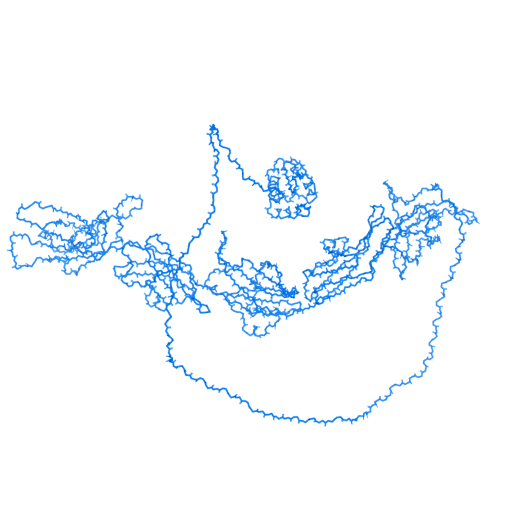0 80.25 428 THR A C 1
ATOM 3205 O O . THR A 1 428 ? 8.347 1.383 -8.567 1.00 80.25 428 THR A O 1
ATOM 3208 N N . LEU A 1 429 ? 8.366 3.628 -8.496 1.00 89.44 429 LEU A N 1
ATOM 3209 C CA . LEU A 1 429 ? 7.390 3.759 -7.413 1.00 89.44 429 LEU A CA 1
ATOM 3210 C C . LEU A 1 429 ? 6.015 4.156 -7.946 1.00 89.44 429 LEU A C 1
ATOM 3212 O O . LEU A 1 429 ? 5.902 4.983 -8.853 1.00 89.44 429 LEU A O 1
ATOM 3216 N N . LEU A 1 430 ? 4.981 3.572 -7.350 1.00 92.38 430 LEU A N 1
ATOM 3217 C CA . LEU A 1 430 ? 3.580 3.811 -7.657 1.00 92.38 430 LEU A CA 1
ATOM 3218 C C . LEU A 1 430 ? 2.874 4.430 -6.443 1.00 92.38 430 LEU A C 1
ATOM 3220 O O . LEU A 1 430 ? 3.123 4.034 -5.302 1.00 92.38 430 LEU A O 1
ATOM 3224 N N . SER A 1 431 ? 1.967 5.367 -6.709 1.00 94.06 431 SER A N 1
ATOM 3225 C CA . SER A 1 431 ? 0.880 5.728 -5.796 1.00 94.06 431 SER A CA 1
ATOM 3226 C C . SER A 1 431 ? -0.384 5.037 -6.299 1.00 94.06 431 SER A C 1
ATOM 3228 O O . SER A 1 431 ? -0.728 5.162 -7.478 1.00 94.06 431 SER A O 1
ATOM 3230 N N . VAL A 1 432 ? -1.017 4.239 -5.440 1.00 96.94 432 VAL A N 1
ATOM 3231 C CA . VAL A 1 432 ? -2.196 3.428 -5.772 1.00 96.94 432 VAL A CA 1
ATOM 3232 C C . VAL A 1 432 ? -3.361 3.900 -4.918 1.00 96.94 432 VAL A C 1
ATOM 3234 O O . VAL A 1 432 ? -3.238 3.944 -3.694 1.00 96.94 432 VAL A O 1
ATOM 3237 N N . THR A 1 433 ? -4.486 4.233 -5.542 1.00 97.25 433 THR A N 1
ATOM 3238 C CA . THR A 1 433 ? -5.666 4.769 -4.858 1.00 97.25 433 THR A CA 1
ATOM 3239 C C . THR A 1 433 ? -6.930 4.010 -5.224 1.00 97.25 433 THR A C 1
ATOM 3241 O O . THR A 1 433 ? -7.058 3.509 -6.338 1.00 97.25 433 THR A O 1
ATOM 3244 N N . TRP A 1 434 ? -7.862 3.910 -4.281 1.00 97.31 434 TRP A N 1
ATOM 3245 C CA . TRP A 1 434 ? -9.204 3.366 -4.502 1.00 97.31 434 TRP A CA 1
ATOM 3246 C C . TRP A 1 434 ? -10.175 3.895 -3.453 1.00 97.31 434 TRP A C 1
ATOM 3248 O O . TRP A 1 434 ? -9.751 4.383 -2.399 1.00 97.31 434 TRP A O 1
ATOM 3258 N N . THR A 1 435 ? -11.476 3.754 -3.704 1.00 95.75 435 THR A N 1
ATOM 3259 C CA . THR A 1 435 ? -12.490 4.004 -2.679 1.00 95.75 435 THR A CA 1
ATOM 3260 C C . THR A 1 435 ? -13.125 2.708 -2.194 1.00 95.75 435 THR A C 1
ATOM 3262 O O . THR A 1 435 ? -13.300 1.750 -2.943 1.00 95.75 435 THR A O 1
ATOM 3265 N N . GLN A 1 436 ? -13.487 2.674 -0.915 1.00 93.06 436 GLN A N 1
ATOM 3266 C CA . GLN A 1 436 ? -14.159 1.528 -0.296 1.00 93.06 436 GLN A CA 1
ATOM 3267 C C . GLN A 1 436 ? -15.121 1.978 0.803 1.00 93.06 436 GLN A C 1
ATOM 3269 O O . GLN A 1 436 ? -15.036 3.108 1.292 1.00 93.06 436 GLN A O 1
ATOM 3274 N N . ASN A 1 437 ? -15.979 1.072 1.248 1.00 90.06 437 ASN A N 1
ATOM 3275 C CA . ASN A 1 437 ? -16.742 1.185 2.471 1.00 90.06 437 ASN A CA 1
ATOM 3276 C C . ASN A 1 437 ? -15.792 1.053 3.686 1.00 90.06 437 ASN A C 1
ATOM 3278 O O . ASN A 1 437 ? -14.952 0.147 3.727 1.00 90.06 437 ASN A O 1
ATOM 3282 N N . PRO A 1 438 ? -15.901 1.931 4.696 1.00 86.44 438 PRO A N 1
ATOM 3283 C CA . PRO A 1 438 ? -15.149 1.858 5.949 1.00 86.44 438 PRO A CA 1
ATOM 3284 C C . PRO A 1 438 ? -15.240 0.534 6.704 1.00 86.44 438 PRO A C 1
ATOM 3286 O O . PRO A 1 438 ? -14.289 0.186 7.392 1.00 86.44 438 PRO A O 1
ATOM 3289 N N . LEU A 1 439 ? -16.337 -0.215 6.555 1.00 87.38 439 LEU A N 1
ATOM 3290 C CA . LEU A 1 439 ? -16.521 -1.516 7.208 1.00 87.38 439 LEU A CA 1
ATOM 3291 C C . LEU A 1 439 ? -15.861 -2.679 6.454 1.00 87.38 439 LEU A C 1
ATOM 3293 O O . LEU A 1 439 ? -15.859 -3.799 6.964 1.00 87.38 439 LEU A O 1
ATOM 3297 N N . SER A 1 440 ? -15.363 -2.438 5.238 1.00 89.44 440 SER A N 1
ATOM 3298 C CA . SER A 1 440 ? -14.744 -3.451 4.379 1.00 89.44 440 SER A CA 1
ATOM 3299 C C . SER A 1 440 ? -13.241 -3.564 4.624 1.00 89.44 440 SER A C 1
ATOM 3301 O O . SER A 1 440 ? -12.544 -2.556 4.751 1.00 89.44 440 SER A O 1
ATOM 3303 N N . ASP A 1 441 ? -12.729 -4.794 4.618 1.00 90.50 441 ASP A N 1
ATOM 3304 C CA . ASP A 1 441 ? -11.294 -5.078 4.607 1.00 90.50 441 ASP A CA 1
ATOM 3305 C C . ASP A 1 441 ? -10.838 -5.303 3.162 1.00 90.50 441 ASP A C 1
ATOM 3307 O O . ASP A 1 441 ? -11.199 -6.304 2.544 1.00 90.50 441 ASP A O 1
ATOM 3311 N N . VAL A 1 442 ? -10.087 -4.357 2.595 1.00 94.62 442 VAL A N 1
ATOM 3312 C CA . VAL A 1 442 ? -9.597 -4.445 1.212 1.00 94.62 442 VAL A CA 1
ATOM 3313 C C . VAL A 1 442 ? -8.085 -4.568 1.209 1.00 94.62 442 VAL A C 1
ATOM 3315 O O . VAL A 1 442 ? -7.371 -3.743 1.782 1.00 94.62 442 VAL A O 1
ATOM 3318 N N . VAL A 1 443 ? -7.603 -5.559 0.470 1.00 96.25 443 VAL A N 1
ATOM 3319 C CA . VAL A 1 443 ? -6.187 -5.747 0.156 1.00 96.25 443 VAL A CA 1
ATOM 3320 C C . VAL A 1 443 ? -5.953 -5.586 -1.343 1.00 96.25 443 VAL A C 1
ATOM 3322 O O . VAL A 1 443 ? -6.848 -5.830 -2.150 1.00 96.25 443 VAL A O 1
ATOM 3325 N N . VAL A 1 444 ? -4.740 -5.200 -1.736 1.00 98.25 444 VAL A N 1
ATOM 3326 C CA . VAL A 1 444 ? -4.348 -5.107 -3.149 1.00 98.25 444 VAL A CA 1
ATOM 3327 C C . VAL A 1 444 ? -3.225 -6.102 -3.417 1.00 98.25 444 VAL A C 1
ATOM 3329 O O . VAL A 1 444 ? -2.172 -6.044 -2.780 1.00 98.25 444 VAL A O 1
ATOM 3332 N N . TYR A 1 445 ? -3.453 -7.007 -4.365 1.00 97.88 445 TYR A N 1
ATOM 3333 C CA . TYR A 1 445 ? -2.463 -7.967 -4.849 1.00 97.88 445 TYR A CA 1
ATOM 3334 C C . TYR A 1 445 ? -1.672 -7.357 -6.003 1.00 97.88 445 TYR A C 1
ATOM 3336 O O . TYR A 1 445 ? -2.259 -6.733 -6.889 1.00 97.88 445 TYR A O 1
ATOM 3344 N N . ARG A 1 446 ? -0.354 -7.563 -6.006 1.00 97.44 446 ARG A N 1
ATOM 3345 C CA . ARG A 1 446 ? 0.565 -7.140 -7.067 1.00 97.44 446 ARG A CA 1
ATOM 3346 C C . ARG A 1 446 ? 1.186 -8.365 -7.732 1.00 97.44 446 ARG A C 1
ATOM 3348 O O . ARG A 1 446 ? 2.074 -8.985 -7.150 1.00 97.44 446 ARG A O 1
ATOM 3355 N N . THR A 1 447 ? 0.777 -8.659 -8.961 1.00 97.25 447 THR A N 1
ATOM 3356 C CA . THR A 1 447 ? 1.167 -9.873 -9.695 1.00 97.25 447 THR A CA 1
ATOM 3357 C C . THR A 1 447 ? 1.797 -9.551 -11.055 1.00 97.25 447 THR A C 1
ATOM 3359 O O . THR A 1 447 ? 1.591 -8.473 -11.616 1.00 97.25 447 THR A O 1
ATOM 3362 N N . ASP A 1 448 ? 2.590 -10.483 -11.590 1.00 94.81 448 ASP A N 1
ATOM 3363 C CA . ASP A 1 448 ? 3.200 -10.399 -12.930 1.00 94.81 448 ASP A CA 1
ATOM 3364 C C . ASP A 1 448 ? 2.311 -11.011 -14.034 1.00 94.81 448 ASP A C 1
ATOM 3366 O O . ASP A 1 448 ? 2.554 -10.840 -15.228 1.00 94.81 448 ASP A O 1
ATOM 3370 N N . SER A 1 449 ? 1.236 -11.684 -13.622 1.00 95.00 449 SER A N 1
ATOM 3371 C CA . SER A 1 449 ? 0.248 -12.349 -14.469 1.00 95.00 449 SER A CA 1
ATOM 3372 C C . SER A 1 449 ? -1.166 -11.903 -14.081 1.00 95.00 449 SER A C 1
ATOM 3374 O O . SER A 1 449 ? -1.401 -11.591 -12.907 1.00 95.00 449 SER A O 1
ATOM 3376 N N . PRO A 1 450 ? -2.117 -11.855 -15.032 1.00 96.31 450 PRO A N 1
ATOM 3377 C CA . PRO A 1 450 ? -3.488 -11.475 -14.724 1.00 96.31 450 PRO A CA 1
ATOM 3378 C C . PRO A 1 450 ? -4.156 -12.516 -13.819 1.00 96.31 450 PRO A C 1
ATOM 3380 O O . PRO A 1 450 ? -3.826 -13.702 -13.872 1.00 96.31 450 PRO A O 1
ATOM 3383 N N . VAL A 1 451 ? -5.131 -12.064 -13.028 1.00 97.25 451 VAL A N 1
ATOM 3384 C CA . VAL A 1 451 ? -6.050 -12.950 -12.302 1.00 97.25 451 VAL A CA 1
ATOM 3385 C C . VAL A 1 451 ? -6.804 -13.852 -13.285 1.00 97.25 451 VAL A C 1
ATOM 3387 O O . VAL A 1 451 ? -7.106 -13.438 -14.409 1.00 97.25 451 VAL A O 1
ATOM 3390 N N . ASP A 1 452 ? -7.114 -15.080 -12.868 1.00 97.69 452 ASP A N 1
ATOM 3391 C CA . ASP A 1 452 ? -7.906 -16.008 -13.675 1.00 97.69 452 ASP A CA 1
ATOM 3392 C C . ASP A 1 452 ? -9.238 -15.375 -14.124 1.00 97.69 452 ASP A C 1
ATOM 3394 O O . ASP A 1 452 ? -9.986 -14.796 -13.330 1.00 97.69 452 ASP A O 1
ATOM 3398 N N . ALA A 1 453 ? -9.542 -15.495 -15.418 1.00 96.50 453 ALA A N 1
ATOM 3399 C CA . ALA A 1 453 ? -10.685 -14.822 -16.026 1.00 96.50 453 ALA A CA 1
ATOM 3400 C C . ALA A 1 453 ? -12.036 -15.372 -15.534 1.00 96.50 453 ALA A C 1
ATOM 3402 O O . ALA A 1 453 ? -13.004 -14.614 -15.458 1.00 96.50 453 ALA A O 1
ATOM 3403 N N . ALA A 1 454 ? -12.119 -16.664 -15.191 1.00 96.12 454 ALA A N 1
ATOM 3404 C CA . ALA A 1 454 ? -13.347 -17.254 -14.665 1.00 96.12 454 ALA A CA 1
ATOM 3405 C C . ALA A 1 454 ? -13.590 -16.808 -13.217 1.00 96.12 454 ALA A C 1
ATOM 3407 O O . ALA A 1 454 ? -14.714 -16.437 -12.878 1.00 96.12 454 ALA A O 1
ATOM 3408 N N . ALA A 1 455 ? -12.539 -16.759 -12.394 1.00 95.75 455 ALA A N 1
ATOM 3409 C CA . ALA A 1 455 ? -12.611 -16.214 -11.039 1.00 95.75 455 ALA A CA 1
ATOM 3410 C C . ALA A 1 455 ? -13.004 -14.726 -11.038 1.00 95.75 455 ALA A C 1
ATOM 3412 O O . ALA A 1 455 ? -13.879 -14.320 -10.271 1.00 95.75 455 ALA A O 1
ATOM 3413 N N . LEU A 1 456 ? -12.422 -13.925 -11.938 1.00 95.62 456 LEU A N 1
ATOM 3414 C CA . LEU A 1 456 ? -12.781 -12.515 -12.102 1.00 95.62 456 LEU A CA 1
ATOM 3415 C C . LEU A 1 456 ? -14.247 -12.340 -12.527 1.00 95.62 456 LEU A C 1
ATOM 3417 O O . LEU A 1 456 ? -14.945 -11.495 -11.975 1.00 95.62 456 LEU A O 1
ATOM 3421 N N . ALA A 1 457 ? -14.734 -13.154 -13.471 1.00 94.69 457 ALA A N 1
ATOM 3422 C CA . ALA A 1 457 ? -16.129 -13.113 -13.917 1.00 94.69 457 ALA A CA 1
ATOM 3423 C C . ALA A 1 457 ? -17.121 -13.551 -12.825 1.00 94.69 457 ALA A C 1
ATOM 3425 O O . ALA A 1 457 ? -18.247 -13.057 -12.785 1.00 94.69 457 ALA A O 1
ATOM 3426 N N . GLN A 1 458 ? -16.714 -14.466 -11.941 1.00 94.50 458 GLN A N 1
ATOM 3427 C CA . GLN A 1 458 ? -17.513 -14.887 -10.791 1.00 94.50 458 GLN A CA 1
ATOM 3428 C C . GLN A 1 458 ? -17.633 -13.775 -9.733 1.00 94.50 458 GLN A C 1
ATOM 3430 O O . GLN A 1 458 ? -18.657 -13.682 -9.053 1.00 94.50 458 GLN A O 1
ATOM 3435 N N . GLY A 1 459 ? -16.604 -12.936 -9.583 1.00 93.38 459 GLY A N 1
ATOM 3436 C CA . GLY A 1 459 ? -16.566 -11.810 -8.648 1.00 93.38 459 GLY A CA 1
ATOM 3437 C C . GLY A 1 459 ? -16.339 -12.241 -7.198 1.00 93.38 459 GLY A C 1
ATOM 3438 O O . GLY A 1 459 ? -15.341 -11.857 -6.596 1.00 93.38 459 GLY A O 1
ATOM 3439 N N . THR A 1 460 ? -17.223 -13.065 -6.628 1.00 95.69 460 THR A N 1
ATOM 3440 C CA . THR A 1 460 ? -17.111 -13.557 -5.243 1.00 95.69 460 THR A CA 1
ATOM 3441 C C . THR A 1 460 ? -16.775 -15.047 -5.202 1.00 95.69 460 THR A C 1
ATOM 3443 O O . THR A 1 460 ? -17.476 -15.871 -5.788 1.00 95.69 460 THR A O 1
ATOM 3446 N N . LEU A 1 461 ? -15.732 -15.410 -4.456 1.00 95.69 461 LEU A N 1
ATOM 3447 C CA . LEU A 1 461 ? -15.259 -16.788 -4.284 1.00 95.69 461 LEU A CA 1
ATOM 3448 C C . LEU A 1 461 ? -14.887 -17.069 -2.825 1.00 95.69 461 LEU A C 1
ATOM 3450 O O . LEU A 1 461 ? -14.798 -16.151 -2.012 1.00 95.69 461 LEU A O 1
ATOM 3454 N N . ALA A 1 462 ? -14.650 -18.337 -2.483 1.00 96.62 462 ALA A N 1
ATOM 3455 C CA . ALA A 1 462 ? -14.063 -18.662 -1.188 1.00 96.62 462 ALA A CA 1
ATOM 3456 C C . ALA A 1 462 ? -12.627 -18.118 -1.117 1.00 96.62 462 ALA A C 1
ATOM 3458 O O . ALA A 1 462 ? -11.867 -18.244 -2.075 1.00 96.62 462 ALA A O 1
ATOM 3459 N N . THR A 1 463 ? -12.218 -17.565 0.023 1.00 95.12 463 THR A N 1
ATOM 3460 C CA . THR A 1 463 ? -10.872 -16.997 0.221 1.00 95.12 463 THR A CA 1
ATOM 3461 C C . THR A 1 463 ? -9.773 -18.032 -0.048 1.00 95.12 463 THR A C 1
ATOM 3463 O O . THR A 1 463 ? -8.730 -17.700 -0.601 1.00 95.12 463 THR A O 1
ATOM 3466 N N . SER A 1 464 ? -10.030 -19.314 0.237 1.00 95.56 464 SER A N 1
ATOM 3467 C CA . SER A 1 464 ? -9.115 -20.422 -0.076 1.00 95.56 464 SER A CA 1
ATOM 3468 C C . SER A 1 464 ? -8.900 -20.669 -1.576 1.00 95.56 464 SER A C 1
ATOM 3470 O O . SER A 1 464 ? -7.933 -21.328 -1.947 1.00 95.56 464 SER A O 1
ATOM 3472 N N . GLN A 1 465 ? -9.769 -20.151 -2.448 1.00 96.94 465 GLN A N 1
ATOM 3473 C CA . GLN A 1 465 ? -9.661 -20.296 -3.902 1.00 96.94 465 GLN A CA 1
ATOM 3474 C C . GLN A 1 465 ? -8.847 -19.166 -4.560 1.00 96.94 465 GLN A C 1
ATOM 3476 O O . GLN A 1 465 ? -8.499 -19.294 -5.733 1.00 96.94 465 GLN A O 1
ATOM 3481 N N . LEU A 1 466 ? -8.496 -18.095 -3.830 1.00 97.19 466 LEU A N 1
ATOM 3482 C CA . LEU A 1 466 ? -7.747 -16.949 -4.374 1.00 97.19 466 LEU A CA 1
ATOM 3483 C C . LEU A 1 466 ? -6.387 -17.357 -4.955 1.00 97.19 466 LEU A C 1
ATOM 3485 O O . LEU A 1 466 ? -6.029 -16.926 -6.049 1.00 97.19 466 LEU A O 1
ATOM 3489 N N . GLU A 1 467 ? -5.662 -18.253 -4.281 1.00 97.06 467 GLU A N 1
ATOM 3490 C CA . GLU A 1 467 ? -4.368 -18.740 -4.772 1.00 97.06 467 GLU A CA 1
ATOM 3491 C C . GLU A 1 467 ? -4.509 -19.487 -6.108 1.00 97.06 467 GLU A C 1
ATOM 3493 O O . GLU A 1 467 ? -3.707 -19.284 -7.019 1.00 97.06 467 GLU A O 1
ATOM 3498 N N . SER A 1 468 ? -5.567 -20.292 -6.262 1.00 96.25 468 SER A N 1
ATOM 3499 C CA . SER A 1 468 ? -5.861 -20.979 -7.529 1.00 96.25 468 SER A CA 1
ATOM 3500 C C . SER A 1 468 ? -6.259 -20.007 -8.646 1.00 96.25 468 SER A C 1
ATOM 3502 O O . SER A 1 468 ? -6.064 -20.322 -9.815 1.00 96.25 468 SER A O 1
ATOM 3504 N N . ALA A 1 469 ? -6.763 -18.820 -8.295 1.00 96.69 469 ALA A N 1
ATOM 3505 C CA . ALA A 1 469 ? -7.050 -17.728 -9.225 1.00 96.69 469 ALA A CA 1
ATOM 3506 C C . ALA A 1 469 ? -5.817 -16.858 -9.556 1.00 96.69 469 ALA A C 1
ATOM 3508 O O . ALA A 1 469 ? -5.944 -15.875 -10.284 1.00 96.69 469 ALA A O 1
ATOM 3509 N N . GLY A 1 470 ? -4.632 -17.195 -9.031 1.00 96.50 470 GLY A N 1
ATOM 3510 C CA . GLY A 1 470 ? -3.392 -16.445 -9.254 1.00 96.50 470 GLY A CA 1
ATOM 3511 C C . GLY A 1 470 ? -3.132 -15.317 -8.250 1.00 96.50 470 GLY A C 1
ATOM 3512 O O . GLY A 1 470 ? -2.217 -14.529 -8.464 1.00 96.50 470 GLY A O 1
ATOM 3513 N N . LEU A 1 471 ? -3.898 -15.236 -7.156 1.00 97.75 471 LEU A N 1
ATOM 3514 C CA . LEU A 1 471 ? -3.768 -14.214 -6.112 1.00 97.75 471 LEU A CA 1
ATOM 3515 C C . LEU A 1 471 ? -3.223 -14.843 -4.821 1.00 97.75 471 LEU A C 1
ATOM 3517 O O . LEU A 1 471 ? -3.983 -15.295 -3.962 1.00 97.75 471 LEU A O 1
ATOM 3521 N N . LYS A 1 472 ? -1.895 -14.913 -4.685 1.00 96.69 472 LYS A N 1
ATOM 3522 C CA . LYS A 1 472 ? -1.238 -15.539 -3.523 1.00 96.69 472 LYS A CA 1
ATOM 3523 C C . LYS A 1 472 ? -1.051 -14.542 -2.394 1.00 96.69 472 LYS A C 1
ATOM 3525 O O . LYS A 1 472 ? -0.766 -13.374 -2.636 1.00 96.69 472 LYS A O 1
ATOM 3530 N N . GLU A 1 473 ? -1.108 -15.006 -1.147 1.00 95.00 473 GLU A N 1
ATOM 3531 C CA . GLU A 1 473 ? -0.927 -14.124 0.018 1.00 95.00 473 GLU A CA 1
ATOM 3532 C C . GLU A 1 473 ? 0.440 -13.415 0.025 1.00 95.00 473 GLU A C 1
ATOM 3534 O O . GLU A 1 473 ? 0.552 -12.290 0.502 1.00 95.00 473 GLU A O 1
ATOM 3539 N N . SER A 1 474 ? 1.472 -14.031 -0.568 1.00 95.06 474 SER A N 1
ATOM 3540 C CA . SER A 1 474 ? 2.797 -13.419 -0.752 1.00 95.06 474 SER A CA 1
ATOM 3541 C C . SER A 1 474 ? 2.800 -12.187 -1.657 1.00 95.06 474 SER A C 1
ATOM 3543 O O . SER A 1 474 ? 3.741 -11.396 -1.602 1.00 95.06 474 SER A O 1
ATOM 3545 N N . ASP A 1 475 ? 1.775 -12.039 -2.494 1.00 95.81 475 ASP A N 1
ATOM 3546 C CA . ASP A 1 475 ? 1.682 -10.996 -3.514 1.00 95.81 475 ASP A CA 1
ATOM 3547 C C . ASP A 1 475 ? 0.884 -9.782 -3.007 1.00 95.81 475 ASP A C 1
ATOM 3549 O O . ASP A 1 475 ? 0.772 -8.769 -3.701 1.00 95.81 475 ASP A O 1
ATOM 3553 N N . VAL A 1 476 ? 0.346 -9.856 -1.784 1.00 96.94 476 VAL A N 1
ATOM 3554 C CA . VAL A 1 476 ? -0.373 -8.759 -1.129 1.00 96.94 476 VAL A CA 1
ATOM 3555 C C . VAL A 1 476 ? 0.590 -7.625 -0.785 1.00 96.94 476 VAL A C 1
ATOM 3557 O O . VAL A 1 476 ? 1.646 -7.827 -0.180 1.00 96.94 476 VAL A O 1
ATOM 3560 N N . ILE A 1 477 ? 0.206 -6.395 -1.121 1.00 95.38 477 ILE A N 1
ATOM 3561 C CA . ILE A 1 477 ? 0.920 -5.201 -0.669 1.00 95.38 477 ILE A CA 1
ATOM 3562 C C . ILE A 1 477 ? 0.619 -4.992 0.821 1.00 95.38 477 ILE A C 1
ATOM 3564 O O . ILE A 1 477 ? -0.508 -4.692 1.202 1.00 95.38 477 ILE A O 1
ATOM 3568 N N . THR A 1 478 ? 1.638 -5.131 1.669 1.00 89.81 478 THR A N 1
ATOM 3569 C CA . THR A 1 478 ? 1.509 -5.058 3.138 1.00 89.81 478 THR A CA 1
ATOM 3570 C C . THR A 1 478 ? 1.669 -3.650 3.713 1.00 89.81 478 THR A C 1
ATOM 3572 O O . THR A 1 478 ? 1.487 -3.443 4.914 1.00 89.81 478 THR A O 1
ATOM 3575 N N . SER A 1 479 ? 2.028 -2.669 2.881 1.00 86.62 479 SER A N 1
ATOM 3576 C CA . SER A 1 479 ? 2.134 -1.269 3.289 1.00 86.62 479 SER A CA 1
ATOM 3577 C C . SER A 1 479 ? 0.789 -0.747 3.796 1.00 86.62 479 SER A C 1
ATOM 3579 O O . SER A 1 479 ? -0.259 -1.031 3.224 1.00 86.62 479 SER A O 1
ATOM 3581 N N . ALA A 1 480 ? 0.815 0.051 4.864 1.00 86.44 480 ALA A N 1
ATOM 3582 C CA . ALA A 1 480 ? -0.398 0.664 5.385 1.00 86.44 480 ALA A CA 1
ATOM 3583 C C . ALA A 1 480 ? -0.916 1.724 4.402 1.00 86.44 480 ALA A C 1
ATOM 3585 O O . ALA A 1 480 ? -0.213 2.689 4.098 1.00 86.44 480 ALA A O 1
ATOM 3586 N N . ALA A 1 481 ? -2.150 1.554 3.928 1.00 89.00 481 ALA A N 1
ATOM 3587 C CA . ALA A 1 481 ? -2.810 2.570 3.122 1.00 89.00 481 ALA A CA 1
ATOM 3588 C C . ALA A 1 481 ? -3.225 3.760 4.000 1.00 89.00 481 ALA A C 1
ATOM 3590 O O . ALA A 1 481 ? -3.862 3.587 5.045 1.00 89.00 481 ALA A O 1
ATOM 3591 N N . GLY A 1 482 ? -2.871 4.965 3.556 1.00 90.31 482 GLY A N 1
ATOM 3592 C CA . GLY A 1 482 ? -3.379 6.214 4.104 1.00 90.31 482 GLY A CA 1
ATOM 3593 C C . GLY A 1 482 ? -4.896 6.313 3.946 1.00 90.31 482 GLY A C 1
ATOM 3594 O O . GLY A 1 482 ? -5.490 5.658 3.088 1.00 90.31 482 GLY A O 1
ATOM 3595 N N . LEU A 1 483 ? -5.511 7.126 4.801 1.00 91.12 483 LEU A N 1
ATOM 3596 C CA . LEU A 1 483 ? -6.952 7.345 4.850 1.00 91.12 483 LEU A CA 1
ATOM 3597 C C . LEU A 1 483 ? -7.259 8.815 4.574 1.00 91.12 483 LEU A C 1
ATOM 3599 O O . LEU A 1 483 ? -6.632 9.702 5.151 1.00 91.12 483 LEU A O 1
ATOM 3603 N N . SER A 1 484 ? -8.239 9.079 3.718 1.00 89.81 484 SER A N 1
ATOM 3604 C CA . SER A 1 484 ? -8.787 10.418 3.504 1.00 89.81 484 SER A CA 1
ATOM 3605 C C . SER A 1 484 ? -10.299 10.348 3.303 1.00 89.81 484 SER A C 1
ATOM 3607 O O . SER A 1 484 ? -10.821 9.366 2.771 1.00 89.81 484 SER A O 1
ATOM 3609 N N . ALA A 1 485 ? -11.005 11.381 3.760 1.00 84.31 485 ALA A N 1
ATOM 3610 C CA . ALA A 1 485 ? -12.448 11.486 3.582 1.00 84.31 485 ALA A CA 1
ATOM 3611 C C . ALA A 1 485 ? -12.803 11.752 2.110 1.00 84.31 485 ALA A C 1
ATOM 3613 O O . ALA A 1 485 ? -12.038 12.385 1.381 1.00 84.31 485 ALA A O 1
ATOM 3614 N N . THR A 1 486 ? -13.977 11.285 1.696 1.00 87.44 486 THR A N 1
ATOM 3615 C CA . THR A 1 486 ? -14.595 11.601 0.402 1.00 87.44 486 THR A CA 1
ATOM 3616 C C . THR A 1 486 ? -15.840 12.464 0.602 1.00 87.44 486 THR A C 1
ATOM 3618 O O . THR A 1 486 ? -16.315 12.613 1.726 1.00 87.44 486 THR A O 1
ATOM 3621 N N . GLU A 1 487 ? -16.383 13.030 -0.481 1.00 85.94 487 GLU A N 1
ATOM 3622 C CA . GLU A 1 487 ? -17.663 13.757 -0.433 1.00 85.94 487 GLU A CA 1
ATOM 3623 C C . GLU A 1 487 ? -18.828 12.848 -0.023 1.00 85.94 487 GLU A C 1
ATOM 3625 O O . GLU A 1 487 ? -19.716 13.271 0.714 1.00 85.94 487 GLU A O 1
ATOM 3630 N N . ASP A 1 488 ? -18.809 11.588 -0.473 1.00 83.44 488 ASP A N 1
ATOM 3631 C CA . ASP A 1 488 ? -19.736 10.569 0.007 1.00 83.44 488 ASP A CA 1
ATOM 3632 C C . ASP A 1 488 ? -19.283 10.102 1.397 1.00 83.44 488 ASP A C 1
ATOM 3634 O O . ASP A 1 488 ? -18.210 9.494 1.501 1.00 83.44 488 ASP A O 1
ATOM 3638 N N . PRO A 1 489 ? -20.074 10.332 2.464 1.00 75.88 489 PRO A N 1
ATOM 3639 C CA . PRO A 1 489 ? -19.733 9.833 3.785 1.00 75.88 489 PRO A CA 1
ATOM 3640 C C . PRO A 1 489 ? -19.644 8.307 3.789 1.00 75.88 489 PRO A C 1
ATOM 3642 O O . PRO A 1 489 ? -18.879 7.762 4.576 1.00 75.88 489 PRO A O 1
ATOM 3645 N N . ASN A 1 490 ? -20.345 7.598 2.894 1.00 81.44 490 ASN A N 1
ATOM 3646 C CA . ASN A 1 490 ? -20.326 6.139 2.831 1.00 81.44 490 ASN A CA 1
ATOM 3647 C C . ASN A 1 490 ? -19.027 5.545 2.279 1.00 81.44 490 ASN A C 1
ATOM 3649 O O . ASN A 1 490 ? -18.835 4.327 2.334 1.00 81.44 490 ASN A O 1
ATOM 3653 N N . ARG A 1 491 ? -18.114 6.390 1.804 1.00 88.19 491 ARG A N 1
ATOM 3654 C CA . ARG A 1 491 ? -16.862 5.979 1.183 1.00 88.19 491 ARG A CA 1
ATOM 3655 C C . ARG A 1 491 ? -15.675 6.593 1.908 1.00 88.19 491 ARG A C 1
ATOM 3657 O O . ARG A 1 491 ? -15.777 7.576 2.635 1.00 88.19 491 ARG A O 1
ATOM 3664 N N . GLN A 1 492 ? -14.536 5.944 1.740 1.00 90.69 492 GLN A N 1
ATOM 3665 C CA . GLN A 1 492 ? -13.248 6.466 2.154 1.00 90.69 492 GLN A CA 1
ATOM 3666 C C . GLN A 1 492 ? -12.245 6.267 1.029 1.00 90.69 492 GLN A C 1
ATOM 3668 O O . GLN A 1 492 ? -12.227 5.209 0.394 1.00 90.69 492 GLN A O 1
ATOM 3673 N N . LEU A 1 493 ? -11.406 7.276 0.804 1.00 94.94 493 LEU A N 1
ATOM 3674 C CA . LEU A 1 493 ? -10.289 7.184 -0.121 1.00 94.94 493 LEU A CA 1
ATOM 3675 C C . LEU A 1 493 ? -9.118 6.523 0.602 1.00 94.94 493 LEU A C 1
ATOM 3677 O O . LEU A 1 493 ? -8.727 6.927 1.703 1.00 94.94 493 LEU A O 1
ATOM 3681 N N . ARG A 1 494 ? -8.563 5.499 -0.035 1.00 95.88 494 ARG A N 1
ATOM 3682 C CA . ARG A 1 494 ? -7.384 4.777 0.426 1.00 95.88 494 ARG A CA 1
ATOM 3683 C C . ARG A 1 494 ? -6.242 5.040 -0.533 1.00 95.88 494 ARG A C 1
ATOM 3685 O O . ARG A 1 494 ? -6.442 4.995 -1.743 1.00 95.88 494 ARG A O 1
ATOM 3692 N N . THR A 1 495 ? -5.058 5.278 0.020 1.00 95.56 495 THR A N 1
ATOM 3693 C CA . THR A 1 495 ? -3.854 5.558 -0.770 1.00 95.56 495 THR A CA 1
ATOM 3694 C C . THR A 1 495 ? -2.684 4.729 -0.267 1.00 95.56 495 THR A C 1
ATOM 3696 O O . THR A 1 495 ? -2.235 4.901 0.865 1.00 95.56 495 THR A O 1
ATOM 3699 N N . LEU A 1 496 ? -2.155 3.848 -1.110 1.00 95.44 496 LEU A N 1
ATOM 3700 C CA . LEU A 1 496 ? -0.862 3.209 -0.895 1.00 95.44 496 LEU A CA 1
ATOM 3701 C C . LEU A 1 496 ? 0.217 4.051 -1.568 1.00 95.44 496 LEU A C 1
ATOM 3703 O O . LEU A 1 496 ? 0.267 4.166 -2.791 1.00 95.44 496 LEU A O 1
ATOM 3707 N N . GLU A 1 497 ? 1.096 4.616 -0.750 1.00 91.56 497 GLU A N 1
ATOM 3708 C CA . GLU A 1 497 ? 2.247 5.383 -1.211 1.00 91.56 497 GLU A CA 1
ATOM 3709 C C . GLU A 1 497 ? 3.490 4.502 -1.335 1.00 91.56 497 GLU A C 1
ATOM 3711 O O . GLU A 1 497 ? 3.681 3.560 -0.561 1.00 91.56 497 GLU A O 1
ATOM 3716 N N . LYS A 1 498 ? 4.375 4.852 -2.277 1.00 88.81 498 LYS A N 1
ATOM 3717 C CA . LYS A 1 498 ? 5.670 4.181 -2.492 1.00 88.81 498 LYS A CA 1
ATOM 3718 C C . LYS A 1 498 ? 5.542 2.672 -2.742 1.00 88.81 498 LYS A C 1
ATOM 3720 O O . LYS A 1 498 ? 6.394 1.887 -2.320 1.00 88.81 498 LYS A O 1
ATOM 3725 N N . VAL A 1 499 ? 4.496 2.253 -3.452 1.00 92.12 499 VAL A N 1
ATOM 3726 C CA . VAL A 1 499 ? 4.347 0.860 -3.880 1.00 92.12 499 VAL A CA 1
ATOM 3727 C C . VAL A 1 499 ? 5.423 0.560 -4.918 1.00 92.12 499 VAL A C 1
ATOM 3729 O O . VAL A 1 499 ? 5.464 1.166 -5.985 1.00 92.12 499 VAL A O 1
ATOM 3732 N N . VAL A 1 500 ? 6.317 -0.376 -4.608 1.00 90.81 500 VAL A N 1
ATOM 3733 C CA . VAL A 1 500 ? 7.405 -0.754 -5.518 1.00 90.81 500 VAL A CA 1
ATOM 3734 C C . VAL A 1 500 ? 6.837 -1.505 -6.722 1.00 90.81 500 VAL A C 1
ATOM 3736 O O . VAL A 1 500 ? 6.094 -2.471 -6.557 1.00 90.81 500 VAL A O 1
ATOM 3739 N N . TRP A 1 501 ? 7.233 -1.120 -7.929 1.00 90.75 501 TRP A N 1
ATOM 3740 C CA . TRP A 1 501 ? 7.097 -1.939 -9.128 1.00 90.75 501 TRP A CA 1
ATOM 3741 C C . TRP A 1 501 ? 8.404 -2.719 -9.338 1.00 90.75 501 TRP A C 1
ATOM 3743 O O . TRP A 1 501 ? 9.419 -2.114 -9.697 1.00 90.75 501 TRP A O 1
ATOM 3753 N N . PRO A 1 502 ? 8.416 -4.049 -9.116 1.00 89.38 502 PRO A N 1
ATOM 3754 C CA . PRO A 1 502 ? 9.643 -4.840 -9.167 1.00 89.38 502 PRO A CA 1
ATOM 3755 C C . PRO A 1 502 ? 10.359 -4.760 -10.519 1.00 89.38 502 PRO A C 1
ATOM 3757 O O . PRO A 1 502 ? 9.721 -4.673 -11.565 1.00 89.38 502 PRO A O 1
ATOM 3760 N N . GLU A 1 503 ? 11.690 -4.810 -10.521 1.00 83.44 503 GLU A N 1
ATOM 3761 C CA . GLU A 1 503 ? 12.500 -4.870 -11.745 1.00 83.44 503 GLU A CA 1
ATOM 3762 C C . GLU A 1 503 ? 12.482 -6.272 -12.393 1.00 83.44 503 GLU A C 1
ATOM 3764 O O . GLU A 1 503 ? 12.170 -7.273 -11.750 1.00 83.44 503 GLU A O 1
ATOM 3769 N N . GLY A 1 504 ? 12.858 -6.356 -13.674 1.00 83.19 504 GLY A N 1
ATOM 3770 C CA . GLY A 1 504 ? 12.939 -7.613 -14.434 1.00 83.19 504 GLY A CA 1
ATOM 3771 C C . GLY A 1 504 ? 11.875 -7.735 -15.524 1.00 83.19 504 GLY A C 1
ATOM 3772 O O . GLY A 1 504 ? 10.795 -7.163 -15.411 1.00 83.19 504 GLY A O 1
ATOM 3773 N N . SER A 1 505 ? 12.184 -8.480 -16.586 1.00 83.19 505 SER A N 1
ATOM 3774 C CA . SER A 1 505 ? 11.329 -8.556 -17.779 1.00 83.19 505 SER A CA 1
ATOM 3775 C C . SER A 1 505 ? 9.980 -9.224 -17.518 1.00 83.19 505 SER A C 1
ATOM 3777 O O . SER A 1 505 ? 8.995 -8.894 -18.162 1.00 83.19 505 SER A O 1
ATOM 3779 N N . GLN A 1 506 ? 9.906 -10.134 -16.542 1.00 88.12 506 GLN A N 1
ATOM 3780 C CA . GLN A 1 506 ? 8.638 -10.730 -16.110 1.00 88.12 506 GLN A CA 1
ATOM 3781 C C . GLN A 1 506 ? 7.674 -9.691 -15.514 1.00 88.12 506 GLN A C 1
ATOM 3783 O O . GLN A 1 506 ? 6.470 -9.855 -15.608 1.00 88.12 506 GLN A O 1
ATOM 3788 N N . TRP A 1 507 ? 8.200 -8.583 -14.982 1.00 90.50 507 TRP A N 1
ATOM 3789 C CA . TRP A 1 507 ? 7.423 -7.474 -14.426 1.00 90.50 507 TRP A CA 1
ATOM 3790 C C . TRP A 1 507 ? 7.269 -6.306 -15.405 1.00 90.50 507 TRP A C 1
ATOM 3792 O O . TRP A 1 507 ? 6.907 -5.210 -14.986 1.00 90.50 507 TRP A O 1
ATOM 3802 N N . ASP A 1 508 ? 7.563 -6.478 -16.698 1.00 88.88 508 ASP A N 1
ATOM 3803 C CA . ASP A 1 508 ? 7.309 -5.414 -17.684 1.00 88.88 508 ASP A CA 1
ATOM 3804 C C . ASP A 1 508 ? 5.809 -5.104 -17.813 1.00 88.88 508 ASP A C 1
ATOM 3806 O O . ASP A 1 508 ? 5.420 -3.981 -18.138 1.00 88.88 508 ASP A O 1
ATOM 3810 N N . THR A 1 509 ? 4.968 -6.071 -17.442 1.00 91.69 509 THR A N 1
ATOM 3811 C CA . THR A 1 509 ? 3.560 -5.859 -17.113 1.00 91.69 509 THR A CA 1
ATOM 3812 C C . THR A 1 509 ? 3.338 -6.143 -15.628 1.00 91.69 509 THR A C 1
ATOM 3814 O O . THR A 1 509 ? 3.858 -7.117 -15.093 1.00 91.69 509 THR A O 1
ATOM 3817 N N . CYS A 1 510 ? 2.580 -5.283 -14.957 1.00 93.94 510 CYS A N 1
ATOM 3818 C CA . CYS A 1 510 ? 2.203 -5.426 -13.555 1.00 93.94 510 CYS A CA 1
ATOM 3819 C C . CYS A 1 510 ? 0.684 -5.325 -13.442 1.00 93.94 510 CYS A C 1
ATOM 3821 O O . CYS A 1 510 ? 0.079 -4.425 -14.027 1.00 93.94 510 CYS A O 1
ATOM 3823 N N . TYR A 1 511 ? 0.079 -6.233 -12.686 1.00 96.75 511 TYR A N 1
ATOM 3824 C CA . TYR A 1 511 ? -1.349 -6.225 -12.407 1.00 96.75 511 TYR A CA 1
ATOM 3825 C C . TYR A 1 511 ? -1.568 -5.891 -10.937 1.00 96.75 511 TYR A C 1
ATOM 3827 O O . TYR A 1 511 ? -0.944 -6.478 -10.051 1.00 96.75 511 TYR A O 1
ATOM 3835 N N . LEU A 1 512 ? -2.464 -4.942 -10.685 1.00 98.12 512 LEU A N 1
ATOM 3836 C CA . LEU A 1 512 ? -2.928 -4.593 -9.350 1.00 98.12 512 LEU A CA 1
ATOM 3837 C C . LEU A 1 512 ? -4.387 -5.011 -9.228 1.00 98.12 512 LEU A C 1
ATOM 3839 O O . LEU A 1 512 ? -5.235 -4.476 -9.938 1.00 98.12 512 LEU A O 1
ATOM 3843 N N . THR A 1 513 ? -4.674 -5.968 -8.349 1.00 98.38 513 THR A N 1
ATOM 3844 C CA . THR A 1 513 ? -6.027 -6.516 -8.173 1.00 98.38 513 THR A CA 1
ATOM 3845 C C . THR A 1 513 ? -6.520 -6.225 -6.758 1.00 98.38 513 THR A C 1
ATOM 3847 O O . THR A 1 513 ? -5.937 -6.753 -5.806 1.00 98.38 513 THR A O 1
ATOM 3850 N N . PRO A 1 514 ? -7.564 -5.395 -6.582 1.00 98.06 514 PRO A N 1
ATOM 3851 C CA . PRO A 1 514 ? -8.141 -5.146 -5.271 1.00 98.06 514 PRO A CA 1
ATOM 3852 C C . PRO A 1 514 ? -9.083 -6.297 -4.892 1.00 98.06 514 PRO A C 1
ATOM 3854 O O . PRO A 1 514 ? -9.839 -6.793 -5.727 1.00 98.06 514 PRO A O 1
ATOM 3857 N N . VAL A 1 515 ? -9.046 -6.732 -3.635 1.00 97.75 515 VAL A N 1
ATOM 3858 C CA . VAL A 1 515 ? -9.880 -7.821 -3.114 1.00 97.75 515 VAL A CA 1
ATOM 3859 C C . VAL A 1 515 ? -10.449 -7.424 -1.761 1.00 97.75 515 VAL A C 1
ATOM 3861 O O . VAL A 1 515 ? -9.697 -7.145 -0.828 1.00 97.75 515 VAL A O 1
ATOM 3864 N N . THR A 1 516 ? -11.774 -7.454 -1.650 1.00 96.12 516 THR A N 1
ATOM 3865 C CA . THR A 1 516 ? -12.498 -7.256 -0.393 1.00 96.12 516 THR A CA 1
ATOM 3866 C C . THR A 1 516 ? -12.653 -8.598 0.317 1.00 96.12 516 THR A C 1
ATOM 3868 O O . THR A 1 516 ? -13.287 -9.507 -0.224 1.00 96.12 516 THR A O 1
ATOM 3871 N N . ARG A 1 517 ? -12.065 -8.742 1.506 1.00 93.38 517 ARG A N 1
ATOM 3872 C CA . ARG A 1 517 ? -12.115 -9.953 2.336 1.00 93.38 517 ARG A CA 1
ATOM 3873 C C . ARG A 1 517 ? -13.324 -9.917 3.265 1.00 93.38 517 ARG A C 1
ATOM 3875 O O . ARG A 1 517 ? -13.617 -8.886 3.866 1.00 93.38 517 ARG A O 1
ATOM 3882 N N . HIS A 1 518 ? -13.986 -11.062 3.410 1.00 91.75 518 HIS A N 1
ATOM 3883 C CA . HIS A 1 518 ? -15.176 -11.224 4.244 1.00 91.75 518 HIS A CA 1
ATOM 3884 C C . HIS A 1 518 ? -14.926 -12.206 5.389 1.00 91.75 518 HIS A C 1
ATOM 3886 O O . HIS A 1 518 ? -14.209 -13.197 5.243 1.00 91.75 518 HIS A O 1
ATOM 3892 N N . GLU A 1 519 ? -15.576 -11.966 6.527 1.00 85.00 519 GLU A N 1
ATOM 3893 C CA . GLU A 1 519 ? -15.442 -12.797 7.736 1.00 85.00 519 GLU A CA 1
ATOM 3894 C C . GLU A 1 519 ? -16.015 -14.210 7.595 1.00 85.00 519 GLU A C 1
ATOM 3896 O O . GLU A 1 519 ? -15.618 -15.123 8.313 1.00 85.00 519 GLU A O 1
ATOM 3901 N N . ASP A 1 520 ? -16.931 -14.417 6.651 1.00 87.44 520 ASP A N 1
ATOM 3902 C CA . ASP A 1 520 ? -17.505 -15.732 6.353 1.00 87.44 520 ASP A CA 1
ATOM 3903 C C . ASP A 1 520 ? -16.566 -16.636 5.531 1.00 87.44 520 ASP A C 1
ATOM 3905 O O . ASP A 1 520 ? -16.954 -17.733 5.126 1.00 87.44 520 ASP A O 1
ATOM 3909 N N . GLY A 1 521 ? -15.329 -16.192 5.284 1.00 90.62 521 GLY A N 1
ATOM 3910 C CA . GLY A 1 521 ? -14.341 -16.928 4.503 1.00 90.62 521 GLY A CA 1
ATOM 3911 C C . GLY A 1 521 ? -14.525 -16.790 2.993 1.00 90.62 521 GLY A C 1
ATOM 3912 O O . GLY A 1 521 ? -13.945 -17.578 2.244 1.00 90.62 521 GLY A O 1
ATOM 3913 N N . THR A 1 522 ? -15.310 -15.811 2.536 1.00 94.94 522 THR A N 1
ATOM 3914 C CA . THR A 1 522 ? -15.390 -15.420 1.124 1.00 94.94 522 THR A CA 1
ATOM 3915 C C . THR A 1 522 ? -14.579 -14.156 0.837 1.00 94.94 522 THR A C 1
ATOM 3917 O O . THR A 1 522 ? -14.157 -13.430 1.734 1.00 94.94 522 THR A O 1
ATOM 3920 N N . SER A 1 523 ? -14.317 -13.895 -0.438 1.00 96.69 523 SER A N 1
ATOM 3921 C CA . SER A 1 523 ? -13.622 -12.705 -0.919 1.00 96.69 523 SER A CA 1
ATOM 3922 C C . SER A 1 523 ? -14.246 -12.235 -2.226 1.00 96.69 523 SER A C 1
ATOM 3924 O O . SER A 1 523 ? -14.684 -13.047 -3.039 1.00 96.69 523 SER A O 1
ATOM 3926 N N . THR A 1 524 ? -14.316 -10.922 -2.428 1.00 97.38 524 THR A N 1
ATOM 3927 C CA . THR A 1 524 ? -14.836 -10.293 -3.649 1.00 97.38 524 THR A CA 1
ATOM 3928 C C . THR A 1 524 ? -13.709 -9.603 -4.404 1.00 97.38 524 THR A C 1
ATOM 3930 O O . THR A 1 524 ? -13.072 -8.695 -3.876 1.00 97.38 524 THR A O 1
ATOM 3933 N N . ILE A 1 525 ? -13.453 -10.056 -5.629 1.00 97.94 525 ILE A N 1
ATOM 3934 C CA . ILE A 1 525 ? -12.450 -9.510 -6.542 1.00 97.94 525 ILE A CA 1
ATOM 3935 C C . ILE A 1 525 ? -13.021 -8.249 -7.196 1.00 97.94 525 ILE A C 1
ATOM 3937 O O . ILE A 1 525 ? -14.116 -8.267 -7.758 1.00 97.94 525 ILE A O 1
ATOM 3941 N N . GLY A 1 526 ? -12.274 -7.153 -7.109 1.00 97.50 526 GLY A N 1
ATOM 3942 C CA . GLY A 1 526 ? -12.559 -5.915 -7.822 1.00 97.50 526 GLY A CA 1
ATOM 3943 C C . GLY A 1 526 ? -11.890 -5.843 -9.194 1.00 97.50 526 GLY A C 1
ATOM 3944 O O . GLY A 1 526 ? -11.237 -6.781 -9.645 1.00 97.50 526 GLY A O 1
ATOM 3945 N N . THR A 1 527 ? -12.045 -4.709 -9.872 1.00 97.75 527 THR A N 1
ATOM 3946 C CA . THR A 1 527 ? -11.509 -4.497 -11.221 1.00 97.75 527 THR A CA 1
ATOM 3947 C C . THR A 1 527 ? -9.982 -4.363 -11.178 1.00 97.75 527 THR A C 1
ATOM 3949 O O . THR A 1 527 ? -9.482 -3.417 -10.562 1.00 97.75 527 THR A O 1
ATOM 3952 N N . PRO A 1 528 ? -9.217 -5.254 -11.839 1.00 97.25 528 PRO A N 1
ATOM 3953 C CA . PRO A 1 528 ? -7.767 -5.136 -11.890 1.00 97.25 528 PRO A CA 1
ATOM 3954 C C . PRO A 1 528 ? -7.318 -3.949 -12.745 1.00 97.25 528 PRO A C 1
ATOM 3956 O O . PRO A 1 528 ? -7.900 -3.662 -13.792 1.00 97.25 528 PRO A O 1
ATOM 3959 N N . VAL A 1 529 ? -6.216 -3.319 -12.348 1.00 96.56 529 VAL A N 1
ATOM 3960 C CA . VAL A 1 529 ? -5.493 -2.333 -13.158 1.00 96.56 529 VAL A CA 1
ATOM 3961 C C . VAL A 1 529 ? -4.258 -2.991 -13.752 1.00 96.56 529 VAL A C 1
ATOM 3963 O O . VAL A 1 529 ? -3.452 -3.579 -13.031 1.00 96.56 529 VAL A O 1
ATOM 3966 N N . GLN A 1 530 ? -4.089 -2.855 -15.065 1.00 95.19 530 GLN A N 1
ATOM 3967 C CA . GLN A 1 530 ? -2.880 -3.264 -15.770 1.00 95.19 530 GLN A CA 1
ATOM 3968 C C . GLN A 1 530 ? -1.964 -2.058 -15.980 1.00 95.19 530 GLN A C 1
ATOM 3970 O O . GLN A 1 530 ? -2.368 -1.026 -16.516 1.00 95.19 530 GLN A O 1
ATOM 3975 N N . LEU A 1 531 ? -0.708 -2.212 -15.582 1.00 92.56 531 LEU A N 1
ATOM 3976 C CA . LEU A 1 531 ? 0.366 -1.260 -15.814 1.00 92.56 531 LEU A CA 1
ATOM 3977 C C . LEU A 1 531 ? 1.404 -1.898 -16.729 1.00 92.56 531 LEU A C 1
ATOM 3979 O O . LEU A 1 531 ? 1.737 -3.075 -16.581 1.00 92.56 531 LEU A O 1
ATOM 3983 N N . LYS A 1 532 ? 1.945 -1.108 -17.655 1.00 91.19 532 LYS A N 1
ATOM 3984 C CA . LYS A 1 532 ? 2.984 -1.553 -18.583 1.00 91.19 532 LYS A CA 1
ATOM 3985 C C . LYS A 1 532 ? 4.175 -0.607 -18.568 1.00 91.19 532 LYS A C 1
ATOM 3987 O O . LYS A 1 532 ? 3.993 0.606 -18.525 1.00 91.19 532 LYS A O 1
ATOM 3992 N N . ARG A 1 533 ? 5.386 -1.157 -18.604 1.00 88.88 533 ARG A N 1
ATOM 3993 C CA . ARG A 1 533 ? 6.633 -0.411 -18.800 1.00 88.88 533 ARG A CA 1
ATOM 3994 C C . ARG A 1 533 ? 7.381 -0.955 -20.009 1.00 88.88 533 ARG A C 1
ATOM 3996 O O . ARG A 1 533 ? 7.234 -2.117 -20.368 1.00 88.88 533 ARG A O 1
ATOM 4003 N N . ALA A 1 534 ? 8.210 -0.119 -20.619 1.00 89.81 534 ALA A N 1
ATOM 4004 C CA . ALA A 1 534 ? 9.131 -0.572 -21.650 1.00 89.81 534 ALA A CA 1
ATOM 4005 C C . ALA A 1 534 ? 10.329 -1.295 -21.011 1.00 89.81 534 ALA A C 1
ATOM 4007 O O . ALA A 1 534 ? 10.919 -0.795 -20.048 1.00 89.81 534 ALA A O 1
ATOM 4008 N N . GLY A 1 535 ? 10.698 -2.459 -21.551 1.00 86.88 535 GLY A N 1
ATOM 4009 C CA . GLY A 1 535 ? 11.820 -3.249 -21.047 1.00 86.88 535 GLY A CA 1
ATOM 4010 C C . GLY A 1 535 ? 13.153 -2.494 -21.140 1.00 86.88 535 GLY A C 1
ATOM 4011 O O . GLY A 1 535 ? 13.448 -1.827 -22.132 1.00 86.88 535 GLY A O 1
ATOM 4012 N N . GLY A 1 536 ? 13.994 -2.595 -20.112 1.00 87.69 536 GLY A N 1
ATOM 4013 C CA . GLY A 1 536 ? 15.317 -1.962 -20.116 1.00 87.69 536 GLY A CA 1
ATOM 4014 C C . GLY A 1 536 ? 16.296 -2.650 -21.074 1.00 87.69 536 GLY A C 1
ATOM 4015 O O . GLY A 1 536 ? 16.360 -3.879 -21.132 1.00 87.69 536 GLY A O 1
ATOM 4016 N N . ILE A 1 537 ? 17.103 -1.865 -21.792 1.00 91.38 537 ILE A N 1
ATOM 4017 C CA . ILE A 1 537 ? 18.147 -2.385 -22.686 1.00 91.38 537 ILE A CA 1
ATOM 4018 C C . ILE A 1 537 ? 19.346 -2.859 -21.860 1.00 91.38 537 ILE A C 1
ATOM 4020 O O . ILE A 1 537 ? 19.803 -2.175 -20.946 1.00 91.38 537 ILE A O 1
ATOM 4024 N N . ARG A 1 538 ? 19.864 -4.051 -22.176 1.00 91.88 538 ARG A N 1
ATOM 4025 C CA . ARG A 1 538 ? 20.990 -4.677 -21.464 1.00 91.88 538 ARG A CA 1
ATOM 4026 C C . ARG A 1 538 ? 22.017 -5.234 -22.440 1.00 91.88 538 ARG A C 1
ATOM 4028 O O . ARG A 1 538 ? 21.675 -5.589 -23.567 1.00 91.88 538 ARG A O 1
ATOM 4035 N N . ASN A 1 539 ? 23.261 -5.367 -21.976 1.00 94.56 539 ASN A N 1
ATOM 4036 C CA . ASN A 1 539 ? 24.379 -5.936 -22.740 1.00 94.56 539 ASN A CA 1
ATOM 4037 C C . ASN A 1 539 ? 24.591 -5.244 -24.097 1.00 94.56 539 ASN A C 1
ATOM 4039 O O . ASN A 1 539 ? 24.877 -5.904 -25.096 1.00 94.56 539 ASN A O 1
ATOM 4043 N N . ALA A 1 540 ? 24.388 -3.926 -24.136 1.00 96.31 540 ALA A N 1
ATOM 4044 C CA . ALA A 1 540 ? 24.563 -3.141 -25.343 1.00 96.31 540 ALA A CA 1
ATOM 4045 C C . ALA A 1 540 ? 26.058 -3.050 -25.695 1.00 96.31 540 ALA A C 1
ATOM 4047 O O . ALA A 1 540 ? 26.887 -2.760 -24.834 1.00 96.31 540 ALA A O 1
ATOM 4048 N N . THR A 1 541 ? 26.416 -3.317 -26.949 1.00 96.25 541 THR A N 1
ATOM 4049 C CA . THR A 1 541 ? 27.791 -3.209 -27.449 1.00 96.25 541 THR A CA 1
ATOM 4050 C C . THR A 1 541 ? 27.811 -2.622 -28.852 1.00 96.25 541 THR A C 1
ATOM 4052 O O . THR A 1 541 ? 26.922 -2.896 -29.659 1.00 96.25 541 THR A O 1
ATOM 4055 N N . LEU A 1 542 ? 28.850 -1.843 -29.150 1.00 94.50 542 LEU A N 1
ATOM 4056 C CA . LEU A 1 542 ? 29.080 -1.230 -30.454 1.00 94.50 542 LEU A CA 1
ATOM 4057 C C . LEU A 1 542 ? 30.299 -1.865 -31.133 1.00 94.50 542 LEU A C 1
ATOM 4059 O O . LEU A 1 542 ? 31.375 -1.996 -30.545 1.00 94.50 542 LEU A O 1
ATOM 4063 N N . ARG A 1 543 ? 30.144 -2.228 -32.406 1.00 90.50 543 ARG A N 1
ATOM 4064 C CA . ARG A 1 543 ? 31.234 -2.630 -33.295 1.00 90.50 543 ARG A CA 1
ATOM 4065 C C . ARG A 1 543 ? 31.256 -1.708 -34.498 1.00 90.50 543 ARG A C 1
ATOM 4067 O O . ARG A 1 543 ? 30.348 -1.760 -35.326 1.00 90.50 543 ARG A O 1
ATOM 4074 N N . ARG A 1 544 ? 32.319 -0.911 -34.606 1.00 87.62 544 ARG A N 1
ATOM 4075 C CA . ARG A 1 544 ? 32.525 -0.060 -35.774 1.00 87.62 544 ARG A CA 1
ATOM 4076 C C . ARG A 1 544 ? 33.208 -0.819 -36.911 1.00 87.62 544 ARG A C 1
ATOM 4078 O O . ARG A 1 544 ? 34.179 -1.544 -36.669 1.00 87.62 544 ARG A O 1
ATOM 4085 N N . ARG A 1 545 ? 32.715 -0.688 -38.146 1.00 81.38 545 ARG A N 1
ATOM 4086 C CA . ARG A 1 545 ? 33.364 -1.212 -39.367 1.00 81.38 545 ARG A CA 1
ATOM 4087 C C . ARG A 1 545 ? 33.441 -0.104 -40.415 1.00 81.38 545 ARG A C 1
ATOM 4089 O O . ARG A 1 545 ? 32.652 0.828 -40.420 1.00 81.38 545 ARG A O 1
ATOM 4096 N N . GLY A 1 546 ? 34.393 -0.212 -41.345 1.00 72.25 546 GLY A N 1
ATOM 4097 C CA . GLY A 1 546 ? 34.684 0.868 -42.302 1.00 72.25 546 GLY A CA 1
ATOM 4098 C C . GLY A 1 546 ? 33.481 1.356 -43.131 1.00 72.25 546 GLY A C 1
ATOM 4099 O O . GLY A 1 546 ? 33.433 2.528 -43.504 1.00 72.25 546 GLY A O 1
ATOM 4100 N N . SER A 1 547 ? 32.495 0.496 -43.405 1.00 77.06 547 SER A N 1
ATOM 4101 C CA . SER A 1 547 ? 31.312 0.829 -44.217 1.00 77.06 547 SER A CA 1
ATOM 4102 C C . SER A 1 547 ? 29.966 0.757 -43.481 1.00 77.06 547 SER A C 1
ATOM 4104 O O . SER A 1 547 ? 28.959 1.179 -44.049 1.00 77.06 547 SER A O 1
ATOM 4106 N N . TRP A 1 548 ? 29.926 0.243 -42.251 1.00 86.88 548 TRP A N 1
ATOM 4107 C CA . TRP A 1 548 ? 28.716 0.109 -41.433 1.00 86.88 548 TRP A CA 1
ATOM 4108 C C . TRP A 1 548 ? 29.083 -0.054 -39.963 1.00 86.88 548 TRP A C 1
ATOM 4110 O O . TRP A 1 548 ? 30.139 -0.589 -39.643 1.00 86.88 548 TRP A O 1
ATOM 4120 N N . ASP A 1 549 ? 28.178 0.328 -39.071 1.00 91.88 549 ASP A N 1
ATOM 4121 C CA . ASP A 1 549 ? 28.334 0.084 -37.639 1.00 91.88 549 ASP A CA 1
ATOM 4122 C C . ASP A 1 549 ? 27.231 -0.866 -37.165 1.00 91.88 549 ASP A C 1
ATOM 4124 O O . ASP A 1 549 ? 26.114 -0.848 -37.688 1.00 91.88 549 ASP A O 1
ATOM 4128 N N . LEU A 1 550 ? 27.552 -1.740 -36.213 1.00 93.94 550 LEU A N 1
ATOM 4129 C CA . LEU A 1 550 ? 26.617 -2.717 -35.658 1.00 93.94 550 LEU A CA 1
ATOM 4130 C C . LEU A 1 550 ? 26.523 -2.545 -34.157 1.00 93.94 550 LEU A C 1
ATOM 4132 O O . LEU A 1 550 ? 27.527 -2.612 -33.444 1.00 93.94 550 LEU A O 1
ATOM 4136 N N . VAL A 1 551 ? 25.292 -2.389 -33.692 1.00 96.56 551 VAL A N 1
ATOM 4137 C CA . VAL A 1 551 ? 24.968 -2.351 -32.276 1.00 96.56 551 VAL A CA 1
ATOM 4138 C C . VAL A 1 551 ? 24.216 -3.619 -31.912 1.00 96.56 551 VAL A C 1
ATOM 4140 O O . VAL A 1 551 ? 23.233 -3.972 -32.555 1.00 96.56 551 VAL A O 1
ATOM 4143 N N . THR A 1 552 ? 24.670 -4.320 -30.882 1.00 97.44 552 THR A N 1
ATOM 4144 C CA . THR A 1 552 ? 23.994 -5.523 -30.375 1.00 97.44 552 THR A CA 1
ATOM 4145 C C . THR A 1 552 ? 23.599 -5.316 -28.924 1.00 97.44 552 THR A C 1
ATOM 4147 O O . THR A 1 552 ? 24.284 -4.606 -28.199 1.00 97.44 552 THR A O 1
ATOM 4150 N N . PHE A 1 553 ? 22.483 -5.902 -28.511 1.00 96.69 553 PHE A N 1
ATOM 4151 C CA . PHE A 1 553 ? 21.934 -5.859 -27.160 1.00 96.69 553 PHE A CA 1
ATOM 4152 C C . PHE A 1 553 ? 21.053 -7.089 -26.897 1.00 96.69 553 PHE A C 1
ATOM 4154 O O . PHE A 1 553 ? 20.654 -7.821 -27.805 1.00 96.69 553 PHE A O 1
ATOM 4161 N N . THR A 1 554 ? 20.731 -7.341 -25.630 1.00 94.69 554 THR A N 1
ATOM 4162 C CA . THR A 1 554 ? 19.679 -8.306 -25.280 1.00 94.69 554 THR A CA 1
ATOM 4163 C C . THR A 1 554 ? 18.323 -7.683 -25.583 1.00 94.69 554 THR A C 1
ATOM 4165 O O . THR A 1 554 ? 18.065 -6.567 -25.130 1.00 94.69 554 THR A O 1
ATOM 4168 N N . TRP A 1 555 ? 17.468 -8.379 -26.344 1.00 94.69 555 TRP A N 1
ATOM 4169 C CA . TRP A 1 555 ? 16.154 -7.841 -26.700 1.00 94.69 555 TRP A CA 1
ATOM 4170 C C . TRP A 1 555 ? 15.349 -7.494 -25.432 1.00 94.69 555 TRP A C 1
ATOM 4172 O O . TRP A 1 555 ? 15.216 -8.359 -24.559 1.00 94.69 555 TRP A O 1
ATOM 4182 N N . PRO A 1 556 ? 14.839 -6.258 -25.302 1.00 92.25 556 PRO A N 1
ATOM 4183 C CA . PRO A 1 556 ? 14.229 -5.788 -24.064 1.00 92.25 556 PRO A CA 1
ATOM 4184 C C . PRO A 1 556 ? 12.781 -6.274 -23.920 1.00 92.25 556 PRO A C 1
ATOM 4186 O O . PRO A 1 556 ? 11.854 -5.631 -24.405 1.00 92.25 556 PRO A O 1
ATOM 4189 N N . GLY A 1 557 ? 12.589 -7.404 -23.235 1.00 88.12 557 GLY A N 1
ATOM 4190 C CA . GLY A 1 557 ? 11.259 -7.900 -22.861 1.00 88.12 557 GLY A CA 1
ATOM 4191 C C . GLY A 1 557 ? 10.321 -8.056 -24.062 1.00 88.12 557 GLY A C 1
ATOM 4192 O O . GLY A 1 557 ? 10.679 -8.692 -25.057 1.00 88.12 557 GLY A O 1
ATOM 4193 N N . ASP A 1 558 ? 9.135 -7.455 -23.964 1.00 87.12 558 ASP A N 1
ATOM 4194 C CA . ASP A 1 558 ? 8.101 -7.434 -25.004 1.00 87.12 558 ASP A CA 1
ATOM 4195 C C . ASP A 1 558 ? 8.119 -6.155 -25.867 1.00 87.12 558 ASP A C 1
ATOM 4197 O O . ASP A 1 558 ? 7.117 -5.810 -26.501 1.00 87.12 558 ASP A O 1
ATOM 4201 N N . ALA A 1 559 ? 9.249 -5.436 -25.898 1.00 92.19 559 ALA A N 1
ATOM 4202 C CA . ALA A 1 559 ? 9.379 -4.230 -26.705 1.00 92.19 559 ALA A CA 1
ATOM 4203 C C . ALA A 1 559 ? 8.988 -4.490 -28.164 1.00 92.19 559 ALA A C 1
ATOM 4205 O O . ALA A 1 559 ? 9.361 -5.495 -28.771 1.00 92.19 559 ALA A O 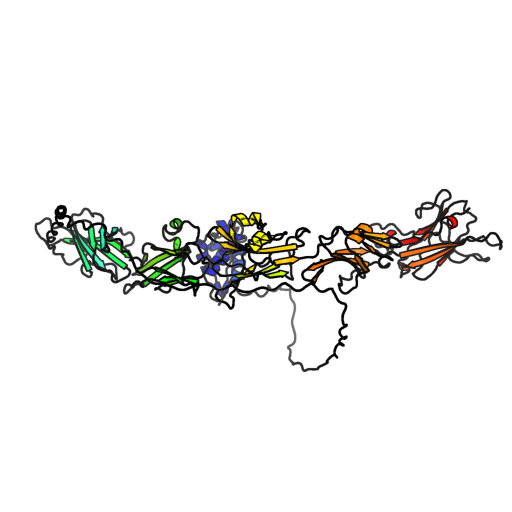1
ATOM 4206 N N . THR A 1 560 ? 8.254 -3.537 -28.728 1.00 94.19 560 THR A N 1
ATOM 4207 C CA . THR A 1 560 ? 7.843 -3.524 -30.132 1.00 94.19 560 THR A CA 1
ATOM 4208 C C . THR A 1 560 ? 9.018 -3.152 -31.034 1.00 94.19 560 THR A C 1
ATOM 4210 O O . THR A 1 560 ? 9.224 -3.761 -32.086 1.00 94.19 560 THR A O 1
ATOM 4213 N N . SER A 1 561 ? 9.822 -2.179 -30.607 1.00 95.94 561 SER A N 1
ATOM 4214 C CA . SER A 1 561 ? 11.023 -1.746 -31.316 1.00 95.94 561 SER A CA 1
ATOM 4215 C C . SER A 1 561 ? 12.069 -1.173 -30.363 1.00 95.94 561 SER A C 1
ATOM 4217 O O . SER A 1 561 ? 11.790 -0.855 -29.206 1.00 95.94 561 SER A O 1
ATOM 4219 N N . VAL A 1 562 ? 13.292 -1.050 -30.871 1.00 97.25 562 VAL A N 1
ATOM 4220 C CA . VAL A 1 562 ? 14.382 -0.302 -30.248 1.00 97.25 562 VAL A CA 1
ATOM 4221 C C . VAL A 1 562 ? 14.843 0.768 -31.222 1.00 97.25 562 VAL A C 1
ATOM 4223 O O . VAL A 1 562 ? 15.066 0.492 -32.402 1.00 97.25 562 VAL A O 1
ATOM 4226 N N . GLU A 1 563 ? 14.980 1.985 -30.719 1.00 96.50 563 GLU A N 1
ATOM 4227 C CA . GLU A 1 563 ? 15.476 3.128 -31.471 1.00 96.50 563 GLU A CA 1
ATOM 4228 C C . GLU A 1 563 ? 16.914 3.446 -31.092 1.00 96.50 563 GLU A C 1
ATOM 4230 O O . GLU A 1 563 ? 17.289 3.379 -29.922 1.00 96.50 563 GLU A O 1
ATOM 4235 N N . LEU A 1 564 ? 17.709 3.800 -32.100 1.00 96.38 564 LEU A N 1
ATOM 4236 C CA . LEU A 1 564 ? 19.071 4.292 -31.958 1.00 96.38 564 LEU A CA 1
ATOM 4237 C C . LEU A 1 564 ? 19.118 5.747 -32.404 1.00 96.38 564 LEU A C 1
ATOM 4239 O O . LEU A 1 564 ? 18.755 6.059 -33.538 1.00 96.38 564 LEU A O 1
ATOM 4243 N N . ARG A 1 565 ? 19.638 6.618 -31.547 1.00 95.25 565 ARG A N 1
ATOM 4244 C CA . ARG A 1 565 ? 19.943 8.022 -31.848 1.00 95.25 565 ARG A CA 1
ATOM 4245 C C . ARG A 1 565 ? 21.440 8.237 -31.671 1.00 95.25 565 ARG A C 1
ATOM 4247 O O . ARG A 1 565 ? 22.008 7.708 -30.723 1.00 95.25 565 ARG A O 1
ATOM 4254 N N . ALA A 1 566 ? 22.077 8.992 -32.559 1.00 94.31 566 ALA A N 1
ATOM 4255 C CA . ALA A 1 566 ? 23.447 9.452 -32.343 1.00 94.31 566 ALA A CA 1
ATOM 4256 C C . ALA A 1 566 ? 23.419 10.954 -32.110 1.00 94.31 566 ALA A C 1
ATOM 4258 O O . ALA A 1 566 ? 22.897 11.697 -32.942 1.00 94.31 566 ALA A O 1
ATOM 4259 N N . LEU A 1 567 ? 23.967 11.373 -30.979 1.00 94.88 567 LEU A N 1
ATOM 4260 C CA . LEU A 1 567 ? 24.148 12.772 -30.637 1.00 94.88 567 LEU A CA 1
ATOM 4261 C C . LEU A 1 567 ? 25.654 13.073 -30.562 1.00 94.88 567 LEU A C 1
ATOM 4263 O O . LEU A 1 567 ? 26.448 12.159 -30.314 1.00 94.88 567 LEU A O 1
ATOM 4267 N N . PRO A 1 568 ? 26.070 14.328 -30.788 1.00 92.88 568 PRO A N 1
ATOM 4268 C CA . PRO A 1 568 ? 27.385 14.817 -30.399 1.00 92.88 568 PRO A CA 1
ATOM 4269 C C . PRO A 1 568 ? 27.830 14.302 -29.025 1.00 92.88 568 PRO A C 1
ATOM 4271 O O . PRO A 1 568 ? 27.018 14.153 -28.111 1.00 92.88 568 PRO A O 1
ATOM 4274 N N . VAL A 1 569 ? 29.128 14.030 -28.895 1.00 88.19 569 VAL A N 1
ATOM 4275 C CA . VAL A 1 569 ? 29.739 13.601 -27.628 1.00 88.19 569 VAL A CA 1
ATOM 4276 C C . VAL A 1 569 ? 29.410 14.616 -26.527 1.00 88.19 569 VAL A C 1
ATOM 4278 O O . VAL A 1 569 ? 29.352 15.818 -26.790 1.00 88.19 569 VAL A O 1
ATOM 4281 N N . ASP A 1 570 ? 29.158 14.119 -25.317 1.00 84.75 570 ASP A N 1
ATOM 4282 C CA . ASP A 1 570 ? 28.766 14.892 -24.127 1.00 84.75 570 ASP A CA 1
ATOM 4283 C C . ASP A 1 570 ? 27.400 15.604 -24.207 1.00 84.75 570 ASP A C 1
ATOM 4285 O O . ASP A 1 570 ? 26.990 16.265 -23.248 1.00 84.75 570 ASP A O 1
ATOM 4289 N N . GLN A 1 571 ? 26.643 15.458 -25.303 1.00 91.94 571 GLN A N 1
ATOM 4290 C CA . GLN A 1 571 ? 25.278 15.974 -25.372 1.00 91.94 571 GLN A CA 1
ATOM 4291 C C . GLN A 1 571 ? 24.306 15.015 -24.662 1.00 91.94 571 GLN A C 1
ATOM 4293 O O . GLN A 1 571 ? 24.295 13.824 -24.977 1.00 91.94 571 GLN A O 1
ATOM 4298 N N . PRO A 1 572 ? 23.454 15.500 -23.734 1.00 91.50 572 PRO A N 1
ATOM 4299 C CA . PRO A 1 572 ? 22.472 14.653 -23.065 1.00 91.50 572 PRO A CA 1
ATOM 4300 C C . PRO A 1 572 ? 21.431 14.115 -24.049 1.00 91.50 572 PRO A C 1
ATOM 4302 O O . PRO A 1 572 ? 21.171 14.717 -25.090 1.00 91.50 572 PRO A O 1
ATOM 4305 N N . PHE A 1 573 ? 20.796 13.001 -23.678 1.00 92.00 573 PHE A N 1
ATOM 4306 C CA . PHE A 1 573 ? 19.719 12.401 -24.460 1.00 92.00 573 PHE A CA 1
ATOM 4307 C C . PHE A 1 573 ? 18.614 13.419 -24.771 1.00 92.00 573 PHE A C 1
ATOM 4309 O O . PHE A 1 573 ? 18.025 14.000 -23.860 1.00 92.00 573 PHE A O 1
ATOM 4316 N N . ASP A 1 574 ? 18.309 13.558 -26.058 1.00 91.25 574 ASP A N 1
ATOM 4317 C CA . ASP A 1 574 ? 17.220 14.377 -26.572 1.00 91.25 574 ASP A CA 1
ATOM 4318 C C . ASP A 1 574 ? 16.239 13.477 -27.353 1.00 91.25 574 ASP A C 1
ATOM 4320 O O . ASP A 1 574 ? 16.620 12.909 -28.387 1.00 91.25 574 ASP A O 1
ATOM 4324 N N . PRO A 1 575 ? 14.998 13.286 -26.865 1.00 88.56 575 PRO A N 1
ATOM 4325 C CA . PRO A 1 575 ? 14.005 12.455 -27.539 1.00 88.56 575 PRO A CA 1
ATOM 4326 C C . PRO A 1 575 ? 13.491 13.064 -28.853 1.00 88.56 575 PRO A C 1
ATOM 4328 O O . PRO A 1 575 ? 13.006 12.305 -29.698 1.00 88.56 575 PRO A O 1
ATOM 4331 N N . ASP A 1 576 ? 13.616 14.384 -29.039 1.00 92.00 576 ASP A N 1
ATOM 4332 C CA . ASP A 1 576 ? 13.133 15.100 -30.225 1.00 92.00 576 ASP A CA 1
ATOM 4333 C C . ASP A 1 576 ? 14.064 14.908 -31.431 1.00 92.00 576 ASP A C 1
ATOM 4335 O O . ASP A 1 576 ? 13.658 15.083 -32.585 1.00 92.00 576 ASP A O 1
ATOM 4339 N N . VAL A 1 577 ? 15.307 14.474 -31.190 1.00 91.88 577 VAL A N 1
ATOM 4340 C CA . VAL A 1 577 ? 16.217 14.042 -32.253 1.00 91.88 577 VAL A CA 1
ATOM 4341 C C . VAL A 1 577 ? 15.658 12.764 -32.894 1.00 91.88 577 VAL A C 1
ATOM 4343 O O . VAL A 1 577 ? 15.420 11.774 -32.193 1.00 91.88 577 VAL A O 1
ATOM 4346 N N . PRO A 1 578 ? 15.455 12.725 -34.224 1.00 92.81 578 PRO A N 1
ATOM 4347 C CA . PRO A 1 578 ? 14.927 11.541 -34.886 1.00 92.81 578 PRO A CA 1
ATOM 4348 C C . PRO A 1 578 ? 15.912 10.364 -34.785 1.00 92.81 578 PRO A C 1
ATOM 4350 O O . PRO A 1 578 ? 17.130 10.561 -34.866 1.00 92.81 578 PRO A O 1
ATOM 4353 N N . PRO A 1 579 ? 15.417 9.123 -34.642 1.00 93.94 579 PRO A N 1
ATOM 4354 C CA . PRO A 1 579 ? 16.281 7.955 -34.600 1.00 93.94 579 PRO A CA 1
ATOM 4355 C C . PRO A 1 579 ? 16.982 7.742 -35.947 1.00 93.94 579 PRO A C 1
ATOM 4357 O O . PRO A 1 579 ? 16.367 7.828 -37.009 1.00 93.94 579 PRO A O 1
ATOM 4360 N N . LEU A 1 580 ? 18.267 7.389 -35.895 1.00 91.69 580 LEU A N 1
ATOM 4361 C CA . LEU A 1 580 ? 19.022 6.907 -37.053 1.00 91.69 580 LEU A CA 1
ATOM 4362 C C . LEU A 1 580 ? 18.451 5.586 -37.568 1.00 91.69 580 LEU A C 1
ATOM 4364 O O . LEU A 1 580 ? 18.386 5.349 -38.773 1.00 91.69 580 LEU A O 1
ATOM 4368 N N . VAL A 1 581 ? 18.075 4.707 -36.636 1.00 92.69 581 VAL A N 1
ATOM 4369 C CA . VAL A 1 581 ? 17.508 3.392 -36.925 1.00 92.69 581 VAL A CA 1
ATOM 4370 C C . VAL A 1 581 ? 16.441 3.074 -35.887 1.00 92.69 581 VAL A C 1
ATOM 4372 O O . VAL A 1 581 ? 16.648 3.272 -34.693 1.00 92.69 581 VAL A O 1
ATOM 4375 N N . SER A 1 582 ? 15.318 2.532 -36.350 1.00 94.88 582 SER A N 1
ATOM 4376 C CA . SER A 1 582 ? 14.330 1.852 -35.516 1.00 94.88 582 SER A CA 1
ATOM 4377 C C . SER A 1 582 ? 14.252 0.401 -35.979 1.00 94.88 582 SER A C 1
ATOM 4379 O O . SER A 1 582 ? 14.063 0.132 -37.171 1.00 94.88 582 SER A O 1
ATOM 4381 N N . VAL A 1 583 ? 14.474 -0.539 -35.063 1.00 96.12 583 VAL A N 1
ATOM 4382 C CA . VAL A 1 583 ? 14.553 -1.971 -35.369 1.00 96.12 583 VAL A CA 1
ATOM 4383 C C . VAL A 1 583 ? 13.534 -2.742 -34.537 1.00 96.12 583 VAL A C 1
ATOM 4385 O O . VAL A 1 583 ? 13.404 -2.516 -33.337 1.00 96.12 583 VAL A O 1
ATOM 4388 N N . ASN A 1 584 ? 12.798 -3.652 -35.174 1.00 96.56 584 ASN A N 1
ATOM 4389 C CA . ASN A 1 584 ? 11.919 -4.603 -34.492 1.00 96.56 584 ASN A CA 1
ATOM 4390 C C . ASN A 1 584 ? 12.650 -5.935 -34.238 1.00 96.56 584 ASN A C 1
ATOM 4392 O O . ASN A 1 584 ? 13.756 -6.156 -34.739 1.00 96.56 584 ASN A O 1
ATOM 4396 N N . GLN A 1 585 ? 12.038 -6.834 -33.465 1.00 95.94 585 GLN A N 1
ATOM 4397 C CA . GLN A 1 585 ? 12.716 -8.057 -33.023 1.00 95.94 585 GLN A CA 1
ATOM 4398 C C . GLN A 1 585 ? 13.099 -8.980 -34.186 1.00 95.94 585 GLN A C 1
ATOM 4400 O O . GLN A 1 585 ? 14.196 -9.542 -34.193 1.00 95.94 585 GLN A O 1
ATOM 4405 N N . ASP A 1 586 ? 12.217 -9.127 -35.172 1.00 95.69 586 ASP A N 1
ATOM 4406 C CA . ASP A 1 586 ? 12.434 -10.028 -36.306 1.00 95.69 586 ASP A CA 1
ATOM 4407 C C . ASP A 1 586 ? 13.599 -9.562 -37.179 1.00 95.69 586 ASP A C 1
ATOM 4409 O O . ASP A 1 586 ? 14.478 -10.355 -37.534 1.00 95.69 586 ASP A O 1
ATOM 4413 N N . ARG A 1 587 ? 13.663 -8.257 -37.462 1.00 94.38 587 ARG A N 1
ATOM 4414 C CA . ARG A 1 587 ? 14.782 -7.668 -38.196 1.00 94.38 587 ARG A CA 1
ATOM 4415 C C . ARG A 1 587 ? 16.078 -7.756 -37.401 1.00 94.38 587 ARG A C 1
ATOM 4417 O O . ARG A 1 587 ? 17.090 -8.163 -37.954 1.00 94.38 587 ARG A O 1
ATOM 4424 N N . TYR A 1 588 ? 16.035 -7.462 -36.102 1.00 96.81 588 TYR A N 1
ATOM 4425 C CA . TYR A 1 588 ? 17.201 -7.571 -35.224 1.00 96.81 588 TYR A CA 1
ATOM 4426 C C . TYR A 1 588 ? 17.789 -8.993 -35.221 1.00 96.81 588 TYR A C 1
ATOM 4428 O O . TYR A 1 588 ? 19.001 -9.170 -35.321 1.00 96.81 588 TYR A O 1
ATOM 4436 N N . ARG A 1 589 ? 16.934 -10.023 -35.149 1.00 95.12 589 ARG A N 1
ATOM 4437 C CA . ARG A 1 589 ? 17.356 -11.432 -35.224 1.00 95.12 589 ARG A CA 1
ATOM 4438 C C . ARG A 1 589 ? 17.932 -11.796 -36.590 1.00 95.12 589 ARG A C 1
ATOM 4440 O O . ARG A 1 589 ? 18.919 -12.521 -36.645 1.00 95.12 589 ARG A O 1
ATOM 4447 N N . THR A 1 590 ? 17.325 -11.296 -37.664 1.00 94.12 590 THR A N 1
ATOM 4448 C CA . THR A 1 590 ? 17.759 -11.559 -39.045 1.00 94.12 590 THR A CA 1
ATOM 4449 C C . THR A 1 590 ? 19.129 -10.945 -39.330 1.00 94.12 590 THR A C 1
ATOM 4451 O O . THR A 1 590 ? 20.005 -11.616 -39.869 1.00 94.12 590 THR A O 1
ATOM 4454 N N . ASP A 1 591 ? 19.330 -9.696 -38.912 1.00 90.62 591 ASP A N 1
ATOM 4455 C CA . ASP A 1 591 ? 20.554 -8.931 -39.167 1.00 90.62 591 ASP A CA 1
ATOM 4456 C C . ASP A 1 591 ? 21.666 -9.246 -38.138 1.00 90.62 591 ASP A C 1
ATOM 4458 O O . ASP A 1 591 ? 22.797 -8.777 -38.267 1.00 90.62 591 ASP A O 1
ATOM 4462 N N . GLY A 1 592 ? 21.364 -10.042 -37.102 1.00 92.81 592 GLY A N 1
ATOM 4463 C CA . GLY A 1 592 ? 22.282 -10.360 -36.000 1.00 92.81 592 GLY A CA 1
ATOM 4464 C C . GLY A 1 592 ? 22.575 -9.175 -35.070 1.00 92.81 592 GLY A C 1
ATOM 4465 O O . GLY A 1 592 ? 23.515 -9.228 -34.275 1.00 92.81 592 GLY A O 1
ATOM 4466 N N . GLY A 1 593 ? 21.794 -8.101 -35.178 1.00 94.12 593 GLY A N 1
ATOM 4467 C CA . GLY A 1 593 ? 21.960 -6.855 -34.447 1.00 94.12 593 GLY A CA 1
ATOM 4468 C C . GLY A 1 593 ? 21.227 -5.688 -35.111 1.00 94.12 593 GLY A C 1
ATOM 4469 O O . GLY A 1 593 ? 20.468 -5.853 -36.062 1.00 94.12 593 GLY A O 1
ATOM 4470 N N . CYS A 1 594 ? 21.477 -4.478 -34.620 1.00 94.31 594 CYS A N 1
ATOM 4471 C CA . CYS A 1 594 ? 21.041 -3.238 -35.244 1.00 94.31 594 CYS A CA 1
ATOM 4472 C C . CYS A 1 594 ? 22.167 -2.671 -36.115 1.00 94.31 594 CYS A C 1
ATOM 4474 O O . CYS A 1 594 ? 23.126 -2.085 -35.609 1.00 94.31 594 CYS A O 1
ATOM 4476 N N . MET A 1 595 ? 22.057 -2.856 -37.428 1.00 92.38 595 MET A N 1
ATOM 4477 C CA . MET A 1 595 ? 22.985 -2.281 -38.400 1.00 92.38 595 MET A CA 1
ATOM 4478 C C . MET A 1 595 ? 22.619 -0.820 -38.685 1.00 92.38 595 MET A C 1
ATOM 4480 O O . MET A 1 595 ? 21.467 -0.531 -39.002 1.00 92.38 595 MET A O 1
ATOM 4484 N N . VAL A 1 596 ? 23.602 0.082 -38.626 1.00 90.69 596 VAL A N 1
ATOM 4485 C CA . VAL A 1 596 ? 23.482 1.492 -39.027 1.00 90.69 596 VAL A CA 1
ATOM 4486 C C . VAL A 1 596 ? 24.062 1.653 -40.438 1.00 90.69 596 VAL A C 1
ATOM 4488 O O . VAL A 1 596 ? 25.291 1.648 -40.601 1.00 90.69 596 VAL A O 1
ATOM 4491 N N . PRO A 1 597 ? 23.220 1.758 -41.485 1.00 78.94 597 PRO A N 1
ATOM 4492 C CA . PRO A 1 597 ? 23.696 1.899 -42.858 1.00 78.94 597 PRO A CA 1
ATOM 4493 C C . PRO A 1 597 ? 24.469 3.211 -43.035 1.00 78.94 597 PRO A C 1
ATOM 4495 O O . PRO A 1 597 ? 23.994 4.266 -42.634 1.00 78.94 597 PRO A O 1
ATOM 4498 N N . GLY A 1 598 ? 25.661 3.153 -43.635 1.00 78.31 598 GLY A N 1
ATOM 4499 C CA . GLY A 1 598 ? 26.541 4.321 -43.801 1.00 78.31 598 GLY A CA 1
ATOM 4500 C C . GLY A 1 598 ? 27.457 4.615 -42.603 1.00 78.31 598 GLY A C 1
ATOM 4501 O O . GLY A 1 598 ? 28.441 5.342 -42.772 1.00 78.31 598 GLY A O 1
ATOM 4502 N N . GLY A 1 599 ? 27.201 3.969 -41.457 1.00 84.94 599 GLY A N 1
ATOM 4503 C CA . GLY A 1 599 ? 27.940 4.133 -40.204 1.00 84.94 599 GLY A CA 1
ATOM 4504 C C . GLY A 1 599 ? 27.434 5.294 -39.343 1.00 84.94 599 GLY A C 1
ATOM 4505 O O . GLY A 1 599 ? 26.607 6.097 -39.767 1.00 84.94 599 GLY A O 1
ATOM 4506 N N . LEU A 1 600 ? 27.933 5.360 -38.112 1.00 91.00 600 LEU A N 1
ATOM 4507 C CA . LEU A 1 600 ? 27.753 6.482 -37.189 1.00 91.00 600 LEU A CA 1
ATOM 4508 C C . LEU A 1 600 ? 28.611 7.688 -37.621 1.00 91.00 600 LEU A C 1
ATOM 4510 O O . LEU A 1 600 ? 29.535 7.512 -38.427 1.00 91.00 600 LEU A O 1
ATOM 4514 N N . PRO A 1 601 ? 28.369 8.891 -37.061 1.00 89.31 601 PRO A N 1
ATOM 4515 C CA . PRO A 1 601 ? 29.223 10.059 -37.282 1.00 89.31 601 PRO A CA 1
ATOM 4516 C C . PRO A 1 601 ? 30.722 9.741 -37.140 1.00 89.31 601 PRO A C 1
ATOM 4518 O O . PRO A 1 601 ? 31.151 8.928 -36.308 1.00 89.31 601 PRO A O 1
ATOM 4521 N N . ALA A 1 602 ? 31.534 10.319 -38.023 1.00 85.44 602 ALA A N 1
ATOM 4522 C CA . ALA A 1 602 ? 32.950 9.967 -38.145 1.00 85.44 602 ALA A CA 1
ATOM 4523 C C . ALA A 1 602 ? 33.805 10.675 -37.091 1.00 85.44 602 ALA A C 1
ATOM 4525 O O . ALA A 1 602 ? 34.794 10.124 -36.628 1.00 85.44 602 ALA A O 1
ATOM 4526 N N . GLU A 1 603 ? 33.391 11.865 -36.681 1.00 84.31 603 GLU A N 1
ATOM 4527 C CA . GLU A 1 603 ? 33.951 12.657 -35.590 1.00 84.31 603 GLU A CA 1
ATOM 4528 C C . GLU A 1 603 ? 33.722 12.039 -34.200 1.00 84.31 603 GLU A C 1
ATOM 4530 O O . GLU A 1 603 ? 34.313 12.501 -33.231 1.00 84.31 603 GLU A O 1
ATOM 4535 N N . GLY A 1 604 ? 32.921 10.972 -34.110 1.00 88.75 604 GLY A N 1
ATOM 4536 C CA . GLY A 1 604 ? 32.500 10.355 -32.853 1.00 88.75 604 GLY A CA 1
ATOM 4537 C C . GLY A 1 604 ? 31.134 10.867 -32.391 1.00 88.75 604 GLY A C 1
ATOM 4538 O O . GLY A 1 604 ? 30.668 11.922 -32.816 1.00 88.75 604 GLY A O 1
ATOM 4539 N N . SER A 1 605 ? 30.453 10.080 -31.564 1.00 93.00 605 SER A N 1
ATOM 4540 C CA . SER A 1 605 ? 29.104 10.396 -31.077 1.00 93.00 605 SER A CA 1
ATOM 4541 C C . SER A 1 605 ? 28.753 9.559 -29.854 1.00 93.00 605 SER A C 1
ATOM 4543 O O . SER A 1 605 ? 29.182 8.407 -29.766 1.00 93.00 605 SER A O 1
ATOM 4545 N N . THR A 1 606 ? 27.868 10.053 -28.997 1.00 96.00 606 THR A N 1
ATOM 4546 C CA . THR A 1 606 ? 27.188 9.211 -28.012 1.00 96.00 606 THR A CA 1
ATOM 4547 C C . THR A 1 606 ? 25.942 8.604 -28.662 1.00 96.00 606 THR A C 1
ATOM 4549 O O . THR A 1 606 ? 25.061 9.309 -29.161 1.00 96.00 606 THR A O 1
ATOM 4552 N N . VAL A 1 607 ? 25.870 7.272 -28.699 1.00 95.50 607 VAL A N 1
ATOM 4553 C CA . VAL A 1 607 ? 24.724 6.532 -29.241 1.00 95.50 607 VAL A CA 1
ATOM 4554 C C . VAL A 1 607 ? 23.778 6.183 -28.109 1.00 95.50 607 VAL A C 1
ATOM 4556 O O . VAL A 1 607 ? 24.128 5.406 -27.225 1.00 95.50 607 VAL A O 1
ATOM 4559 N N . TYR A 1 608 ? 22.565 6.713 -28.161 1.00 96.62 608 TYR A N 1
ATOM 4560 C CA . TYR A 1 608 ? 21.508 6.397 -27.216 1.00 96.62 608 TYR A CA 1
ATOM 4561 C C . TYR A 1 608 ? 20.564 5.346 -27.780 1.00 96.62 608 TYR A C 1
ATOM 4563 O O . TYR A 1 608 ? 20.134 5.431 -28.933 1.00 96.62 608 TYR A O 1
ATOM 4571 N N . LEU A 1 609 ? 20.223 4.376 -26.937 1.00 96.94 609 LEU A N 1
ATOM 4572 C CA . LEU A 1 609 ? 19.245 3.344 -27.218 1.00 96.94 609 LEU A CA 1
ATOM 4573 C C . LEU A 1 609 ? 18.080 3.429 -26.242 1.00 96.94 609 LEU A C 1
ATOM 4575 O O . LEU A 1 609 ? 18.286 3.464 -25.030 1.00 96.94 609 LEU A O 1
ATOM 4579 N N . ASN A 1 610 ? 16.863 3.360 -26.761 1.00 95.38 610 ASN A N 1
ATOM 4580 C CA . ASN A 1 610 ? 15.644 3.271 -25.969 1.00 95.38 610 ASN A CA 1
ATOM 4581 C C . ASN A 1 610 ? 14.683 2.263 -26.602 1.00 95.38 610 ASN A C 1
ATOM 4583 O O . ASN A 1 610 ? 14.561 2.180 -27.825 1.00 95.38 610 ASN A O 1
ATOM 4587 N N . SER A 1 611 ? 14.021 1.470 -25.764 1.00 95.12 611 SER A N 1
ATOM 4588 C CA . SER A 1 611 ? 13.005 0.526 -26.211 1.00 95.12 611 SER A CA 1
ATOM 4589 C C . SER A 1 611 ? 11.624 1.166 -26.159 1.00 95.12 611 SER A C 1
ATOM 4591 O O . SER A 1 611 ? 11.376 2.099 -25.388 1.00 95.12 611 SER A O 1
ATOM 4593 N N . LEU A 1 612 ? 10.736 0.663 -27.007 1.00 94.25 612 LEU A N 1
ATOM 4594 C CA . LEU A 1 612 ? 9.393 1.183 -27.202 1.00 94.25 612 LEU A CA 1
ATOM 4595 C C . LEU A 1 612 ? 8.386 0.058 -27.041 1.00 94.25 612 LEU A C 1
ATOM 4597 O O . LEU A 1 612 ? 8.539 -1.022 -27.613 1.00 94.25 612 LEU A O 1
ATOM 4601 N N . THR A 1 613 ? 7.326 0.329 -26.297 1.00 93.88 613 THR A N 1
ATOM 4602 C CA . THR A 1 613 ? 6.146 -0.530 -26.209 1.00 93.88 613 THR A CA 1
ATOM 4603 C C . THR A 1 613 ? 4.891 0.335 -26.196 1.00 93.88 613 THR A C 1
ATOM 4605 O O . THR A 1 613 ? 4.971 1.561 -26.130 1.00 93.88 613 THR A O 1
ATOM 4608 N N . TYR A 1 614 ? 3.724 -0.295 -26.274 1.00 90.12 614 TYR A N 1
ATOM 4609 C CA . TYR A 1 614 ? 2.442 0.401 -26.314 1.00 90.12 614 TYR A CA 1
ATOM 4610 C C . TYR A 1 614 ? 1.471 -0.182 -25.295 1.00 90.12 614 TYR A C 1
ATOM 4612 O O . TYR A 1 614 ? 1.416 -1.399 -25.095 1.00 90.12 614 TYR A O 1
ATOM 4620 N N . HIS A 1 615 ? 0.682 0.692 -24.676 1.00 89.19 615 HIS A N 1
ATOM 4621 C CA . HIS A 1 615 ? -0.410 0.324 -23.780 1.00 89.19 615 HIS A CA 1
ATOM 4622 C C . HIS A 1 615 ? -1.554 1.330 -23.923 1.00 89.19 615 HIS A C 1
ATOM 4624 O O . HIS A 1 615 ? -1.330 2.536 -23.860 1.00 89.19 615 HIS A O 1
ATOM 4630 N N . GLY A 1 616 ? -2.778 0.854 -24.176 1.00 84.25 616 GLY A N 1
ATOM 4631 C CA . GLY A 1 616 ? -3.941 1.732 -24.377 1.00 84.25 616 GLY A CA 1
ATOM 4632 C C . GLY A 1 616 ? -3.783 2.743 -25.526 1.00 84.25 616 GLY A C 1
ATOM 4633 O O . GLY A 1 616 ? -4.316 3.844 -25.451 1.00 84.25 616 GLY A O 1
ATOM 4634 N N . GLY A 1 617 ? -2.997 2.409 -26.557 1.00 86.69 617 GLY A N 1
ATOM 4635 C CA . GLY A 1 617 ? -2.675 3.313 -27.670 1.00 86.69 617 GLY A CA 1
ATOM 4636 C C . GLY A 1 617 ? -1.630 4.391 -27.350 1.00 86.69 617 GLY A C 1
ATOM 4637 O O . GLY A 1 617 ? -1.244 5.133 -28.247 1.00 86.69 617 GLY A O 1
ATOM 4638 N N . GLN A 1 618 ? -1.141 4.464 -26.109 1.00 87.94 618 GLN A N 1
ATOM 4639 C CA . GLN A 1 618 ? -0.048 5.348 -25.711 1.00 87.94 618 GLN A CA 1
ATOM 4640 C C . GLN A 1 618 ? 1.298 4.644 -25.885 1.00 87.94 618 GLN A C 1
ATOM 4642 O O . GLN A 1 618 ? 1.442 3.464 -25.551 1.00 87.94 618 GLN A O 1
ATOM 4647 N N . GLN A 1 619 ? 2.281 5.377 -26.404 1.00 89.62 619 GLN A N 1
ATOM 4648 C CA . GLN A 1 619 ? 3.661 4.918 -26.507 1.00 89.62 619 GLN A CA 1
ATOM 4649 C C . GLN A 1 619 ? 4.351 5.048 -25.148 1.00 89.62 619 GLN A C 1
ATOM 4651 O O . GLN A 1 619 ? 4.259 6.080 -24.488 1.00 89.62 619 GLN A O 1
ATOM 4656 N N . ILE A 1 620 ? 5.073 4.007 -24.754 1.00 91.00 620 ILE A N 1
ATOM 4657 C CA . ILE A 1 620 ? 5.868 3.965 -23.532 1.00 91.00 620 ILE A CA 1
ATOM 4658 C C . ILE A 1 620 ? 7.314 3.705 -23.930 1.00 91.00 620 ILE A C 1
ATOM 4660 O O . ILE A 1 620 ? 7.603 2.761 -24.668 1.00 91.00 620 ILE A O 1
ATOM 4664 N N . THR A 1 621 ? 8.215 4.535 -23.418 1.00 91.06 621 THR A N 1
ATOM 4665 C CA . THR A 1 621 ? 9.637 4.507 -23.760 1.00 91.06 621 THR A CA 1
ATOM 4666 C C . THR A 1 621 ? 10.466 4.132 -22.535 1.00 91.06 621 THR A C 1
ATOM 4668 O O . THR A 1 621 ? 10.162 4.570 -21.425 1.00 91.06 621 THR A O 1
ATOM 4671 N N . SER A 1 622 ? 11.510 3.319 -22.710 1.00 91.12 622 SER A N 1
ATOM 4672 C CA . SER A 1 622 ? 12.434 2.993 -21.617 1.00 91.12 622 SER A CA 1
ATOM 4673 C C . SER A 1 622 ? 13.363 4.165 -21.301 1.00 91.12 622 SER A C 1
ATOM 4675 O O . SER A 1 622 ? 13.577 5.048 -22.132 1.00 91.12 622 SER A O 1
ATOM 4677 N N . ALA A 1 623 ? 14.011 4.122 -20.134 1.00 88.44 623 ALA A N 1
ATOM 4678 C CA . ALA A 1 623 ? 15.185 4.958 -19.897 1.00 88.44 623 ALA A CA 1
ATOM 4679 C C . ALA A 1 623 ? 16.258 4.685 -20.978 1.00 88.44 623 ALA A C 1
ATOM 4681 O O . ALA A 1 623 ? 16.415 3.523 -21.387 1.00 88.44 623 ALA A O 1
ATOM 4682 N N . PRO A 1 624 ? 16.968 5.721 -21.458 1.00 92.12 624 PRO A N 1
ATOM 4683 C CA . PRO A 1 624 ? 17.974 5.562 -22.496 1.00 92.12 624 PRO A CA 1
ATOM 4684 C C . PRO A 1 624 ? 19.252 4.912 -21.946 1.00 92.12 624 PRO A C 1
ATOM 4686 O O . PRO A 1 624 ? 19.675 5.186 -20.824 1.00 92.12 624 PRO A O 1
ATOM 4689 N N . VAL A 1 625 ? 19.894 4.076 -22.761 1.00 94.75 625 VAL A N 1
ATOM 4690 C CA . VAL A 1 625 ? 21.232 3.515 -22.516 1.00 94.75 625 VAL A CA 1
ATOM 4691 C C . VAL A 1 625 ? 22.202 4.130 -23.514 1.00 94.75 625 VAL A C 1
ATOM 4693 O O . VAL A 1 625 ? 21.918 4.120 -24.709 1.00 94.75 625 VAL A O 1
ATOM 4696 N N . SER A 1 626 ? 23.334 4.652 -23.045 1.00 94.75 626 SER A N 1
ATOM 4697 C CA . SER A 1 626 ? 24.364 5.233 -23.908 1.00 94.75 626 SER A CA 1
ATOM 4698 C C . SER A 1 626 ? 25.482 4.242 -24.238 1.00 94.75 626 SER A C 1
ATOM 4700 O O . SER A 1 626 ? 25.858 3.391 -23.429 1.00 94.75 626 SER A O 1
ATOM 4702 N N . LEU A 1 627 ? 26.032 4.380 -25.440 1.00 94.94 627 LEU A N 1
ATOM 4703 C CA . LEU A 1 627 ? 27.276 3.771 -25.891 1.00 94.94 627 LEU A CA 1
ATOM 4704 C C . LEU A 1 627 ? 28.155 4.858 -26.505 1.00 94.94 627 LEU A C 1
ATOM 4706 O O . LEU A 1 627 ? 27.703 5.596 -27.378 1.00 94.94 627 LEU A O 1
ATOM 4710 N N . GLU A 1 628 ? 29.419 4.911 -26.107 1.00 93.12 628 GLU A N 1
ATOM 4711 C CA . GLU A 1 628 ? 30.384 5.812 -26.734 1.00 93.12 628 GLU A CA 1
ATOM 4712 C C . GLU A 1 628 ? 30.849 5.250 -28.080 1.00 93.12 628 GLU A C 1
ATOM 4714 O O . GLU A 1 628 ? 31.354 4.124 -28.163 1.00 93.12 628 GLU A O 1
ATOM 4719 N N . ALA A 1 629 ? 30.687 6.039 -29.144 1.00 91.50 629 ALA A N 1
ATOM 4720 C CA . ALA A 1 629 ? 31.255 5.752 -30.451 1.00 91.50 629 ALA A CA 1
ATOM 4721 C C . ALA A 1 629 ? 32.517 6.606 -30.647 1.00 91.50 629 ALA A C 1
ATOM 4723 O O . ALA A 1 629 ? 32.397 7.800 -30.936 1.00 91.50 629 ALA A O 1
ATOM 4724 N N . PRO A 1 630 ? 33.728 6.022 -30.521 1.00 87.69 630 PRO A N 1
ATOM 4725 C CA . PRO A 1 630 ? 34.966 6.764 -30.745 1.00 87.69 630 PRO A CA 1
ATOM 4726 C C . PRO A 1 630 ? 35.045 7.207 -32.207 1.00 87.69 630 PRO A C 1
ATOM 4728 O O . PRO A 1 630 ? 34.463 6.516 -33.042 1.00 87.69 630 PRO A O 1
ATOM 4731 N N . PRO A 1 631 ? 35.770 8.283 -32.553 1.00 87.69 631 PRO A N 1
ATOM 4732 C CA . PRO A 1 631 ? 35.925 8.729 -33.937 1.00 87.69 631 PRO A CA 1
ATOM 4733 C C . PRO A 1 631 ? 36.395 7.610 -34.880 1.00 87.69 631 PRO A C 1
ATOM 4735 O O . PRO A 1 631 ? 37.121 6.709 -34.470 1.00 87.69 631 PRO A O 1
ATOM 4738 N N . LEU A 1 632 ? 35.990 7.662 -36.148 1.00 89.12 632 LEU A N 1
ATOM 4739 C CA . LEU A 1 632 ? 36.448 6.754 -37.199 1.00 89.12 632 LEU A CA 1
ATOM 4740 C C . LEU A 1 632 ? 36.682 7.522 -38.504 1.00 89.12 632 LEU A C 1
ATOM 4742 O O . LEU A 1 632 ? 35.774 7.687 -39.325 1.00 89.12 632 LEU A O 1
ATOM 4746 N N . TRP A 1 633 ? 37.921 7.957 -38.722 1.00 88.88 633 TRP A N 1
ATOM 4747 C CA . TRP A 1 633 ? 38.337 8.597 -39.966 1.00 88.88 633 TRP A CA 1
ATOM 4748 C C . TRP A 1 633 ? 38.668 7.559 -41.025 1.00 88.88 633 TRP A C 1
ATOM 4750 O O . TRP A 1 633 ? 39.377 6.580 -40.791 1.00 88.88 633 TRP A O 1
ATOM 4760 N N . ARG A 1 634 ? 38.151 7.786 -42.227 1.00 89.75 634 ARG A N 1
ATOM 4761 C CA . ARG A 1 634 ? 38.214 6.854 -43.345 1.00 89.75 634 ARG A CA 1
ATOM 4762 C C . ARG A 1 634 ? 39.005 7.463 -44.481 1.00 89.75 634 ARG A C 1
ATOM 4764 O O . ARG A 1 634 ? 38.631 8.497 -45.038 1.00 89.75 634 ARG A O 1
ATOM 4771 N N . TYR A 1 635 ? 40.061 6.770 -44.863 1.00 91.44 635 TYR A N 1
ATOM 4772 C CA . TYR A 1 635 ? 40.938 7.124 -45.961 1.00 91.44 635 TYR A CA 1
ATOM 4773 C C . TYR A 1 635 ? 40.978 5.988 -46.974 1.00 91.44 635 TYR A C 1
ATOM 4775 O O . TYR A 1 635 ? 40.773 4.814 -46.660 1.00 91.44 635 TYR A O 1
ATOM 4783 N N . ARG A 1 636 ? 41.279 6.337 -48.216 1.00 92.75 636 ARG A N 1
ATOM 4784 C CA . ARG A 1 636 ? 41.624 5.385 -49.269 1.00 92.75 636 ARG A CA 1
ATOM 4785 C C . ARG A 1 636 ? 42.875 5.872 -49.971 1.00 92.75 636 ARG A C 1
ATOM 4787 O O . ARG A 1 636 ? 43.110 7.078 -50.035 1.00 92.75 636 ARG A O 1
ATOM 4794 N N . TYR A 1 637 ? 43.637 4.948 -50.533 1.00 95.06 637 TYR A N 1
ATOM 4795 C CA . TYR A 1 637 ? 44.789 5.297 -51.350 1.00 95.06 637 TYR A CA 1
ATOM 4796 C C . TYR A 1 637 ? 44.831 4.475 -52.633 1.00 95.06 637 TYR A C 1
ATOM 4798 O O . TYR A 1 637 ? 44.202 3.422 -52.740 1.00 95.06 637 TYR A O 1
ATOM 4806 N N . THR A 1 638 ? 45.563 4.969 -53.626 1.00 94.62 638 THR A N 1
ATOM 4807 C CA . THR A 1 638 ? 45.832 4.246 -54.871 1.00 94.62 638 THR A CA 1
ATOM 4808 C C . THR A 1 638 ? 47.294 4.388 -55.268 1.00 94.62 638 THR A C 1
ATOM 4810 O O . THR A 1 638 ? 47.915 5.416 -55.006 1.00 94.62 638 THR A O 1
ATOM 4813 N N . LEU A 1 639 ? 47.834 3.360 -55.928 1.00 93.12 639 LEU A N 1
ATOM 4814 C CA . LEU A 1 639 ? 49.172 3.375 -56.520 1.00 93.12 639 LEU A CA 1
ATOM 4815 C C . LEU A 1 639 ? 49.050 3.497 -58.037 1.00 93.12 639 LEU A C 1
ATOM 4817 O O . LEU A 1 639 ? 48.416 2.660 -58.686 1.00 93.12 639 LEU A O 1
ATOM 4821 N N . LYS A 1 640 ? 49.686 4.516 -58.614 1.00 90.62 640 LYS A N 1
ATOM 4822 C CA . LYS A 1 640 ? 49.790 4.692 -60.066 1.00 90.62 640 LYS A CA 1
ATOM 4823 C C . LYS A 1 640 ? 51.200 4.322 -60.505 1.00 90.62 640 LYS A C 1
ATOM 4825 O O . LYS A 1 640 ? 52.134 5.118 -60.407 1.00 90.62 640 LYS A O 1
ATOM 4830 N N . TRP A 1 641 ? 51.344 3.089 -60.986 1.00 86.25 641 TRP A N 1
ATOM 4831 C CA . TRP A 1 641 ? 52.599 2.611 -61.554 1.00 86.25 641 TRP A CA 1
ATOM 4832 C C . TRP A 1 641 ? 52.857 3.261 -62.923 1.00 86.25 641 TRP A C 1
ATOM 4834 O O . TRP A 1 641 ? 51.933 3.401 -63.730 1.00 86.25 641 TRP A O 1
ATOM 4844 N N . PRO A 1 642 ? 54.105 3.638 -63.222 1.00 79.06 642 PRO A N 1
ATOM 4845 C CA . PRO A 1 642 ? 54.467 4.228 -64.504 1.00 79.06 642 PRO A CA 1
ATOM 4846 C C . PRO A 1 642 ? 54.288 3.213 -65.646 1.00 79.06 642 PRO A C 1
ATOM 4848 O O . PRO A 1 642 ? 54.759 2.079 -65.572 1.00 79.06 642 PRO A O 1
ATOM 4851 N N . LEU A 1 643 ? 53.621 3.612 -66.737 1.00 65.00 643 LEU A N 1
ATOM 4852 C CA . LEU A 1 643 ? 53.480 2.761 -67.925 1.00 65.00 643 LEU A CA 1
ATOM 4853 C C . LEU A 1 643 ? 54.840 2.587 -68.626 1.00 65.00 643 LEU A C 1
ATOM 4855 O O . LEU A 1 643 ? 55.488 3.573 -68.974 1.00 65.00 643 LEU A O 1
ATOM 4859 N N . MET A 1 644 ? 55.215 1.342 -68.955 1.00 54.25 644 MET A N 1
ATOM 4860 C CA . MET A 1 644 ? 56.488 0.963 -69.610 1.00 54.25 644 MET A CA 1
ATOM 4861 C C . MET A 1 644 ? 56.795 1.641 -70.970 1.00 54.25 644 MET A C 1
ATOM 4863 O O . MET A 1 644 ? 57.845 1.382 -71.548 1.00 54.25 644 MET A O 1
ATOM 4867 N N . LYS A 1 645 ? 55.919 2.485 -71.534 1.00 47.59 645 LYS A N 1
ATOM 4868 C CA . LYS A 1 645 ? 56.038 2.968 -72.927 1.00 47.59 645 LYS A CA 1
ATOM 4869 C C . LYS A 1 645 ? 56.563 4.393 -73.127 1.00 47.59 645 LYS A C 1
ATOM 4871 O O . LYS A 1 645 ? 56.669 4.821 -74.273 1.00 47.59 645 LYS A O 1
ATOM 4876 N N . LYS A 1 646 ? 56.955 5.123 -72.081 1.00 43.88 646 LYS A N 1
ATOM 4877 C CA . LYS A 1 646 ? 57.728 6.370 -72.243 1.00 43.88 646 LYS A CA 1
ATOM 4878 C C . LYS A 1 646 ? 58.840 6.439 -71.205 1.00 43.88 646 LYS A C 1
ATOM 4880 O O . LYS A 1 646 ? 58.643 6.936 -70.103 1.00 43.88 646 LYS A O 1
ATOM 4885 N N . VAL A 1 647 ? 60.017 5.951 -71.588 1.00 45.88 647 VAL A N 1
ATOM 4886 C CA . VAL A 1 647 ? 61.271 6.237 -70.887 1.00 45.88 647 VAL A CA 1
ATOM 4887 C C . VAL A 1 647 ? 61.588 7.715 -71.108 1.00 45.88 647 VAL A C 1
ATOM 4889 O O . VAL A 1 647 ? 62.234 8.099 -72.077 1.00 45.88 647 VAL A O 1
ATOM 4892 N N . THR A 1 648 ? 61.077 8.574 -70.235 1.00 45.47 648 THR A N 1
ATOM 4893 C CA . THR A 1 648 ? 61.760 9.832 -69.934 1.00 45.47 648 THR A CA 1
ATOM 4894 C C . THR A 1 648 ? 62.857 9.537 -68.923 1.00 45.47 648 THR A C 1
ATOM 4896 O O . THR A 1 648 ? 62.659 8.706 -68.047 1.00 45.47 648 THR A O 1
ATOM 4899 N N . LEU A 1 649 ? 63.993 10.224 -69.050 1.00 46.19 649 LEU A N 1
ATOM 4900 C CA . LEU A 1 649 ? 65.262 10.037 -68.327 1.00 46.19 649 LEU A CA 1
ATOM 4901 C C . LEU A 1 649 ? 65.210 10.197 -66.784 1.00 46.19 649 LEU A C 1
ATOM 4903 O O . LEU A 1 649 ? 66.248 10.340 -66.147 1.00 46.19 649 LEU A O 1
ATOM 4907 N N . PHE A 1 650 ? 64.021 10.200 -66.186 1.00 50.91 650 PHE A N 1
ATOM 4908 C CA . PHE A 1 650 ? 63.800 10.173 -64.746 1.00 50.91 650 PHE A CA 1
ATOM 4909 C C . PHE A 1 650 ? 63.427 8.758 -64.329 1.00 50.91 650 PHE A C 1
ATOM 4911 O O . PHE A 1 650 ? 62.775 8.041 -65.088 1.00 50.91 650 PHE A O 1
ATOM 4918 N N . GLY A 1 651 ? 63.805 8.361 -63.115 1.00 56.00 651 GLY A N 1
ATOM 4919 C CA . GLY A 1 651 ? 63.305 7.119 -62.535 1.00 56.00 651 GLY A CA 1
ATOM 4920 C C . GLY A 1 651 ? 61.797 7.003 -62.699 1.00 56.00 651 GLY A C 1
ATOM 4921 O O . GLY A 1 651 ? 61.074 7.993 -62.596 1.00 56.00 651 GLY A O 1
ATOM 4922 N N . ALA A 1 652 ? 61.331 5.805 -63.020 1.00 72.19 652 ALA A N 1
ATOM 4923 C CA . ALA A 1 652 ? 59.921 5.517 -63.167 1.00 72.19 652 ALA A CA 1
ATOM 4924 C C . ALA A 1 652 ? 59.272 5.625 -61.768 1.00 72.19 652 ALA A C 1
ATOM 4926 O O . ALA A 1 652 ? 59.188 4.651 -61.040 1.00 72.19 652 ALA A O 1
ATOM 4927 N N . LEU A 1 653 ? 58.895 6.824 -61.332 1.00 86.06 653 LEU A N 1
ATOM 4928 C CA . LEU A 1 653 ? 58.320 7.035 -60.002 1.00 86.06 653 LEU A CA 1
ATOM 4929 C C . LEU A 1 653 ? 56.902 6.472 -59.934 1.00 86.06 653 LEU A C 1
ATOM 4931 O O . LEU A 1 653 ? 56.140 6.579 -60.899 1.00 86.06 653 LEU A O 1
ATOM 4935 N N . VAL A 1 654 ? 56.549 5.909 -58.783 1.00 90.62 654 VAL A N 1
ATOM 4936 C CA . VAL A 1 654 ? 55.176 5.498 -58.475 1.00 90.62 654 VAL A CA 1
ATOM 4937 C C . VAL A 1 654 ? 54.518 6.616 -57.683 1.00 90.62 654 VAL A C 1
ATOM 4939 O O . VAL A 1 654 ? 55.087 7.077 -56.697 1.00 90.62 654 VAL A O 1
ATOM 4942 N N . GLU A 1 655 ? 53.339 7.058 -58.113 1.00 92.94 655 GLU A N 1
ATOM 4943 C CA . GLU A 1 655 ? 52.530 8.018 -57.355 1.00 92.94 655 GLU A CA 1
ATOM 4944 C C . GLU A 1 655 ? 51.607 7.267 -56.386 1.00 92.94 655 GLU A C 1
ATOM 4946 O O . GLU A 1 655 ? 50.896 6.342 -56.790 1.00 92.94 655 GLU A O 1
ATOM 4951 N N . VAL A 1 656 ? 51.614 7.681 -55.122 1.00 95.31 656 VAL A N 1
ATOM 4952 C CA . VAL A 1 656 ? 50.674 7.272 -54.078 1.00 95.31 656 VAL A CA 1
ATOM 4953 C C . VAL A 1 656 ? 49.732 8.441 -53.834 1.00 95.31 656 VAL A C 1
ATOM 4955 O O . VAL A 1 656 ? 50.145 9.470 -53.311 1.00 95.31 656 VAL A O 1
ATOM 4958 N N . GLU A 1 657 ? 48.471 8.287 -54.218 1.00 95.12 657 GLU A N 1
ATOM 4959 C CA . GLU A 1 657 ? 47.438 9.299 -53.987 1.00 95.12 657 GLU A CA 1
ATOM 4960 C C . GLU A 1 657 ? 46.553 8.850 -52.824 1.00 95.12 657 GLU A C 1
ATOM 4962 O O . GLU A 1 657 ? 45.958 7.772 -52.882 1.00 95.12 657 GLU A O 1
ATOM 4967 N N . VAL A 1 658 ? 46.471 9.671 -51.777 1.00 95.50 658 VAL A N 1
ATOM 4968 C CA . VAL A 1 658 ? 45.669 9.449 -50.569 1.00 95.50 658 VAL A CA 1
ATOM 4969 C C . VAL A 1 658 ? 44.512 10.440 -50.552 1.00 95.50 658 VAL A C 1
ATOM 4971 O O . VAL A 1 658 ? 44.704 11.646 -50.696 1.00 95.50 658 VAL A O 1
ATOM 4974 N N . VAL A 1 659 ? 43.299 9.928 -50.351 1.00 93.19 659 VAL A N 1
ATOM 4975 C CA . VAL A 1 659 ? 42.069 10.725 -50.324 1.00 93.19 659 VAL A CA 1
ATOM 4976 C C . VAL A 1 659 ? 41.273 10.386 -49.072 1.00 93.19 659 VAL A C 1
ATOM 4978 O O . VAL A 1 659 ? 40.977 9.217 -48.809 1.00 93.19 659 VAL A O 1
ATOM 4981 N N . SER A 1 660 ? 40.877 11.410 -48.317 1.00 91.25 660 SER A N 1
ATOM 4982 C CA . SER A 1 660 ? 39.931 11.245 -47.214 1.00 91.25 660 SER A CA 1
ATOM 4983 C C . SER A 1 660 ? 38.524 10.989 -47.758 1.00 91.25 660 SER A C 1
ATOM 4985 O O . SER A 1 660 ? 38.017 11.788 -48.546 1.00 91.25 660 SER A O 1
ATOM 4987 N N . GLN A 1 661 ? 37.868 9.924 -47.309 1.00 86.69 661 GLN A N 1
ATOM 4988 C CA . GLN A 1 661 ? 36.414 9.780 -47.442 1.00 86.69 661 GLN A CA 1
ATOM 4989 C C . GLN A 1 661 ? 35.719 10.575 -46.336 1.00 86.69 661 GLN A C 1
ATOM 4991 O O . GLN A 1 661 ? 34.808 11.346 -46.611 1.00 86.69 661 GLN A O 1
ATOM 4996 N N . VAL A 1 662 ? 36.219 10.440 -45.105 1.00 86.12 662 VAL A N 1
ATOM 4997 C CA . VAL A 1 662 ? 35.956 11.354 -43.991 1.00 86.12 662 VAL A CA 1
ATOM 4998 C C . VAL A 1 662 ? 37.261 11.485 -43.219 1.00 86.12 662 VAL A C 1
ATOM 5000 O O . VAL A 1 662 ? 37.785 10.483 -42.746 1.00 86.12 662 VAL A O 1
ATOM 5003 N N . GLY A 1 663 ? 37.844 12.679 -43.194 1.00 83.56 663 GLY A N 1
ATOM 5004 C CA . GLY A 1 663 ? 39.201 12.897 -42.693 1.00 83.56 663 GLY A CA 1
ATOM 5005 C C . GLY A 1 663 ? 39.204 13.633 -41.366 1.00 83.56 663 GLY A C 1
ATOM 5006 O O . GLY A 1 663 ? 38.176 14.160 -40.943 1.00 83.56 663 GLY A O 1
ATOM 5007 N N . ILE A 1 664 ? 40.371 13.692 -40.738 1.00 86.38 664 ILE A N 1
ATOM 5008 C CA . ILE A 1 664 ? 40.614 14.578 -39.599 1.00 86.38 664 ILE A CA 1
ATOM 5009 C C . ILE A 1 664 ? 40.334 16.034 -39.994 1.00 86.38 664 ILE A C 1
ATOM 5011 O O . ILE A 1 664 ? 40.582 16.448 -41.130 1.00 86.38 664 ILE A O 1
ATOM 5015 N N . THR A 1 665 ? 39.808 16.820 -39.061 1.00 79.44 665 THR A N 1
ATOM 5016 C CA . THR A 1 665 ? 39.466 18.231 -39.295 1.00 79.44 665 THR A CA 1
ATOM 5017 C C . THR A 1 665 ? 40.615 19.172 -38.947 1.00 79.44 665 THR A C 1
ATOM 5019 O O . THR A 1 665 ? 40.755 20.219 -39.576 1.00 79.44 665 THR A O 1
ATOM 5022 N N . ARG A 1 666 ? 41.470 18.792 -37.991 1.00 78.31 666 ARG A N 1
ATOM 5023 C CA . ARG A 1 666 ? 42.670 19.536 -37.599 1.00 78.31 666 ARG A CA 1
ATOM 5024 C C . ARG A 1 666 ? 43.930 18.747 -37.933 1.00 78.31 666 ARG A C 1
ATOM 5026 O O . ARG A 1 666 ? 44.018 17.560 -37.640 1.00 78.31 666 ARG A O 1
ATOM 5033 N N . GLN A 1 667 ? 44.923 19.430 -38.498 1.00 77.19 667 GLN A N 1
ATOM 5034 C CA . GLN A 1 667 ? 46.201 18.806 -38.852 1.00 77.19 667 GLN A CA 1
ATOM 5035 C C . GLN A 1 667 ? 47.024 18.399 -37.621 1.00 77.19 667 GLN A C 1
ATOM 5037 O O . GLN A 1 667 ? 47.787 17.442 -37.695 1.00 77.19 667 GLN A O 1
ATOM 5042 N N . ASP A 1 668 ? 46.843 19.089 -36.494 1.00 74.38 668 ASP A N 1
ATOM 5043 C CA . ASP A 1 668 ? 47.526 18.773 -35.231 1.00 74.38 668 ASP A CA 1
ATOM 5044 C C . ASP A 1 668 ? 47.134 17.392 -34.678 1.00 74.38 668 ASP A C 1
ATOM 5046 O O . ASP A 1 668 ? 47.909 16.781 -33.949 1.00 74.38 668 ASP A O 1
ATOM 5050 N N . ASP A 1 669 ? 45.954 16.887 -35.060 1.00 73.31 669 ASP A N 1
ATOM 5051 C CA . ASP A 1 669 ? 45.430 15.583 -34.638 1.00 73.31 669 ASP A CA 1
ATOM 5052 C C . ASP A 1 669 ? 45.836 14.454 -35.611 1.00 73.31 669 ASP A C 1
ATOM 5054 O O . ASP A 1 669 ? 45.498 13.284 -35.402 1.00 73.31 669 ASP A O 1
ATOM 5058 N N . ALA A 1 670 ? 46.560 14.795 -36.687 1.00 79.38 670 ALA A N 1
ATOM 5059 C CA . ALA A 1 670 ? 46.981 13.859 -37.719 1.00 79.38 670 ALA A CA 1
ATOM 5060 C C . ALA A 1 670 ? 48.012 12.864 -37.195 1.00 79.38 670 ALA A C 1
ATOM 5062 O O . ALA A 1 670 ? 49.024 13.223 -36.596 1.00 79.38 670 ALA A O 1
ATOM 5063 N N . VAL A 1 671 ? 47.812 11.595 -37.533 1.00 85.00 671 VAL A N 1
ATOM 5064 C CA . VAL A 1 671 ? 48.807 10.546 -37.303 1.00 85.00 671 VAL A CA 1
ATOM 5065 C C . VAL A 1 671 ? 49.654 10.320 -38.551 1.00 85.00 671 VAL A C 1
ATOM 5067 O O . VAL A 1 671 ? 49.236 10.599 -39.679 1.00 85.00 671 VAL A O 1
ATOM 5070 N N . GLY A 1 672 ? 50.865 9.803 -38.342 1.00 87.19 672 GLY A N 1
ATOM 5071 C CA . GLY A 1 672 ? 51.749 9.413 -39.431 1.00 87.19 672 GLY A CA 1
ATOM 5072 C C . GLY A 1 672 ? 51.193 8.225 -40.214 1.00 87.19 672 GLY A C 1
ATOM 5073 O O . GLY A 1 672 ? 50.484 7.377 -39.682 1.00 87.19 672 GLY A O 1
ATOM 5074 N N . MET A 1 673 ? 51.561 8.134 -41.480 1.00 91.88 673 MET A N 1
ATOM 5075 C CA . MET A 1 673 ? 51.412 6.978 -42.348 1.00 91.88 673 MET A CA 1
ATOM 5076 C C . MET A 1 673 ? 52.765 6.658 -42.977 1.00 91.88 673 MET A C 1
ATOM 5078 O O . MET A 1 673 ? 53.562 7.552 -43.268 1.00 91.88 673 MET A O 1
ATOM 5082 N N . SER A 1 674 ? 53.022 5.373 -43.182 1.00 93.06 674 SER A N 1
ATOM 5083 C CA . SER A 1 674 ? 54.267 4.869 -43.750 1.00 93.06 674 SER A CA 1
ATOM 5084 C C . SER A 1 674 ? 53.948 3.884 -44.863 1.00 93.06 674 SER A C 1
ATOM 5086 O O . SER A 1 674 ? 53.084 3.016 -44.721 1.00 93.06 674 SER A O 1
ATOM 5088 N N . LEU A 1 675 ? 54.649 4.022 -45.983 1.00 94.81 675 LEU A N 1
ATOM 5089 C CA . LEU A 1 675 ? 54.617 3.035 -47.050 1.00 94.81 675 LEU A CA 1
ATOM 5090 C C . LEU A 1 675 ? 55.626 1.939 -46.706 1.00 94.81 675 LEU A C 1
ATOM 5092 O O . LEU A 1 675 ? 56.799 2.235 -46.498 1.00 94.81 675 LEU A O 1
ATOM 5096 N N . VAL A 1 676 ? 55.183 0.690 -46.619 1.00 95.50 676 VAL A N 1
ATOM 5097 C CA . VAL A 1 676 ? 56.028 -0.442 -46.215 1.00 95.50 676 VAL A CA 1
ATOM 5098 C C . VAL A 1 676 ? 56.146 -1.422 -47.367 1.00 95.50 676 VAL A C 1
ATOM 5100 O O . VAL A 1 676 ? 55.142 -1.779 -47.982 1.00 95.50 676 VAL A O 1
ATOM 5103 N N . TYR A 1 677 ? 57.370 -1.858 -47.645 1.00 96.00 677 TYR A N 1
ATOM 5104 C CA . TYR A 1 677 ? 57.684 -2.899 -48.613 1.00 96.00 677 TYR A CA 1
ATOM 5105 C C . TYR A 1 677 ? 58.095 -4.190 -47.904 1.00 96.00 677 TYR A C 1
ATOM 5107 O O . TYR A 1 677 ? 58.929 -4.172 -46.997 1.00 96.00 677 TYR A O 1
ATOM 5115 N N . ASN A 1 678 ? 57.555 -5.318 -48.355 1.00 95.62 678 ASN A N 1
ATOM 5116 C CA . ASN A 1 678 ? 57.957 -6.643 -47.905 1.00 95.62 678 ASN A CA 1
ATOM 5117 C C . ASN A 1 678 ? 58.108 -7.587 -49.122 1.00 95.62 678 ASN A C 1
ATOM 5119 O O . ASN A 1 678 ? 57.185 -7.675 -49.940 1.00 95.62 678 ASN A O 1
ATOM 5123 N N . PRO A 1 679 ? 59.271 -8.250 -49.293 1.00 94.31 679 PRO A N 1
ATOM 5124 C CA . PRO A 1 679 ? 59.526 -9.132 -50.434 1.00 94.31 679 PRO A CA 1
ATOM 5125 C C . PRO A 1 679 ? 58.741 -10.453 -50.382 1.00 94.31 679 PRO A C 1
ATOM 5127 O O . PRO A 1 679 ? 58.412 -11.003 -51.433 1.00 94.31 679 PRO A O 1
ATOM 5130 N N . ASP A 1 680 ? 58.419 -10.948 -49.187 1.00 93.62 680 ASP A N 1
ATOM 5131 C CA . ASP A 1 680 ? 57.936 -12.316 -48.976 1.00 93.62 680 ASP A CA 1
ATOM 5132 C C . ASP A 1 680 ? 56.407 -12.385 -48.852 1.00 93.62 680 ASP A C 1
ATOM 5134 O O . ASP A 1 680 ? 55.768 -13.299 -49.385 1.00 93.62 680 ASP A O 1
ATOM 5138 N N . HIS A 1 681 ? 55.791 -11.400 -48.191 1.00 92.88 681 HIS A N 1
ATOM 5139 C CA . HIS A 1 681 ? 54.349 -11.374 -47.927 1.00 92.88 681 HIS A CA 1
ATOM 5140 C C . HIS A 1 681 ? 53.763 -9.960 -47.905 1.00 92.88 681 HIS A C 1
ATOM 5142 O O . HIS A 1 681 ? 54.459 -8.962 -48.052 1.00 92.88 681 HIS A O 1
ATOM 5148 N N . PHE A 1 682 ? 52.439 -9.869 -47.778 1.00 93.94 682 PHE A N 1
ATOM 5149 C CA . PHE A 1 682 ? 51.722 -8.597 -47.728 1.00 93.94 682 PHE A CA 1
ATOM 5150 C C . PHE A 1 682 ? 51.880 -7.927 -46.348 1.00 93.94 682 PHE A C 1
ATOM 5152 O O . PHE A 1 682 ? 51.479 -8.554 -45.367 1.00 93.94 682 PHE A O 1
ATOM 5159 N N . PRO A 1 683 ? 52.391 -6.681 -46.245 1.00 94.69 683 PRO A N 1
ATOM 5160 C CA . PRO A 1 683 ? 52.643 -6.041 -44.951 1.00 94.69 683 PRO A CA 1
ATOM 5161 C C . PRO A 1 683 ? 51.388 -5.921 -44.071 1.00 94.69 683 PRO A C 1
ATOM 5163 O O . PRO A 1 683 ? 50.355 -5.400 -44.505 1.00 94.69 683 PRO A O 1
ATOM 5166 N N . LEU A 1 684 ? 51.469 -6.353 -42.811 1.00 90.50 684 LEU A N 1
ATOM 5167 C CA . LEU A 1 684 ? 50.345 -6.353 -41.865 1.00 90.50 684 LEU A CA 1
ATOM 5168 C C . LEU A 1 684 ? 50.356 -5.177 -40.877 1.00 90.50 684 LEU A C 1
ATOM 5170 O O . LEU A 1 684 ? 49.286 -4.731 -40.467 1.00 90.50 684 LEU A O 1
ATOM 5174 N N . HIS A 1 685 ? 51.529 -4.649 -40.522 1.00 87.75 685 HIS A N 1
ATOM 5175 C CA . HIS A 1 685 ? 51.694 -3.470 -39.660 1.00 87.75 685 HIS A CA 1
ATOM 5176 C C . HIS A 1 685 ? 52.956 -2.682 -40.042 1.00 87.75 685 HIS A C 1
ATOM 5178 O O . HIS A 1 685 ? 53.784 -3.162 -40.812 1.00 87.75 685 HIS A O 1
ATOM 5184 N N . ALA A 1 686 ? 53.127 -1.465 -39.510 1.00 85.56 686 ALA A N 1
ATOM 5185 C CA . ALA A 1 686 ? 54.180 -0.529 -39.940 1.00 85.56 686 ALA A CA 1
ATOM 5186 C C . ALA A 1 686 ? 55.633 -1.033 -39.757 1.00 85.56 686 ALA A C 1
ATOM 5188 O O . ALA A 1 686 ? 56.555 -0.447 -40.315 1.00 85.56 686 ALA A O 1
ATOM 5189 N N . GLY A 1 687 ? 55.835 -2.110 -38.990 1.00 86.75 687 GLY A N 1
ATOM 5190 C CA . GLY A 1 687 ? 57.136 -2.753 -38.759 1.00 86.75 687 GLY A CA 1
ATOM 5191 C C . GLY A 1 687 ? 57.315 -4.099 -39.471 1.00 86.75 687 GLY A C 1
ATOM 5192 O O . GLY A 1 687 ? 58.346 -4.736 -39.293 1.00 86.75 687 GLY A O 1
ATOM 5193 N N . ASP A 1 688 ? 56.330 -4.550 -40.252 1.00 91.00 688 ASP A N 1
ATOM 5194 C CA . ASP A 1 688 ? 56.320 -5.844 -40.956 1.00 91.00 688 ASP A CA 1
ATOM 5195 C C . ASP A 1 688 ? 57.044 -5.775 -42.316 1.00 91.00 688 ASP A C 1
ATOM 5197 O O . ASP A 1 688 ? 56.576 -6.283 -43.336 1.00 91.00 688 ASP A O 1
ATOM 5201 N N . GLY A 1 689 ? 58.156 -5.047 -42.378 1.00 91.00 689 GLY A N 1
ATOM 5202 C CA . GLY A 1 689 ? 58.886 -4.812 -43.618 1.00 91.00 689 GLY A CA 1
ATOM 5203 C C . GLY A 1 689 ? 59.783 -3.584 -43.558 1.00 91.00 689 GLY A C 1
ATOM 5204 O O . GLY A 1 689 ? 60.050 -3.031 -42.493 1.00 91.00 689 GLY A O 1
ATOM 5205 N N . GLN A 1 690 ? 60.254 -3.162 -44.728 1.00 92.88 690 GLN A N 1
ATOM 5206 C CA . GLN A 1 690 ? 61.135 -2.011 -44.887 1.00 92.88 690 GLN A CA 1
ATOM 5207 C C . GLN A 1 690 ? 60.319 -0.751 -45.216 1.00 92.88 690 GLN A C 1
ATOM 5209 O O . GLN A 1 690 ? 59.577 -0.761 -46.205 1.00 92.88 690 GLN A O 1
ATOM 5214 N N . PRO A 1 691 ? 60.438 0.340 -44.434 1.00 92.44 691 PRO A N 1
ATOM 5215 C CA . PRO A 1 691 ? 59.843 1.624 -44.786 1.00 92.44 691 PRO A CA 1
ATOM 5216 C C . PRO A 1 691 ? 60.408 2.146 -46.112 1.00 92.44 691 PRO A C 1
ATOM 5218 O O . PRO A 1 691 ? 61.622 2.203 -46.304 1.00 92.44 691 PRO A O 1
ATOM 5221 N N . VAL A 1 692 ? 59.525 2.544 -47.022 1.00 93.62 692 VAL A N 1
ATOM 5222 C CA . VAL A 1 692 ? 59.876 3.098 -48.332 1.00 93.62 692 VAL A CA 1
ATOM 5223 C C . VAL A 1 692 ? 59.960 4.625 -48.220 1.00 93.62 692 VAL A C 1
ATOM 5225 O O . VAL A 1 692 ? 58.983 5.242 -47.787 1.00 93.62 692 VAL A O 1
ATOM 5228 N N . PRO A 1 693 ? 61.083 5.259 -48.608 1.00 92.81 693 PRO A N 1
ATOM 5229 C CA . PRO A 1 693 ? 61.193 6.717 -48.632 1.00 92.81 693 PRO A CA 1
ATOM 5230 C C . PRO A 1 693 ? 60.199 7.351 -49.620 1.00 92.81 693 PRO A C 1
ATOM 5232 O O . PRO A 1 693 ? 60.141 6.967 -50.790 1.00 92.81 693 PRO A O 1
ATOM 5235 N N . LEU A 1 694 ? 59.431 8.335 -49.146 1.00 92.88 694 LEU A N 1
ATOM 5236 C CA . LEU A 1 694 ? 58.418 9.072 -49.904 1.00 92.88 694 LEU A CA 1
ATOM 5237 C C . LEU A 1 694 ? 58.859 10.518 -50.144 1.00 92.88 694 LEU A C 1
ATOM 5239 O O . LEU A 1 694 ? 59.309 11.196 -49.224 1.00 92.88 694 LEU A O 1
ATOM 5243 N N . TYR A 1 695 ? 58.661 11.011 -51.359 1.00 92.50 695 TYR A N 1
ATOM 5244 C CA . TYR A 1 695 ? 58.778 12.419 -51.723 1.00 92.50 695 TYR A CA 1
ATOM 5245 C C . TYR A 1 695 ? 57.403 13.094 -51.630 1.00 92.50 695 TYR A C 1
ATOM 5247 O O . TYR A 1 695 ? 56.433 12.584 -52.199 1.00 92.50 695 TYR A O 1
ATOM 5255 N N . LEU A 1 696 ? 57.325 14.242 -50.948 1.00 90.62 696 LEU A N 1
ATOM 5256 C CA . LEU A 1 696 ? 56.105 15.068 -50.860 1.00 90.62 696 LEU A CA 1
ATOM 5257 C C . LEU A 1 696 ? 55.915 15.983 -52.074 1.00 90.62 696 LEU A C 1
ATOM 5259 O O . LEU A 1 696 ? 54.803 16.401 -52.376 1.00 90.62 696 LEU A O 1
ATOM 5263 N N . GLU A 1 697 ? 57.000 16.260 -52.791 1.00 87.88 697 GLU A N 1
ATOM 5264 C CA . GLU A 1 697 ? 56.995 16.959 -54.069 1.00 87.88 697 GLU A CA 1
ATOM 5265 C C . GLU A 1 697 ? 57.538 16.030 -55.142 1.00 87.88 697 GLU A C 1
ATOM 5267 O O . GLU A 1 697 ? 58.469 15.262 -54.899 1.00 87.88 697 GLU A O 1
ATOM 5272 N N . ARG A 1 698 ? 56.984 16.100 -56.354 1.00 85.12 698 ARG A N 1
ATOM 5273 C CA . ARG A 1 698 ? 57.455 15.261 -57.455 1.00 85.12 698 ARG A CA 1
ATOM 5274 C C . ARG A 1 698 ? 58.924 15.602 -57.776 1.00 85.12 698 ARG A C 1
ATOM 5276 O O . ARG A 1 698 ? 59.179 16.727 -58.203 1.00 85.12 698 ARG A O 1
ATOM 5283 N N . PRO A 1 699 ? 59.869 14.647 -57.661 1.00 81.69 699 PRO A N 1
ATOM 5284 C CA . PRO A 1 699 ? 61.284 14.882 -57.952 1.00 81.69 699 PRO A CA 1
ATOM 5285 C C . PRO A 1 699 ? 61.542 15.490 -59.343 1.00 81.69 699 PRO A C 1
ATOM 5287 O O . PRO A 1 699 ? 60.982 15.027 -60.345 1.00 81.69 699 PRO A O 1
ATOM 5290 N N . THR A 1 700 ? 62.411 16.507 -59.407 1.00 77.12 700 THR A N 1
ATOM 5291 C CA . THR A 1 700 ? 62.803 17.242 -60.632 1.00 77.12 700 THR A CA 1
ATOM 5292 C C . THR A 1 700 ? 64.278 17.006 -61.007 1.00 77.12 700 THR A C 1
ATOM 5294 O O . THR A 1 700 ? 64.992 16.284 -60.315 1.00 77.12 700 THR A O 1
ATOM 5297 N N . LYS A 1 701 ? 64.757 17.559 -62.143 1.00 65.25 701 LYS A N 1
ATOM 5298 C CA . LYS A 1 701 ? 66.151 17.343 -62.620 1.00 65.25 701 LYS A CA 1
ATOM 5299 C C . LYS A 1 701 ? 67.192 17.993 -61.724 1.00 65.25 701 LYS A C 1
ATOM 5301 O O . LYS A 1 701 ? 68.323 17.525 -61.694 1.00 65.25 701 LYS A O 1
ATOM 5306 N N . ASP A 1 702 ? 66.798 19.063 -61.048 1.00 67.06 702 ASP A N 1
ATOM 5307 C CA . ASP A 1 702 ? 67.695 19.905 -60.264 1.00 67.06 702 ASP A CA 1
ATOM 5308 C C . ASP A 1 702 ? 68.002 19.285 -58.886 1.00 67.06 702 ASP A C 1
ATOM 5310 O O . ASP A 1 702 ? 68.924 19.724 -58.204 1.00 67.06 702 ASP A O 1
ATOM 5314 N N . GLY A 1 703 ? 67.281 18.216 -58.511 1.00 69.62 703 GLY A N 1
ATOM 5315 C CA . GLY A 1 703 ? 67.410 17.547 -57.217 1.00 69.62 703 GLY A CA 1
ATOM 5316 C C . GLY A 1 703 ? 66.978 18.432 -56.043 1.00 69.62 703 GLY A C 1
ATOM 5317 O O . GLY A 1 703 ? 66.391 19.495 -56.228 1.00 69.62 703 GLY A O 1
ATOM 5318 N N . GLY A 1 704 ? 67.261 17.979 -54.817 1.00 71.88 704 GLY A N 1
ATOM 5319 C CA . GLY A 1 704 ? 67.027 18.754 -53.590 1.00 71.88 704 GLY A CA 1
ATOM 5320 C C . GLY A 1 704 ? 65.714 18.471 -52.853 1.00 71.88 704 GLY A C 1
ATOM 5321 O O . GLY A 1 704 ? 65.504 19.047 -51.792 1.00 71.88 704 GLY A O 1
ATOM 5322 N N . GLN A 1 705 ? 64.853 17.580 -53.359 1.00 85.38 705 GLN A N 1
ATOM 5323 C CA . GLN A 1 705 ? 63.657 17.145 -52.630 1.00 85.38 705 GLN A CA 1
ATOM 5324 C C . GLN A 1 705 ? 64.023 16.227 -51.459 1.00 85.38 705 GLN A C 1
ATOM 5326 O O . GLN A 1 705 ? 64.799 15.279 -51.614 1.00 85.38 705 GLN A O 1
ATOM 5331 N N . GLU A 1 706 ? 63.415 16.479 -50.303 1.00 86.69 706 GLU A N 1
ATOM 5332 C CA . GLU A 1 706 ? 63.563 15.636 -49.122 1.00 86.69 706 GLU A CA 1
ATOM 5333 C C . GLU A 1 706 ? 62.713 14.364 -49.231 1.00 86.69 706 GLU A C 1
ATOM 5335 O O . GLU A 1 706 ? 61.673 14.323 -49.895 1.00 86.69 706 GLU A O 1
ATOM 5340 N N . THR A 1 707 ? 63.186 13.304 -48.573 1.00 88.50 707 THR A N 1
ATOM 5341 C CA . THR A 1 707 ? 62.436 12.052 -48.441 1.00 88.50 707 THR A CA 1
ATOM 5342 C C . THR A 1 707 ? 61.996 11.852 -47.005 1.00 88.50 707 THR A C 1
ATOM 5344 O O . THR A 1 707 ? 62.742 12.138 -46.070 1.00 88.50 707 THR A O 1
ATOM 5347 N N . HIS A 1 708 ? 60.802 11.298 -46.841 1.00 89.81 708 HIS A N 1
ATOM 5348 C CA . HIS A 1 708 ? 60.189 11.031 -45.552 1.00 89.81 708 HIS A CA 1
ATOM 5349 C C . HIS A 1 708 ? 59.753 9.566 -45.498 1.00 89.81 708 HIS A C 1
ATOM 5351 O O . HIS A 1 708 ? 59.135 9.055 -46.426 1.00 89.81 708 HIS A O 1
ATOM 5357 N N . THR A 1 709 ? 60.059 8.868 -44.409 1.00 88.31 709 THR A N 1
ATOM 5358 C CA . THR A 1 709 ? 59.595 7.485 -44.172 1.00 88.31 709 THR A CA 1
ATOM 5359 C C . THR A 1 709 ? 58.272 7.435 -43.399 1.00 88.31 709 THR A C 1
ATOM 5361 O O . THR A 1 709 ? 57.625 6.388 -43.312 1.00 88.31 709 THR A O 1
ATOM 5364 N N . ALA A 1 710 ? 57.845 8.577 -42.858 1.00 88.00 710 ALA A N 1
ATOM 5365 C CA . ALA A 1 710 ? 56.548 8.790 -42.240 1.00 88.00 710 ALA A CA 1
ATOM 5366 C C . ALA A 1 710 ? 56.015 10.166 -42.653 1.00 88.00 710 ALA A C 1
ATOM 5368 O O . ALA A 1 710 ? 56.735 11.161 -42.578 1.00 88.00 710 ALA A O 1
ATOM 5369 N N . VAL A 1 711 ? 54.760 10.209 -43.090 1.00 89.88 711 VAL A N 1
ATOM 5370 C CA . VAL A 1 711 ? 54.071 11.418 -43.563 1.00 89.88 711 VAL A CA 1
ATOM 5371 C C . VAL A 1 711 ? 52.753 11.542 -42.814 1.00 89.88 711 VAL A C 1
ATOM 5373 O O . VAL A 1 711 ? 52.104 10.532 -42.589 1.00 89.88 711 VAL A O 1
ATOM 5376 N N . LEU A 1 712 ? 52.338 12.738 -42.401 1.00 89.38 712 LEU A N 1
ATOM 5377 C CA . LEU A 1 712 ? 51.044 12.907 -41.729 1.00 89.38 712 LEU A CA 1
ATOM 5378 C C . LEU A 1 712 ? 49.881 12.656 -42.695 1.00 89.38 712 LEU A C 1
ATOM 5380 O O . LEU A 1 712 ? 49.952 13.026 -43.866 1.00 89.38 712 LEU A O 1
ATOM 5384 N N . LEU A 1 713 ? 48.793 12.062 -42.200 1.00 89.62 713 LEU A N 1
ATOM 5385 C CA . LEU A 1 713 ? 47.553 11.963 -42.969 1.00 89.62 713 LEU A CA 1
ATOM 5386 C C . LEU A 1 713 ? 47.069 13.357 -43.412 1.00 89.62 713 LEU A C 1
ATOM 5388 O O . LEU A 1 713 ? 47.198 14.323 -42.652 1.00 89.62 713 LEU A O 1
ATOM 5392 N N . PRO A 1 714 ? 46.494 13.478 -44.624 1.00 89.94 714 PRO A N 1
ATOM 5393 C CA . PRO A 1 714 ? 45.912 14.736 -45.052 1.00 89.94 714 PRO A CA 1
ATOM 5394 C C . PRO A 1 714 ? 44.627 15.071 -44.274 1.00 89.94 714 PRO A C 1
ATOM 5396 O O . PRO A 1 714 ? 43.882 14.158 -43.879 1.00 89.94 714 PRO A O 1
ATOM 5399 N N . PRO A 1 715 ? 44.314 16.368 -44.118 1.00 88.44 715 PRO A N 1
ATOM 5400 C CA . PRO A 1 715 ? 43.052 16.809 -43.547 1.00 88.44 715 PRO A CA 1
ATOM 5401 C C . PRO A 1 715 ? 41.885 16.535 -44.504 1.00 88.44 715 PRO A C 1
ATOM 5403 O O . PRO A 1 715 ? 42.063 16.263 -45.697 1.00 88.44 715 PRO A O 1
ATOM 5406 N N . HIS A 1 716 ? 40.664 16.582 -43.973 1.00 89.00 716 HIS A N 1
ATOM 5407 C CA . HIS A 1 716 ? 39.461 16.290 -44.742 1.00 89.00 716 HIS A CA 1
ATOM 5408 C C . HIS A 1 716 ? 39.344 17.160 -46.002 1.00 89.00 716 HIS A C 1
ATOM 5410 O O . HIS A 1 716 ? 39.495 18.378 -45.960 1.00 89.00 716 HIS A O 1
ATOM 5416 N N . GLY A 1 717 ? 39.046 16.516 -47.131 1.00 86.81 717 GLY A N 1
ATOM 5417 C CA . GLY A 1 717 ? 38.822 17.180 -48.416 1.00 86.81 717 GLY A CA 1
ATOM 5418 C C . GLY A 1 717 ? 40.097 17.578 -49.164 1.00 86.81 717 GLY A C 1
ATOM 5419 O O . GLY A 1 717 ? 39.998 18.030 -50.303 1.00 86.81 717 GLY A O 1
ATOM 5420 N N . VAL A 1 718 ? 41.283 17.371 -48.582 1.00 89.62 718 VAL A N 1
ATOM 5421 C CA . VAL A 1 718 ? 42.566 17.695 -49.218 1.00 89.62 718 VAL A CA 1
ATOM 5422 C C . VAL A 1 718 ? 43.221 16.403 -49.722 1.00 89.62 718 VAL A C 1
ATOM 5424 O O . VAL A 1 718 ? 43.717 15.620 -48.915 1.00 89.62 718 VAL A O 1
ATOM 5427 N N . PRO A 1 719 ? 43.217 16.110 -51.035 1.00 90.25 719 PRO A N 1
ATOM 5428 C CA . PRO A 1 719 ? 43.964 14.971 -51.557 1.00 90.25 719 PRO A CA 1
ATOM 5429 C C . PRO A 1 719 ? 45.471 15.215 -51.416 1.00 90.25 719 PRO A C 1
ATOM 5431 O O . PRO A 1 719 ? 45.949 16.335 -51.594 1.00 90.25 719 PRO A O 1
ATOM 5434 N N . MET A 1 720 ? 46.223 14.156 -51.124 1.00 93.25 720 MET A N 1
ATOM 5435 C CA . MET A 1 720 ? 47.680 14.198 -51.013 1.00 93.25 720 MET A CA 1
ATOM 5436 C C . MET A 1 720 ? 48.302 13.223 -52.008 1.00 93.25 720 MET A C 1
ATOM 5438 O O . MET A 1 720 ? 47.990 12.033 -51.982 1.00 93.25 720 MET A O 1
ATOM 5442 N N . SER A 1 721 ? 49.212 13.722 -52.843 1.00 94.19 721 SER A N 1
ATOM 5443 C CA . SER A 1 721 ? 50.056 12.894 -53.705 1.00 94.19 721 SER A CA 1
ATOM 5444 C C . SER A 1 721 ? 51.466 12.824 -53.134 1.00 94.19 721 SER A C 1
ATOM 5446 O O . SER A 1 721 ? 52.044 13.838 -52.757 1.00 94.19 721 SER A O 1
ATOM 5448 N N . MET A 1 722 ? 52.013 11.616 -53.097 1.00 95.12 722 MET A N 1
ATOM 5449 C CA . MET A 1 722 ? 53.397 11.327 -52.733 1.00 95.12 722 MET A CA 1
ATOM 5450 C C . MET A 1 722 ? 54.029 10.475 -53.830 1.00 95.12 722 MET A C 1
ATOM 5452 O O . MET A 1 722 ? 53.324 9.802 -54.585 1.00 95.12 722 MET A O 1
ATOM 5456 N N . TRP A 1 723 ? 55.355 10.451 -53.912 1.00 93.50 723 TRP A N 1
ATOM 5457 C CA . TRP A 1 723 ? 56.073 9.637 -54.894 1.00 93.50 723 TRP A CA 1
ATOM 5458 C C . TRP A 1 723 ? 57.151 8.793 -54.231 1.00 93.50 723 TRP A C 1
ATOM 5460 O O . TRP A 1 723 ? 57.767 9.235 -53.273 1.00 93.50 723 TRP A O 1
ATOM 5470 N N . PHE A 1 724 ? 57.433 7.605 -54.758 1.00 92.19 724 PHE A N 1
ATOM 5471 C CA . PHE A 1 724 ? 58.627 6.844 -54.375 1.00 92.19 724 PHE A CA 1
ATOM 5472 C C . PHE A 1 724 ? 59.347 6.289 -55.604 1.00 92.19 724 PHE A C 1
ATOM 5474 O O . PHE A 1 724 ? 58.720 5.984 -56.628 1.00 92.19 724 PHE A O 1
ATOM 5481 N N . ASP A 1 725 ? 60.675 6.167 -55.508 1.00 88.06 725 ASP A N 1
ATOM 5482 C CA . ASP A 1 725 ? 61.459 5.427 -56.496 1.00 88.06 725 ASP A CA 1
ATOM 5483 C C . ASP A 1 725 ? 61.393 3.941 -56.149 1.00 88.06 725 ASP A C 1
ATOM 5485 O O . ASP A 1 725 ? 61.735 3.515 -55.048 1.00 88.06 725 ASP A O 1
ATOM 5489 N N . HIS A 1 726 ? 60.907 3.142 -57.092 1.00 86.19 726 HIS A N 1
ATOM 5490 C CA . HIS A 1 726 ? 60.785 1.710 -56.893 1.00 86.19 726 HIS A CA 1
ATOM 5491 C C . HIS A 1 726 ? 62.017 0.947 -57.374 1.00 86.19 726 HIS A C 1
ATOM 5493 O O . HIS A 1 726 ? 62.027 -0.263 -57.189 1.00 86.19 726 HIS A O 1
ATOM 5499 N N . LYS A 1 727 ? 63.022 1.567 -58.014 1.00 82.75 727 LYS A N 1
ATOM 5500 C CA . LYS A 1 727 ? 64.164 0.851 -58.625 1.00 82.75 727 LYS A CA 1
ATOM 5501 C C . LYS A 1 727 ? 64.876 -0.102 -57.668 1.00 82.75 727 LYS A C 1
ATOM 5503 O O . LYS A 1 727 ? 65.195 -1.212 -58.080 1.00 82.75 727 LYS A O 1
ATOM 5508 N N . ASP A 1 728 ? 65.041 0.310 -56.415 1.00 80.31 728 ASP A N 1
ATOM 5509 C CA . ASP A 1 728 ? 65.793 -0.442 -55.404 1.00 80.31 728 ASP A CA 1
ATOM 5510 C C . ASP A 1 728 ? 64.948 -1.507 -54.684 1.00 80.31 728 ASP A C 1
ATOM 5512 O O . ASP A 1 728 ? 65.460 -2.284 -53.881 1.00 80.31 728 ASP A O 1
ATOM 5516 N N . LEU A 1 729 ? 63.646 -1.585 -54.982 1.00 87.00 729 LEU A N 1
ATOM 5517 C CA . LEU A 1 729 ? 62.764 -2.625 -54.450 1.00 87.00 729 LEU A CA 1
ATOM 5518 C C . LEU A 1 729 ? 62.879 -3.906 -55.298 1.00 87.00 729 LEU A C 1
ATOM 5520 O O . LEU A 1 729 ? 62.962 -3.840 -56.521 1.00 87.00 729 LEU A O 1
ATOM 5524 N N . GLY A 1 730 ? 62.833 -5.090 -54.694 1.00 87.69 730 GLY A N 1
ATOM 5525 C CA . GLY A 1 730 ? 62.677 -6.353 -55.433 1.00 87.69 730 GLY A CA 1
ATOM 5526 C C . GLY A 1 730 ? 61.215 -6.625 -55.831 1.00 87.69 730 GLY A C 1
ATOM 5527 O O . GLY A 1 730 ? 60.339 -5.790 -55.584 1.00 87.69 730 GLY A O 1
ATOM 5528 N N . PRO A 1 731 ? 60.914 -7.783 -56.446 1.00 90.56 731 PRO A N 1
ATOM 5529 C CA . PRO A 1 731 ? 59.549 -8.305 -56.495 1.00 90.56 731 PRO A CA 1
ATOM 5530 C C . PRO A 1 731 ? 59.005 -8.489 -55.071 1.00 90.56 731 PRO A C 1
ATOM 5532 O O . PRO A 1 731 ? 59.709 -9.013 -54.213 1.00 90.56 731 PRO A O 1
ATOM 5535 N N . GLY A 1 732 ? 57.763 -8.070 -54.821 1.00 92.62 732 GLY A N 1
ATOM 5536 C CA . GLY A 1 732 ? 57.178 -8.106 -53.477 1.00 92.62 732 GLY A CA 1
ATOM 5537 C C . GLY A 1 732 ? 55.898 -7.283 -53.357 1.00 92.62 732 GLY A C 1
ATOM 5538 O O . GLY A 1 732 ? 55.271 -6.931 -54.362 1.00 92.62 732 GLY A O 1
ATOM 5539 N N . TYR A 1 733 ? 55.510 -6.961 -52.127 1.00 95.38 733 TYR A N 1
ATOM 5540 C CA . TYR A 1 733 ? 54.308 -6.193 -51.812 1.00 95.38 733 TYR A CA 1
ATOM 5541 C C . TYR A 1 733 ? 54.653 -4.859 -51.171 1.00 95.38 733 TYR A C 1
ATOM 5543 O O . TYR A 1 733 ? 55.560 -4.756 -50.351 1.00 95.38 733 TYR A O 1
ATOM 5551 N N . VAL A 1 734 ? 53.886 -3.841 -51.533 1.00 94.75 734 VAL A N 1
ATOM 5552 C CA . VAL A 1 734 ? 53.940 -2.509 -50.949 1.00 94.75 734 VAL A CA 1
ATOM 5553 C C . VAL A 1 734 ? 52.561 -2.191 -50.386 1.00 94.75 734 VAL A C 1
ATOM 5555 O O . VAL A 1 734 ? 51.565 -2.379 -51.080 1.00 94.75 734 VAL A O 1
ATOM 5558 N N . ARG A 1 735 ? 52.484 -1.698 -49.149 1.00 96.00 735 ARG A N 1
ATOM 5559 C CA . ARG A 1 735 ? 51.221 -1.303 -48.512 1.00 96.00 735 ARG A CA 1
ATOM 5560 C C . ARG A 1 735 ? 51.394 -0.007 -47.738 1.00 96.00 735 ARG A C 1
ATOM 5562 O O . ARG A 1 735 ? 52.382 0.159 -47.025 1.00 96.00 735 ARG A O 1
ATOM 5569 N N . LEU A 1 736 ? 50.438 0.906 -47.874 1.00 95.38 736 LEU A N 1
ATOM 5570 C CA . LEU A 1 736 ? 50.379 2.099 -47.036 1.00 95.38 736 LEU A CA 1
ATOM 5571 C C . LEU A 1 736 ? 49.703 1.733 -45.713 1.00 95.38 736 LEU A C 1
ATOM 5573 O O . LEU A 1 736 ? 48.637 1.121 -45.709 1.00 95.38 736 LEU A O 1
ATOM 5577 N N . LEU A 1 737 ? 50.328 2.087 -44.597 1.00 92.88 737 LEU A N 1
ATOM 5578 C CA . LEU A 1 737 ? 49.867 1.742 -43.256 1.00 92.88 737 LEU A CA 1
ATOM 5579 C C . LEU A 1 737 ? 49.818 2.996 -42.390 1.00 92.88 737 LEU A C 1
ATOM 5581 O O . LEU A 1 737 ? 50.721 3.831 -42.442 1.00 92.88 737 LEU A O 1
ATOM 5585 N N . VAL A 1 738 ? 48.774 3.113 -41.572 1.00 89.44 738 VAL A N 1
ATOM 5586 C CA . VAL A 1 738 ? 48.701 4.153 -40.543 1.00 89.44 738 VAL A CA 1
ATOM 5587 C C . VAL A 1 738 ? 49.676 3.782 -39.427 1.00 89.44 738 VAL A C 1
ATOM 5589 O O . VAL A 1 738 ? 49.647 2.675 -38.894 1.00 89.44 738 VAL A O 1
ATOM 5592 N N . ASN A 1 739 ? 50.561 4.714 -39.105 1.00 78.31 739 ASN A N 1
ATOM 5593 C CA . ASN A 1 739 ? 51.631 4.606 -38.125 1.00 78.31 739 ASN A CA 1
ATOM 5594 C C . ASN A 1 739 ? 51.328 5.542 -36.941 1.00 78.31 739 ASN A C 1
ATOM 5596 O O . ASN A 1 739 ? 52.066 6.487 -36.657 1.00 78.31 739 ASN A O 1
ATOM 5600 N N . ALA A 1 740 ? 50.183 5.314 -36.290 1.00 65.56 740 ALA A N 1
ATOM 5601 C CA . ALA A 1 740 ? 49.864 5.939 -35.009 1.00 65.56 740 ALA A CA 1
ATOM 5602 C C . ALA A 1 740 ? 50.503 5.138 -33.863 1.00 65.56 740 ALA A C 1
ATOM 5604 O O . ALA A 1 740 ? 50.673 3.919 -33.957 1.00 65.56 740 ALA A O 1
ATOM 5605 N N . ARG A 1 741 ? 50.863 5.815 -32.766 1.00 55.09 741 ARG A N 1
ATOM 5606 C CA . ARG A 1 741 ? 51.373 5.132 -31.568 1.00 55.09 741 ARG A CA 1
ATOM 5607 C C . ARG A 1 741 ? 50.253 4.268 -30.962 1.00 55.09 741 ARG A C 1
ATOM 5609 O O . ARG A 1 741 ? 49.108 4.718 -30.943 1.00 55.09 741 ARG A O 1
ATOM 5616 N N . PRO A 1 742 ? 50.548 3.064 -30.436 1.00 48.78 742 PRO A N 1
ATOM 5617 C CA . PRO A 1 742 ? 49.594 2.354 -29.590 1.00 48.78 742 PRO A CA 1
ATOM 5618 C C . PRO A 1 742 ? 49.214 3.261 -28.418 1.00 48.78 742 PRO A C 1
ATOM 5620 O O . PRO A 1 742 ? 50.101 3.876 -27.820 1.00 48.78 742 PRO A O 1
ATOM 5623 N N . ALA A 1 743 ? 47.927 3.352 -28.086 1.00 46.59 743 ALA A N 1
ATOM 5624 C CA . ALA A 1 743 ? 47.500 4.068 -26.893 1.00 46.59 743 ALA A CA 1
ATOM 5625 C C . ALA A 1 743 ? 48.107 3.379 -25.658 1.00 46.59 743 ALA A C 1
ATOM 5627 O O . ALA A 1 743 ? 47.689 2.291 -25.267 1.00 46.59 743 ALA A O 1
ATOM 5628 N N . VAL A 1 744 ? 49.135 3.989 -25.064 1.00 39.59 744 VAL A N 1
ATOM 5629 C CA . VAL A 1 744 ? 49.627 3.603 -23.739 1.00 39.59 744 VAL A CA 1
ATOM 5630 C C . VAL A 1 744 ? 48.768 4.358 -22.735 1.00 39.59 744 VAL A C 1
ATOM 5632 O O . VAL A 1 744 ? 48.680 5.585 -22.797 1.00 39.59 744 VAL A O 1
ATOM 5635 N N . ALA A 1 745 ? 48.099 3.633 -21.838 1.00 35.88 745 ALA A N 1
ATOM 5636 C CA . ALA A 1 745 ? 47.253 4.239 -20.819 1.00 35.88 745 ALA A CA 1
ATOM 5637 C C . ALA A 1 745 ? 48.071 5.236 -19.974 1.00 35.88 745 ALA A C 1
ATOM 5639 O O . ALA A 1 745 ? 49.013 4.837 -19.291 1.00 35.88 745 ALA A O 1
ATOM 5640 N N . GLY A 1 746 ? 47.704 6.521 -20.024 1.00 44.34 746 GLY A N 1
ATOM 5641 C CA . GLY A 1 746 ? 48.195 7.542 -19.091 1.00 44.34 746 GLY A CA 1
ATOM 5642 C C . GLY A 1 746 ? 49.235 8.549 -19.599 1.00 44.34 746 GLY A C 1
ATOM 5643 O O . GLY A 1 746 ? 49.712 9.331 -18.783 1.00 44.34 746 GLY A O 1
ATOM 5644 N N . THR A 1 747 ? 49.584 8.600 -20.890 1.00 38.12 747 THR A N 1
ATOM 5645 C CA . THR A 1 747 ? 50.404 9.713 -21.428 1.00 38.12 747 THR A CA 1
ATOM 5646 C C . THR A 1 747 ? 49.570 10.702 -22.232 1.00 38.12 747 THR A C 1
ATOM 5648 O O . THR A 1 747 ? 49.042 10.349 -23.283 1.00 38.12 747 THR A O 1
ATOM 5651 N N . GLU A 1 748 ? 49.501 11.948 -21.753 1.00 43.16 748 GLU A N 1
ATOM 5652 C CA . GLU A 1 748 ? 49.009 13.104 -22.506 1.00 43.16 748 GLU A CA 1
ATOM 5653 C C . GLU A 1 748 ? 49.878 13.310 -23.753 1.00 43.16 748 GLU A C 1
ATOM 5655 O O . GLU A 1 748 ? 51.010 13.791 -23.696 1.00 43.16 748 GLU A O 1
ATOM 5660 N N . GLY A 1 749 ? 49.357 12.888 -24.899 1.00 43.84 749 GLY A N 1
ATOM 5661 C CA . GLY A 1 749 ? 49.923 13.155 -26.210 1.00 43.84 749 GLY A CA 1
ATOM 5662 C C . GLY A 1 749 ? 48.782 13.338 -27.197 1.00 43.84 749 GLY A C 1
ATOM 5663 O O . GLY A 1 749 ? 47.882 12.505 -27.260 1.00 43.84 749 GLY A O 1
ATOM 5664 N N . HIS A 1 750 ? 48.806 14.442 -27.940 1.00 47.66 750 HIS A N 1
ATOM 5665 C CA . HIS A 1 750 ? 47.842 14.746 -28.993 1.00 47.66 750 HIS A CA 1
ATOM 5666 C C . HIS A 1 750 ? 47.956 13.695 -30.110 1.00 47.66 750 HIS A C 1
ATOM 5668 O O . HIS A 1 750 ? 48.908 13.698 -30.888 1.00 47.66 750 HIS A O 1
ATOM 5674 N N . GLY A 1 751 ? 47.039 12.728 -30.118 1.00 55.47 751 GLY A N 1
ATOM 5675 C CA . GLY A 1 751 ? 46.968 11.673 -31.122 1.00 55.47 751 GLY A CA 1
ATOM 5676 C C . GLY A 1 751 ? 45.935 10.614 -30.748 1.00 55.47 751 GLY A C 1
ATOM 5677 O O . GLY A 1 751 ? 45.963 10.058 -29.653 1.00 55.47 751 GLY A O 1
ATOM 5678 N N . HIS A 1 752 ? 45.012 10.331 -31.662 1.00 66.69 752 HIS A N 1
ATOM 5679 C CA . HIS A 1 752 ? 44.005 9.290 -31.470 1.00 66.69 752 HIS A CA 1
ATOM 5680 C C . HIS A 1 752 ? 44.584 7.889 -31.706 1.00 66.69 752 HIS A C 1
ATOM 5682 O O . HIS A 1 752 ? 45.532 7.712 -32.475 1.00 66.69 752 HIS A O 1
ATOM 5688 N N . ALA A 1 753 ? 43.995 6.889 -31.053 1.00 72.69 753 ALA A N 1
ATOM 5689 C CA . ALA A 1 753 ? 44.417 5.500 -31.168 1.00 72.69 753 ALA A CA 1
ATOM 5690 C C . ALA A 1 753 ? 44.212 4.940 -32.594 1.00 72.69 753 ALA A C 1
ATOM 5692 O O . ALA A 1 753 ? 43.406 5.458 -33.372 1.00 72.69 753 ALA A O 1
ATOM 5693 N N . LEU A 1 754 ? 44.947 3.878 -32.950 1.00 75.94 754 LEU A N 1
ATOM 5694 C CA . LEU A 1 754 ? 44.910 3.270 -34.293 1.00 75.94 754 LEU A CA 1
ATOM 5695 C C . LEU A 1 754 ? 43.495 2.838 -34.707 1.00 75.94 754 LEU A C 1
ATOM 5697 O O . LEU A 1 754 ? 43.148 2.939 -35.881 1.00 75.94 754 LEU A O 1
ATOM 5701 N N . GLU A 1 755 ? 42.672 2.392 -33.757 1.00 77.62 755 GLU A N 1
ATOM 5702 C CA . GLU A 1 755 ? 41.280 1.989 -33.977 1.00 77.62 755 GLU A CA 1
ATOM 5703 C C . GLU A 1 755 ? 40.369 3.110 -34.500 1.00 77.62 755 GLU A C 1
ATOM 5705 O O . GLU A 1 755 ? 39.307 2.813 -35.050 1.00 77.62 755 GLU A O 1
ATOM 5710 N N . CYS A 1 756 ? 40.790 4.374 -34.392 1.00 84.69 756 CYS A N 1
ATOM 5711 C CA . CYS A 1 756 ? 40.059 5.514 -34.932 1.00 84.69 756 CYS A CA 1
ATOM 5712 C C . CYS A 1 756 ? 40.326 5.754 -36.427 1.00 84.69 756 CYS A C 1
ATOM 5714 O O . CYS A 1 756 ? 39.736 6.655 -37.020 1.00 84.69 756 CYS A O 1
ATOM 5716 N N . TYR A 1 757 ? 41.210 4.977 -37.060 1.00 86.12 757 TYR A N 1
ATOM 5717 C CA . TYR A 1 757 ? 41.588 5.154 -38.460 1.00 86.12 757 TYR A CA 1
ATOM 5718 C C . TYR A 1 757 ? 41.307 3.897 -39.282 1.00 86.12 757 TYR A C 1
ATOM 5720 O O . TYR A 1 757 ? 41.750 2.796 -38.966 1.00 86.12 757 TYR A O 1
ATOM 5728 N N . ALA A 1 758 ? 40.626 4.077 -40.410 1.00 88.12 758 ALA A N 1
ATOM 5729 C CA . ALA A 1 758 ? 40.417 3.042 -41.411 1.00 88.12 758 ALA A CA 1
ATOM 5730 C C . ALA A 1 758 ? 41.037 3.475 -42.742 1.00 88.12 758 ALA A C 1
ATOM 5732 O O . ALA A 1 758 ? 40.571 4.420 -43.378 1.00 88.12 758 ALA A O 1
ATOM 5733 N N . LEU A 1 759 ? 42.073 2.760 -43.183 1.00 90.38 759 LEU A N 1
ATOM 5734 C CA . LEU A 1 759 ? 42.696 2.952 -44.490 1.00 90.38 759 LEU A CA 1
ATOM 5735 C C . LEU A 1 759 ? 42.305 1.801 -45.420 1.00 90.38 759 LEU A C 1
ATOM 5737 O O . LEU A 1 759 ? 42.598 0.639 -45.150 1.00 90.38 759 LEU A O 1
ATOM 5741 N N . THR A 1 760 ? 41.622 2.130 -46.513 1.00 91.00 760 THR A N 1
ATOM 5742 C CA . THR A 1 760 ? 41.150 1.150 -47.495 1.00 91.00 760 THR A CA 1
ATOM 5743 C C . THR A 1 760 ? 42.242 0.861 -48.516 1.00 91.00 760 THR A C 1
ATOM 5745 O O . THR A 1 760 ? 42.659 1.765 -49.247 1.00 91.00 760 THR A O 1
ATOM 5748 N N . ASP A 1 761 ? 42.668 -0.400 -48.584 1.00 92.75 761 ASP A N 1
ATOM 5749 C CA . ASP A 1 761 ? 43.628 -0.878 -49.577 1.00 92.75 761 ASP A CA 1
ATOM 5750 C C . ASP A 1 761 ? 43.018 -0.889 -50.996 1.00 92.75 761 ASP A C 1
ATOM 5752 O O . ASP A 1 761 ? 41.866 -1.305 -51.173 1.00 92.75 761 ASP A O 1
ATOM 5756 N N . PRO A 1 762 ? 43.769 -0.473 -52.035 1.00 93.00 762 PRO A N 1
ATOM 5757 C CA . PRO A 1 762 ? 43.377 -0.699 -53.421 1.00 93.00 762 PRO A CA 1
ATOM 5758 C C . PRO A 1 762 ? 43.474 -2.198 -53.779 1.00 93.00 762 PRO A C 1
ATOM 5760 O O . PRO A 1 762 ? 44.024 -2.992 -53.010 1.00 93.00 762 PRO A O 1
ATOM 5763 N N . PRO A 1 763 ? 42.981 -2.626 -54.960 1.00 92.69 763 PRO A N 1
ATOM 5764 C CA . PRO A 1 763 ? 43.105 -4.014 -55.400 1.00 92.69 763 PRO A CA 1
ATOM 5765 C C . PRO A 1 763 ? 44.543 -4.539 -55.291 1.00 92.69 763 PRO A C 1
ATOM 5767 O O . PRO A 1 763 ? 45.481 -3.877 -55.736 1.00 92.69 763 PRO A O 1
ATOM 5770 N N . LEU A 1 764 ? 44.711 -5.762 -54.771 1.00 88.94 764 LEU A N 1
ATOM 5771 C CA . LEU A 1 764 ? 46.019 -6.373 -54.480 1.00 88.94 764 LEU A CA 1
ATOM 5772 C C . LEU A 1 764 ? 46.993 -6.347 -55.674 1.00 88.94 764 LEU A C 1
ATOM 5774 O O . LEU A 1 764 ? 48.205 -6.248 -55.497 1.00 88.94 764 LEU A O 1
ATOM 5778 N N . SER A 1 765 ? 46.478 -6.384 -56.907 1.00 88.25 765 SER A N 1
ATOM 5779 C CA . SER A 1 765 ? 47.282 -6.277 -58.129 1.00 88.25 765 SER A CA 1
ATOM 5780 C C . SER A 1 765 ? 48.057 -4.963 -58.260 1.00 88.25 765 SER A C 1
ATOM 5782 O O . SER A 1 765 ? 49.085 -4.956 -58.929 1.00 88.25 765 SER A O 1
ATOM 5784 N N . LEU A 1 766 ? 47.568 -3.871 -57.662 1.00 88.50 766 LEU A N 1
ATOM 5785 C CA . LEU A 1 766 ? 48.228 -2.559 -57.644 1.00 88.50 766 LEU A CA 1
ATOM 5786 C C . LEU A 1 766 ? 49.251 -2.430 -56.511 1.00 88.50 766 LEU A C 1
ATOM 5788 O O . LEU A 1 766 ? 50.103 -1.551 -56.562 1.00 88.50 766 LEU A O 1
ATOM 5792 N N . LEU A 1 767 ? 49.177 -3.305 -55.509 1.00 92.19 767 LEU A N 1
ATOM 5793 C CA . LEU A 1 767 ? 50.073 -3.324 -54.352 1.00 92.19 767 LEU A CA 1
ATOM 5794 C C . LEU A 1 767 ? 51.281 -4.242 -54.558 1.00 92.19 767 LEU A C 1
ATOM 5796 O O . LEU A 1 767 ? 52.218 -4.230 -53.768 1.00 92.19 767 LEU A O 1
ATOM 5800 N N . ARG A 1 768 ? 51.281 -5.046 -55.625 1.00 88.69 768 ARG A N 1
ATOM 5801 C CA . ARG A 1 768 ? 52.366 -5.972 -55.938 1.00 88.69 768 ARG A CA 1
ATOM 5802 C C . ARG A 1 768 ? 53.335 -5.359 -56.940 1.00 88.69 768 ARG A C 1
ATOM 5804 O O . ARG A 1 768 ? 52.958 -5.094 -58.084 1.00 88.69 768 ARG A O 1
ATOM 5811 N N . LYS A 1 769 ? 54.602 -5.245 -56.547 1.00 83.75 769 LYS A N 1
ATOM 5812 C CA . LYS A 1 769 ? 55.697 -5.028 -57.487 1.00 83.75 769 LYS A CA 1
ATOM 5813 C C . LYS A 1 769 ? 56.052 -6.364 -58.141 1.00 83.75 769 LYS A C 1
ATOM 5815 O O . LYS A 1 769 ? 56.293 -7.354 -57.448 1.00 83.75 769 LYS A O 1
ATOM 5820 N N . ARG A 1 770 ? 56.011 -6.395 -59.472 1.00 77.69 770 ARG A N 1
ATOM 5821 C CA . ARG A 1 770 ? 56.301 -7.590 -60.274 1.00 77.69 770 ARG A CA 1
ATOM 5822 C C . ARG A 1 770 ? 57.753 -7.649 -60.697 1.00 77.69 770 ARG A C 1
ATOM 5824 O O . ARG A 1 770 ? 58.307 -6.566 -60.990 1.00 77.69 770 ARG A O 1
#

Secondary structure (DSSP, 8-state):
----HHHHHHHHHHHHHHS-HHHHHHS-HHHHHHHHHT-EEETTEEE--HHHHHHHHSTT-HHHIIIIIHHHHHHHHHHHS-------PPPP----------------------PPPPPPPPPP--PPPPPPPP-PPP------------------PPP-PPP-PPPP------------PPP--BPPPP-S-SPPS--TTSTTPPP-BPEEEEETTEEEEE----SS-EEEEEEEESSS--SSTTSSEEEEEESSSEEEE-PPPSSSEEEEEEEEEEPPSSS--B---EEEEEEEEEEPPPEEEEEEEETTTTEEEEEEEPPPPPTTEEEEEEEEEEPTTS-HHHHHSTTGGGGGB----SSEEEE-TT--TTS-EEEEEEEEEEETTEEEEPPPEEEEE-PPPP-------EEEE-S-PPTT--SEEEEEEEEE-TT-EEEEEEESSPPPHHHHHH-EEEGGGTTTTT--GGGB--SPPEEEE-SSTT-EEEEEEEEEE--SGGGSEEEEEEEEE-TTSEEEE-PPEEEE-PPPPEEEEEEE-SSEEEEEEE--TT-SEEEEEEE-TTPPP-TTSPPSEEE-HHHHHHHTSEEEET-S-TT-EEEEEEEEEEETTEEEEPPPEEEEE---EEEEEEEEPPPTT---SS--EEEEEEEEEE--S-GGGPPEEEEEEESSS---STTSSEEPPEESS---TT----EESSEEPPPTT--EEEEEE-TT--SEEEEEEEEPPP--TT---S---GGGEEEEPPPHHHHEE-

Foldseek 3Di:
DQDDLVNQVVLLVVVVVVADPVQVVQQDPVLSVVQVVPWDDDDQATQGDLQSCCVRGVVRDPVCSVRHSVVSRVSRCVVGNDDDDPDDDDDDDDDDDDDDDDDDDDDDDDDDDDDDDDDDDDDDDDDDDDDDDDDDDDDDDDDDDDDDDDDDDDPDDDDDDPDDDDDPPPPPPPDPPPPDPPLPAAEDDADCPDEAQADPPDVVHDAWAWDWDQDPNKIKTFGDDPPQQWWKWKFKDLADADPDRPPTDTQDIGSDRMGIGPDDRPFQKMKIWIKTWHDDPDPDSYTHHIHTHHIDMAGDWFAPWDWDADPVLRWIKTFGDQTHAHPQKDKDKWKFKDDFPDDPVVCLPPNNRSVGTDDDPRGIDIGRAPAAAQTKIKMKMWMWMAHPNDIDIHRIDMDIDHHHHDDDAWAPKDKDWDPDDDPPDPAIFIKIKTKDFNNWDKWKFKDLDDFAPVCLVVQKDFLVCRVVRVGDPVRTDPAAWDWDDDPPNRMIMTIDGRDGQDDDLSSQKMKIWMWTDTPVRMIGIHDIDIDGAWFDWAPWDWDDDQFKIFIATDPGRPFQWKFKDWAAPPDDDDPPGHGLDIDGPVRCVVVVGDIRGRYDAQQWTKIWMWTWDDDPNDIHIHDIDIDTGHHAWEKEKFKDFADPPDPDVDFRKIKIKMATPAFAADQLQWFKKFKFWDQPDADDALPSHDTFWKFQDDADPVDDTDTDRIDTHDGHPDMGMIIGRCPPPDWTFIDMHGDFDADDPDDDDRYDHRNSYHYDYDPRVRGTDD